Protein 9E60 (pdb70)

InterPro domains:
  IPR001403 Coat protein VP1/VP2, Parvovirus [PF00740] (197-720)
  IPR013607 Phospholipase A2-like domain [PF08398] (35-113)
  IPR016184 Capsid/spike protein, ssDNA virus [SSF88645] (204-751)
  IPR036952 Parvovirus coat protein VP1/VP2 [G3DSA:2.170.30.10] (204-751)

Secondary structure (DSSP, 8-state):
-TT---------EEEEE-GGGEEEEEEEEEEEEEEEPPS-SS-EEEEE--HHHHTSTT-GGG---EEEEEEEEEEE---SGGGT--HHHHHHHHHHEEEEEEEEEEEEEEEEEEEEEEE--SSS--EEEEE-TT--EEEEE-TT--SPP--SGGGT-S--S-TTS-B-PEEEEEE---EEEE----TT--S---EEEEE--GGG-----HHHHS-EEEE-TT--EE---EE-----EE-EEE---GGGSSPPPP-SB--SS-STT---B--S-TTS--S-BS-TT-----TTTB--SSEES----TT-EEEETTEEEEPP-SS--TTTTT-GGG--TTS-EEEE-GGGTS-TT--SSPPEEEE---S------GGG--EE-TT--SS--GGGEE-TTS-BTTBTT--GGGG-----TTEE--PPPP-BTTS--EEEPP-SSS--S--SS-SEEESS--PPPEEEEEPP-B-TT--TT-SSPPPB--EEEEEEEEEEEEEEEEE----SSS--------TTTGGGSS--TT-------B-S--EEE---/--EEEEE---EE-TT--EEEEEEEESS-GGGS-EEEEEE-TTS-EEEEEEEETTTTEEEE-TTTTTTEEEEEETTTTEEEEEE-S--GGG-EEEEEEE-S-SSS--SS--EE---EEEEE--/---EEE-SEEEE-TT-EEEEEEEESSS---GGG--EEEEE-TTS--EEEEBTTTBPPTT--TTEEEEEETTEEEEEEES--GGG-EEEEEEEE-STT-EEE---EEEEE-

Foldseek 3Di:
DQPDWDDDDDQDWDWDADPPFKTKTKGKFKAKAWWFFFPAQDKDWDWDFDVVQQQPAPRQVVGDTFIKTFHRWFFAAQQFQLRTDAPVRLQCPQFFFFWKFFWKKKKKWIQKWKWFKAWDPDPPTDIDIHTPQPFWKKKWWLQVQPDDDDHCLVVQQHFFNDRPDHGYTGRDMGGFAWFWDFDHGHVPDDDGTDTDTPGGDPVRGDDDDRVVRTDIDIAGSHDMGIQDMDTADWDMGGLAAAADFQLRADDDQDFPAAFPDDDPVTHTHSPAAQLRDDAAFPLPQGSGHDSVTGDHQFGQAKAAQAQDWDQDRHGTDGDAGFAWAACCVVPVVRTDGLFDKDWHAQRAFPFVPDDDPGTDMDTHDAPHRSHYHQQPDKAFASNPDPPGDDVGIFHQQDDDPPDRVHGVSNHDTGDDPRYDYHGAHRKPGSAGAEEEWDPDPDTDPYDSGHRTYGPPDDTGIMIMHTPFAADPPADVVDPDGGHGRGMMMIIMMMMMTIMMTGTDDDDDPDDWFGDDADPVCPCQNDADPVGTHGGDMDHRNGGHDHPD/DWAKAKDFADEDAAQAKTKIKIAIDDDQLLLWKKAKWWAAVVGDIGGAKIFDDNVRDIDGDPVQPPFWDWGADRVRSMIMIMGGRHDQVPFTWMKMFIFPDRPDTPPDGPDIHPTGTHGYHD/DWAKEKAAEDEDAAQAKDKIKIAIPPFFADLVFFKWKWWDAPPGDIHTQDTSQADGPPPRDPQWGWHGDDRIIMTMGGNDHQVRFTWMKMWTRPPDRDIDIHPTYGYGHD

Organism: Canine parvovirus type 2 (NCBI:txid10788)

Sequence (780 aa):
GVGISTGTFNNQTEFKFLENGWVYITANSSRLVHLNMPESENYRRVVVNNLDKTAVNGNMALDDTHAEIVTPWSLVDANAWGVWFNPGDWQLIVNTMSELHLVSFEQEIFNVVLKTVSESATQPPTKVYNNDLTASLMVALDSNNTMPFTPAAMRSETLGFYPWKPTIPTPWRYYFQWDRTLIPSHTGTSGTPTNIYHGTDPDDVQFYTIENSVPVHLLRTGDEFATGTFFFDCKPCRLTHTWQTNRALGLPPFLNSLPQSEGGTNFGYIGVQQDKRRGVTQMGNTNYITEATIMRPAEVGYSAPYYSFEASTQGPFKTPIAAGRGGAQTDENQAADGDPRYAFGRQHGQKTTTTGETPERFTYIAHQDTGRYPEGDWIQNINFNLPVTDDNVLLPTDPIGGKTGINYTNIFNTYGPLTALNNVPPVYPNGQIWDKEFDTDLKPRLHVNAPFVCQNNCPGQLFVKVAPNLTNQYDPDASANMSRIVTYSDFWWKGKLVFKAKLRASHTWNPIQQMSINVDNQFNYVPSNIGGMKIVYEKSQLAPRKLYEVQLVESGGDLVKPGGSLRLSCVASGFTFSSYNMGWVRQAPGKGLQWVAWIYGSRSSTNYADAVKGRFTISRDNAKNTLYLQMNSLRAEDTAVYYCARDGGSPAAYYGMDYWGPGTSLFVSSQTVVTQEPSLSVSPGGTVTLTCGLSSGSVSTSNYPGWYQQTLGRAPRTIIYRTSSRPSGVPNRFSGSISGNKAALTITGAQPEDEADYYCSLYMGSYTYVFGSGTQLTVL

Nearest PDB structures (foldseek):
  6u8d-assembly1_H  TM=9.611E-01  e=6.243E-18  Homo sapiens
  7dc7-assembly1_A  TM=9.596E-01  e=1.062E-17  Homo sapiens
  8d29-assembly4_H  TM=9.717E-01  e=8.000E-17  Homo sapiens
  6ute-assembly4_G  TM=9.693E-01  e=8.897E-17  Homo sapiens
  6db8-assembly1_H  TM=9.573E-01  e=7.586E-17  synthetic construct

Radius of gyration: 35.01 Å; Cα contacts (8 Å, |Δi|>4): 1854; chains: 3; bounding box: 93×81×96 Å

Structure (mmCIF, N/CA/C/O backbone):
data_9E60
#
_entry.id   9E60
#
_cell.length_a   1.00
_cell.length_b   1.00
_cell.length_c   1.00
_cell.angle_alpha   90.00
_cell.angle_beta   90.00
_cell.angle_gamma   90.00
#
_symmetry.space_group_name_H-M   'P 1'
#
loop_
_entity.id
_entity.type
_entity.pdbx_description
1 polymer 'Capsid protein 2'
2 polymer 'Heavy chain antibody fragment'
3 polymer 'Light chain antibody fragment'
#
loop_
_atom_site.group_PDB
_atom_site.id
_atom_site.type_symbol
_atom_site.label_atom_id
_atom_site.label_alt_id
_atom_site.label_comp_id
_atom_site.label_asym_id
_atom_site.label_entity_id
_atom_site.label_seq_id
_atom_site.pdbx_PDB_ins_code
_atom_site.Cartn_x
_atom_site.Cartn_y
_atom_site.Cartn_z
_atom_site.occupancy
_atom_site.B_iso_or_equiv
_atom_site.auth_seq_id
_atom_site.auth_comp_id
_atom_site.auth_asym_id
_atom_site.auth_atom_id
_atom_site.pdbx_PDB_model_num
ATOM 1 N N . GLY A 1 1 ? -5.531 43.661 78.785 1.00 15.84 37 GLY A N 1
ATOM 2 C CA . GLY A 1 1 ? -4.609 44.619 79.460 1.00 14.73 37 GLY A CA 1
ATOM 3 C C . GLY A 1 1 ? -5.258 45.341 80.624 1.00 13.96 37 GLY A C 1
ATOM 4 O O . GLY A 1 1 ? -6.293 44.914 81.134 1.00 15.95 37 GLY A O 1
ATOM 5 N N . VAL A 1 2 ? -4.641 46.445 81.047 1.00 14.56 38 VAL A N 1
ATOM 6 C CA . VAL A 1 2 ? -5.159 47.194 82.187 1.00 16.85 38 VAL A CA 1
ATOM 7 C C . VAL A 1 2 ? -6.466 47.891 81.826 1.00 16.76 38 VAL A C 1
ATOM 8 O O . VAL A 1 2 ? -7.432 47.864 82.597 1.00 15.51 38 VAL A O 1
ATOM 12 N N . GLY A 1 3 ? -6.520 48.521 80.654 1.00 12.12 39 GLY A N 1
ATOM 13 C CA . GLY A 1 3 ? -7.669 49.320 80.275 1.00 9.59 39 GLY A CA 1
ATOM 14 C C . GLY A 1 3 ? -8.565 48.674 79.238 1.00 10.47 39 GLY A C 1
ATOM 15 O O . GLY A 1 3 ? -9.259 49.375 78.496 1.00 11.19 39 GLY A O 1
ATOM 16 N N . ILE A 1 4 ? -8.564 47.345 79.174 1.00 12.91 40 ILE A N 1
ATOM 17 C CA . ILE A 1 4 ? -9.368 46.596 78.216 1.00 10.54 40 ILE A CA 1
ATOM 18 C C . ILE A 1 4 ? -10.292 45.664 78.986 1.00 10.20 40 ILE A C 1
ATOM 19 O O . ILE A 1 4 ? -9.838 44.912 79.856 1.00 12.56 40 ILE A O 1
ATOM 24 N N . SER A 1 5 ? -11.582 45.718 78.668 1.00 9.37 41 SER A N 1
ATOM 25 C CA . SER A 1 5 ? -12.545 44.813 79.277 1.00 6.86 41 SER A CA 1
ATOM 26 C C . SER A 1 5 ? -12.431 43.423 78.663 1.00 6.79 41 SER A C 1
ATOM 27 O O . SER A 1 5 ? -12.136 43.265 77.476 1.00 7.60 41 SER A O 1
ATOM 30 N N . THR A 1 6 ? -12.672 42.407 79.490 1.00 6.71 42 THR A N 1
ATOM 31 C CA . THR A 1 6 ? -12.532 41.016 79.081 1.00 5.95 42 THR A CA 1
ATOM 32 C C . THR A 1 6 ? -13.863 40.275 79.042 1.00 5.06 42 THR A C 1
ATOM 33 O O . THR A 1 6 ? -13.871 39.043 78.952 1.00 6.77 42 THR A O 1
ATOM 37 N N . GLY A 1 7 ? -14.984 40.985 79.104 1.00 4.99 43 GLY A N 1
ATOM 38 C CA . GLY A 1 7 ? -16.277 40.327 79.054 1.00 4.79 43 GLY A CA 1
ATOM 39 C C . GLY A 1 7 ? -17.394 41.342 78.974 1.00 4.99 43 GLY A C 1
ATOM 40 O O . GLY A 1 7 ? -17.176 42.553 79.071 1.00 4.67 43 GLY A O 1
ATOM 41 N N . THR A 1 8 ? -18.606 40.821 78.800 1.00 4.72 44 THR A N 1
ATOM 42 C CA . THR A 1 8 ? -19.807 41.629 78.656 1.00 3.94 44 THR A CA 1
ATOM 43 C C . THR A 1 8 ? -20.840 41.201 79.689 1.00 4.20 44 THR A C 1
ATOM 44 O O . THR A 1 8 ? -20.946 40.018 80.023 1.00 3.90 44 THR A O 1
ATOM 48 N N . PHE A 1 9 ? -21.597 42.173 80.193 1.00 4.19 45 PHE A N 1
ATOM 49 C CA . PHE A 1 9 ? -22.670 41.880 81.132 1.00 2.95 45 PHE A CA 1
ATOM 50 C C . PHE A 1 9 ? -23.897 41.385 80.376 1.00 3.39 45 PHE A C 1
ATOM 51 O O . PHE A 1 9 ? -24.391 42.057 79.466 1.00 4.31 45 PHE A O 1
ATOM 59 N N . ASN A 1 10 ? -24.389 40.207 80.752 1.00 3.36 46 ASN A N 1
ATOM 60 C CA . ASN A 1 10 ? -25.571 39.625 80.129 1.00 3.29 46 ASN A CA 1
ATOM 61 C C . ASN A 1 10 ? -26.413 38.968 81.209 1.00 2.74 46 ASN A C 1
ATOM 62 O O . ASN A 1 10 ? -25.935 38.069 81.907 1.00 3.78 46 ASN A O 1
ATOM 67 N N . ASN A 1 11 ? -27.659 39.414 81.345 1.00 2.84 47 ASN A N 1
ATOM 68 C CA . ASN A 1 11 ? -28.590 38.858 82.320 1.00 2.81 47 ASN A CA 1
ATOM 69 C C . ASN A 1 11 ? -29.956 38.652 81.682 1.00 2.84 47 ASN A C 1
ATOM 70 O O . ASN A 1 11 ? -30.996 38.847 82.319 1.00 1.87 47 ASN A O 1
ATOM 75 N N . GLN A 1 12 ? -29.970 38.246 80.416 1.00 3.91 48 GLN A N 1
ATOM 76 C CA . GLN A 1 12 ? -31.201 38.060 79.662 1.00 3.92 48 GLN A CA 1
ATOM 77 C C . GLN A 1 12 ? -31.558 36.583 79.588 1.00 5.00 48 GLN A C 1
ATOM 78 O O . GLN A 1 12 ? -30.680 35.725 79.458 1.00 6.28 48 GLN A O 1
ATOM 84 N N . THR A 1 13 ? -32.853 36.294 79.668 1.00 6.29 49 THR A N 1
ATOM 85 C CA . THR A 1 13 ? -33.372 34.949 79.467 1.00 7.13 49 THR A CA 1
ATOM 86 C C . THR A 1 13 ? -34.017 34.875 78.090 1.00 8.25 49 THR A C 1
ATOM 87 O O . THR A 1 13 ? -34.911 35.667 77.775 1.00 9.90 49 THR A O 1
ATOM 91 N N . GLU A 1 14 ? -33.561 33.930 77.275 1.00 9.73 50 GLU A N 1
ATOM 92 C CA . GLU A 1 14 ? -34.060 33.747 75.921 1.00 9.38 50 GLU A CA 1
ATOM 93 C C . GLU A 1 14 ? -34.873 32.463 75.844 1.00 8.65 50 GLU A C 1
ATOM 94 O O . GLU A 1 14 ? -34.453 31.417 76.352 1.00 8.92 50 GLU A O 1
ATOM 100 N N . PHE A 1 15 ? -36.038 32.554 75.207 1.00 10.95 51 PHE A N 1
ATOM 101 C CA . PHE A 1 15 ? -36.935 31.425 74.975 1.00 12.38 51 PHE A CA 1
ATOM 102 C C . PHE A 1 15 ? -36.975 31.191 73.468 1.00 11.36 51 PHE A C 1
ATOM 103 O O . PHE A 1 15 ? -37.730 31.851 72.751 1.00 14.67 51 PHE A O 1
ATOM 111 N N . LYS A 1 16 ? -36.161 30.255 72.987 1.00 13.30 52 LYS A N 1
ATOM 112 C CA . LYS A 1 16 ? -36.109 29.927 71.567 1.00 14.60 52 LYS A CA 1
ATOM 113 C C . LYS A 1 16 ? -37.016 28.726 71.326 1.00 15.82 52 LYS A C 1
ATOM 114 O O . LYS A 1 16 ? -36.712 27.613 71.765 1.00 17.38 52 LYS A O 1
ATOM 120 N N . PHE A 1 17 ? -38.130 28.950 70.636 1.00 17.27 53 PHE A N 1
ATOM 121 C CA . PHE A 1 17 ? -39.142 27.917 70.471 1.00 17.70 53 PHE A CA 1
ATOM 122 C C . PHE A 1 17 ? -38.771 26.983 69.326 1.00 18.79 53 PHE A C 1
ATOM 123 O O . PHE A 1 17 ? -38.435 27.434 68.227 1.00 20.35 53 PHE A O 1
ATOM 131 N N . LEU A 1 18 ? -38.837 25.681 69.590 1.00 21.71 54 LEU A N 1
ATOM 132 C CA . LEU A 1 18 ? -38.500 24.655 68.618 1.00 23.74 54 LEU A CA 1
ATOM 133 C C . LEU A 1 18 ? -39.776 24.065 68.024 1.00 29.32 54 LEU A C 1
ATOM 134 O O . LEU A 1 18 ? -40.896 24.419 68.400 1.00 25.02 54 LEU A O 1
ATOM 139 N N . GLU A 1 19 ? -39.598 23.147 67.079 1.00 33.69 55 GLU A N 1
ATOM 140 C CA . GLU A 1 19 ? -40.720 22.394 66.546 1.00 34.59 55 GLU A CA 1
ATOM 141 C C . GLU A 1 19 ? -41.176 21.342 67.553 1.00 27.98 55 GLU A C 1
ATOM 142 O O . GLU A 1 19 ? -40.424 20.913 68.433 1.00 22.65 55 GLU A O 1
ATOM 148 N N . ASN A 1 20 ? -42.437 20.930 67.415 1.00 25.47 56 ASN A N 1
ATOM 149 C CA . ASN A 1 20 ? -43.042 19.905 68.263 1.00 27.03 56 ASN A CA 1
ATOM 150 C C . ASN A 1 20 ? -43.191 20.367 69.710 1.00 23.00 56 ASN A C 1
ATOM 151 O O . ASN A 1 20 ? -43.142 19.555 70.635 1.00 22.11 56 ASN A O 1
ATOM 156 N N . GLY A 1 21 ? -43.373 21.669 69.919 1.00 20.76 57 GLY A N 1
ATOM 157 C CA . GLY A 1 21 ? -43.713 22.176 71.233 1.00 16.37 57 GLY A CA 1
ATOM 158 C C . GLY A 1 21 ? -42.584 22.217 72.235 1.00 16.30 57 GLY A C 1
ATOM 159 O O . GLY A 1 21 ? -42.848 22.248 73.440 1.00 15.95 57 GLY A O 1
ATOM 160 N N . TRP A 1 22 ? -41.334 22.222 71.783 1.00 17.38 58 TRP A N 1
ATOM 161 C CA . TRP A 1 22 ? -40.183 22.305 72.667 1.00 14.42 58 TRP A CA 1
ATOM 162 C C . TRP A 1 22 ? -39.558 23.691 72.581 1.00 14.94 58 TRP A C 1
ATOM 163 O O . TRP A 1 22 ? -39.616 24.355 71.543 1.00 18.48 58 TRP A O 1
ATOM 174 N N . VAL A 1 23 ? -38.975 24.129 73.693 1.00 14.92 59 VAL A N 1
ATOM 175 C CA . VAL A 1 23 ? -38.364 25.449 73.794 1.00 14.49 59 VAL A CA 1
ATOM 176 C C . VAL A 1 23 ? -37.045 25.325 74.544 1.00 12.99 59 VAL A C 1
ATOM 177 O O . VAL A 1 23 ? -36.976 24.671 75.590 1.00 11.79 59 VAL A O 1
ATOM 181 N N . TYR A 1 24 ? -36.000 25.947 74.005 1.00 15.25 60 TYR A N 1
ATOM 182 C CA . TYR A 1 24 ? -34.735 26.105 74.709 1.00 15.78 60 TYR A CA 1
ATOM 183 C C . TYR A 1 24 ? -34.799 27.385 75.531 1.00 10.69 60 TYR A C 1
ATOM 184 O O . TYR A 1 24 ? -35.021 28.471 74.983 1.00 9.30 60 TYR A O 1
ATOM 193 N N . ILE A 1 25 ? -34.612 27.256 76.839 1.00 9.36 61 ILE A N 1
ATOM 194 C CA . ILE A 1 25 ? -34.638 28.382 77.761 1.00 7.73 61 ILE A CA 1
ATOM 195 C C . ILE A 1 25 ? -33.209 28.606 78.229 1.00 5.86 61 ILE A C 1
ATOM 196 O O . ILE A 1 25 ? -32.699 27.857 79.069 1.00 5.73 61 ILE A O 1
ATOM 201 N N . THR A 1 26 ? -32.553 29.624 77.688 1.00 7.37 62 THR A N 1
ATOM 202 C CA . THR A 1 26 ? -31.185 29.953 78.075 1.00 6.80 62 THR A CA 1
ATOM 203 C C . THR A 1 26 ? -31.237 31.179 78.977 1.00 6.09 62 THR A C 1
ATOM 204 O O . THR A 1 26 ? -31.539 32.285 78.518 1.00 5.57 62 THR A O 1
ATOM 208 N N . ALA A 1 27 ? -30.962 30.974 80.260 1.00 5.63 63 ALA A N 1
ATOM 209 C CA . ALA A 1 27 ? -30.954 32.039 81.250 1.00 4.75 63 ALA A CA 1
ATOM 210 C C . ALA A 1 27 ? -29.523 32.521 81.436 1.00 3.27 63 ALA A C 1
ATOM 211 O O . ALA A 1 27 ? -28.635 31.732 81.780 1.00 2.98 63 ALA A O 1
ATOM 213 N N . ASN A 1 28 ? -29.302 33.808 81.196 1.00 4.30 64 ASN A N 1
ATOM 214 C CA . ASN A 1 28 ? -28.018 34.435 81.454 1.00 3.28 64 ASN A CA 1
ATOM 215 C C . ASN A 1 28 ? -28.092 35.196 82.768 1.00 2.94 64 ASN A C 1
ATOM 216 O O . ASN A 1 28 ? -29.099 35.841 83.069 1.00 4.10 64 ASN A O 1
ATOM 221 N N . SER A 1 29 ? -27.029 35.094 83.560 1.00 2.45 65 SER A N 1
ATOM 222 C CA . SER A 1 29 ? -26.984 35.726 84.871 1.00 2.17 65 SER A CA 1
ATOM 223 C C . SER A 1 29 ? -25.627 36.380 85.056 1.00 2.24 65 SER A C 1
ATOM 224 O O . SER A 1 29 ? -24.600 35.700 85.013 1.00 2.96 65 SER A O 1
ATOM 227 N N . SER A 1 30 ? -25.624 37.691 85.271 1.00 2.17 66 SER A N 1
ATOM 228 C CA . SER A 1 30 ? -24.395 38.439 85.480 1.00 1.71 66 SER A CA 1
ATOM 229 C C . SER A 1 30 ? -24.448 39.117 86.839 1.00 2.00 66 SER A C 1
ATOM 230 O O . SER A 1 30 ? -25.472 39.693 87.217 1.00 2.64 66 SER A O 1
ATOM 233 N N . ARG A 1 31 ? -23.340 39.038 87.569 1.00 1.84 67 ARG A N 1
ATOM 234 C CA . ARG A 1 31 ? -23.244 39.596 88.908 1.00 1.97 67 ARG A CA 1
ATOM 235 C C . ARG A 1 31 ? -21.899 40.284 89.074 1.00 1.82 67 ARG A C 1
ATOM 236 O O . ARG A 1 31 ? -20.913 39.899 88.441 1.00 2.07 67 ARG A O 1
ATOM 244 N N . LEU A 1 32 ? -21.871 41.306 89.922 1.00 2.20 68 LEU A N 1
ATOM 245 C CA . LEU A 1 32 ? -20.625 41.883 90.404 1.00 2.02 68 LEU A CA 1
ATOM 246 C C . LEU A 1 32 ? -20.313 41.256 91.756 1.00 2.22 68 LEU A C 1
ATOM 247 O O . LEU A 1 32 ? -21.090 41.401 92.705 1.00 2.22 68 LEU A O 1
ATOM 252 N N . VAL A 1 33 ? -19.186 40.556 91.842 1.00 3.08 69 VAL A N 1
ATOM 253 C CA . VAL A 1 33 ? -18.815 39.776 93.012 1.00 2.90 69 VAL A CA 1
ATOM 254 C C . VAL A 1 33 ? -17.680 40.495 93.722 1.00 3.42 69 VAL A C 1
ATOM 255 O O . VAL A 1 33 ? -16.637 40.782 93.115 1.00 3.47 69 VAL A O 1
ATOM 259 N N . HIS A 1 34 ? -17.893 40.786 95.002 1.00 4.09 70 HIS A N 1
ATOM 260 C CA . HIS A 1 34 ? -16.906 41.419 95.864 1.00 3.45 70 HIS A CA 1
ATOM 261 C C . HIS A 1 34 ? -16.302 40.363 96.780 1.00 3.68 70 HIS A C 1
ATOM 262 O O . HIS A 1 34 ? -17.032 39.589 97.407 1.00 4.97 70 HIS A O 1
ATOM 269 N N . LEU A 1 35 ? -14.974 40.331 96.850 1.00 3.54 71 LEU A N 1
ATOM 270 C CA . LEU A 1 35 ? -14.245 39.321 97.604 1.00 3.88 71 LEU A CA 1
ATOM 271 C C . LEU A 1 35 ? -13.196 40.014 98.457 1.00 4.05 71 LEU A C 1
ATOM 272 O O . LEU A 1 35 ? -12.458 40.869 97.962 1.00 4.83 71 LEU A O 1
ATOM 277 N N . ASN A 1 36 ? -13.139 39.658 99.733 1.00 4.80 72 ASN A N 1
ATOM 278 C CA . ASN A 1 36 ? -12.088 40.139 100.613 1.00 4.89 72 ASN A CA 1
ATOM 279 C C . ASN A 1 36 ? -11.016 39.069 100.771 1.00 5.58 72 ASN A C 1
ATOM 280 O O . ASN A 1 36 ? -11.279 37.870 100.654 1.00 7.26 72 ASN A O 1
ATOM 285 N N . MET A 1 37 ? -9.793 39.515 101.034 1.00 6.26 73 MET A N 1
ATOM 286 C CA . MET A 1 37 ? -8.723 38.569 101.284 1.00 7.07 73 MET A CA 1
ATOM 287 C C . MET A 1 37 ? -9.041 37.763 102.542 1.00 8.82 73 MET A C 1
ATOM 288 O O . MET A 1 37 ? -9.590 38.298 103.509 1.00 11.75 73 MET A O 1
ATOM 293 N N . PRO A 1 38 ? -8.713 36.472 102.554 1.00 7.95 74 PRO A N 1
ATOM 294 C CA . PRO A 1 38 ? -9.172 35.613 103.650 1.00 8.49 74 PRO A CA 1
ATOM 295 C C . PRO A 1 38 ? -8.662 36.089 105.001 1.00 10.81 74 PRO A C 1
ATOM 296 O O . PRO A 1 38 ? -7.571 36.652 105.119 1.00 14.04 74 PRO A O 1
ATOM 300 N N . GLU A 1 39 ? -9.481 35.861 106.030 1.00 13.29 75 GLU A N 1
ATOM 301 C CA . GLU A 1 39 ? -9.073 36.193 107.390 1.00 14.52 75 GLU A CA 1
ATOM 302 C C . GLU A 1 39 ? -7.773 35.490 107.750 1.00 14.93 75 GLU A C 1
ATOM 303 O O . GLU A 1 39 ? -6.883 36.086 108.368 1.00 15.89 75 GLU A O 1
ATOM 309 N N . SER A 1 40 ? -7.648 34.221 107.373 1.00 14.38 76 SER A N 1
ATOM 310 C CA . SER A 1 40 ? -6.429 33.455 107.563 1.00 11.32 76 SER A CA 1
ATOM 311 C C . SER A 1 40 ? -6.066 32.765 106.257 1.00 10.93 76 SER A C 1
ATOM 312 O O . SER A 1 40 ? -6.940 32.339 105.497 1.00 12.48 76 SER A O 1
ATOM 315 N N . GLU A 1 41 ? -4.766 32.661 106.004 1.00 12.30 77 GLU 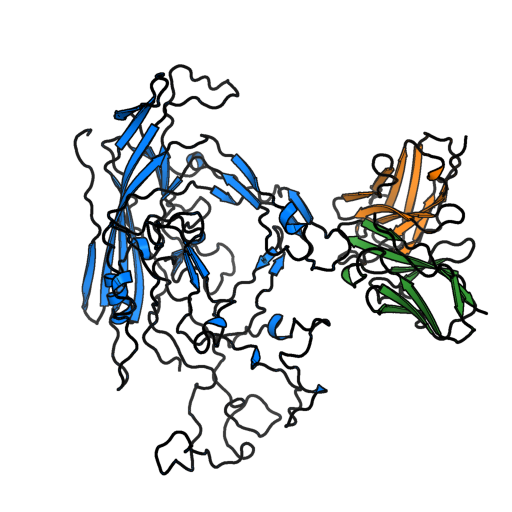A N 1
ATOM 316 C CA . GLU A 1 41 ? -4.255 32.004 104.810 1.00 11.98 77 GLU A CA 1
ATOM 317 C C . GLU A 1 41 ? -4.088 30.503 104.992 1.00 8.20 77 GLU A C 1
ATOM 318 O O . GLU A 1 41 ? -3.634 29.827 104.064 1.00 8.76 77 GLU A O 1
ATOM 324 N N . ASN A 1 42 ? -4.446 29.970 106.155 1.00 9.45 78 ASN A N 1
ATOM 325 C CA . ASN A 1 42 ? -4.235 28.572 106.494 1.00 7.90 78 ASN A CA 1
ATOM 326 C C . ASN A 1 42 ? -5.557 27.816 106.498 1.00 6.83 78 ASN A C 1
ATOM 327 O O . ASN A 1 42 ? -6.643 28.400 106.521 1.00 6.69 78 ASN A O 1
ATOM 332 N N . TYR A 1 43 ? -5.444 26.491 106.474 1.00 6.75 79 TYR A N 1
ATOM 333 C CA . TYR A 1 43 ? -6.576 25.605 106.703 1.00 4.67 79 TYR A CA 1
ATOM 334 C C . TYR A 1 43 ? -6.670 25.312 108.194 1.00 4.17 79 TYR A C 1
ATOM 335 O O . TYR A 1 43 ? -5.657 25.021 108.836 1.00 7.37 79 TYR A O 1
ATOM 344 N N . ARG A 1 44 ? -7.879 25.391 108.742 1.00 4.42 80 ARG A N 1
ATOM 345 C CA . ARG A 1 44 ? -8.105 25.168 110.165 1.00 4.61 80 ARG A CA 1
ATOM 346 C C . ARG A 1 44 ? -9.064 24.004 110.348 1.00 3.37 80 ARG A C 1
ATOM 347 O O . ARG A 1 44 ? -10.027 23.868 109.592 1.00 3.15 80 ARG A O 1
ATOM 355 N N . ARG A 1 45 ? -8.799 23.164 111.344 1.00 3.30 81 ARG A N 1
ATOM 356 C CA . ARG A 1 45 ? -9.693 22.067 111.708 1.00 3.90 81 ARG A CA 1
ATOM 357 C C . ARG A 1 45 ? -10.411 22.479 112.988 1.00 3.94 81 ARG A C 1
ATOM 358 O O . ARG A 1 45 ? -9.888 22.301 114.090 1.00 3.64 81 ARG A O 1
ATOM 366 N N . VAL A 1 46 ? -11.615 23.026 112.840 1.00 4.00 82 VAL A N 1
ATOM 367 C CA . VAL A 1 46 ? -12.342 23.657 113.934 1.00 3.51 82 VAL A CA 1
ATOM 368 C C . VAL A 1 46 ? -13.473 22.737 114.368 1.00 3.42 82 VAL A C 1
ATOM 369 O O . VAL A 1 46 ? -14.260 22.270 113.535 1.00 3.44 82 VAL A O 1
ATOM 373 N N . VAL A 1 47 ? -13.554 22.486 115.670 1.00 4.05 83 VAL A N 1
ATOM 374 C CA . VAL A 1 47 ? -14.621 21.689 116.260 1.00 3.91 83 VAL A CA 1
ATOM 375 C C . VAL A 1 47 ? -15.642 22.645 116.859 1.00 3.97 83 VAL A C 1
ATOM 376 O O . VAL A 1 47 ? -15.346 23.357 117.826 1.00 4.57 83 VAL A O 1
ATOM 380 N N . VAL A 1 48 ? -16.841 22.666 116.286 1.00 4.73 84 VAL A N 1
ATOM 381 C CA . VAL A 1 48 ? -17.961 23.426 116.824 1.00 5.90 84 VAL A CA 1
ATOM 382 C C . VAL A 1 48 ? -18.682 22.535 117.822 1.00 7.09 84 VAL A C 1
ATOM 383 O O . VAL A 1 48 ? -19.106 21.424 117.480 1.00 7.37 84 VAL A O 1
ATOM 387 N N . ASN A 1 49 ? -18.813 23.017 119.054 1.00 8.20 85 ASN A N 1
ATOM 388 C CA . ASN A 1 49 ? -19.373 22.232 120.144 1.00 10.25 85 ASN A CA 1
ATOM 389 C C . ASN A 1 49 ? -20.352 23.092 120.923 1.00 13.14 85 ASN A C 1
ATOM 390 O O . ASN A 1 49 ? -19.992 24.172 121.400 1.00 16.28 85 ASN A O 1
ATOM 395 N N . ASN A 1 50 ? -21.585 22.610 121.050 1.00 13.40 86 ASN A N 1
ATOM 396 C CA . ASN A 1 50 ? -22.646 23.297 121.776 1.00 14.15 86 ASN A CA 1
ATOM 397 C C . ASN A 1 50 ? -23.256 22.374 122.825 1.00 17.77 86 ASN A C 1
ATOM 398 O O . ASN A 1 50 ? -24.475 22.314 123.005 1.00 17.55 86 ASN A O 1
ATOM 403 N N . LEU A 1 51 ? -22.399 21.659 123.561 1.00 20.37 87 LEU A N 1
ATOM 404 C CA . LEU A 1 51 ? -22.888 20.738 124.581 1.00 18.27 87 LEU A CA 1
ATOM 405 C C . LEU A 1 51 ? -23.723 21.455 125.632 1.00 18.19 87 LEU A C 1
ATOM 406 O O . LEU A 1 51 ? -24.545 20.824 126.303 1.00 20.21 87 LEU A O 1
ATOM 411 N N . ASP A 1 52 ? -23.528 22.764 125.797 1.00 19.91 88 ASP A N 1
ATOM 412 C CA . ASP A 1 52 ? -24.345 23.512 126.747 1.00 19.85 88 ASP A CA 1
ATOM 413 C C . ASP A 1 52 ? -25.814 23.490 126.344 1.00 19.32 88 ASP A C 1
ATOM 414 O O . ASP A 1 52 ? -26.698 23.338 127.195 1.00 19.30 88 ASP A O 1
ATOM 419 N N . LYS A 1 53 ? -26.095 23.643 125.048 1.00 18.53 89 LYS A N 1
ATOM 420 C CA . LYS A 1 53 ? -27.479 23.674 124.586 1.00 17.39 89 LYS A CA 1
ATOM 421 C C . LYS A 1 53 ? -28.147 22.314 124.750 1.00 17.46 89 LYS A C 1
ATOM 422 O O . LYS A 1 53 ? -29.275 22.222 125.247 1.00 15.95 89 LYS A O 1
ATOM 428 N N . THR A 1 54 ? -27.466 21.245 124.336 1.00 17.64 90 THR A N 1
ATOM 429 C CA . THR A 1 54 ? -28.047 19.910 124.396 1.00 17.26 90 THR A CA 1
ATOM 430 C C . THR A 1 54 ? -27.970 19.288 125.783 1.00 17.28 90 THR A C 1
ATOM 431 O O . THR A 1 54 ? -28.587 18.241 126.007 1.00 18.21 90 THR A O 1
ATOM 435 N N . ALA A 1 55 ? -27.233 19.897 126.715 1.00 16.90 91 ALA A N 1
ATOM 436 C CA . ALA A 1 55 ? -27.237 19.420 128.091 1.00 15.36 91 ALA A CA 1
ATOM 437 C C . ALA A 1 55 ? -28.577 19.661 128.765 1.00 18.48 91 ALA A C 1
ATOM 438 O O . ALA A 1 55 ? -28.865 19.039 129.793 1.00 19.98 91 ALA A O 1
ATOM 440 N N . VAL A 1 56 ? -29.395 20.551 128.214 1.00 19.25 92 VAL A N 1
ATOM 441 C CA . VAL A 1 56 ? -30.762 20.735 128.687 1.00 16.31 92 VAL A CA 1
ATOM 442 C C . VAL A 1 56 ? -31.586 19.555 128.189 1.00 15.43 92 VAL A C 1
ATOM 443 O O . VAL A 1 56 ? -31.633 19.283 126.985 1.00 14.27 92 VAL A O 1
ATOM 447 N N . ASN A 1 57 ? -32.227 18.847 129.114 1.00 18.10 93 ASN A N 1
ATOM 448 C CA . ASN A 1 57 ? -32.979 17.657 128.743 1.00 15.17 93 ASN A CA 1
ATOM 449 C C . ASN A 1 57 ? -34.113 18.024 127.795 1.00 13.25 93 ASN A C 1
ATOM 450 O O . ASN A 1 57 ? -34.877 18.959 128.051 1.00 13.54 93 ASN A O 1
ATOM 455 N N . GLY A 1 58 ? -34.220 17.281 126.696 1.00 10.12 94 GLY A N 1
ATOM 456 C CA . GLY A 1 58 ? -35.212 17.542 125.676 1.00 8.83 94 GLY A CA 1
ATOM 457 C C . GLY A 1 58 ? -34.746 18.425 124.540 1.00 10.05 94 GLY A C 1
ATOM 458 O O . GLY A 1 58 ? -35.527 18.674 123.614 1.00 10.83 94 GLY A O 1
ATOM 459 N N . ASN A 1 59 ? -33.503 18.906 124.577 1.00 12.68 95 ASN A N 1
ATOM 460 C CA . ASN A 1 59 ? -32.960 19.784 123.550 1.00 11.35 95 ASN A CA 1
ATOM 461 C C . ASN A 1 59 ? -32.026 19.050 122.594 1.00 10.33 95 ASN A C 1
ATOM 462 O O . ASN A 1 59 ? -31.260 19.693 121.868 1.00 10.66 95 ASN A O 1
ATOM 467 N N . MET A 1 60 ? -32.078 17.716 122.574 1.00 10.84 96 MET A N 1
ATOM 468 C CA . MET A 1 60 ? -31.158 16.953 121.736 1.00 9.50 96 MET A CA 1
ATOM 469 C C . MET A 1 60 ? -31.348 17.262 120.256 1.00 8.31 96 MET A C 1
ATOM 470 O O . MET A 1 60 ? -30.427 17.056 119.459 1.00 8.67 96 MET A O 1
ATOM 475 N N . ALA A 1 61 ? -32.527 17.752 119.867 1.00 10.19 97 ALA A N 1
ATOM 476 C CA . ALA A 1 61 ? -32.755 18.108 118.471 1.00 8.27 97 ALA A CA 1
ATOM 477 C C . ALA A 1 61 ? -31.976 19.349 118.058 1.00 8.30 97 ALA A C 1
ATOM 478 O O . ALA A 1 61 ? -31.838 19.607 116.858 1.00 7.05 97 ALA A O 1
ATOM 480 N N . LEU A 1 62 ? -31.465 20.117 119.020 1.00 9.57 98 LEU A N 1
ATOM 481 C CA . LEU A 1 62 ? -30.689 21.318 118.746 1.00 8.76 98 LEU A CA 1
ATOM 482 C C . LEU A 1 62 ? -29.191 21.046 118.698 1.00 8.31 98 LEU A C 1
ATOM 483 O O . LEU A 1 62 ? -28.396 21.978 118.866 1.00 12.11 98 LEU A O 1
ATOM 488 N N . ASP A 1 63 ? -28.790 19.799 118.474 1.00 8.40 99 ASP A N 1
ATOM 489 C CA . ASP A 1 63 ? -27.375 19.461 118.450 1.00 8.54 99 ASP A CA 1
ATOM 490 C C . ASP A 1 63 ? -26.699 20.100 117.244 1.00 7.23 99 ASP A C 1
ATOM 491 O O . ASP A 1 63 ? -27.170 19.969 116.111 1.00 6.81 99 ASP A O 1
ATOM 496 N N . ASP A 1 64 ? -25.589 20.795 117.495 1.00 9.71 100 ASP A N 1
ATOM 497 C CA . ASP A 1 64 ? -24.789 21.411 116.445 1.00 7.87 100 ASP A CA 1
ATOM 498 C C . ASP A 1 64 ? -23.345 20.930 116.469 1.00 7.47 100 ASP A C 1
ATOM 499 O O . ASP A 1 64 ? -22.521 21.435 115.697 1.00 8.37 100 ASP A O 1
ATOM 504 N N . THR A 1 65 ? -23.015 19.972 117.332 1.00 6.88 101 THR A N 1
ATOM 505 C CA . THR A 1 65 ? -21.646 19.485 117.419 1.00 7.33 101 THR A CA 1
ATOM 506 C C . THR A 1 65 ? -21.200 18.925 116.075 1.00 6.39 101 THR A C 1
ATOM 507 O O . THR A 1 65 ? -21.892 18.102 115.470 1.00 7.42 101 THR A O 1
ATOM 511 N N . HIS A 1 66 ? -20.040 19.375 115.609 1.00 4.81 102 HIS A N 1
ATOM 512 C CA . HIS A 1 66 ? -19.468 18.872 114.366 1.00 3.45 102 HIS A CA 1
ATOM 513 C C . HIS A 1 66 ? -18.044 19.394 114.255 1.00 2.76 102 HIS A C 1
ATOM 514 O O . HIS A 1 66 ? -17.574 20.157 115.101 1.00 3.07 102 HIS A O 1
ATOM 521 N N . ALA A 1 67 ? -17.352 18.947 113.213 1.00 2.80 103 ALA A N 1
ATOM 522 C CA . ALA A 1 67 ? -15.990 19.376 112.921 1.00 3.13 103 ALA A CA 1
ATOM 523 C C . ALA A 1 67 ? -15.934 19.777 111.456 1.00 2.46 103 ALA A C 1
ATOM 524 O O . ALA A 1 67 ? -16.445 19.057 110.592 1.00 2.25 103 ALA A O 1
ATOM 526 N N . GLU A 1 68 ? -15.310 20.916 111.175 1.00 2.73 104 GLU A N 1
ATOM 527 C CA . GLU A 1 68 ? -15.181 21.384 109.805 1.00 2.39 104 GLU A CA 1
ATOM 528 C C . GLU A 1 68 ? -13.767 21.878 109.539 1.00 2.83 104 GLU A C 1
ATOM 529 O O . GLU A 1 68 ? -13.113 22.463 110.407 1.00 2.54 104 GLU A O 1
ATOM 535 N N . ILE A 1 69 ? -13.307 21.622 108.321 1.00 3.00 105 ILE A N 1
ATOM 536 C CA . ILE A 1 69 ? -12.126 22.264 107.768 1.00 3.06 105 ILE A CA 1
ATOM 537 C C . ILE A 1 69 ? -12.567 23.594 107.179 1.00 3.12 105 ILE A C 1
ATOM 538 O O . ILE A 1 69 ? -13.386 23.632 106.249 1.00 2.93 105 ILE A O 1
ATOM 543 N N . VAL A 1 70 ? -12.046 24.674 107.753 1.00 3.86 106 VAL A N 1
ATOM 544 C CA . VAL A 1 70 ? -12.239 26.029 107.254 1.00 3.80 106 VAL A CA 1
ATOM 545 C C . VAL A 1 70 ? -11.051 26.345 106.354 1.00 3.48 106 VAL A C 1
ATOM 546 O O . VAL A 1 70 ? -9.896 26.281 106.788 1.00 4.38 106 VAL A O 1
ATOM 550 N N . THR A 1 71 ? -11.335 26.681 105.107 1.00 3.87 107 THR A N 1
ATOM 551 C CA . THR A 1 71 ? -10.328 26.933 104.093 1.00 3.90 107 THR A CA 1
ATOM 552 C C . THR A 1 71 ? -10.215 28.422 103.805 1.00 4.17 107 THR A C 1
ATOM 553 O O . THR A 1 71 ? -11.150 29.189 104.050 1.00 3.63 107 THR A O 1
ATOM 557 N N . PRO A 1 72 ? -9.071 28.872 103.283 1.00 5.13 108 PRO A N 1
ATOM 558 C CA . PRO A 1 72 ? -8.936 30.279 102.889 1.00 4.94 108 PRO A CA 1
ATOM 559 C C . PRO A 1 72 ? -9.646 30.633 101.592 1.00 4.33 108 PRO A C 1
ATOM 560 O O . PRO A 1 72 ? -9.580 31.792 101.170 1.00 5.10 108 PRO A O 1
ATOM 564 N N . TRP A 1 73 ? -10.320 29.682 100.955 1.00 4.02 109 TRP A N 1
ATOM 565 C CA . TRP A 1 73 ? -10.988 29.917 99.686 1.00 3.33 109 TRP A CA 1
ATOM 566 C C . TRP A 1 73 ? -12.466 30.226 99.901 1.00 3.29 109 TRP A C 1
ATOM 567 O O . TRP A 1 73 ? -13.057 29.887 100.929 1.00 2.93 109 TRP A O 1
ATOM 578 N N . SER A 1 74 ? -13.058 30.883 98.908 1.00 3.23 110 SER A N 1
ATOM 579 C CA . SER A 1 74 ? -14.477 31.198 98.896 1.00 2.94 110 SER A CA 1
ATOM 580 C C . SER A 1 74 ? -15.132 30.501 97.713 1.00 3.22 110 SER A C 1
ATOM 581 O O . SER A 1 74 ? -14.504 30.292 96.674 1.00 3.55 110 SER A O 1
ATOM 584 N N . LEU A 1 75 ? -16.401 30.142 97.876 1.00 3.51 111 LEU A N 1
ATOM 585 C CA . LEU A 1 75 ? -17.128 29.365 96.881 1.00 3.82 111 LEU A CA 1
ATOM 586 C C . LEU A 1 75 ? -18.082 30.266 96.109 1.00 3.85 111 LEU A C 1
ATOM 587 O O . LEU A 1 75 ? -18.876 30.997 96.710 1.00 5.41 111 LEU A O 1
ATOM 592 N N . VAL A 1 76 ? -18.000 30.213 94.783 1.00 3.48 112 VAL A N 1
ATOM 593 C CA . VAL A 1 76 ? -18.934 30.904 93.903 1.00 4.19 112 VAL A CA 1
ATOM 594 C C . VAL A 1 76 ? -19.983 29.882 93.487 1.00 5.43 112 VAL A C 1
ATOM 595 O O . VAL A 1 76 ? -19.696 28.965 92.710 1.00 4.29 112 VAL A O 1
ATOM 599 N N . ASP A 1 77 ? -21.200 30.034 94.002 1.00 5.62 113 ASP A N 1
ATOM 600 C CA . ASP A 1 77 ? -22.275 29.076 93.782 1.00 3.72 113 ASP A CA 1
ATOM 601 C C . ASP A 1 77 ? -23.480 29.787 93.185 1.00 3.82 113 ASP A C 1
ATOM 602 O O . ASP A 1 77 ? -23.964 30.776 93.744 1.00 3.81 113 ASP A O 1
ATOM 607 N N . ALA A 1 78 ? -23.961 29.274 92.051 1.00 4.11 114 ALA A N 1
ATOM 608 C CA . ALA A 1 78 ? -25.147 29.797 91.383 1.00 3.33 114 ALA A CA 1
ATOM 609 C C . ALA A 1 78 ? -26.243 28.743 91.279 1.00 3.01 114 ALA A C 1
ATOM 610 O O . ALA A 1 78 ? -27.067 28.796 90.362 1.00 3.69 114 ALA A O 1
ATOM 612 N N . ASN A 1 79 ? -26.268 27.787 92.206 1.00 3.31 115 ASN A N 1
ATOM 613 C CA . ASN A 1 79 ? 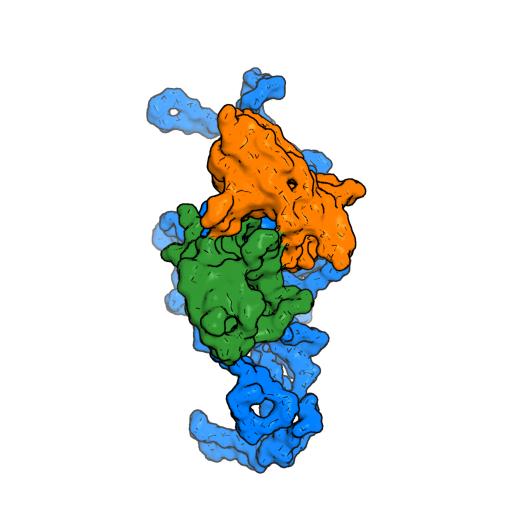-27.192 26.655 92.137 1.00 3.67 115 ASN A CA 1
ATOM 614 C C . ASN A 1 79 ? -28.470 26.987 92.911 1.00 3.43 115 ASN A C 1
ATOM 615 O O . ASN A 1 79 ? -28.832 26.351 93.902 1.00 3.99 115 ASN A O 1
ATOM 620 N N . ALA A 1 80 ? -29.159 28.017 92.426 1.00 3.22 116 ALA A N 1
ATOM 621 C CA . ALA A 1 80 ? -30.446 28.416 92.976 1.00 2.82 116 ALA A CA 1
ATOM 622 C C . ALA A 1 80 ? -31.288 29.009 91.858 1.00 2.90 116 ALA A C 1
ATOM 623 O O . ALA A 1 80 ? -30.763 29.616 90.922 1.00 2.62 116 ALA A O 1
ATOM 625 N N . TRP A 1 81 ? -32.606 28.829 91.968 1.00 2.86 117 TRP A N 1
ATOM 626 C CA . TRP A 1 81 ? -33.501 29.279 90.906 1.00 2.67 117 TRP A CA 1
ATOM 627 C C . TRP A 1 81 ? -33.493 30.797 90.776 1.00 2.38 117 TRP A C 1
ATOM 628 O O . TRP A 1 81 ? -33.598 31.329 89.664 1.00 2.25 117 TRP A O 1
ATOM 639 N N . GLY A 1 82 ? -33.374 31.513 91.896 1.00 2.02 118 GLY A N 1
ATOM 640 C CA . GLY A 1 82 ? -33.408 32.964 91.855 1.00 1.77 118 GLY A CA 1
ATOM 641 C C . GLY A 1 82 ? -32.211 33.589 91.174 1.00 2.27 118 GLY A C 1
ATOM 642 O O . GLY A 1 82 ? -32.296 34.738 90.727 1.00 2.53 118 GLY A O 1
ATOM 643 N N . VAL A 1 83 ? -31.094 32.865 91.093 1.00 2.81 119 VAL A N 1
ATOM 644 C CA . VAL A 1 83 ? -29.921 33.380 90.401 1.00 2.13 119 VAL A CA 1
ATOM 645 C C . VAL A 1 83 ? -30.158 33.489 88.902 1.00 2.01 119 VAL A C 1
ATOM 646 O O . VAL A 1 83 ? -29.430 34.213 88.214 1.00 2.34 119 VAL A O 1
ATOM 650 N N . TRP A 1 84 ? -31.166 32.797 88.376 1.00 2.43 120 TRP A N 1
ATOM 651 C CA . TRP A 1 84 ? -31.331 32.637 86.939 1.00 2.14 120 TRP A CA 1
ATOM 652 C C . TRP A 1 84 ? -32.623 33.212 86.387 1.00 1.77 120 TRP A C 1
ATOM 653 O O . TRP A 1 84 ? -32.642 33.629 85.227 1.00 2.10 120 TRP A O 1
ATOM 664 N N . PHE A 1 85 ? -33.697 33.250 87.171 1.00 2.13 121 PHE A N 1
ATOM 665 C CA . PHE A 1 85 ? -35.001 33.672 86.682 1.00 2.71 121 PHE A CA 1
ATOM 666 C C . PHE A 1 85 ? -35.583 34.741 87.591 1.00 2.24 121 PHE A C 1
ATOM 667 O O . PHE A 1 85 ? -35.444 34.673 88.816 1.00 1.97 121 PHE A O 1
ATOM 675 N N . ASN A 1 86 ? -36.227 35.726 86.983 1.00 2.72 122 ASN A N 1
ATOM 676 C CA . ASN A 1 86 ? -37.037 36.698 87.699 1.00 2.32 122 ASN A CA 1
ATOM 677 C C . ASN A 1 86 ? -38.487 36.240 87.712 1.00 2.48 122 ASN A C 1
ATOM 678 O O . ASN A 1 86 ? -38.858 35.282 87.031 1.00 2.37 122 ASN A O 1
ATOM 683 N N . PRO A 1 87 ? -39.344 36.894 88.499 1.00 3.02 123 PRO A N 1
ATOM 684 C CA . PRO A 1 87 ? -40.729 36.409 88.615 1.00 2.78 123 PRO A CA 1
ATOM 685 C C . PRO A 1 87 ? -41.459 36.288 87.287 1.00 2.95 123 PRO A C 1
ATOM 686 O O . PRO A 1 87 ? -42.279 35.377 87.134 1.00 4.13 123 PRO A O 1
ATOM 690 N N . GLY A 1 88 ? -41.200 37.172 86.322 1.00 2.29 124 GLY A N 1
ATOM 691 C CA . GLY A 1 88 ? -41.855 37.045 85.029 1.00 2.30 124 GLY A CA 1
ATOM 692 C C . GLY A 1 88 ? -41.422 35.803 84.270 1.00 3.67 124 GLY A C 1
ATOM 693 O O . GLY A 1 88 ? -42.254 35.091 83.695 1.00 4.57 124 GLY A O 1
ATOM 694 N N . ASP A 1 89 ? -40.116 35.529 84.251 1.00 3.20 125 ASP A N 1
ATOM 695 C CA . ASP A 1 89 ? -39.623 34.323 83.595 1.00 3.38 125 ASP A CA 1
ATOM 696 C C . ASP A 1 89 ? -40.185 33.075 84.259 1.00 3.36 125 ASP A C 1
ATOM 697 O O . ASP A 1 89 ? -40.598 32.127 83.578 1.00 4.69 125 ASP A O 1
ATOM 702 N N . TRP A 1 90 ? -40.203 33.053 85.593 1.00 3.28 126 TRP A N 1
ATOM 703 C CA . TRP A 1 90 ? -40.754 31.905 86.301 1.00 3.37 126 TRP A CA 1
ATOM 704 C C . TRP A 1 90 ? -42.239 31.743 86.016 1.00 3.28 126 TRP A C 1
ATOM 705 O O . TRP A 1 90 ? -42.729 30.619 85.878 1.00 3.92 126 TRP A O 1
ATOM 716 N N . GLN A 1 91 ? -42.978 32.852 85.952 1.00 3.34 127 GLN A N 1
ATOM 717 C CA . GLN A 1 91 ? -44.392 32.774 85.603 1.00 3.76 127 GLN A CA 1
ATOM 718 C C . GLN A 1 91 ? -44.573 32.152 84.227 1.00 4.14 127 GLN A C 1
ATOM 719 O O . GLN A 1 91 ? -45.386 31.238 84.047 1.00 4.69 127 GLN A O 1
ATOM 725 N N . LEU A 1 92 ? -43.812 32.632 83.241 1.00 4.87 128 LEU A N 1
ATOM 726 C CA . LEU A 1 92 ? -43.905 32.053 81.905 1.00 4.54 128 LEU A CA 1
ATOM 727 C C . LEU A 1 92 ? -43.617 30.558 81.940 1.00 5.32 128 LEU A C 1
ATOM 728 O O . LEU A 1 92 ? -44.363 29.757 81.362 1.00 6.52 128 LEU A O 1
ATOM 733 N N . ILE A 1 93 ? -42.552 30.162 82.640 1.00 4.93 129 ILE A N 1
ATOM 734 C CA . ILE A 1 93 ? -42.157 28.755 82.677 1.00 4.81 129 ILE A CA 1
ATOM 735 C C . ILE A 1 93 ? -43.254 27.908 83.313 1.00 4.63 129 ILE A C 1
ATOM 736 O O . ILE A 1 93 ? -43.670 26.883 82.762 1.00 4.32 129 ILE A O 1
ATOM 741 N N . VAL A 1 94 ? -43.745 28.325 84.481 1.00 5.89 130 VAL A N 1
ATOM 742 C CA . VAL A 1 94 ? -44.657 27.471 85.235 1.00 4.96 130 VAL A CA 1
ATOM 743 C C . VAL A 1 94 ? -46.053 27.487 84.629 1.00 5.19 130 VAL A C 1
ATOM 744 O O . VAL A 1 94 ? -46.847 26.569 84.871 1.00 7.49 130 VAL A O 1
ATOM 748 N N . ASN A 1 95 ? -46.384 28.506 83.835 1.00 4.80 131 ASN A N 1
ATOM 749 C CA . ASN A 1 95 ? -47.712 28.582 83.244 1.00 4.52 131 ASN A CA 1
ATOM 750 C C . ASN A 1 95 ? -47.792 27.940 81.867 1.00 5.21 131 ASN A C 1
ATOM 751 O O . ASN A 1 95 ? -48.806 27.308 81.550 1.00 7.25 131 ASN A O 1
ATOM 756 N N . THR A 1 96 ? -46.755 28.076 81.040 1.00 5.38 132 THR A N 1
ATOM 757 C CA . THR A 1 96 ? -46.813 27.619 79.659 1.00 6.45 132 THR A CA 1
ATOM 758 C C . THR A 1 96 ? -46.115 26.286 79.426 1.00 6.99 132 THR A C 1
ATOM 759 O O . THR A 1 96 ? -46.210 25.743 78.321 1.00 9.06 132 THR A O 1
ATOM 763 N N . MET A 1 97 ? -45.429 25.738 80.425 1.00 6.51 133 MET A N 1
ATOM 764 C CA . MET A 1 97 ? -44.623 24.540 80.251 1.00 7.37 133 MET A CA 1
ATOM 765 C C . MET A 1 97 ? -45.088 23.442 81.198 1.00 6.90 133 MET A C 1
ATOM 766 O O . MET A 1 97 ? -45.559 23.710 82.307 1.00 7.43 133 MET A O 1
ATOM 771 N N . SER A 1 98 ? -44.951 22.198 80.739 1.00 7.50 134 SER A N 1
ATOM 772 C CA . SER A 1 98 ? -45.363 21.019 81.491 1.00 8.19 134 SER A CA 1
ATOM 773 C C . SER A 1 98 ? -44.203 20.225 82.067 1.00 9.61 134 SER A C 1
ATOM 774 O O . SER A 1 98 ? -44.382 19.546 83.080 1.00 9.36 134 SER A O 1
ATOM 777 N N . GLU A 1 99 ? -43.025 20.288 81.450 1.00 9.75 135 GLU A N 1
ATOM 778 C CA . GLU A 1 99 ? -41.855 19.592 81.964 1.00 10.24 135 GLU A CA 1
ATOM 779 C C . GLU A 1 99 ? -40.618 20.414 81.640 1.00 10.71 135 GLU A C 1
ATOM 780 O O . GLU A 1 99 ? -40.608 21.217 80.703 1.00 9.72 135 GLU A O 1
ATOM 786 N N . LEU A 1 100 ? -39.569 20.202 82.431 1.00 9.68 136 LEU A N 1
ATOM 787 C CA . LEU A 1 100 ? -38.342 20.977 82.334 1.00 8.58 136 LEU A CA 1
ATOM 788 C C . LEU A 1 100 ? -37.142 20.043 82.333 1.00 8.77 136 LEU A C 1
ATOM 789 O O . LEU A 1 100 ? -37.079 19.095 83.121 1.00 10.86 136 LEU A O 1
ATOM 794 N N . HIS A 1 101 ? -36.193 20.316 81.441 1.00 9.28 137 HIS A N 1
ATOM 795 C CA . HIS A 1 101 ? -34.947 19.570 81.351 1.00 8.29 137 HIS A CA 1
ATOM 796 C C . HIS A 1 101 ? -33.783 20.506 81.636 1.00 7.68 137 HIS A C 1
ATOM 797 O O . HIS A 1 101 ? -33.810 21.679 81.255 1.00 9.46 137 HIS A O 1
ATOM 804 N N . LEU A 1 102 ? -32.764 19.981 82.306 1.00 7.91 138 LEU A N 1
ATOM 805 C CA . LEU A 1 102 ? -31.540 20.723 82.575 1.00 7.07 138 LEU A CA 1
ATOM 806 C C . LEU A 1 102 ? -30.511 20.350 81.514 1.00 6.84 138 LEU A C 1
ATOM 807 O O . LEU A 1 102 ? -30.041 19.208 81.477 1.00 8.55 138 LEU A O 1
ATOM 812 N N . VAL A 1 103 ? -30.167 21.304 80.648 1.00 6.27 139 VAL A N 1
ATOM 813 C CA . VAL A 1 103 ? -29.354 20.997 79.475 1.00 6.46 139 VAL A CA 1
ATOM 814 C C . VAL A 1 103 ? -27.878 21.239 79.765 1.00 7.15 139 VAL A C 1
ATOM 815 O O . VAL A 1 103 ? -27.070 20.307 79.690 1.00 7.92 139 VAL A O 1
ATOM 819 N N . SER A 1 104 ? -27.503 22.476 80.090 1.00 6.55 140 SER A N 1
ATOM 820 C CA . SER A 1 104 ? -26.079 22.772 80.216 1.00 5.05 140 SER A CA 1
ATOM 821 C C . SER A 1 104 ? -25.847 23.942 81.161 1.00 4.85 140 SER A C 1
ATOM 822 O O . SER A 1 104 ? -26.766 24.691 81.498 1.00 4.38 140 SER A O 1
ATOM 825 N N . PHE A 1 105 ? -24.590 24.086 81.582 1.00 5.24 141 PHE A N 1
ATOM 826 C CA . PHE A 1 105 ? -24.170 25.163 82.467 1.00 4.40 141 PHE A CA 1
ATOM 827 C C . PHE A 1 105 ? -22.799 25.677 82.053 1.00 4.59 141 PHE A C 1
ATOM 828 O O . PHE A 1 105 ? -21.900 24.893 81.736 1.00 5.30 141 PHE A O 1
ATOM 836 N N . GLU A 1 106 ? -22.653 27.000 82.057 1.00 6.11 142 GLU A N 1
ATOM 837 C CA . GLU A 1 106 ? -21.380 27.670 81.835 1.00 4.75 142 GLU A CA 1
ATOM 838 C C . GLU A 1 106 ? -21.225 28.782 82.860 1.00 4.04 142 GLU A C 1
ATOM 839 O O . GLU A 1 106 ? -22.208 29.379 83.300 1.00 4.12 142 GLU A O 1
ATOM 845 N N . GLN A 1 107 ? -19.978 29.075 83.218 1.00 4.47 143 GLN A N 1
ATOM 846 C CA . GLN A 1 107 ? -19.695 30.239 84.047 1.00 3.19 143 GLN A CA 1
ATOM 847 C C . GLN A 1 107 ? -18.310 30.763 83.702 1.00 3.38 143 GLN A C 1
ATOM 848 O O . GLN A 1 107 ? -17.455 30.031 83.198 1.00 4.64 143 GLN A O 1
ATOM 854 N N . GLU A 1 108 ? -18.106 32.050 83.975 1.00 4.63 144 GLU A N 1
ATOM 855 C CA . GLU A 1 108 ? -16.848 32.707 83.662 1.00 4.78 144 GLU A CA 1
ATOM 856 C C . GLU A 1 108 ? -16.675 33.928 84.554 1.00 4.22 144 GLU A C 1
ATOM 857 O O . GLU A 1 108 ? -17.648 34.528 85.022 1.00 3.82 144 GLU A O 1
ATOM 863 N N . ILE A 1 109 ? -15.412 34.294 84.769 1.00 4.45 145 ILE A N 1
ATOM 864 C CA . ILE A 1 109 ? -15.025 35.452 85.565 1.00 3.94 145 ILE A CA 1
ATOM 865 C C . ILE A 1 109 ? -14.255 36.403 84.662 1.00 4.37 145 ILE A C 1
ATOM 866 O O . ILE A 1 109 ? -13.338 35.980 83.949 1.00 5.23 145 ILE A O 1
ATOM 871 N N . PHE A 1 110 ? -14.625 37.681 84.689 1.00 4.32 146 PHE A N 1
ATOM 872 C CA . PHE A 1 110 ? -13.980 38.674 83.843 1.00 4.41 146 PHE A CA 1
ATOM 873 C C . PHE A 1 110 ? -13.927 40.008 84.576 1.00 3.92 146 PHE A C 1
ATOM 874 O O . PHE A 1 110 ? -14.412 40.146 85.703 1.00 3.47 146 PHE A O 1
ATOM 882 N N . ASN A 1 111 ? -13.308 40.988 83.918 1.00 4.98 147 ASN A N 1
ATOM 883 C CA . ASN A 1 111 ? -13.146 42.336 84.459 1.00 3.91 147 ASN A CA 1
ATOM 884 C C . ASN A 1 111 ? -12.689 42.290 85.915 1.00 4.11 147 ASN A C 1
ATOM 885 O O . ASN A 1 111 ? -13.286 42.897 86.807 1.00 4.55 147 ASN A O 1
ATOM 890 N N . VAL A 1 112 ? -11.605 41.553 86.149 1.00 5.03 148 VAL A N 1
ATOM 891 C CA . VAL A 1 112 ? -11.054 41.433 87.491 1.00 4.48 148 VAL A CA 1
ATOM 892 C C . VAL A 1 112 ? -10.420 42.756 87.892 1.00 5.20 148 VAL A C 1
ATOM 893 O O . VAL A 1 112 ? -9.645 43.350 87.132 1.00 6.74 148 VAL A O 1
ATOM 897 N N . VAL A 1 113 ? -10.758 43.232 89.086 1.00 5.00 149 VAL A N 1
ATOM 898 C CA . VAL A 1 113 ? -10.172 44.438 89.655 1.00 4.96 149 VAL A CA 1
ATOM 899 C C . VAL A 1 113 ? -9.678 44.096 91.050 1.00 4.92 149 VAL A C 1
ATOM 900 O O . VAL A 1 113 ? -10.408 43.482 91.833 1.00 5.24 149 VAL A O 1
ATOM 904 N N . LEU A 1 114 ? -8.441 44.472 91.356 1.00 5.96 150 LEU A N 1
ATOM 905 C CA . LEU A 1 114 ? -7.862 44.259 92.675 1.00 5.84 150 LEU A CA 1
ATOM 906 C C . LEU A 1 114 ? -7.416 45.597 93.243 1.00 7.37 150 LEU A C 1
ATOM 907 O O . LEU A 1 114 ? -6.675 46.338 92.589 1.00 11.01 150 LEU A O 1
ATOM 912 N N . LYS A 1 115 ? -7.873 45.902 94.455 1.00 8.98 151 LYS A N 1
ATOM 913 C CA . LYS A 1 115 ? -7.580 47.167 95.107 1.00 10.47 151 LYS A CA 1
ATOM 914 C C . LYS A 1 115 ? -7.003 46.922 96.493 1.00 8.70 151 LYS A C 1
ATOM 915 O O . LYS A 1 115 ? -7.468 46.055 97.239 1.00 7.51 151 LYS A O 1
ATOM 921 N N . THR A 1 116 ? -5.986 47.708 96.825 1.00 11.61 152 THR A N 1
ATOM 922 C CA . THR A 1 116 ? -5.397 47.740 98.152 1.00 12.54 152 THR A CA 1
ATOM 923 C C . THR A 1 116 ? -5.931 48.948 98.909 1.00 15.06 152 THR A C 1
ATOM 924 O O . THR A 1 116 ? -6.244 49.987 98.318 1.00 14.62 152 THR A O 1
ATOM 928 N N . VAL A 1 117 ? -6.036 48.799 100.226 1.00 16.19 153 VAL A N 1
ATOM 929 C CA . VAL A 1 117 ? -6.595 49.822 101.101 1.00 18.48 153 VAL A CA 1
ATOM 930 C C . VAL A 1 117 ? -5.466 50.380 101.954 1.00 20.21 153 VAL A C 1
ATOM 931 O O . VAL A 1 117 ? -4.779 49.628 102.656 1.00 16.30 153 VAL A O 1
ATOM 935 N N . SER A 1 118 ? -5.273 51.695 101.894 1.00 26.96 154 SER A N 1
ATOM 936 C CA . SER A 1 118 ? -4.303 52.390 102.730 1.00 28.36 154 SER A CA 1
ATOM 937 C C . SER A 1 118 ? -5.066 53.212 103.759 1.00 34.44 154 SER A C 1
ATOM 938 O O . SER A 1 118 ? -5.845 54.100 103.396 1.00 35.55 154 SER A O 1
ATOM 941 N N . GLU A 1 119 ? -4.840 52.914 105.035 1.00 43.76 155 GLU A N 1
ATOM 942 C CA . GLU A 1 119 ? -5.515 53.579 106.141 1.00 49.83 155 GLU A CA 1
ATOM 943 C C . GLU A 1 119 ? -4.538 54.528 106.820 1.00 53.47 155 GLU A C 1
ATOM 944 O O . GLU A 1 119 ? -3.440 54.120 107.213 1.00 53.05 155 GLU A O 1
ATOM 950 N N . SER A 1 120 ? -4.939 55.788 106.956 1.00 57.56 156 SER A N 1
ATOM 951 C CA . SER A 1 120 ? -4.067 56.802 107.525 1.00 64.00 156 SER A CA 1
ATOM 952 C C . SER A 1 120 ? -4.040 56.703 109.048 1.00 64.71 156 SER A C 1
ATOM 953 O O . SER A 1 120 ? -4.898 56.077 109.676 1.00 59.45 156 SER A O 1
ATOM 956 N N . ALA A 1 121 ? -3.030 57.340 109.639 1.00 65.10 157 ALA A N 1
ATOM 957 C CA . ALA A 1 121 ? -2.878 57.381 111.088 1.00 65.45 157 ALA A CA 1
ATOM 958 C C . ALA A 1 121 ? -3.678 58.504 111.735 1.00 68.51 157 ALA A C 1
ATOM 959 O O . ALA A 1 121 ? -3.646 58.635 112.963 1.00 67.43 157 ALA A O 1
ATOM 961 N N . THR A 1 122 ? -4.386 59.310 110.948 1.00 71.22 158 THR A N 1
ATOM 962 C CA . THR A 1 122 ? -5.188 60.389 111.507 1.00 72.13 158 THR A CA 1
ATOM 963 C C . THR A 1 122 ? -6.236 59.828 112.460 1.00 71.18 158 THR A C 1
ATOM 964 O O . THR A 1 122 ? -6.811 58.762 112.221 1.00 66.93 158 THR A O 1
ATOM 968 N N . GLN A 1 123 ? -6.481 60.552 113.554 1.00 72.12 159 GLN A N 1
ATOM 969 C CA . GLN A 1 123 ? -7.366 60.034 114.596 1.00 72.98 159 GLN A CA 1
ATOM 970 C C . GLN A 1 123 ? -8.760 59.723 114.071 1.00 74.56 159 GLN A C 1
ATOM 971 O O . GLN A 1 123 ? -9.242 58.599 114.295 1.00 68.40 159 GLN A O 1
ATOM 977 N N . PRO A 1 124 ? -9.455 60.628 113.389 1.00 78.66 160 PRO A N 1
ATOM 978 C CA . PRO A 1 124 ? -10.690 60.239 112.700 1.00 74.86 160 PRO A CA 1
ATOM 979 C C . PRO A 1 124 ? -10.378 59.322 111.531 1.00 72.94 160 PRO A C 1
ATOM 980 O O . PRO A 1 124 ? -9.482 59.621 110.727 1.00 68.39 160 PRO A O 1
ATOM 984 N N . PRO A 1 125 ? -11.080 58.195 111.400 1.00 73.96 161 PRO A N 1
ATOM 985 C CA . PRO A 1 125 ? -10.739 57.250 110.330 1.00 70.27 161 PRO A CA 1
ATOM 986 C C . PRO A 1 125 ? -10.815 57.896 108.955 1.00 68.12 161 PRO A C 1
ATOM 987 O O . PRO A 1 125 ? -11.711 58.692 108.666 1.00 66.24 161 PRO A O 1
ATOM 991 N N . THR A 1 126 ? -9.855 57.540 108.105 1.00 62.89 162 THR A N 1
ATOM 992 C CA . THR A 1 126 ? -9.820 57.993 106.723 1.00 58.99 162 THR A CA 1
ATOM 993 C C . THR A 1 126 ? -8.919 57.044 105.949 1.00 53.65 162 THR A C 1
ATOM 994 O O . THR A 1 126 ? -7.861 56.648 106.444 1.00 53.57 162 THR A O 1
ATOM 998 N N . LYS A 1 127 ? -9.340 56.684 104.739 1.00 47.06 163 LYS A N 1
ATOM 999 C CA . LYS A 1 127 ? -8.650 55.649 103.986 1.00 41.98 163 LYS A CA 1
ATOM 1000 C C . LYS A 1 127 ? -8.806 55.909 102.496 1.00 32.47 163 LYS A C 1
ATOM 1001 O O . LYS A 1 127 ? -9.738 56.586 102.054 1.00 32.30 163 LYS A O 1
ATOM 1007 N N . VAL A 1 128 ? -7.873 55.353 101.726 1.00 29.04 164 VAL A N 1
ATOM 1008 C CA . VAL A 1 128 ? -7.867 55.483 100.276 1.00 27.30 164 VAL A CA 1
ATOM 1009 C C . VAL A 1 128 ? -7.719 54.096 99.668 1.00 22.62 164 VAL A C 1
ATOM 1010 O O . VAL A 1 128 ? -7.217 53.164 100.306 1.00 19.48 164 VAL A O 1
ATOM 1014 N N . TYR A 1 129 ? -8.173 53.960 98.424 1.00 19.43 165 TYR A N 1
ATOM 1015 C CA . TYR A 1 129 ? -8.183 52.687 97.715 1.00 19.11 165 TYR A CA 1
ATOM 1016 C C . TYR A 1 129 ? -7.410 52.852 96.416 1.00 17.61 165 TYR A C 1
ATOM 1017 O O . TYR A 1 129 ? -7.757 53.702 95.589 1.00 20.99 165 TYR A O 1
ATOM 1026 N N . ASN A 1 130 ? -6.369 52.043 96.238 1.00 17.06 166 ASN A N 1
ATOM 1027 C CA . ASN A 1 130 ? -5.492 52.135 95.080 1.00 15.84 166 ASN A CA 1
ATOM 1028 C C . ASN A 1 130 ? -5.556 50.846 94.276 1.00 15.00 166 ASN A C 1
ATOM 1029 O O . ASN A 1 130 ? -5.623 49.753 94.842 1.00 16.45 166 ASN A O 1
ATOM 1034 N N . ASN A 1 131 ? -5.525 50.975 92.954 1.00 15.73 167 ASN A N 1
ATOM 1035 C CA . ASN A 1 131 ? -5.522 49.798 92.097 1.00 13.82 167 ASN A CA 1
ATOM 1036 C C . ASN A 1 131 ? -4.169 49.102 92.171 1.00 14.60 167 ASN A C 1
ATOM 1037 O O . ASN A 1 131 ? -3.125 49.726 91.963 1.00 15.20 167 ASN A O 1
ATOM 1042 N N . ASP A 1 132 ? -4.191 47.805 92.469 1.00 14.10 168 ASP A N 1
ATOM 1043 C CA . ASP A 1 132 ? -2.989 46.974 92.470 1.00 13.35 168 ASP A CA 1
ATOM 1044 C C . ASP A 1 132 ? -2.984 46.216 91.147 1.00 11.85 168 ASP A C 1
ATOM 1045 O O . ASP A 1 132 ? -3.541 45.124 91.030 1.00 10.43 168 ASP A O 1
ATOM 1050 N N . LEU A 1 133 ? -2.350 46.815 90.138 1.00 12.02 169 LEU A N 1
ATOM 1051 C CA . LEU A 1 133 ? -2.410 46.272 88.787 1.00 12.75 169 LEU A CA 1
ATOM 1052 C C . LEU A 1 133 ? -1.689 44.937 88.661 1.00 12.50 169 LEU A C 1
ATOM 1053 O O . LEU A 1 133 ? -2.015 44.157 87.760 1.00 13.45 169 LEU A O 1
ATOM 1058 N N . THR A 1 134 ? -0.724 44.657 89.534 1.00 10.27 170 THR A N 1
ATOM 1059 C CA . THR A 1 134 ? 0.023 43.408 89.495 1.00 8.27 170 THR A CA 1
ATOM 1060 C C . THR A 1 134 ? -0.508 42.368 90.473 1.00 8.86 170 THR A C 1
ATOM 1061 O O . THR A 1 134 ? 0.013 41.250 90.507 1.00 9.36 170 THR A O 1
ATOM 1065 N N . ALA A 1 135 ? -1.525 42.703 91.263 1.00 9.58 171 ALA A N 1
ATOM 1066 C CA . ALA A 1 135 ? -2.126 41.724 92.156 1.00 7.88 171 ALA A CA 1
ATOM 1067 C C . ALA A 1 135 ? -2.903 40.688 91.353 1.00 6.89 171 ALA A C 1
ATOM 1068 O O . ALA A 1 135 ? -3.327 40.936 90.221 1.00 7.66 171 ALA A O 1
ATOM 1070 N N . SER A 1 136 ? -3.090 39.515 91.952 1.00 6.46 172 SER A N 1
ATOM 1071 C CA . SER A 1 136 ? -3.703 38.383 91.276 1.00 6.24 172 SER A CA 1
ATOM 1072 C C . SER A 1 136 ? -4.866 37.832 92.089 1.00 6.61 172 SER A C 1
ATOM 1073 O O . SER A 1 136 ? -4.908 37.955 93.317 1.00 5.67 172 SER A O 1
ATOM 1076 N N . LEU A 1 137 ? -5.812 37.229 91.377 1.00 7.70 173 LEU A N 1
ATOM 1077 C CA . LEU A 1 137 ? -6.927 36.502 91.963 1.00 5.33 173 LEU A CA 1
ATOM 1078 C C . LEU A 1 137 ? -6.758 35.028 91.622 1.00 5.14 173 LEU A C 1
ATOM 1079 O O . LEU A 1 137 ? -6.602 34.675 90.450 1.00 5.89 173 LEU A O 1
ATOM 1084 N N . MET A 1 138 ? -6.760 34.176 92.642 1.00 5.02 174 MET A N 1
ATOM 1085 C CA . MET A 1 138 ? -6.593 32.742 92.457 1.00 4.95 174 MET A CA 1
ATOM 1086 C C . MET A 1 138 ? -7.961 32.119 92.207 1.00 4.39 174 MET A C 1
ATOM 1087 O O . MET A 1 138 ? -8.870 32.255 93.032 1.00 4.58 174 MET A O 1
ATOM 1092 N N . VAL A 1 139 ? -8.107 31.446 91.068 1.00 4.23 175 VAL A N 1
ATOM 1093 C CA . VAL A 1 139 ? -9.364 30.832 90.656 1.00 4.36 175 VAL A CA 1
ATOM 1094 C C . VAL A 1 139 ? -9.107 29.357 90.388 1.00 4.22 175 VAL A C 1
ATOM 1095 O O . VAL A 1 139 ? -8.228 29.010 89.592 1.00 5.34 175 VAL A O 1
ATOM 1099 N N . ALA A 1 140 ? -9.878 28.494 91.045 1.00 4.56 176 ALA A N 1
ATOM 1100 C CA . ALA A 1 140 ? -9.749 27.052 90.894 1.00 4.68 176 ALA A CA 1
ATOM 1101 C C . ALA A 1 140 ? -11.098 26.461 90.516 1.00 4.91 176 ALA A C 1
ATOM 1102 O O . ALA A 1 140 ? -12.088 26.654 91.229 1.00 4.89 176 ALA A O 1
ATOM 1104 N N . LEU A 1 141 ? -11.135 25.746 89.398 1.00 6.31 177 LEU A N 1
ATOM 1105 C CA . LEU A 1 141 ? -12.320 25.018 88.965 1.00 7.20 177 LEU A CA 1
ATOM 1106 C C . LEU A 1 141 ? -12.093 23.538 89.233 1.00 7.56 177 LEU A C 1
ATOM 1107 O O . LEU A 1 141 ? -11.208 22.924 88.627 1.00 8.34 177 LEU A O 1
ATOM 1112 N N . ASP A 1 142 ? -12.888 22.971 90.136 1.00 6.88 178 ASP A N 1
ATOM 1113 C CA . ASP A 1 142 ? -12.771 21.557 90.490 1.00 8.94 178 ASP A CA 1
ATOM 1114 C C . ASP A 1 142 ? -13.614 20.705 89.540 1.00 13.91 178 ASP A C 1
ATOM 1115 O O . ASP A 1 142 ? -14.545 20.003 89.932 1.00 17.78 178 ASP A O 1
ATOM 1120 N N . SER A 1 143 ? -13.252 20.775 88.256 1.00 14.01 179 SER A N 1
ATOM 1121 C CA . SER A 1 143 ? -14.007 20.071 87.227 1.00 15.47 179 SER A CA 1
ATOM 1122 C C . SER A 1 143 ? -14.029 18.566 87.452 1.00 18.24 179 SER A C 1
ATOM 1123 O O . SER A 1 143 ? -14.955 17.894 86.986 1.00 17.63 179 SER A O 1
ATOM 1126 N N . ASN A 1 144 ? -13.038 18.022 88.153 1.00 19.96 180 ASN A N 1
ATOM 1127 C CA . ASN A 1 144 ? -13.008 16.600 88.460 1.00 18.63 180 ASN A CA 1
ATOM 1128 C C . ASN A 1 144 ? -13.822 16.246 89.697 1.00 18.69 180 ASN A C 1
ATOM 1129 O O . ASN A 1 144 ? -13.919 15.061 90.033 1.00 19.20 180 ASN A O 1
ATOM 1134 N N . ASN A 1 145 ? -14.402 17.235 90.378 1.00 17.65 181 ASN A N 1
ATOM 1135 C CA . ASN A 1 145 ? -15.202 16.999 91.580 1.00 16.67 181 ASN A CA 1
ATOM 1136 C C . ASN A 1 145 ? -14.397 16.249 92.639 1.00 15.19 181 ASN A C 1
ATOM 1137 O O . ASN A 1 145 ? -14.899 15.338 93.299 1.00 14.84 181 ASN A O 1
ATOM 1142 N N . THR A 1 146 ? -13.130 16.636 92.799 1.00 14.92 182 THR A N 1
ATOM 1143 C CA . THR A 1 146 ? -12.292 16.022 93.823 1.00 12.51 182 THR A CA 1
ATOM 1144 C C . THR A 1 146 ? -12.673 16.513 95.213 1.00 11.53 182 THR A C 1
ATOM 1145 O O . THR A 1 146 ? -12.604 15.754 96.187 1.00 13.01 182 THR A O 1
ATOM 1149 N N . MET A 1 147 ? -13.073 17.773 95.325 1.00 9.80 183 MET A N 1
ATOM 1150 C CA . MET A 1 147 ? -13.386 18.363 96.612 1.00 7.16 183 MET A CA 1
ATOM 1151 C C . MET A 1 147 ? -14.789 17.962 97.058 1.00 7.92 183 MET A C 1
ATOM 1152 O O . MET A 1 147 ? -15.639 17.621 96.233 1.00 8.88 183 MET A O 1
ATOM 1157 N N . PRO A 1 148 ? -15.058 17.991 98.364 1.00 8.31 184 PRO A N 1
ATOM 1158 C CA . PRO A 1 148 ? -16.409 17.665 98.837 1.00 5.21 184 PRO A CA 1
ATOM 1159 C C . PRO A 1 148 ? -17.452 18.599 98.240 1.00 5.40 184 PRO A C 1
ATOM 1160 O O . PRO A 1 148 ? -17.209 19.791 98.044 1.00 7.82 184 PRO A O 1
ATOM 1164 N N . PHE A 1 149 ? -18.626 18.041 97.952 1.00 6.36 185 PHE A N 1
ATOM 1165 C CA . PHE A 1 149 ? -19.725 18.811 97.384 1.00 6.88 185 PHE A CA 1
ATOM 1166 C C . PHE A 1 149 ? -20.449 19.557 98.499 1.00 6.03 185 PHE A C 1
ATOM 1167 O O . PHE A 1 149 ? -21.019 18.936 99.402 1.00 5.71 185 PHE A O 1
ATOM 1175 N N . THR A 1 150 ? -20.426 20.888 98.436 1.00 5.97 186 THR A N 1
ATOM 1176 C CA . THR A 1 150 ? -20.990 21.749 99.475 1.00 5.57 186 THR A CA 1
ATOM 1177 C C . THR A 1 150 ? -21.882 22.796 98.822 1.00 5.92 186 THR A C 1
ATOM 1178 O O . THR A 1 150 ? -21.510 23.975 98.732 1.00 7.01 186 THR A O 1
ATOM 1182 N N . PRO A 1 151 ? -23.066 22.406 98.353 1.00 5.84 187 PRO A N 1
ATOM 1183 C CA . PRO A 1 151 ? -23.970 23.389 97.743 1.00 6.97 187 PRO A CA 1
ATOM 1184 C C . PRO A 1 151 ? -24.377 24.456 98.750 1.00 6.16 187 PRO A C 1
ATOM 1185 O O . PRO A 1 151 ? -24.679 24.161 99.908 1.00 6.86 187 PRO A O 1
ATOM 1189 N N . ALA A 1 152 ? -24.390 25.708 98.293 1.00 5.60 188 ALA A N 1
ATOM 1190 C CA . ALA A 1 152 ? -24.649 26.838 99.174 1.00 5.00 188 ALA A CA 1
ATOM 1191 C C . ALA A 1 152 ? -26.132 27.121 99.372 1.00 5.16 188 ALA A C 1
ATOM 1192 O O . ALA A 1 152 ? -26.489 27.796 100.344 1.00 5.12 188 ALA A O 1
ATOM 1194 N N . ALA A 1 153 ? -27.001 26.618 98.492 1.00 6.66 189 ALA A N 1
ATOM 1195 C CA . ALA A 1 153 ? -28.424 26.912 98.614 1.00 5.88 189 ALA A CA 1
ATOM 1196 C C . ALA A 1 153 ? -28.999 26.388 99.923 1.00 6.09 189 ALA A C 1
ATOM 1197 O O . ALA A 1 153 ? -29.930 26.987 100.472 1.00 6.86 189 ALA A O 1
ATOM 1199 N N . MET A 1 154 ? -28.464 25.279 100.438 1.00 7.54 190 MET A N 1
ATOM 1200 C CA . MET A 1 154 ? -28.943 24.747 101.708 1.00 7.74 190 MET A CA 1
ATOM 1201 C C . MET A 1 154 ? -28.634 25.676 102.873 1.00 6.23 190 MET A C 1
ATOM 1202 O O . MET A 1 154 ? -29.277 25.567 103.922 1.00 5.69 190 MET A O 1
ATOM 1207 N N . ARG A 1 155 ? -27.668 26.579 102.715 1.00 6.22 191 ARG A N 1
ATOM 1208 C CA . ARG A 1 155 ? -27.345 27.574 103.728 1.00 4.07 191 ARG A CA 1
ATOM 1209 C C . ARG A 1 155 ? -27.778 28.976 103.321 1.00 4.04 191 ARG A C 1
ATOM 1210 O O . ARG A 1 155 ? -27.486 29.936 104.040 1.00 4.39 191 ARG A O 1
ATOM 1218 N N . SER A 1 156 ? -28.473 29.114 102.190 1.00 4.54 192 SER A N 1
ATOM 1219 C CA . SER A 1 156 ? -28.868 30.420 101.667 1.00 4.28 192 SER A CA 1
ATOM 1220 C C . SER A 1 156 ? -27.640 31.299 101.436 1.00 4.09 192 SER A C 1
ATOM 1221 O O . SER A 1 156 ? -27.570 32.444 101.888 1.00 5.43 192 SER A O 1
ATOM 1224 N N . GLU A 1 157 ? -26.660 30.748 100.718 1.00 4.29 193 GLU A N 1
ATOM 1225 C CA . GLU A 1 157 ? -25.369 31.401 100.536 1.00 4.26 193 GLU A CA 1
ATOM 1226 C C . GLU A 1 157 ? -24.915 31.351 99.082 1.00 4.08 193 GLU A C 1
ATOM 1227 O O . GLU A 1 157 ? -23.715 31.383 98.800 1.00 5.26 193 GLU A O 1
ATOM 1233 N N . THR A 1 158 ? -25.858 31.275 98.148 1.00 4.28 194 THR A N 1
ATOM 1234 C CA . THR A 1 158 ? -25.534 31.351 96.730 1.00 4.04 194 THR A CA 1
ATOM 1235 C C . THR A 1 158 ? -25.366 32.819 96.342 1.00 3.67 194 THR A C 1
ATOM 1236 O O . THR A 1 158 ? -25.361 33.715 97.190 1.00 4.73 194 THR A O 1
ATOM 1240 N N . LEU A 1 159 ? -25.214 33.085 95.048 1.00 3.06 195 LEU A N 1
ATOM 1241 C CA . LEU A 1 159 ? -25.122 34.459 94.584 1.00 3.29 195 LEU A CA 1
ATOM 1242 C C . LEU A 1 159 ? -26.472 35.157 94.722 1.00 3.63 195 LEU A C 1
ATOM 1243 O O . LEU A 1 159 ? -27.529 34.523 94.780 1.00 4.31 195 LEU A O 1
ATOM 1248 N N . GLY A 1 160 ? -26.425 36.485 94.776 1.00 3.90 196 GLY A N 1
ATOM 1249 C CA . GLY A 1 160 ? -27.641 37.256 94.936 1.00 3.38 196 GLY A CA 1
ATOM 1250 C C . GLY A 1 160 ? -28.592 37.079 93.768 1.00 2.84 196 GLY A C 1
ATOM 1251 O O . GLY A 1 160 ? -28.212 36.689 92.663 1.00 2.63 196 GLY A O 1
ATOM 1252 N N . PHE A 1 161 ? -29.861 37.381 94.030 1.00 3.23 197 PHE A N 1
ATOM 1253 C CA . PHE A 1 161 ? -30.928 37.188 93.059 1.00 2.83 197 PHE A CA 1
ATOM 1254 C C . PHE A 1 161 ? -31.228 38.438 92.241 1.00 2.49 197 PHE A C 1
ATOM 1255 O O . PHE A 1 161 ? -32.121 38.400 91.390 1.00 3.01 197 PHE A O 1
ATOM 1263 N N . TYR A 1 162 ? -30.511 39.538 92.472 1.00 3.10 198 TYR A N 1
ATOM 1264 C CA . TYR A 1 162 ? -30.772 40.794 91.780 1.00 3.41 198 TYR A CA 1
ATOM 1265 C C . TYR A 1 162 ? -29.617 41.118 90.844 1.00 2.78 198 TYR A C 1
ATOM 1266 O O . TYR A 1 162 ? -28.478 41.262 91.312 1.00 2.99 198 TYR A O 1
ATOM 1275 N N . PRO A 1 163 ? -29.847 41.235 89.532 1.00 3.11 199 PRO A N 1
ATOM 1276 C CA . PRO A 1 163 ? -28.730 41.561 88.629 1.00 2.91 199 PRO A CA 1
ATOM 1277 C C . PRO A 1 163 ? -28.020 42.857 88.979 1.00 2.94 199 PRO A C 1
ATOM 1278 O O . PRO A 1 163 ? -26.797 42.951 88.814 1.00 4.01 199 PRO A O 1
ATOM 1282 N N . TRP A 1 164 ? -28.750 43.862 89.455 1.00 3.43 200 TRP A N 1
ATOM 1283 C CA . TRP A 1 164 ? -28.183 45.177 89.723 1.00 2.57 200 TRP A CA 1
ATOM 1284 C C . TRP A 1 164 ? -27.615 45.307 91.129 1.00 2.87 200 TRP A C 1
ATOM 1285 O O . TRP A 1 164 ? -27.108 46.378 91.478 1.00 3.74 200 TRP A O 1
ATOM 1296 N N . LYS A 1 165 ? -27.685 44.253 91.941 1.00 3.16 201 LYS A N 1
ATOM 1297 C CA . LYS A 1 165 ? -27.173 44.291 93.301 1.00 2.92 201 LYS A CA 1
ATOM 1298 C C . LYS A 1 165 ? -25.885 43.489 93.378 1.00 3.16 201 LYS A C 1
ATOM 1299 O O . LYS A 1 165 ? -25.915 42.275 93.122 1.00 4.71 201 LYS A O 1
ATOM 1305 N N . PRO A 1 166 ? -24.743 44.096 93.706 1.00 3.24 202 PRO A N 1
ATOM 1306 C CA . PRO A 1 166 ? -23.514 43.305 93.838 1.00 2.96 202 PRO A CA 1
ATOM 1307 C C . PRO A 1 166 ? -23.658 42.238 94.912 1.00 2.77 202 PRO A C 1
ATOM 1308 O O . PRO A 1 166 ? -24.309 42.439 95.939 1.00 3.44 202 PRO A O 1
ATOM 1312 N N . THR A 1 167 ? -23.039 41.092 94.661 1.00 2.92 203 THR A N 1
ATOM 1313 C CA . THR A 1 167 ? -23.119 39.932 95.538 1.00 3.33 203 THR A CA 1
ATOM 1314 C C . THR A 1 167 ? -21.721 39.563 96.026 1.00 3.02 203 THR A C 1
ATOM 1315 O O . THR A 1 167 ? -20.723 40.188 95.659 1.00 2.95 203 THR A O 1
ATOM 1319 N N . ILE A 1 168 ? -21.660 38.540 96.870 1.00 3.67 204 ILE A N 1
ATOM 1320 C CA . ILE A 1 168 ? -20.396 38.079 97.441 1.00 3.62 204 ILE A CA 1
ATOM 1321 C C . ILE A 1 168 ? -20.341 36.562 97.335 1.00 4.03 204 ILE A C 1
ATOM 1322 O O . ILE A 1 168 ? -21.381 35.892 97.231 1.00 4.16 204 ILE A O 1
ATOM 1327 N N . PRO A 1 169 ? -19.142 35.988 97.353 1.00 4.83 205 PRO A N 1
ATOM 1328 C CA . PRO A 1 169 ? -19.016 34.538 97.492 1.00 3.84 205 PRO A CA 1
ATOM 1329 C C . PRO A 1 169 ? -19.027 34.126 98.958 1.00 4.19 205 PRO A C 1
ATOM 1330 O O . PRO A 1 169 ? -18.804 34.932 99.864 1.00 5.96 205 PRO A O 1
ATOM 1334 N N . THR A 1 170 ? -19.296 32.849 99.177 1.00 4.24 206 THR A N 1
ATOM 1335 C CA . THR A 1 170 ? -19.356 32.350 100.545 1.00 4.45 206 THR A CA 1
ATOM 1336 C C . THR A 1 170 ? -18.027 31.719 100.924 1.00 3.70 206 THR A C 1
ATOM 1337 O O . THR A 1 170 ? -17.467 30.955 100.125 1.00 3.36 206 THR A O 1
ATOM 1341 N N . PRO A 1 171 ? -17.472 32.009 102.101 1.00 3.07 207 PRO A N 1
ATOM 1342 C CA . PRO A 1 171 ? -16.249 31.311 102.517 1.00 3.32 207 PRO A CA 1
ATOM 1343 C C . PRO A 1 171 ? -16.478 29.808 102.525 1.00 3.25 207 PRO A C 1
ATOM 1344 O O . PRO A 1 171 ? -17.500 29.322 103.015 1.00 4.19 207 PRO A O 1
ATOM 1348 N N . TRP A 1 172 ? -15.517 29.068 101.983 1.00 2.94 208 TRP A N 1
ATOM 1349 C CA . TRP A 1 172 ? -15.697 27.639 101.790 1.00 2.73 208 TRP A CA 1
ATOM 1350 C C . TRP A 1 172 ? -15.201 26.859 102.999 1.00 2.74 208 TRP A C 1
ATOM 1351 O O . TRP A 1 172 ? -14.177 27.193 103.601 1.00 2.85 208 TRP A O 1
ATOM 1362 N N . ARG A 1 173 ? -15.948 25.817 103.346 1.00 2.89 209 ARG A N 1
ATOM 1363 C CA . ARG A 1 173 ? -15.586 24.900 104.411 1.00 2.40 209 ARG A CA 1
ATOM 1364 C C . ARG A 1 173 ? -16.207 23.553 104.085 1.00 2.44 209 ARG A C 1
ATOM 1365 O O . ARG A 1 173 ? -17.157 23.464 103.303 1.00 2.73 209 ARG A O 1
ATOM 1373 N N . TYR A 1 174 ? -15.665 22.499 104.685 1.00 2.63 210 TYR A N 1
ATOM 1374 C CA . TYR A 1 174 ? -16.239 21.173 104.488 1.00 2.10 210 TYR A CA 1
ATOM 1375 C C . TYR A 1 174 ? -16.189 20.392 105.792 1.00 1.96 210 TYR A C 1
ATOM 1376 O O . TYR A 1 174 ? -15.517 20.779 106.746 1.00 2.23 210 TYR A O 1
ATOM 1385 N N . TYR A 1 175 ? -16.945 19.299 105.833 1.00 2.03 211 TYR A N 1
ATOM 1386 C CA . TYR A 1 175 ? -17.059 18.499 107.044 1.00 1.80 211 TYR A CA 1
ATOM 1387 C C . TYR A 1 175 ? -15.852 17.585 107.205 1.00 2.08 211 TYR A C 1
ATOM 1388 O O . TYR A 1 175 ? -15.434 16.915 106.256 1.00 3.87 211 TYR A O 1
ATOM 1397 N N . PHE A 1 176 ? -15.295 17.567 108.411 1.00 2.19 212 PHE A N 1
ATOM 1398 C CA . PHE A 1 176 ? -14.257 16.632 108.812 1.00 2.37 212 PHE A CA 1
ATOM 1399 C C . PHE A 1 176 ? -14.876 15.580 109.723 1.00 2.78 212 PHE A C 1
ATOM 1400 O O . PHE A 1 176 ? -15.774 15.877 110.513 1.00 3.89 212 PHE A O 1
ATOM 1408 N N . GLN A 1 177 ? -14.397 14.346 109.608 1.00 3.30 213 GLN A N 1
ATOM 1409 C CA . GLN A 1 177 ? -15.021 13.249 110.335 1.00 4.52 213 GLN A CA 1
ATOM 1410 C C . GLN A 1 177 ? -14.910 13.453 111.840 1.00 4.97 213 GLN A C 1
ATOM 1411 O O . GLN A 1 177 ? -13.910 13.969 112.345 1.00 5.84 213 GLN A O 1
ATOM 1417 N N . TRP A 1 178 ? -15.955 13.043 112.556 1.00 6.07 214 TRP A N 1
ATOM 1418 C CA . TRP A 1 178 ? -15.959 13.094 114.009 1.00 6.24 214 TRP A CA 1
ATOM 1419 C C . TRP A 1 178 ? -16.904 12.026 114.539 1.00 6.29 214 TRP A C 1
ATOM 1420 O O . TRP A 1 178 ? -17.785 11.536 113.827 1.00 6.21 214 TRP A O 1
ATOM 1431 N N . ASP A 1 179 ? -16.704 11.670 115.803 1.00 7.77 215 ASP A N 1
ATOM 1432 C CA . ASP A 1 179 ? -17.534 10.703 116.508 1.00 8.26 215 ASP A CA 1
ATOM 1433 C C . ASP A 1 179 ? -18.255 11.415 117.643 1.00 8.30 215 ASP A C 1
ATOM 1434 O O . ASP A 1 179 ? -17.637 12.184 118.388 1.00 9.41 215 ASP A O 1
ATOM 1439 N N . ARG A 1 180 ? -19.555 11.162 117.776 1.00 8.34 216 ARG A N 1
ATOM 1440 C CA . ARG A 1 180 ? -20.361 11.850 118.772 1.00 8.96 216 ARG A CA 1
ATOM 1441 C C . ARG A 1 180 ? -21.501 10.945 119.215 1.00 8.75 216 ARG A C 1
ATOM 1442 O O . ARG A 1 180 ? -22.126 10.275 118.390 1.00 11.47 216 ARG A O 1
ATOM 1450 N N . THR A 1 181 ? -21.761 10.931 120.522 1.00 9.80 217 THR A N 1
ATOM 1451 C CA . THR A 1 181 ? -22.860 10.175 121.104 1.00 10.06 217 THR A CA 1
ATOM 1452 C C . THR A 1 181 ? -23.723 11.109 121.939 1.00 8.93 217 THR A C 1
ATOM 1453 O O . THR A 1 181 ? -23.206 11.941 122.689 1.00 10.35 217 THR A O 1
ATOM 1457 N N . LEU A 1 182 ? -25.040 10.963 121.806 1.00 9.20 218 LEU A N 1
ATOM 1458 C CA . LEU A 1 182 ? -25.985 11.816 122.521 1.00 9.97 218 LEU A CA 1
ATOM 1459 C C . LEU A 1 182 ? -27.229 10.992 122.823 1.00 9.49 218 LEU A C 1
ATOM 1460 O O . LEU A 1 182 ? -28.013 10.700 121.916 1.00 9.29 218 LEU A O 1
ATOM 1465 N N . ILE A 1 183 ? -27.407 10.620 124.087 1.00 8.62 219 ILE A N 1
ATOM 1466 C CA . ILE A 1 183 ? -28.578 9.855 124.509 1.00 9.27 219 ILE A CA 1
ATOM 1467 C C . ILE A 1 183 ? -29.760 10.809 124.643 1.00 9.27 219 ILE A C 1
ATOM 1468 O O . ILE A 1 183 ? -29.674 11.791 125.395 1.00 10.85 219 ILE A O 1
ATOM 1473 N N . PRO A 1 184 ? -30.871 10.575 123.945 1.00 9.87 220 PRO A N 1
ATOM 1474 C CA . PRO A 1 184 ? -32.005 11.499 124.048 1.00 8.28 220 PRO A CA 1
ATOM 1475 C C . PRO A 1 184 ? -32.634 11.477 125.432 1.00 9.00 220 PRO A C 1
ATOM 1476 O O . PRO A 1 184 ? -32.583 10.478 126.152 1.00 10.99 220 PRO A O 1
ATOM 1480 N N . SER A 1 185 ? -33.233 12.607 125.797 1.00 11.31 221 SER A N 1
ATOM 1481 C CA . SER A 1 185 ? -33.903 12.759 127.081 1.00 11.01 221 SER A CA 1
ATOM 1482 C C . SER A 1 185 ? -35.138 13.628 126.868 1.00 9.50 221 SER A C 1
ATOM 1483 O O . SER A 1 185 ? -35.535 13.911 125.734 1.00 9.87 221 SER A O 1
ATOM 1486 N N . HIS A 1 186 ? -35.753 14.051 127.968 1.00 11.36 222 HIS A N 1
ATOM 1487 C CA . HIS A 1 186 ? -36.920 14.920 127.908 1.00 13.28 222 HIS A CA 1
ATOM 1488 C C . HIS A 1 186 ? -36.985 15.721 129.199 1.00 14.26 222 HIS A C 1
ATOM 1489 O O . HIS A 1 186 ? -36.316 15.405 130.185 1.00 13.20 222 HIS A O 1
ATOM 1496 N N . THR A 1 187 ? -37.797 16.776 129.176 1.00 15.51 223 THR A N 1
ATOM 1497 C CA . THR A 1 187 ? -38.061 17.539 130.388 1.00 17.93 223 THR A CA 1
ATOM 1498 C C . THR A 1 187 ? -38.665 16.614 131.436 1.00 21.50 223 THR A C 1
ATOM 1499 O O . THR A 1 187 ? -39.795 16.141 131.278 1.00 25.32 223 THR A O 1
ATOM 1503 N N . GLY A 1 188 ? -37.921 16.355 132.505 1.00 16.11 224 GLY A N 1
ATOM 1504 C CA . GLY A 1 188 ? -38.308 15.388 133.516 1.00 16.71 224 GLY A CA 1
ATOM 1505 C C . GLY A 1 188 ? -37.347 14.230 133.668 1.00 19.78 224 GLY A C 1
ATOM 1506 O O . GLY A 1 188 ? -37.454 13.482 134.651 1.00 26.12 224 GLY A O 1
ATOM 1507 N N . THR A 1 189 ? -36.417 14.039 132.736 1.00 19.05 225 THR A N 1
ATOM 1508 C CA . THR A 1 189 ? -35.401 13.009 132.890 1.00 17.50 225 THR A CA 1
ATOM 1509 C C . THR A 1 189 ? -34.471 13.361 134.044 1.00 19.30 225 THR A C 1
ATOM 1510 O O . THR A 1 189 ? -34.061 14.514 134.203 1.00 20.84 225 THR A O 1
ATOM 1514 N N . SER A 1 190 ? -34.140 12.358 134.851 1.00 20.21 226 SER A N 1
ATOM 1515 C CA . SER A 1 190 ? -33.272 12.535 136.006 1.00 20.86 226 SER A CA 1
ATOM 1516 C C . SER A 1 190 ? -31.873 12.028 135.684 1.00 24.46 226 SER A C 1
ATOM 1517 O O . SER A 1 190 ? -31.708 10.940 135.124 1.00 25.81 226 SER A O 1
ATOM 1520 N N . GLY A 1 191 ? -30.870 12.824 136.044 1.00 25.53 227 GLY A N 1
ATOM 1521 C CA . GLY A 1 191 ? -29.493 12.500 135.733 1.00 23.65 227 GLY A CA 1
ATOM 1522 C C . GLY A 1 191 ? -28.987 13.255 134.523 1.00 24.35 227 GLY A C 1
ATOM 1523 O O . GLY A 1 191 ? -29.680 14.070 133.908 1.00 27.23 227 GLY A O 1
ATOM 1524 N N . THR A 1 192 ? -27.736 12.968 134.175 1.00 23.36 228 THR A N 1
ATOM 1525 C CA . THR A 1 192 ? -27.082 13.606 133.039 1.00 22.98 228 THR A CA 1
ATOM 1526 C C . THR A 1 192 ? -27.007 12.619 131.882 1.00 20.19 228 THR A C 1
ATOM 1527 O O . THR A 1 192 ? -26.209 11.670 131.941 1.00 20.39 228 THR A O 1
ATOM 1531 N N . PRO A 1 193 ? -27.799 12.784 130.822 1.00 17.10 229 PRO A N 1
ATOM 1532 C CA . PRO A 1 193 ? -27.719 11.845 129.698 1.00 15.44 229 PRO A CA 1
ATOM 1533 C C . PRO A 1 193 ? -26.332 11.830 129.073 1.00 14.96 229 PRO A C 1
ATOM 1534 O O . PRO A 1 193 ? -25.625 12.839 129.045 1.00 17.36 229 PRO A O 1
ATOM 1538 N N . THR A 1 194 ? -25.948 10.659 128.574 1.00 13.75 230 THR A N 1
ATOM 1539 C CA . THR A 1 194 ? -24.641 10.481 127.950 1.00 15.00 230 THR A CA 1
ATOM 1540 C C . THR A 1 194 ? -24.496 11.440 126.773 1.00 14.36 230 THR A C 1
ATOM 1541 O O . THR A 1 194 ? -25.234 11.340 125.787 1.00 18.13 230 THR A O 1
ATOM 1545 N N . ASN A 1 195 ? -23.545 12.370 126.873 1.00 15.18 231 ASN A N 1
ATOM 1546 C CA . ASN A 1 195 ? -23.339 13.419 125.871 1.00 13.06 231 ASN A CA 1
ATOM 1547 C C . ASN A 1 195 ? -21.841 13.698 125.758 1.00 14.18 231 ASN A C 1
ATOM 1548 O O . ASN A 1 195 ? -21.302 14.523 126.500 1.00 18.03 231 ASN A O 1
ATOM 1553 N N . ILE A 1 196 ? -21.168 13.018 124.828 1.00 14.80 232 ILE A N 1
ATOM 1554 C CA . ILE A 1 196 ? -19.730 13.169 124.635 1.00 17.29 232 ILE A CA 1
ATOM 1555 C C . ILE A 1 196 ? -19.406 13.291 123.154 1.00 14.83 232 ILE A C 1
ATOM 1556 O O . ILE A 1 196 ? -20.140 12.807 122.288 1.00 11.94 232 ILE A O 1
ATOM 1561 N N . TYR A 1 197 ? -18.283 13.948 122.876 1.00 14.94 233 TYR A N 1
ATOM 1562 C CA . TYR A 1 197 ? -17.674 14.002 121.554 1.00 12.06 233 TYR A CA 1
ATOM 1563 C C . TYR A 1 197 ? -16.387 13.190 121.616 1.00 11.43 233 TYR A C 1
ATOM 1564 O O . TYR A 1 197 ? -15.461 13.548 122.350 1.00 13.95 233 TYR A O 1
ATOM 1573 N N . HIS A 1 198 ? -16.334 12.096 120.856 1.00 11.59 234 HIS A N 1
ATOM 1574 C CA . HIS A 1 198 ? -15.278 11.104 121.017 1.00 13.73 234 HIS A CA 1
ATOM 1575 C C . HIS A 1 198 ? -14.025 11.402 120.202 1.00 14.22 234 HIS A C 1
ATOM 1576 O O . HIS A 1 198 ? -13.021 10.703 120.373 1.00 21.61 234 HIS A O 1
ATOM 1583 N N . GLY A 1 199 ? -14.051 12.404 119.329 1.00 10.07 235 GLY A N 1
ATOM 1584 C CA . GLY A 1 199 ? -12.878 12.746 118.546 1.00 11.81 235 GLY A CA 1
ATOM 1585 C C . GLY A 1 199 ? -13.022 12.408 117.077 1.00 10.12 235 GLY A C 1
ATOM 1586 O O . GLY A 1 199 ? -14.077 12.642 116.486 1.00 11.92 235 GLY A O 1
ATOM 1587 N N . THR A 1 200 ? -11.964 11.871 116.474 1.00 9.22 236 THR A N 1
ATOM 1588 C CA . THR A 1 200 ? -11.941 11.546 115.055 1.00 7.71 236 THR A CA 1
ATOM 1589 C C . THR A 1 200 ? -11.428 10.128 114.851 1.00 8.77 236 THR A C 1
ATOM 1590 O O . THR A 1 200 ? -10.511 9.682 115.547 1.00 8.43 236 THR A O 1
ATOM 1594 N N . ASP A 1 201 ? -12.029 9.425 113.898 1.00 10.66 237 ASP A N 1
ATOM 1595 C CA . ASP A 1 201 ? -11.552 8.102 113.513 1.00 8.04 237 ASP A CA 1
ATOM 1596 C C . ASP A 1 201 ? -10.396 8.247 112.530 1.00 7.58 237 ASP A C 1
ATOM 1597 O O . ASP A 1 201 ? -10.575 8.859 111.471 1.00 7.04 237 ASP A O 1
ATOM 1602 N N . PRO A 1 202 ? -9.208 7.714 112.829 1.00 9.49 238 PRO A N 1
ATOM 1603 C CA . PRO A 1 202 ? -8.085 7.891 111.893 1.00 7.87 238 PRO A CA 1
ATOM 1604 C C . PRO A 1 202 ? -8.342 7.299 110.520 1.00 8.46 238 PRO A C 1
ATOM 1605 O O . PRO A 1 202 ? -7.770 7.775 109.533 1.00 9.73 238 PRO A O 1
ATOM 1609 N N . ASP A 1 203 ? -9.188 6.272 110.426 1.00 8.97 239 ASP A N 1
ATOM 1610 C CA . ASP A 1 203 ? -9.445 5.619 109.149 1.00 7.16 239 ASP A CA 1
ATOM 1611 C C . ASP A 1 203 ? -10.387 6.415 108.257 1.00 7.92 239 ASP A C 1
ATOM 1612 O O . ASP A 1 203 ? -10.564 6.044 107.092 1.00 8.72 239 ASP A O 1
ATOM 1617 N N . ASP A 1 204 ? -10.989 7.489 108.766 1.00 8.05 240 ASP A N 1
ATOM 1618 C CA . ASP A 1 204 ? -11.928 8.300 108.004 1.00 5.35 240 ASP A CA 1
ATOM 1619 C C . ASP A 1 204 ? -11.401 9.702 107.726 1.00 5.48 240 ASP A C 1
ATOM 1620 O O . ASP A 1 204 ? -12.129 10.526 107.162 1.00 5.90 240 ASP A O 1
ATOM 1625 N N . VAL A 1 205 ? -10.156 9.993 108.102 1.00 6.58 241 VAL A N 1
ATOM 1626 C CA . VAL A 1 205 ? -9.605 11.329 107.916 1.00 4.91 241 VAL A CA 1
ATOM 1627 C C . VAL A 1 205 ? -9.463 11.622 106.429 1.00 5.11 241 VAL A C 1
ATOM 1628 O O . VAL A 1 205 ? -8.983 10.784 105.655 1.00 6.25 241 VAL A O 1
ATOM 1632 N N . GLN A 1 206 ? -9.887 12.820 106.023 1.00 4.02 242 GLN A N 1
ATOM 1633 C CA . GLN A 1 206 ? -9.760 13.255 104.633 1.00 3.12 242 GLN A CA 1
ATOM 1634 C C . GLN A 1 206 ? -9.555 14.767 104.647 1.00 2.92 242 GLN A C 1
ATOM 1635 O O . GLN A 1 206 ? -10.526 15.526 104.700 1.00 4.16 242 GLN A O 1
ATOM 1641 N N . PHE A 1 207 ? -8.296 15.191 104.599 1.00 2.94 243 PHE A N 1
ATOM 1642 C CA . PHE A 1 207 ? -7.936 16.607 104.612 1.00 3.04 243 PHE A CA 1
ATOM 1643 C C . PHE A 1 207 ? -7.663 17.034 103.174 1.00 2.62 243 PHE A C 1
ATOM 1644 O O . PHE A 1 207 ? -6.645 16.661 102.585 1.00 2.71 243 PHE A O 1
ATOM 1652 N N . TYR A 1 208 ? -8.576 17.820 102.610 1.00 3.45 244 TYR A N 1
ATOM 1653 C CA . TYR A 1 208 ? -8.458 18.307 101.244 1.00 3.43 244 TYR A CA 1
ATOM 1654 C C . TYR A 1 208 ? -7.922 19.731 101.237 1.00 3.88 244 TYR A C 1
ATOM 1655 O O . TYR A 1 208 ? -8.227 20.528 102.129 1.00 4.99 244 TYR A O 1
ATOM 1664 N N . THR A 1 209 ? -7.122 20.044 100.222 1.00 5.31 245 THR A N 1
ATOM 1665 C CA . THR A 1 209 ? -6.671 21.402 99.962 1.00 4.78 245 THR A CA 1
ATOM 1666 C C . THR A 1 209 ? -6.844 21.698 98.480 1.00 4.52 245 THR A C 1
ATOM 1667 O O . THR A 1 209 ? -6.633 20.823 97.636 1.00 5.26 245 THR A O 1
ATOM 1671 N N . ILE A 1 210 ? -7.238 22.933 98.170 1.00 4.89 246 ILE A N 1
ATOM 1672 C CA . ILE A 1 210 ? -7.429 23.320 96.776 1.00 5.11 246 ILE A CA 1
ATOM 1673 C C . ILE A 1 210 ? -6.104 23.276 96.025 1.00 4.66 246 ILE A C 1
ATOM 1674 O O . ILE A 1 210 ? -6.052 22.891 94.851 1.00 4.86 246 ILE A O 1
ATOM 1679 N N . GLU A 1 211 ? -5.014 23.667 96.688 1.00 5.14 247 GLU A N 1
ATOM 1680 C CA . GLU A 1 211 ? -3.725 23.758 96.010 1.00 4.89 247 GLU A CA 1
ATOM 1681 C C . GLU A 1 211 ? -3.249 22.394 95.525 1.00 4.52 247 GLU A C 1
ATOM 1682 O O . GLU A 1 211 ? -2.740 22.268 94.405 1.00 5.39 247 GLU A O 1
ATOM 1688 N N . ASN A 1 212 ? -3.402 21.362 96.350 1.00 5.00 248 ASN A N 1
ATOM 1689 C CA . ASN A 1 212 ? -2.898 20.033 96.030 1.00 5.16 248 ASN A CA 1
ATOM 1690 C C . ASN A 1 212 ? -3.844 19.225 95.152 1.00 4.68 248 ASN A C 1
ATOM 1691 O O . ASN A 1 212 ? -3.455 18.154 94.677 1.00 5.99 248 ASN A O 1
ATOM 1696 N N . SER A 1 213 ? -5.064 19.704 94.921 1.00 5.81 249 SER A N 1
ATOM 1697 C CA . SER A 1 213 ? -6.078 18.932 94.216 1.00 5.36 249 SER A CA 1
ATOM 1698 C C . SER A 1 213 ? -6.538 19.550 92.905 1.00 5.57 249 SER A C 1
ATOM 1699 O O . SER A 1 213 ? -6.934 18.808 92.004 1.00 7.13 249 SER A O 1
ATOM 1702 N N . VAL A 1 214 ? -6.497 20.872 92.768 1.00 5.81 250 VAL A N 1
ATOM 1703 C CA . VAL A 1 214 ? -7.059 21.539 91.596 1.00 6.22 250 VAL A CA 1
ATOM 1704 C C . VAL A 1 214 ? -6.018 22.468 90.983 1.00 6.76 250 VAL A C 1
ATOM 1705 O O . VAL A 1 214 ? -5.239 23.090 91.720 1.00 6.56 250 VAL A O 1
ATOM 1709 N N . PRO A 1 215 ? -5.955 22.592 89.657 1.00 7.36 251 PRO A N 1
ATOM 1710 C CA . PRO A 1 215 ? -5.135 23.655 89.064 1.00 6.03 251 PRO A CA 1
ATOM 1711 C C . PRO A 1 215 ? -5.670 25.024 89.455 1.00 5.95 251 PRO A C 1
ATOM 1712 O O . PRO A 1 215 ? -6.881 25.231 89.559 1.00 6.75 251 PRO A O 1
ATOM 1716 N N . VAL A 1 216 ? -4.755 25.966 89.666 1.00 4.95 252 VAL A N 1
ATOM 1717 C CA . VAL A 1 216 ? -5.098 27.312 90.107 1.00 4.86 252 VAL A CA 1
ATOM 1718 C C . VAL A 1 216 ? -4.619 28.303 89.058 1.00 5.93 252 VAL A C 1
ATOM 1719 O O . VAL A 1 216 ? -3.454 28.266 88.645 1.00 7.07 252 VAL A O 1
ATOM 1723 N N . HIS A 1 217 ? -5.519 29.184 88.631 1.00 6.46 253 HIS A N 1
ATOM 1724 C CA . HIS A 1 217 ? -5.213 30.235 87.672 1.00 5.91 253 HIS A CA 1
ATOM 1725 C C . HIS A 1 217 ? -5.054 31.555 88.411 1.00 5.57 253 HIS A C 1
ATOM 1726 O O . HIS A 1 217 ? -5.874 31.893 89.271 1.00 6.34 253 HIS A O 1
ATOM 1733 N N . LEU A 1 218 ? -4.000 32.294 88.079 1.00 6.11 254 LEU A N 1
ATOM 1734 C CA . LEU A 1 218 ? -3.754 33.617 88.641 1.00 7.12 254 LEU A CA 1
ATOM 1735 C C . LEU A 1 218 ? -4.229 34.653 87.630 1.00 6.91 254 LEU A C 1
ATOM 1736 O O . LEU A 1 218 ? -3.610 34.831 86.576 1.00 8.95 254 LEU A O 1
ATOM 1741 N N . LEU A 1 219 ? -5.328 35.332 87.948 1.00 5.90 255 LEU A N 1
ATOM 1742 C CA . LEU A 1 219 ? -5.936 36.314 87.061 1.00 6.79 255 LEU A CA 1
ATOM 1743 C C . LEU A 1 219 ? -5.538 37.713 87.510 1.00 6.26 255 LEU A C 1
ATOM 1744 O O . LEU A 1 219 ? -5.849 38.120 88.634 1.00 5.64 255 LEU A O 1
ATOM 1749 N N . ARG A 1 220 ? -4.863 38.447 86.633 1.00 7.31 256 ARG A N 1
ATOM 1750 C CA . ARG A 1 220 ? -4.603 39.855 86.868 1.00 7.45 256 ARG A CA 1
ATOM 1751 C C . ARG A 1 220 ? -5.741 40.680 86.269 1.00 6.99 256 ARG A C 1
ATOM 1752 O O . ARG A 1 220 ? -6.712 40.145 85.729 1.00 7.24 256 ARG A O 1
ATOM 1760 N N . THR A 1 221 ? -5.626 42.005 86.368 1.00 8.24 257 THR A N 1
ATOM 1761 C CA . THR A 1 221 ? -6.727 42.870 85.956 1.00 8.56 257 THR A CA 1
ATOM 1762 C C . THR A 1 221 ? -7.120 42.640 84.502 1.00 8.22 257 THR A C 1
ATOM 1763 O O . THR A 1 221 ? -8.284 42.838 84.136 1.00 8.53 257 THR A O 1
ATOM 1767 N N . GLY A 1 222 ? -6.178 42.223 83.663 1.00 8.22 258 GLY A N 1
ATOM 1768 C CA . GLY A 1 222 ? -6.431 41.989 82.259 1.00 7.66 258 GLY A CA 1
ATOM 1769 C C . GLY A 1 222 ? -6.726 40.554 81.884 1.00 8.34 258 GLY A C 1
ATOM 1770 O O . GLY A 1 222 ? -6.704 40.225 80.694 1.00 11.07 258 GLY A O 1
ATOM 1771 N N . ASP A 1 223 ? -7.005 39.690 82.854 1.00 8.92 259 ASP A N 1
ATOM 1772 C CA . ASP A 1 223 ? -7.234 38.274 82.612 1.00 6.34 259 ASP A CA 1
ATOM 1773 C C . ASP A 1 223 ? -8.689 37.912 82.878 1.00 7.30 259 ASP A C 1
ATOM 1774 O O . ASP A 1 223 ? -9.396 38.583 83.635 1.00 10.15 259 ASP A O 1
ATOM 1779 N N . GLU A 1 224 ? -9.128 36.831 82.236 1.00 8.93 260 GLU A N 1
ATOM 1780 C CA . GLU A 1 224 ? -10.468 36.297 82.424 1.00 6.61 260 GLU A CA 1
ATOM 1781 C C . GLU A 1 224 ? -10.390 34.778 82.477 1.00 6.91 260 GLU A C 1
ATOM 1782 O O . GLU A 1 224 ? -9.445 34.166 81.975 1.00 8.41 260 GLU A O 1
ATOM 1788 N N . PHE A 1 225 ? -11.400 34.174 83.099 1.00 6.72 261 PHE A N 1
ATOM 1789 C CA . PHE A 1 225 ? -11.464 32.729 83.271 1.00 6.38 261 PHE A CA 1
ATOM 1790 C C . PHE A 1 225 ? -12.825 32.224 82.822 1.00 6.45 261 PHE A C 1
ATOM 1791 O O . PHE A 1 225 ? -13.856 32.784 83.206 1.00 7.59 261 PHE A O 1
ATOM 1799 N N . ALA A 1 226 ? -12.823 31.168 82.011 1.00 6.74 262 ALA A N 1
ATOM 1800 C CA . ALA A 1 226 ? -14.042 30.519 81.549 1.00 5.18 262 ALA A CA 1
ATOM 1801 C C . ALA A 1 226 ? -13.953 29.033 81.855 1.00 5.70 262 ALA A C 1
ATOM 1802 O O . ALA A 1 226 ? -12.938 28.395 81.558 1.00 6.92 262 ALA A O 1
ATOM 1804 N N . THR A 1 227 ? -15.014 28.485 82.450 1.00 5.90 263 THR A N 1
ATOM 1805 C CA . THR A 1 227 ? -15.021 27.071 82.805 1.00 6.90 263 THR A CA 1
ATOM 1806 C C . THR A 1 227 ? -15.249 26.172 81.597 1.00 6.56 263 THR A C 1
ATOM 1807 O O . THR A 1 227 ? -14.743 25.045 81.567 1.00 8.55 263 THR A O 1
ATOM 1811 N N . GLY A 1 228 ? -15.995 26.643 80.607 1.00 5.84 264 GLY A N 1
ATOM 1812 C CA . GLY A 1 228 ? -16.429 25.803 79.513 1.00 5.52 264 GLY A CA 1
ATOM 1813 C C . GLY A 1 228 ? -17.788 25.179 79.781 1.00 7.18 264 GLY A C 1
ATOM 1814 O O . GLY A 1 228 ? -18.229 25.034 80.920 1.00 9.64 264 GLY A O 1
ATOM 1815 N N . THR A 1 229 ? -18.457 24.797 78.699 1.00 7.80 265 THR A N 1
ATOM 1816 C CA . THR A 1 229 ? -19.814 24.280 78.811 1.00 7.48 265 THR A CA 1
ATOM 1817 C C . THR A 1 229 ? -19.807 22.881 79.410 1.00 6.32 265 THR A C 1
ATOM 1818 O O . THR A 1 229 ? -19.055 22.007 78.971 1.00 7.63 265 THR A O 1
ATOM 1822 N N . PHE A 1 230 ? -20.650 22.675 80.417 1.00 6.39 266 PHE A N 1
ATOM 1823 C CA . PHE A 1 230 ? -20.910 21.357 80.971 1.00 6.79 266 PHE A CA 1
ATOM 1824 C C . PHE A 1 230 ? -22.329 20.941 80.611 1.00 7.63 266 PHE A C 1
ATOM 1825 O O . PHE A 1 230 ? -23.248 21.765 80.627 1.00 7.44 266 PHE A O 1
ATOM 1833 N N . PHE A 1 231 ? -22.503 19.663 80.292 1.00 7.96 267 PHE A N 1
ATOM 1834 C CA . PHE A 1 231 ? -23.783 19.130 79.848 1.00 7.37 267 PHE A CA 1
ATOM 1835 C C . PHE A 1 231 ? -24.289 18.113 80.859 1.00 8.30 267 PHE A C 1
ATOM 1836 O O . PHE A 1 231 ? -23.554 17.202 81.252 1.00 10.38 267 PHE A O 1
ATOM 1844 N N . PHE A 1 232 ? -25.539 18.277 81.277 1.00 10.88 268 PHE A N 1
ATOM 1845 C CA . PHE A 1 232 ? -26.156 17.415 82.273 1.00 13.78 268 PHE A CA 1
ATOM 1846 C C . PHE A 1 232 ? -26.727 16.158 81.624 1.00 18.21 268 PHE A C 1
ATOM 1847 O O . PHE A 1 232 ? -26.907 16.080 80.406 1.00 17.68 268 PHE A O 1
ATOM 1855 N N . ASP A 1 233 ? -27.015 15.169 82.465 1.00 25.41 269 ASP A N 1
ATOM 1856 C CA . ASP A 1 233 ? -27.630 13.912 82.053 1.00 27.72 269 ASP A CA 1
ATOM 1857 C C . ASP A 1 233 ? -28.740 13.526 83.021 1.00 28.62 269 ASP A C 1
ATOM 1858 O O . ASP A 1 233 ? -28.981 12.344 83.283 1.00 36.70 269 ASP A O 1
ATOM 1863 N N . CYS A 1 234 ? -29.432 14.521 83.565 1.00 27.15 270 CYS A N 1
ATOM 1864 C CA . CYS A 1 234 ? -30.448 14.300 84.581 1.00 26.27 270 CYS A CA 1
ATOM 1865 C C . CYS A 1 234 ? -31.766 13.866 83.944 1.00 22.25 270 CYS A C 1
ATOM 1866 O O . CYS A 1 234 ? -31.907 13.794 82.721 1.00 21.83 270 CYS A O 1
ATOM 1869 N N . LYS A 1 235 ? -32.741 13.573 84.798 1.00 21.88 271 LYS A N 1
ATOM 1870 C CA . LYS A 1 235 ? -34.065 13.190 84.341 1.00 19.60 271 LYS A CA 1
ATOM 1871 C C . LYS A 1 235 ? -34.931 14.427 84.119 1.00 19.79 271 LYS A C 1
ATOM 1872 O O . LYS A 1 235 ? -34.639 15.505 84.642 1.00 20.17 271 LYS A O 1
ATOM 1878 N N . PRO A 1 236 ? -36.007 14.298 83.343 1.00 19.63 272 PRO A N 1
ATOM 1879 C CA . PRO A 1 236 ? -36.929 15.427 83.185 1.00 14.19 272 PRO A CA 1
ATOM 1880 C C . PRO A 1 236 ? -37.594 15.782 84.506 1.00 14.14 272 PRO A C 1
ATOM 1881 O O . PRO A 1 236 ? -37.803 14.930 85.372 1.00 15.61 272 PRO A O 1
ATOM 1885 N N . CYS A 1 237 ? -37.924 17.061 84.654 1.00 11.16 273 CYS A N 1
ATOM 1886 C CA . CYS A 1 237 ? -38.607 17.570 85.836 1.00 8.75 273 CYS A CA 1
ATOM 1887 C C . CYS A 1 237 ? -40.022 17.970 85.445 1.00 9.37 273 CYS A C 1
ATOM 1888 O O . CYS A 1 237 ? -40.211 18.798 84.548 1.00 10.74 273 CYS A O 1
ATOM 1891 N N . ARG A 1 238 ? -41.009 17.386 86.118 1.00 10.16 274 ARG A N 1
ATOM 1892 C CA . ARG A 1 238 ? -42.403 17.666 85.810 1.00 9.69 274 ARG A CA 1
ATOM 1893 C C . ARG A 1 238 ? -42.831 18.991 86.424 1.00 10.48 274 ARG A C 1
ATOM 1894 O O . ARG A 1 238 ? -42.568 19.263 87.599 1.00 11.86 274 ARG A O 1
ATOM 1902 N N . LEU A 1 239 ? -43.495 19.817 85.617 1.00 8.60 275 LEU A N 1
ATOM 1903 C CA . LEU A 1 239 ? -44.107 21.052 86.083 1.00 7.31 275 LEU A CA 1
ATOM 1904 C C . LEU A 1 239 ? -45.607 20.892 86.300 1.00 6.52 275 LEU A C 1
ATOM 1905 O O . LEU A 1 239 ? -46.335 21.888 86.343 1.00 7.82 275 LEU A O 1
ATOM 1910 N N . THR A 1 240 ? -46.076 19.654 86.426 1.00 6.95 276 THR A N 1
ATOM 1911 C CA . THR A 1 240 ? -47.463 19.342 86.723 1.00 6.50 276 THR A CA 1
ATOM 1912 C C . THR A 1 240 ? -47.517 18.484 87.978 1.00 5.83 276 THR A C 1
ATOM 1913 O O . THR A 1 240 ? -46.604 17.699 88.251 1.00 8.38 276 THR A O 1
ATOM 1917 N N . HIS A 1 241 ? -48.591 18.641 88.744 1.00 5.55 277 HIS A N 1
ATOM 1918 C CA . HIS A 1 241 ? -48.795 17.882 89.966 1.00 5.90 277 HIS A CA 1
ATOM 1919 C C . HIS A 1 241 ? -49.887 16.842 89.761 1.00 5.03 277 HIS A C 1
ATOM 1920 O O . HIS A 1 241 ? -50.770 16.990 88.913 1.00 5.22 277 HIS A O 1
ATOM 1927 N N . THR A 1 242 ? -49.807 15.774 90.547 1.00 6.28 278 THR A N 1
ATOM 1928 C CA . THR A 1 242 ? -50.823 14.733 90.559 1.00 6.20 278 THR A CA 1
ATOM 1929 C C . THR A 1 242 ? -51.747 14.945 91.749 1.00 6.37 278 THR A C 1
ATOM 1930 O O . THR A 1 242 ? -51.296 15.286 92.846 1.00 7.43 278 THR A O 1
ATOM 1934 N N . TRP A 1 243 ? -53.045 14.751 91.522 1.00 5.96 279 TRP A N 1
ATOM 1935 C CA . TRP A 1 243 ? -54.045 14.924 92.562 1.00 4.91 279 TRP A CA 1
ATOM 1936 C C . TRP A 1 243 ? -54.678 13.616 93.009 1.00 4.65 279 TRP A C 1
ATOM 1937 O O . TRP A 1 243 ? -55.366 13.601 94.035 1.00 5.16 279 TRP A O 1
ATOM 1948 N N . GLN A 1 244 ? -54.463 12.526 92.277 1.00 4.67 280 GLN A N 1
ATOM 1949 C CA . GLN A 1 244 ? -55.191 11.285 92.513 1.00 3.75 280 GLN A CA 1
ATOM 1950 C C . GLN A 1 244 ? -54.590 10.556 93.707 1.00 5.21 280 GLN A C 1
ATOM 1951 O O . GLN A 1 244 ? -53.406 10.203 93.702 1.00 6.36 280 GLN A O 1
ATOM 1957 N N . THR A 1 245 ? -55.410 10.337 94.729 1.00 6.26 281 THR A N 1
ATOM 1958 C CA . THR A 1 245 ? -55.076 9.455 95.833 1.00 4.14 281 THR A CA 1
ATOM 1959 C C . THR A 1 245 ? -55.546 8.041 95.480 1.00 4.68 281 THR A C 1
ATOM 1960 O O . THR A 1 245 ? -56.208 7.820 94.463 1.00 4.93 281 THR A O 1
ATOM 1964 N N . ASN A 1 246 ? -55.186 7.064 96.315 1.00 5.64 282 ASN A N 1
ATOM 1965 C CA . ASN A 1 246 ? -55.627 5.696 96.067 1.00 4.08 282 ASN A CA 1
ATOM 1966 C C . ASN A 1 246 ? -57.143 5.607 95.968 1.00 3.41 282 ASN A C 1
ATOM 1967 O O . ASN A 1 246 ? -57.673 4.679 95.348 1.00 4.27 282 ASN A O 1
ATOM 1972 N N . ARG A 1 247 ? -57.854 6.556 96.576 1.00 3.89 283 ARG A N 1
ATOM 1973 C CA . ARG A 1 247 ? -59.309 6.587 96.530 1.00 3.51 283 ARG A CA 1
ATOM 1974 C C . ARG A 1 247 ? -59.853 7.016 95.175 1.00 2.92 283 ARG A C 1
ATOM 1975 O O . ARG A 1 247 ? -61.063 6.902 94.953 1.00 3.68 283 ARG A O 1
ATOM 1983 N N . ALA A 1 248 ? -59.004 7.504 94.270 1.00 2.71 284 ALA A N 1
ATOM 1984 C CA . ALA A 1 248 ? -59.438 8.028 92.982 1.00 2.79 284 ALA A CA 1
ATOM 1985 C C . ALA A 1 248 ? -58.738 7.327 91.822 1.00 3.04 284 ALA A C 1
ATOM 1986 O O . ALA A 1 248 ? -58.503 7.933 90.775 1.00 3.32 284 ALA A O 1
ATOM 1988 N N . LEU A 1 249 ? -58.406 6.051 91.991 1.00 3.47 285 LEU A N 1
ATOM 1989 C CA . LEU A 1 249 ? -57.742 5.263 90.962 1.00 3.43 285 LEU A CA 1
ATOM 1990 C C . LEU A 1 249 ? -58.714 4.237 90.399 1.00 3.47 285 LEU A C 1
ATOM 1991 O O . LEU A 1 249 ? -59.347 3.494 91.157 1.00 4.61 285 LEU A O 1
ATOM 1996 N N . GLY A 1 250 ? -58.830 4.200 89.079 1.00 3.32 286 GLY A N 1
ATOM 1997 C CA . GLY A 1 250 ? -59.612 3.187 88.407 1.00 2.07 286 GLY A CA 1
ATOM 1998 C C . GLY A 1 250 ? -61.042 3.608 88.138 1.00 1.30 286 GLY A C 1
ATOM 1999 O O . GLY A 1 250 ? -61.401 4.787 88.149 1.00 1.51 286 GLY A O 1
ATOM 2000 N N . LEU A 1 251 ? -61.871 2.603 87.887 1.00 0.97 287 LEU A N 1
ATOM 2001 C CA . LEU A 1 251 ? -63.266 2.830 87.532 1.00 0.97 287 LEU A CA 1
ATOM 2002 C C . LEU A 1 251 ? -64.091 3.089 88.789 1.00 0.96 287 LEU A C 1
ATOM 2003 O O . LEU A 1 251 ? -64.080 2.257 89.702 1.00 1.06 287 LEU A O 1
ATOM 2008 N N . PRO A 1 252 ? -64.806 4.208 88.883 1.00 0.99 288 PRO A N 1
ATOM 2009 C CA . PRO A 1 252 ? -65.686 4.426 90.036 1.00 1.06 288 PRO A CA 1
ATOM 2010 C C . PRO A 1 252 ? -66.841 3.442 90.033 1.00 1.76 288 PRO A C 1
ATOM 2011 O O . PRO A 1 252 ? -67.152 2.838 88.995 1.00 2.66 288 PRO A O 1
ATOM 2015 N N . PRO A 1 253 ? -67.496 3.242 91.174 1.00 2.36 289 PRO A N 1
ATOM 2016 C CA . PRO A 1 253 ? -68.677 2.375 91.195 1.00 2.80 289 PRO A CA 1
ATOM 2017 C C . PRO A 1 253 ? -69.821 2.977 90.397 1.00 4.35 289 PRO A C 1
ATOM 2018 O O . PRO A 1 253 ? -69.975 4.198 90.306 1.00 6.59 289 PRO A O 1
ATOM 2022 N N . PHE A 1 254 ? -70.631 2.101 89.811 1.00 4.62 290 PHE A N 1
ATOM 2023 C CA . PHE A 1 254 ? -71.791 2.541 89.051 1.00 5.60 290 PHE A CA 1
ATOM 2024 C C . PHE A 1 254 ? -72.889 2.994 90.003 1.00 8.83 290 PHE A C 1
ATOM 2025 O O . PHE A 1 254 ? -73.232 2.285 90.954 1.00 8.99 290 PHE A O 1
ATOM 2033 N N . LEU A 1 255 ? -73.441 4.177 89.745 1.00 10.15 291 LEU A N 1
ATOM 2034 C CA . LEU A 1 255 ? -74.505 4.738 90.569 1.00 10.23 291 LEU A CA 1
ATOM 2035 C C . LEU A 1 255 ? -75.845 4.348 89.958 1.00 10.57 291 LEU A C 1
ATOM 2036 O O . LEU A 1 255 ? -76.219 4.847 88.892 1.00 12.46 291 LEU A O 1
ATOM 2041 N N . ASN A 1 256 ? -76.569 3.455 90.635 1.00 13.42 292 ASN A N 1
ATOM 2042 C CA . ASN A 1 256 ? -77.864 3.015 90.134 1.00 14.77 292 ASN A CA 1
ATOM 2043 C C . ASN A 1 256 ? -78.944 4.071 90.321 1.00 16.37 292 ASN A C 1
ATOM 2044 O O . ASN A 1 256 ? -79.972 4.015 89.639 1.00 16.96 292 ASN A O 1
ATOM 2049 N N . SER A 1 257 ? -78.737 5.024 91.225 1.00 17.03 293 SER A N 1
ATOM 2050 C CA . SER A 1 257 ? -79.656 6.136 91.423 1.00 18.02 293 SER A CA 1
ATOM 2051 C C . SER A 1 257 ? -78.865 7.434 91.394 1.00 17.41 293 SER A C 1
ATOM 2052 O O . SER A 1 257 ? -77.883 7.582 92.128 1.00 18.81 293 SER A O 1
ATOM 2055 N N . LEU A 1 258 ? -79.294 8.367 90.547 1.00 18.67 294 LEU A N 1
ATOM 2056 C CA . LEU A 1 258 ? -78.637 9.652 90.396 1.00 17.12 294 LEU A CA 1
ATOM 2057 C C . LEU A 1 258 ? -79.522 10.769 90.940 1.00 19.52 294 LEU A C 1
ATOM 2058 O O . LEU A 1 258 ? -80.750 10.643 90.953 1.00 21.07 294 LEU A O 1
ATOM 2063 N N . PRO A 1 259 ? -78.935 11.873 91.401 1.00 21.16 295 PRO A N 1
ATOM 2064 C CA . PRO A 1 259 ? -79.757 12.971 91.922 1.00 21.07 295 PRO A CA 1
ATOM 2065 C C . PRO A 1 259 ? -80.684 13.528 90.852 1.00 22.35 295 PRO A C 1
ATOM 2066 O O . PRO A 1 259 ? -80.317 13.639 89.680 1.00 20.96 295 PRO A O 1
ATOM 2070 N N . GLN A 1 260 ? -81.900 13.878 91.269 1.00 25.71 296 GLN A N 1
ATOM 2071 C CA . GLN A 1 260 ? -82.892 14.458 90.374 1.00 25.25 296 GLN A CA 1
ATOM 2072 C C . GLN A 1 260 ? -82.936 15.978 90.438 1.00 27.60 296 GLN A C 1
ATOM 2073 O O . GLN A 1 260 ? -83.662 16.594 89.651 1.00 26.94 296 GLN A O 1
ATOM 2079 N N . SER A 1 261 ? -82.182 16.595 91.346 1.00 31.73 297 SER A N 1
ATOM 2080 C CA . SER A 1 261 ? -82.148 18.045 91.466 1.00 30.98 297 SER A CA 1
ATOM 2081 C C . SER A 1 261 ? -80.759 18.459 91.924 1.00 30.39 297 SER A C 1
ATOM 2082 O O . SER A 1 261 ? -80.200 17.846 92.837 1.00 31.78 297 SER A O 1
ATOM 2085 N N . GLU A 1 262 ? -80.208 19.490 91.289 1.00 31.96 298 GLU A N 1
ATOM 2086 C CA . GLU A 1 262 ? -78.891 19.977 91.670 1.00 34.04 298 GLU A CA 1
ATOM 2087 C C . GLU A 1 262 ? -78.936 20.592 93.065 1.00 34.29 298 GLU A C 1
ATOM 2088 O O . GLU A 1 262 ? -79.958 21.126 93.502 1.00 32.81 298 GLU A O 1
ATOM 2094 N N . GLY A 1 263 ? -77.818 20.507 93.759 1.00 37.85 299 GLY A N 1
ATOM 2095 C CA . GLY A 1 263 ? -77.708 20.981 95.125 1.00 35.27 299 GLY A CA 1
ATOM 2096 C C . GLY A 1 263 ? -76.728 20.123 95.901 1.00 36.30 299 GLY A C 1
ATOM 2097 O O . GLY A 1 263 ? -76.499 18.953 95.609 1.00 32.85 299 GLY A O 1
ATOM 2098 N N . GLY A 1 264 ? -76.134 20.725 96.934 1.00 40.08 300 GLY A N 1
ATOM 2099 C CA . GLY A 1 264 ? -75.127 20.033 97.719 1.00 35.06 300 GLY A CA 1
ATOM 2100 C C . GLY A 1 264 ? -75.670 18.900 98.563 1.00 33.79 300 GLY A C 1
ATOM 2101 O O . GLY A 1 264 ? -74.904 18.010 98.949 1.00 34.67 300 GLY A O 1
ATOM 2102 N N . THR A 1 265 ? -76.967 18.912 98.864 1.00 33.67 301 THR A N 1
ATOM 2103 C CA . THR A 1 265 ? -77.579 17.871 99.679 1.00 33.11 301 THR A CA 1
ATOM 2104 C C . THR A 1 265 ? -78.050 16.673 98.866 1.00 30.86 301 THR A C 1
ATOM 2105 O O . THR A 1 265 ? -78.436 15.659 99.458 1.00 27.52 301 THR A O 1
ATOM 2109 N N . ASN A 1 266 ? -78.026 16.757 97.539 1.00 30.69 302 ASN A N 1
ATOM 2110 C CA . ASN A 1 266 ? -78.478 15.676 96.672 1.00 28.98 302 ASN A CA 1
ATOM 2111 C C . ASN A 1 266 ? -77.270 14.865 96.223 1.00 26.15 302 ASN A C 1
ATOM 2112 O O . ASN A 1 266 ? -76.367 15.398 95.570 1.00 24.93 302 ASN A O 1
ATOM 2117 N N . PHE A 1 267 ? -77.260 13.581 96.569 1.00 26.07 303 PHE A N 1
ATOM 2118 C CA . PHE A 1 267 ? -76.141 12.698 96.288 1.00 23.61 303 PHE A CA 1
ATOM 2119 C C . PHE A 1 267 ? -76.592 11.534 95.418 1.00 22.45 303 PHE A C 1
ATOM 2120 O O . PHE A 1 267 ? -77.729 11.065 95.518 1.00 22.86 303 PHE A O 1
ATOM 2128 N N . GLY A 1 268 ? -75.688 11.079 94.554 1.00 20.25 304 GLY A N 1
ATOM 2129 C CA . GLY A 1 268 ? -75.891 9.817 93.877 1.00 18.04 304 GLY A CA 1
ATOM 2130 C C . GLY A 1 268 ? -75.577 8.648 94.791 1.00 19.37 304 GLY A C 1
ATOM 2131 O O . GLY A 1 268 ? -74.715 8.723 95.666 1.00 20.26 304 GLY A O 1
ATOM 2132 N N . TYR A 1 269 ? -76.291 7.547 94.581 1.00 20.80 305 TYR A N 1
ATOM 2133 C CA . TYR A 1 269 ? -76.174 6.369 95.426 1.00 18.52 305 TYR A CA 1
ATOM 2134 C C . TYR A 1 269 ? -75.804 5.162 94.579 1.00 14.99 305 TYR A C 1
ATOM 2135 O O . TYR A 1 269 ? -76.341 4.970 93.484 1.00 14.50 305 TYR A O 1
ATOM 2144 N N . ILE A 1 270 ? -74.878 4.352 95.095 1.00 14.16 306 ILE A N 1
ATOM 2145 C CA . ILE A 1 270 ? -74.459 3.152 94.377 1.00 12.96 306 ILE A CA 1
ATOM 2146 C C . ILE A 1 270 ? -75.642 2.212 94.189 1.00 14.07 306 ILE A C 1
ATOM 2147 O O . ILE A 1 270 ? -75.790 1.579 93.136 1.00 15.80 306 ILE A O 1
ATOM 2152 N N . GLY A 1 271 ? -76.503 2.107 95.199 1.00 13.88 307 GLY A N 1
ATOM 2153 C CA . GLY A 1 271 ? -77.708 1.312 95.088 1.00 13.15 307 GLY A CA 1
ATOM 2154 C C . GLY A 1 271 ? -77.528 -0.168 95.328 1.00 16.23 307 GLY A C 1
ATOM 2155 O O . GLY A 1 271 ? -78.481 -0.929 95.126 1.00 19.50 307 GLY A O 1
ATOM 2156 N N . VAL A 1 272 ? -76.343 -0.602 95.748 1.00 17.30 308 VAL A N 1
ATOM 2157 C CA . VAL A 1 272 ? -76.061 -2.005 96.017 1.00 13.99 308 VAL A CA 1
ATOM 2158 C C . VAL A 1 272 ? -75.452 -2.114 97.406 1.00 15.78 308 VAL A C 1
ATOM 2159 O O . VAL A 1 272 ? -74.613 -1.292 97.792 1.00 17.29 308 VAL A O 1
ATOM 2163 N N . GLN A 1 273 ? -75.879 -3.124 98.158 1.00 17.30 309 GLN A N 1
ATOM 2164 C CA . GLN A 1 273 ? -75.322 -3.350 99.484 1.00 17.60 309 GLN A CA 1
ATOM 2165 C C . GLN A 1 273 ? -73.819 -3.576 99.387 1.00 15.64 309 GLN A C 1
ATOM 2166 O O . GLN A 1 273 ? -73.330 -4.232 98.464 1.00 17.09 309 GLN A O 1
ATOM 2172 N N . GLN A 1 274 ? -73.082 -3.025 100.354 1.00 13.80 310 GLN A N 1
ATOM 2173 C CA . GLN A 1 274 ? -71.626 -3.093 100.297 1.00 13.30 310 GLN A CA 1
ATOM 2174 C C . GLN A 1 274 ? -71.126 -4.532 100.311 1.00 15.21 310 GLN A C 1
ATOM 2175 O O . GLN A 1 274 ? -70.070 -4.825 99.740 1.00 14.34 310 GLN A O 1
ATOM 2181 N N . ASP A 1 275 ? -71.863 -5.440 100.947 1.00 17.65 311 ASP A N 1
ATOM 2182 C CA . ASP A 1 275 ? -71.494 -6.849 100.983 1.00 18.70 311 ASP A CA 1
ATOM 2183 C C . ASP A 1 275 ? -72.094 -7.647 99.832 1.00 18.83 311 ASP A C 1
ATOM 2184 O O . ASP A 1 275 ? -71.824 -8.848 99.724 1.00 20.01 311 ASP A O 1
ATOM 2189 N N . LYS A 1 276 ? -72.900 -7.016 98.978 1.00 17.00 312 LYS A N 1
ATOM 2190 C CA . LYS A 1 276 ? -73.474 -7.662 97.804 1.00 15.59 312 LYS A CA 1
ATOM 2191 C C . LYS A 1 276 ? -72.884 -7.130 96.505 1.00 16.56 312 LYS A C 1
ATOM 2192 O O . LYS A 1 276 ? -73.385 -7.462 95.426 1.00 17.43 312 LYS A O 1
ATOM 2198 N N . ARG A 1 277 ? -71.838 -6.313 96.581 1.00 16.09 313 ARG A N 1
ATOM 2199 C CA . ARG A 1 277 ? -71.267 -5.690 95.399 1.00 12.96 313 ARG A CA 1
ATOM 2200 C C . ARG A 1 277 ? -70.295 -6.638 94.702 1.00 10.14 313 ARG A C 1
ATOM 2201 O O . ARG A 1 277 ? -69.877 -7.663 95.246 1.00 11.31 313 ARG A O 1
ATOM 2209 N N . ARG A 1 278 ? -69.938 -6.279 93.473 1.00 9.44 314 ARG A N 1
ATOM 2210 C CA . ARG A 1 278 ? -68.994 -7.033 92.665 1.00 8.10 314 ARG A CA 1
ATOM 2211 C C . ARG A 1 278 ? -67.704 -6.240 92.515 1.00 7.65 314 ARG A C 1
ATOM 2212 O O . ARG A 1 278 ? -67.726 -5.006 92.458 1.00 9.07 314 ARG A O 1
ATOM 2220 N N . GLY A 1 279 ? -66.586 -6.950 92.454 1.00 7.70 315 GLY A N 1
ATOM 2221 C CA . GLY A 1 279 ? -65.295 -6.302 92.328 1.00 6.72 315 GLY A CA 1
ATOM 2222 C C . GLY A 1 279 ? -64.203 -7.187 92.903 1.00 6.63 315 GLY A C 1
ATOM 2223 O O . GLY A 1 279 ? -64.410 -8.373 93.146 1.00 9.57 315 GLY A O 1
ATOM 2224 N N . VAL A 1 280 ? -63.040 -6.574 93.108 1.00 7.53 316 VAL A N 1
ATOM 2225 C CA . VAL A 1 280 ? -61.858 -7.265 93.606 1.00 7.21 316 VAL A CA 1
ATOM 2226 C C . VAL A 1 280 ? -61.307 -6.494 94.795 1.00 7.48 316 VAL A C 1
ATOM 2227 O O . VAL A 1 280 ? -61.193 -5.265 94.753 1.00 8.71 316 VAL A O 1
ATOM 2231 N N . THR A 1 281 ? -60.971 -7.221 95.859 1.00 7.52 317 THR A N 1
ATOM 2232 C CA . THR A 1 281 ? -60.339 -6.643 97.034 1.00 8.24 317 THR A CA 1
ATOM 2233 C C . THR A 1 281 ? -59.216 -7.560 97.491 1.00 8.66 317 THR A C 1
ATOM 2234 O O . THR A 1 281 ? -59.235 -8.766 97.231 1.00 10.08 317 THR A O 1
ATOM 2238 N N . GLN A 1 282 ? -58.234 -6.977 98.175 1.00 10.62 318 GLN A N 1
ATOM 2239 C CA . GLN A 1 282 ? -57.143 -7.749 98.755 1.00 8.59 318 GLN A CA 1
ATOM 2240 C C . GLN A 1 282 ? -57.507 -8.351 100.105 1.00 9.25 318 GLN A C 1
ATOM 2241 O O . GLN A 1 282 ? -56.684 -9.063 100.689 1.00 12.27 318 GLN A O 1
ATOM 2247 N N . MET A 1 283 ? -58.708 -8.082 100.610 1.00 10.75 319 MET A N 1
ATOM 2248 C CA . MET A 1 283 ? -59.170 -8.629 101.884 1.00 10.77 319 MET A CA 1
ATOM 2249 C C . MET A 1 283 ? -59.973 -9.886 101.575 1.00 11.43 319 MET A C 1
ATOM 2250 O O . MET A 1 283 ? -61.149 -9.828 101.214 1.00 14.45 319 MET A O 1
ATOM 2255 N N . GLY A 1 284 ? -59.326 -11.039 101.723 1.00 10.10 320 GLY A N 1
ATOM 2256 C CA . GLY A 1 284 ? -59.913 -12.309 101.353 1.00 9.10 320 GLY A CA 1
ATOM 2257 C C . GLY A 1 284 ? -60.877 -12.903 102.350 1.00 10.87 320 GLY A C 1
ATOM 2258 O O . GLY A 1 284 ? -61.423 -13.979 102.093 1.00 13.43 320 GLY A O 1
ATOM 2259 N N . ASN A 1 285 ? -61.104 -12.244 103.485 1.00 13.37 321 ASN A N 1
ATOM 2260 C CA . ASN A 1 285 ? -62.016 -12.737 104.507 1.00 11.49 321 ASN A CA 1
ATOM 2261 C C . ASN A 1 285 ? -63.215 -11.821 104.715 1.00 14.27 321 ASN A C 1
ATOM 2262 O O . ASN A 1 285 ? -63.922 -11.962 105.719 1.00 17.97 321 ASN A O 1
ATOM 2267 N N . THR A 1 286 ? -63.465 -10.889 103.797 1.00 14.09 322 THR A N 1
ATOM 2268 C CA . THR A 1 286 ? -64.598 -9.983 103.902 1.00 16.78 322 THR A CA 1
ATOM 2269 C C . THR A 1 286 ? -65.312 -9.906 102.561 1.00 15.80 322 THR A C 1
ATOM 2270 O O . THR A 1 286 ? -64.684 -9.964 101.501 1.00 16.48 322 THR A O 1
ATOM 2274 N N . ASN A 1 287 ? -66.635 -9.782 102.621 1.00 15.65 323 ASN A N 1
ATOM 2275 C CA . ASN A 1 287 ? -67.459 -9.601 101.434 1.00 15.99 323 ASN A CA 1
ATOM 2276 C C . ASN A 1 287 ? -67.747 -8.136 101.134 1.00 15.11 323 ASN A C 1
ATOM 2277 O O . ASN A 1 287 ? -68.388 -7.842 100.121 1.00 17.05 323 ASN A O 1
ATOM 2282 N N . TYR A 1 288 ? -67.291 -7.218 101.982 1.00 15.02 324 TYR A N 1
ATOM 2283 C CA . TYR A 1 288 ? -67.544 -5.796 101.786 1.00 12.28 324 TYR A CA 1
ATOM 2284 C C . TYR A 1 288 ? -66.648 -5.261 100.677 1.00 12.09 324 TYR A C 1
ATOM 2285 O O . TYR A 1 288 ? -65.428 -5.455 100.707 1.00 16.11 324 TYR A O 1
ATOM 2294 N N . ILE A 1 289 ? -67.252 -4.588 99.702 1.00 11.60 325 ILE A N 1
ATOM 2295 C CA . ILE A 1 289 ? -66.526 -3.887 98.650 1.00 11.77 325 ILE A CA 1
ATOM 2296 C C . ILE A 1 289 ? -66.914 -2.420 98.752 1.00 10.15 325 ILE A C 1
ATOM 2297 O O . ILE A 1 289 ? -68.034 -2.040 98.390 1.00 10.22 325 ILE A O 1
ATOM 2302 N N . THR A 1 290 ? -65.995 -1.598 99.249 1.00 10.00 326 THR A N 1
ATOM 2303 C CA . THR A 1 290 ? -66.227 -0.176 99.442 1.00 7.94 326 THR A CA 1
ATOM 2304 C C . THR A 1 290 ? -65.076 0.603 98.822 1.00 7.39 326 THR A C 1
ATOM 2305 O O . THR A 1 290 ? -64.098 0.032 98.334 1.00 8.12 326 THR A O 1
ATOM 2309 N N . GLU A 1 291 ? -65.207 1.931 98.840 1.00 6.14 327 GLU A N 1
ATOM 2310 C CA . GLU A 1 291 ? -64.170 2.784 98.275 1.00 5.44 327 GLU A CA 1
ATOM 2311 C C . GLU A 1 291 ? -62.856 2.670 99.035 1.00 5.99 327 GLU A C 1
ATOM 2312 O O . GLU A 1 291 ? -61.798 2.963 98.468 1.00 6.18 327 GLU A O 1
ATOM 2318 N N . ALA A 1 292 ? -62.899 2.252 100.299 1.00 6.43 328 ALA A N 1
ATOM 2319 C CA . ALA A 1 292 ? -61.693 2.130 101.107 1.00 5.46 328 ALA A CA 1
ATOM 2320 C C . ALA A 1 292 ? -61.070 0.743 101.038 1.00 5.74 328 ALA A C 1
ATOM 2321 O O . ALA A 1 292 ? -59.871 0.600 101.301 1.00 8.00 328 ALA A O 1
ATOM 2323 N N . THR A 1 293 ? -61.851 -0.282 100.688 1.00 6.75 329 THR A N 1
ATOM 2324 C CA . THR A 1 293 ? -61.362 -1.654 100.680 1.00 7.28 329 THR A CA 1
ATOM 2325 C C . THR A 1 293 ? -61.156 -2.221 99.282 1.00 8.59 329 THR A C 1
ATOM 2326 O O . THR A 1 293 ? -60.469 -3.239 99.144 1.00 11.29 329 THR A O 1
ATOM 2330 N N . ILE A 1 294 ? -61.727 -1.599 98.249 1.00 7.52 330 ILE A N 1
ATOM 2331 C CA . ILE A 1 294 ? -61.587 -2.132 96.900 1.00 7.54 330 ILE A CA 1
ATOM 2332 C C . ILE A 1 294 ? -60.125 -2.080 96.472 1.00 7.25 330 ILE A C 1
ATOM 2333 O O . ILE A 1 294 ? -59.362 -1.190 96.872 1.00 7.86 330 ILE A O 1
ATOM 2338 N N . MET A 1 295 ? -59.731 -3.047 95.650 1.00 7.05 331 MET A N 1
ATOM 2339 C CA . MET A 1 295 ? -58.346 -3.149 95.214 1.00 6.79 331 MET A CA 1
ATOM 2340 C C . MET A 1 295 ? -57.981 -1.990 94.295 1.00 7.09 331 MET A C 1
ATOM 2341 O O . MET A 1 295 ? -58.783 -1.554 93.465 1.00 6.83 331 MET A O 1
ATOM 2346 N N . ARG A 1 296 ? -56.759 -1.496 94.447 1.00 6.24 332 ARG A N 1
ATOM 2347 C CA . ARG A 1 296 ? -56.185 -0.471 93.593 1.00 5.42 332 ARG A CA 1
ATOM 2348 C C . ARG A 1 296 ? -54.875 -0.981 93.005 1.00 5.87 332 ARG A C 1
ATOM 2349 O O . ARG A 1 296 ? -54.228 -1.861 93.584 1.00 7.49 332 ARG A O 1
ATOM 2357 N N . PRO A 1 297 ? -54.456 -0.456 91.849 1.00 5.13 333 PRO A N 1
ATOM 2358 C CA . PRO A 1 297 ? -53.244 -1.001 91.210 1.00 3.89 333 PRO A CA 1
ATOM 2359 C C . PRO A 1 297 ? -52.017 -0.963 92.102 1.00 4.76 333 PRO A C 1
ATOM 2360 O O . PRO A 1 297 ? -51.231 -1.918 92.110 1.00 4.80 333 PRO A O 1
ATOM 2364 N N . ALA A 1 298 ? -51.833 0.113 92.858 1.00 6.70 334 ALA A N 1
ATOM 2365 C CA . ALA A 1 298 ? -50.673 0.272 93.725 1.00 5.56 334 ALA A CA 1
ATOM 2366 C C . ALA A 1 298 ? -51.018 1.318 94.779 1.00 5.76 334 ALA A C 1
ATOM 2367 O O . ALA A 1 298 ? -52.184 1.686 94.951 1.00 6.17 334 ALA A O 1
ATOM 2369 N N . GLU A 1 299 ? -50.001 1.798 95.489 1.00 5.23 335 GLU A N 1
ATOM 2370 C CA . GLU A 1 299 ? -50.167 2.809 96.524 1.00 5.71 335 GLU A CA 1
ATOM 2371 C C . GLU A 1 299 ? -49.509 4.109 96.082 1.00 6.67 335 GLU A C 1
ATOM 2372 O O . GLU A 1 299 ? -48.354 4.108 95.645 1.00 7.12 335 GLU A O 1
ATOM 2378 N N . VAL A 1 300 ? -50.246 5.209 96.197 1.00 6.21 336 VAL A N 1
ATOM 2379 C CA . VAL A 1 300 ? -49.723 6.535 95.894 1.00 6.43 336 VAL A CA 1
ATOM 2380 C C . VAL A 1 300 ? -49.208 7.145 97.190 1.00 7.25 336 VAL A C 1
ATOM 2381 O O . VAL A 1 300 ? -49.977 7.363 98.132 1.00 8.06 336 VAL A O 1
ATOM 2385 N N . GLY A 1 301 ? -47.908 7.420 97.240 1.00 7.88 337 GLY A N 1
ATOM 2386 C CA . GLY A 1 301 ? -47.295 7.933 98.445 1.00 6.86 337 GLY A CA 1
ATOM 2387 C C . GLY A 1 301 ? -47.006 6.830 99.444 1.00 6.76 337 GLY A C 1
ATOM 2388 O O . GLY A 1 301 ? -47.195 5.640 99.190 1.00 7.85 337 GLY A O 1
ATOM 2389 N N . TYR A 1 302 ? -46.534 7.247 100.615 1.00 7.39 338 TYR A N 1
ATOM 2390 C CA . TYR A 1 302 ? -46.222 6.304 101.679 1.00 6.76 338 TYR A CA 1
ATOM 2391 C C . TYR A 1 302 ? -46.205 7.044 103.006 1.00 7.36 338 TYR A C 1
ATOM 2392 O O . TYR A 1 302 ? -46.137 8.275 103.053 1.00 8.06 338 TYR A O 1
ATOM 2401 N N . SER A 1 303 ? -46.274 6.271 104.083 1.00 7.66 339 SER A N 1
ATOM 2402 C CA . SER A 1 303 ? -46.163 6.787 105.439 1.00 7.65 339 SER A CA 1
ATOM 2403 C C . SER A 1 303 ? -44.813 6.391 106.017 1.00 7.66 339 SER A C 1
ATOM 2404 O O . SER A 1 303 ? -44.345 5.269 105.811 1.00 7.79 339 SER A O 1
ATOM 2407 N N . ALA A 1 304 ? -44.183 7.319 106.721 1.00 9.07 340 ALA A N 1
ATOM 2408 C CA . ALA A 1 304 ? -42.914 7.085 107.387 1.00 9.21 340 ALA A CA 1
ATOM 2409 C C . ALA A 1 304 ? -42.941 7.729 108.761 1.00 10.45 340 ALA A C 1
ATOM 2410 O O . ALA A 1 304 ? -43.727 8.650 109.008 1.00 12.66 340 ALA A O 1
ATOM 2412 N N . PRO A 1 305 ? -42.099 7.264 109.684 1.00 10.03 341 PRO A N 1
ATOM 2413 C CA . PRO A 1 305 ? -42.006 7.931 110.991 1.00 9.18 341 PRO A CA 1
ATOM 2414 C C . PRO A 1 305 ? -41.607 9.388 110.816 1.00 10.70 341 PRO A C 1
ATOM 2415 O O . PRO A 1 305 ? -40.545 9.697 110.270 1.00 13.20 341 PRO A O 1
ATOM 2419 N N . TYR A 1 306 ? -42.466 10.289 111.285 1.00 10.83 342 TYR A N 1
ATOM 2420 C CA . TYR A 1 306 ? -42.250 11.717 111.109 1.00 12.58 342 TYR A CA 1
ATOM 2421 C C . TYR A 1 306 ? -41.710 12.328 112.395 1.00 15.18 342 TYR A C 1
ATOM 2422 O O . TYR A 1 306 ? -42.130 11.965 113.498 1.00 9.82 342 TYR A O 1
ATOM 2431 N N . TYR A 1 307 ? -40.769 13.259 112.235 1.00 19.65 343 TYR A N 1
ATOM 2432 C CA . TYR A 1 307 ? -39.995 13.802 113.350 1.00 11.69 343 TYR A CA 1
ATOM 2433 C C . TYR A 1 307 ? -39.337 12.676 114.141 1.00 7.31 343 TYR A C 1
ATOM 2434 O O . TYR A 1 307 ? -39.299 12.683 115.373 1.00 6.41 343 TYR A O 1
ATOM 2443 N N . SER A 1 308 ? -38.817 11.694 113.411 1.00 7.20 344 SER A N 1
ATOM 2444 C CA . SER A 1 308 ? -37.972 10.655 113.977 1.00 6.16 344 SER A CA 1
ATOM 2445 C C . SER A 1 308 ? -36.516 11.035 113.747 1.00 5.75 344 SER A C 1
ATOM 2446 O O . SER A 1 308 ? -36.142 11.438 112.641 1.00 5.24 344 SER A O 1
ATOM 2449 N N . PHE A 1 309 ? -35.703 10.919 114.791 1.00 6.46 345 PHE A N 1
ATOM 2450 C CA . PHE A 1 309 ? -34.290 11.266 114.728 1.00 4.44 345 PHE A CA 1
ATOM 2451 C C . PHE A 1 309 ? -33.467 9.998 114.898 1.00 4.86 345 PHE A C 1
ATOM 2452 O O . PHE A 1 309 ? -33.564 9.323 115.929 1.00 5.28 345 PHE A O 1
ATOM 2460 N N . GLU A 1 310 ? -32.662 9.681 113.890 1.00 5.55 346 GLU A N 1
ATOM 2461 C CA . GLU A 1 310 ? -31.796 8.513 113.914 1.00 4.69 346 GLU A CA 1
ATOM 2462 C C . GLU A 1 310 ? -30.381 8.933 114.280 1.00 4.77 346 GLU A C 1
ATOM 2463 O O . GLU A 1 310 ? -29.864 9.926 113.761 1.00 5.59 346 GLU A O 1
ATOM 2469 N N . ALA A 1 311 ? -29.765 8.180 115.183 1.00 7.69 347 ALA A N 1
ATOM 2470 C CA . ALA A 1 311 ? -28.404 8.444 115.620 1.00 6.31 347 ALA A CA 1
ATOM 2471 C C . ALA A 1 311 ? -27.438 7.551 114.857 1.00 5.62 347 ALA A C 1
ATOM 2472 O O . ALA A 1 311 ? -27.717 6.373 114.619 1.00 5.31 347 ALA A O 1
ATOM 2474 N N . SER A 1 312 ? -26.306 8.124 114.468 1.00 8.05 348 SER A N 1
ATOM 2475 C CA . SER A 1 312 ? -25.263 7.382 113.774 1.00 7.78 348 SER A CA 1
ATOM 2476 C C . SER A 1 312 ? -23.921 7.840 114.335 1.00 8.61 348 SER A C 1
ATOM 2477 O O . SER A 1 312 ? -23.854 8.549 115.346 1.00 9.69 348 SER A O 1
ATOM 2480 N N . THR A 1 313 ? -22.841 7.455 113.654 1.00 8.67 349 THR A N 1
ATOM 2481 C CA . THR A 1 313 ? -21.497 7.691 114.171 1.00 8.38 349 THR A CA 1
ATOM 2482 C C . THR A 1 313 ? -21.293 9.141 114.592 1.00 7.66 349 THR A C 1
ATOM 2483 O O . THR A 1 313 ? -20.558 9.409 115.548 1.00 7.74 349 THR A O 1
ATOM 2487 N N . GLN A 1 314 ? -21.934 10.083 113.903 1.00 7.94 350 GLN A N 1
ATOM 2488 C CA . GLN A 1 314 ? -21.683 11.503 114.102 1.00 6.04 350 GLN A CA 1
ATOM 2489 C C . GLN A 1 314 ? -22.805 12.215 114.850 1.00 6.48 350 GLN A C 1
ATOM 2490 O O . GLN A 1 314 ? -22.779 13.446 114.950 1.00 6.66 350 GLN A O 1
ATOM 2496 N N . GLY A 1 315 ? -23.786 11.483 115.374 1.00 8.08 351 GLY A N 1
ATOM 2497 C CA . GLY A 1 315 ? -24.840 12.090 116.154 1.00 5.42 351 GLY A CA 1
ATOM 2498 C C . GLY A 1 315 ? -26.218 11.864 115.567 1.00 5.13 351 GLY A C 1
ATOM 2499 O O . GLY A 1 315 ? -26.415 11.011 114.698 1.00 5.77 351 GLY A O 1
ATOM 2500 N N . PRO A 1 316 ? -27.206 12.605 116.062 1.00 5.73 352 PRO A N 1
ATOM 2501 C CA . PRO A 1 316 ? -28.578 12.436 115.575 1.00 5.37 352 PRO A CA 1
ATOM 2502 C C . PRO A 1 316 ? -28.898 13.337 114.392 1.00 4.16 352 PRO A C 1
ATOM 2503 O O . PRO A 1 316 ? -28.425 14.471 114.288 1.00 4.47 352 PRO A O 1
ATOM 2507 N N . PHE A 1 317 ? -29.722 12.805 113.492 1.00 4.33 353 PHE A N 1
ATOM 2508 C CA . PHE A 1 317 ? -30.198 13.549 112.335 1.00 4.50 353 PHE A CA 1
ATOM 2509 C C . PHE A 1 317 ? -31.652 13.182 112.084 1.00 4.08 353 PHE A C 1
ATOM 2510 O O . PHE A 1 317 ? -32.058 12.040 112.315 1.00 5.10 353 PHE A O 1
ATOM 2518 N N . LYS A 1 318 ? -32.429 14.151 111.606 1.00 4.51 354 LYS A N 1
ATOM 2519 C CA . LYS A 1 318 ? -33.834 13.904 111.316 1.00 5.22 354 LYS A CA 1
ATOM 2520 C C . LYS A 1 318 ? -33.978 12.981 110.113 1.00 6.73 354 LYS A C 1
ATOM 2521 O O . LYS A 1 318 ? -33.225 13.077 109.140 1.00 9.07 354 LYS A O 1
ATOM 2527 N N . THR A 1 319 ? -34.951 12.084 110.184 1.00 6.51 355 THR A N 1
ATOM 2528 C CA . THR A 1 319 ? -35.226 11.181 109.073 1.00 6.55 355 THR A CA 1
ATOM 2529 C C . THR A 1 319 ? -35.973 11.934 107.978 1.00 8.50 355 THR A C 1
ATOM 2530 O O . THR A 1 319 ? -37.075 12.437 108.232 1.00 10.44 355 THR A O 1
ATOM 2534 N N . PRO A 1 320 ? -35.433 12.039 106.765 1.00 9.79 356 PRO A N 1
ATOM 2535 C CA . PRO A 1 320 ? -36.137 12.778 105.712 1.00 8.52 356 PRO A CA 1
ATOM 2536 C C . PRO A 1 320 ? -37.327 12.003 105.165 1.00 9.49 356 PRO A C 1
ATOM 2537 O O . PRO A 1 320 ? -37.421 10.779 105.279 1.00 9.12 356 PRO A O 1
ATOM 2541 N N . ILE A 1 321 ? -38.249 12.749 104.562 1.00 11.17 357 ILE A N 1
ATOM 2542 C CA . ILE A 1 321 ? -39.432 12.193 103.918 1.00 11.69 357 ILE A CA 1
ATOM 2543 C C . ILE A 1 321 ? -39.554 12.800 102.528 1.00 11.81 357 ILE A C 1
ATOM 2544 O O . ILE A 1 321 ? -39.238 13.977 102.324 1.00 12.33 357 ILE A O 1
ATOM 2549 N N . ALA A 1 322 ? -40.013 11.992 101.570 1.00 10.21 358 ALA A N 1
ATOM 2550 C CA . ALA A 1 322 ? -40.107 12.461 100.191 1.00 11.45 358 ALA A CA 1
ATOM 2551 C C . ALA A 1 322 ? -41.273 13.425 100.004 1.00 13.60 358 ALA A C 1
ATOM 2552 O O . ALA A 1 322 ? -41.131 14.454 99.333 1.00 17.53 358 ALA A O 1
ATOM 2554 N N . ALA A 1 323 ? -42.426 13.118 100.590 1.00 13.58 359 ALA A N 1
ATOM 2555 C CA . ALA A 1 323 ? -43.646 13.881 100.373 1.00 17.63 359 ALA A CA 1
ATOM 2556 C C . ALA A 1 323 ? -44.000 14.701 101.607 1.00 16.39 359 ALA A C 1
ATOM 2557 O O . ALA A 1 323 ? -43.638 14.351 102.734 1.00 13.74 359 ALA A O 1
ATOM 2559 N N . GLY A 1 324 ? -44.714 15.802 101.377 1.00 15.46 360 GLY A N 1
ATOM 2560 C CA . GLY A 1 324 ? -45.192 16.643 102.452 1.00 14.40 360 GLY A CA 1
ATOM 2561 C C . GLY A 1 324 ? -46.455 16.097 103.086 1.00 16.22 360 GLY A C 1
ATOM 2562 O O . GLY A 1 324 ? -47.032 15.099 102.655 1.00 19.91 360 GLY A O 1
ATOM 2563 N N . ARG A 1 325 ? -46.893 16.778 104.141 1.00 18.34 361 ARG A N 1
ATOM 2564 C CA . ARG A 1 325 ? -48.066 16.335 104.880 1.00 20.21 361 ARG A CA 1
ATOM 2565 C C . ARG A 1 325 ? -49.335 16.530 104.062 1.00 17.98 361 ARG A C 1
ATOM 2566 O O . ARG A 1 325 ? -49.496 17.532 103.360 1.00 20.22 361 ARG A O 1
ATOM 2574 N N . GLY A 1 326 ? -50.240 15.559 104.158 1.00 18.19 362 GLY A N 1
ATOM 2575 C CA . GLY A 1 326 ? -51.568 15.733 103.612 1.00 16.41 362 GLY A CA 1
ATOM 2576 C C . GLY A 1 326 ? -52.439 16.567 104.534 1.00 23.43 362 GLY A C 1
ATOM 2577 O O . GLY A 1 326 ? -52.351 16.487 105.759 1.00 24.46 362 GLY A O 1
ATOM 2578 N N . GLY A 1 327 ? -53.298 17.379 103.926 1.00 24.33 363 GLY A N 1
ATOM 2579 C CA . GLY A 1 327 ? -54.109 18.320 104.662 1.00 23.28 363 GLY A CA 1
ATOM 2580 C C . GLY A 1 327 ? -53.484 19.685 104.839 1.00 24.76 363 GLY A C 1
ATOM 2581 O O . GLY A 1 327 ? -54.151 20.593 105.351 1.00 27.73 363 GLY A O 1
ATOM 2582 N N . ALA A 1 328 ? -52.221 19.861 104.439 1.00 23.94 364 ALA A N 1
ATOM 2583 C CA . ALA A 1 328 ? -51.605 21.180 104.473 1.00 19.80 364 ALA A CA 1
ATOM 2584 C C . ALA A 1 328 ? -52.229 22.126 103.458 1.00 22.72 364 ALA A C 1
ATOM 2585 O O . ALA A 1 328 ? -52.009 23.338 103.541 1.00 25.92 364 ALA A O 1
ATOM 2587 N N . GLN A 1 329 ? -52.997 21.600 102.505 1.00 22.82 365 GLN A N 1
ATOM 2588 C CA . GLN A 1 329 ? -53.710 22.427 101.540 1.00 24.42 365 GLN A CA 1
ATOM 2589 C C . GLN A 1 329 ? -55.096 22.811 102.040 1.00 29.58 365 GLN A C 1
ATOM 2590 O O . GLN A 1 329 ? -55.558 23.929 101.786 1.00 31.85 365 GLN A O 1
ATOM 2596 N N . THR A 1 330 ? -55.773 21.901 102.745 1.00 25.88 366 THR A N 1
ATOM 2597 C CA . THR A 1 330 ? -57.036 22.253 103.384 1.00 28.33 366 THR A CA 1
ATOM 2598 C C . THR A 1 330 ? -56.807 23.114 104.619 1.00 30.88 366 THR A C 1
ATOM 2599 O O . THR A 1 330 ? -57.662 23.936 104.968 1.00 29.72 366 THR A O 1
ATOM 2603 N N . ASP A 1 331 ? -55.664 22.949 105.282 1.00 29.03 367 ASP A N 1
ATOM 2604 C CA . ASP A 1 331 ? -55.317 23.742 106.459 1.00 27.78 367 ASP A CA 1
ATOM 2605 C C . ASP A 1 331 ? -53.823 24.024 106.403 1.00 25.68 367 ASP A C 1
ATOM 2606 O O . ASP A 1 331 ? -53.011 23.121 106.626 1.00 25.09 367 ASP A O 1
ATOM 2611 N N . GLU A 1 332 ? -53.461 25.274 106.108 1.00 26.17 368 GLU A N 1
ATOM 2612 C CA . GLU A 1 332 ? -52.053 25.629 105.974 1.00 26.51 368 GLU A CA 1
ATOM 2613 C C . GLU A 1 332 ? -51.272 25.395 107.260 1.00 26.42 368 GLU A C 1
ATOM 2614 O O . GLU A 1 332 ? -50.047 25.242 107.208 1.00 23.96 368 GLU A O 1
ATOM 2620 N N . ASN A 1 333 ? -51.947 25.364 108.410 1.00 26.61 369 ASN A N 1
ATOM 2621 C CA . ASN A 1 333 ? -51.266 25.131 109.676 1.00 25.04 369 ASN A CA 1
ATOM 2622 C C . ASN A 1 333 ? -50.796 23.692 109.838 1.00 24.34 369 ASN A C 1
ATOM 2623 O O . ASN A 1 333 ? -50.035 23.411 110.770 1.00 25.16 369 ASN A O 1
ATOM 2628 N N . GLN A 1 334 ? -51.224 22.781 108.965 1.00 21.36 370 GLN A N 1
ATOM 2629 C CA . GLN A 1 334 ? -50.805 21.389 109.048 1.00 21.28 370 GLN A CA 1
ATOM 2630 C C . GLN A 1 334 ? -49.457 21.134 108.388 1.00 18.15 370 GLN A C 1
ATOM 2631 O O . GLN A 1 334 ? -48.966 20.002 108.442 1.00 19.44 370 GLN A O 1
ATOM 2637 N N . ALA A 1 335 ? -48.852 22.145 107.770 1.00 18.09 371 ALA A N 1
ATOM 2638 C CA . ALA A 1 335 ? -47.554 21.968 107.134 1.00 16.78 371 ALA A CA 1
ATOM 2639 C C . ALA A 1 335 ? -46.487 21.699 108.186 1.00 15.70 371 ALA A C 1
ATOM 2640 O O . ALA A 1 335 ? -46.280 22.509 109.095 1.00 17.17 371 ALA A O 1
ATOM 2642 N N . ALA A 1 336 ? -45.810 20.559 108.062 1.00 14.95 372 ALA A N 1
ATOM 2643 C CA . ALA A 1 336 ? -44.773 20.185 109.015 1.00 14.64 372 ALA A CA 1
ATOM 2644 C C . ALA A 1 336 ? -43.720 19.305 108.351 1.00 14.44 372 ALA A C 1
ATOM 2645 O O . ALA A 1 336 ? -42.879 19.804 107.596 1.00 16.51 372 ALA A O 1
ATOM 2647 N N . ASP A 1 337 ? -43.755 18.001 108.617 1.00 16.90 373 ASP A N 1
ATOM 2648 C CA . ASP A 1 337 ? -42.747 17.100 108.075 1.00 14.59 373 ASP A CA 1
ATOM 2649 C C . ASP A 1 337 ? -42.920 16.954 106.569 1.00 15.14 373 ASP A C 1
ATOM 2650 O O . ASP A 1 337 ? -44.028 16.718 106.079 1.00 15.54 373 ASP A O 1
ATOM 2655 N N . GLY A 1 338 ? -41.820 17.090 105.833 1.00 13.50 374 GLY A N 1
ATOM 2656 C CA . GLY A 1 338 ? -41.841 16.965 104.395 1.00 13.16 374 GLY A CA 1
ATOM 2657 C C . GLY A 1 338 ? -42.194 18.233 103.654 1.00 12.07 374 GLY A C 1
ATOM 2658 O O . GLY A 1 338 ? -42.028 18.282 102.428 1.00 13.70 374 GLY A O 1
ATOM 2659 N N . ASP A 1 339 ? -42.682 19.258 104.353 1.00 11.31 375 ASP A N 1
ATOM 2660 C CA . ASP A 1 339 ? -42.937 20.559 103.755 1.00 11.11 375 ASP A CA 1
ATOM 2661 C C . ASP A 1 339 ? -41.712 21.428 103.996 1.00 10.30 375 ASP A C 1
ATOM 2662 O O . ASP A 1 339 ? -41.551 21.968 105.100 1.00 9.03 375 ASP A O 1
ATOM 2667 N N . PRO A 1 340 ? -40.819 21.592 103.020 1.00 9.53 376 PRO A N 1
ATOM 2668 C CA . PRO A 1 340 ? -39.561 22.293 103.297 1.00 7.87 376 PRO A CA 1
ATOM 2669 C C . PRO A 1 340 ? -39.803 23.728 103.739 1.00 7.04 376 PRO A C 1
ATOM 2670 O O . PRO A 1 340 ? -40.682 24.420 103.223 1.00 7.31 376 PRO A O 1
ATOM 2674 N N . ARG A 1 341 ? -39.004 24.168 104.705 1.00 6.67 377 ARG A N 1
ATOM 2675 C CA . ARG A 1 341 ? -39.041 25.534 105.205 1.00 6.08 377 ARG A CA 1
ATOM 2676 C C . ARG A 1 341 ? -37.746 26.232 104.817 1.00 5.94 377 ARG A C 1
ATOM 2677 O O . ARG A 1 341 ? -36.655 25.750 105.139 1.00 6.08 377 ARG A O 1
ATOM 2685 N N . TYR A 1 342 ? -37.871 27.359 104.126 1.00 5.78 378 TYR A N 1
ATOM 2686 C CA . TYR A 1 342 ? -36.734 28.121 103.634 1.00 3.85 378 TYR A CA 1
ATOM 2687 C C . TYR A 1 342 ? -36.593 29.397 104.448 1.00 4.21 378 TYR A C 1
ATOM 2688 O O . TYR A 1 342 ? -37.568 30.137 104.621 1.00 4.78 378 TYR A O 1
ATOM 2697 N N . ALA A 1 343 ? -35.383 29.635 104.952 1.00 3.58 379 ALA A N 1
ATOM 2698 C CA . ALA A 1 343 ? -35.021 30.856 105.657 1.00 3.58 379 ALA A CA 1
ATOM 2699 C C . ALA A 1 343 ? -33.877 31.519 104.904 1.00 3.98 379 ALA A C 1
ATOM 2700 O O . ALA A 1 343 ? -32.879 30.865 104.588 1.00 5.30 379 ALA A O 1
ATOM 2702 N N . PHE A 1 344 ? -34.020 32.811 104.620 1.00 3.52 380 PHE A N 1
ATOM 2703 C CA . PHE A 1 344 ? -33.073 33.497 103.754 1.00 3.73 380 PHE A CA 1
ATOM 2704 C C . PHE A 1 344 ? -32.932 34.946 104.191 1.00 4.94 380 PHE A C 1
ATOM 2705 O O . PHE A 1 344 ? -33.764 35.480 104.927 1.00 4.82 380 PHE A O 1
ATOM 2713 N N . GLY A 1 345 ? -31.859 35.576 103.722 1.00 6.16 381 GLY A N 1
ATOM 2714 C CA . GLY A 1 345 ? -31.558 36.953 104.029 1.00 5.62 381 GLY A CA 1
ATOM 2715 C C . GLY A 1 345 ? -31.951 37.898 102.913 1.00 6.29 381 GLY A C 1
ATOM 2716 O O . GLY A 1 345 ? -32.719 37.557 102.007 1.00 5.75 381 GLY A O 1
ATOM 2717 N N . ARG A 1 346 ? -31.404 39.113 102.980 1.00 8.20 382 ARG A N 1
ATOM 2718 C CA . ARG A 1 346 ? -31.793 40.166 102.049 1.00 8.21 382 ARG A CA 1
ATOM 2719 C C . ARG A 1 346 ? -31.247 39.941 100.646 1.00 7.52 382 ARG A C 1
ATOM 2720 O O . ARG A 1 346 ? -31.765 40.533 99.693 1.00 9.09 382 ARG A O 1
ATOM 2728 N N . GLN A 1 347 ? -30.221 39.103 100.494 1.00 6.41 383 GLN A N 1
ATOM 2729 C CA . GLN A 1 347 ? -29.695 38.803 99.168 1.00 4.82 383 GLN A CA 1
ATOM 2730 C C . GLN A 1 347 ? -30.610 37.886 98.370 1.00 5.09 383 GLN A C 1
ATOM 2731 O O . GLN A 1 347 ? -30.525 37.870 97.138 1.00 3.32 383 GLN A O 1
ATOM 2737 N N . HIS A 1 348 ? -31.482 37.128 99.037 1.00 5.12 384 HIS A N 1
ATOM 2738 C CA . HIS A 1 348 ? -32.166 36.000 98.420 1.00 3.24 384 HIS A CA 1
ATOM 2739 C C . HIS A 1 348 ? -33.679 36.059 98.606 1.00 4.85 384 HIS A C 1
ATOM 2740 O O . HIS A 1 348 ? -34.326 35.025 98.782 1.00 6.68 384 HIS A O 1
ATOM 2747 N N . GLY A 1 349 ? -34.260 37.255 98.568 1.00 5.43 385 GLY A N 1
ATOM 2748 C CA . GLY A 1 349 ? -35.701 37.429 98.541 1.00 4.80 385 GLY A CA 1
ATOM 2749 C C . GLY A 1 349 ? -36.267 38.258 99.674 1.00 6.03 385 GLY A C 1
ATOM 2750 O O . GLY A 1 349 ? -37.372 38.798 99.533 1.00 7.16 385 GLY A O 1
ATOM 2751 N N . GLN A 1 350 ? -35.565 38.373 100.797 1.00 7.73 386 GLN A N 1
ATOM 2752 C CA . GLN A 1 350 ? -36.068 39.185 101.894 1.00 6.74 386 GLN A CA 1
ATOM 2753 C C . GLN A 1 350 ? -36.018 40.663 101.526 1.00 8.39 386 GLN A C 1
ATOM 2754 O O . GLN A 1 350 ? -35.138 41.114 100.788 1.00 9.80 386 GLN A O 1
ATOM 2760 N N . LYS A 1 351 ? -36.987 41.416 102.041 1.00 10.70 387 LYS A N 1
ATOM 2761 C CA . LYS A 1 351 ? -37.039 42.853 101.807 1.00 11.87 387 LYS A CA 1
ATOM 2762 C C . LYS A 1 351 ? -35.687 43.481 102.115 1.00 13.55 387 LYS A C 1
ATOM 2763 O O . LYS A 1 351 ? -35.220 43.449 103.256 1.00 14.16 387 LYS A O 1
ATOM 2769 N N . THR A 1 352 ? -35.064 44.061 101.087 1.00 12.41 388 THR A N 1
ATOM 2770 C CA . THR A 1 352 ? -33.671 44.483 101.191 1.00 12.19 388 THR A CA 1
ATOM 2771 C C . THR A 1 352 ? -33.462 45.590 102.217 1.00 13.36 388 THR A C 1
ATOM 2772 O O . THR A 1 352 ? -32.330 45.787 102.669 1.00 14.13 388 THR A O 1
ATOM 2776 N N . THR A 1 353 ? -34.513 46.315 102.592 1.00 15.25 389 THR A N 1
ATOM 2777 C CA . THR A 1 353 ? -34.395 47.430 103.521 1.00 15.57 389 THR A CA 1
ATOM 2778 C C . THR A 1 353 ? -34.672 47.029 104.965 1.00 18.00 389 THR A C 1
ATOM 2779 O O . THR A 1 353 ? -34.622 47.885 105.854 1.00 22.48 389 THR A O 1
ATOM 2783 N N . THR A 1 354 ? -34.960 45.757 105.222 1.00 18.41 390 THR A N 1
ATOM 2784 C CA . THR A 1 354 ? -35.196 45.311 106.586 1.00 22.15 390 THR A CA 1
ATOM 2785 C C . THR A 1 354 ? -33.905 45.354 107.398 1.00 25.83 390 THR A C 1
ATOM 2786 O O . THR A 1 354 ? -32.796 45.247 106.867 1.00 25.59 390 THR A O 1
ATOM 2790 N N . THR A 1 355 ? -34.066 45.518 108.708 1.00 27.55 391 THR A N 1
ATOM 2791 C CA . THR A 1 355 ? -32.953 45.582 109.641 1.00 30.87 391 THR A CA 1
ATOM 2792 C C . THR A 1 355 ? -33.083 44.470 110.672 1.00 31.92 391 THR A C 1
ATOM 2793 O O . THR A 1 355 ? -34.186 44.137 111.116 1.00 32.60 391 THR A O 1
ATOM 2797 N N . GLY A 1 356 ? -31.948 43.900 111.045 1.00 30.30 392 GLY A N 1
ATOM 2798 C CA . GLY A 1 356 ? -31.899 42.826 112.012 1.00 33.05 392 GLY A CA 1
ATOM 2799 C C . GLY A 1 356 ? -31.407 41.526 111.393 1.00 36.53 392 GLY A C 1
ATOM 2800 O O . GLY A 1 356 ? -31.293 41.381 110.172 1.00 40.78 392 GLY A O 1
ATOM 2801 N N . GLU A 1 357 ? -31.115 40.566 112.265 1.00 36.41 393 GLU A N 1
ATOM 2802 C CA . GLU A 1 357 ? -30.622 39.259 111.854 1.00 34.84 393 GLU A CA 1
ATOM 2803 C C . GLU A 1 357 ? -31.738 38.249 111.622 1.00 28.21 393 GLU A C 1
ATOM 2804 O O . GLU A 1 357 ? -31.451 37.112 111.237 1.00 27.14 393 GLU A O 1
ATOM 2810 N N . THR A 1 358 ? -32.989 38.627 111.845 1.00 22.94 394 THR A N 1
ATOM 2811 C CA . THR A 1 358 ? -34.099 37.704 111.639 1.00 18.19 394 THR A CA 1
ATOM 2812 C C . THR A 1 358 ? -34.294 37.462 110.147 1.00 16.56 394 THR A C 1
ATOM 2813 O O . THR A 1 358 ? -34.506 38.426 109.399 1.00 15.93 394 THR A O 1
ATOM 2817 N N . PRO A 1 359 ? -34.232 36.223 109.668 1.00 13.73 395 PRO A N 1
ATOM 2818 C CA . PRO A 1 359 ? -34.403 35.974 108.235 1.00 9.19 395 PRO A CA 1
ATOM 2819 C C . PRO A 1 359 ? -35.874 35.920 107.841 1.00 8.45 395 PRO A C 1
ATOM 2820 O O . PRO A 1 359 ? -36.772 35.771 108.670 1.00 7.42 395 PRO A O 1
ATOM 2824 N N . GLU A 1 360 ? -36.103 36.054 106.538 1.00 7.48 396 GLU A N 1
ATOM 2825 C CA . GLU A 1 360 ? -37.423 35.828 105.973 1.00 7.05 396 GLU A CA 1
ATOM 2826 C C . GLU A 1 360 ? -37.623 34.334 105.755 1.00 6.27 396 GLU A C 1
ATOM 2827 O O . GLU A 1 360 ? -36.742 33.647 105.230 1.00 5.59 396 GLU A O 1
ATOM 2833 N N . ARG A 1 361 ? -38.787 33.833 106.161 1.00 7.14 397 ARG A N 1
ATOM 2834 C CA . ARG A 1 361 ? -39.051 32.403 106.179 1.00 6.32 397 ARG A CA 1
ATOM 2835 C C . ARG A 1 361 ? -40.364 32.094 105.478 1.00 6.51 397 ARG A C 1
ATOM 2836 O O . ARG A 1 361 ? -41.313 32.881 105.522 1.00 8.22 397 ARG A O 1
ATOM 2844 N N . PHE A 1 362 ? -40.405 30.933 104.825 1.00 6.59 398 PHE A N 1
ATOM 2845 C CA . PHE A 1 362 ? -41.655 30.434 104.266 1.00 5.94 398 PHE A CA 1
ATOM 2846 C C . PHE A 1 362 ? -41.610 28.915 104.191 1.00 5.41 398 PHE A C 1
ATOM 2847 O O . PHE A 1 362 ? -40.572 28.323 103.888 1.00 6.30 398 PHE A O 1
ATOM 2855 N N . THR A 1 363 ? -42.755 28.294 104.457 1.00 7.45 399 THR A N 1
ATOM 2856 C CA . THR A 1 363 ? -42.927 26.857 104.293 1.00 6.99 399 THR A CA 1
ATOM 2857 C C . THR A 1 363 ? -43.599 26.591 102.952 1.00 7.16 399 THR A C 1
ATOM 2858 O O . THR A 1 363 ? -44.617 27.211 102.629 1.00 9.01 399 THR A O 1
ATOM 2862 N N . TYR A 1 364 ? -43.027 25.674 102.179 1.00 7.94 400 TYR A N 1
ATOM 2863 C CA . TYR A 1 364 ? -43.505 25.379 100.834 1.00 7.48 400 TYR A CA 1
ATOM 2864 C C . TYR A 1 364 ? -44.527 24.250 100.889 1.00 9.06 400 TYR A C 1
ATOM 2865 O O . TYR A 1 364 ? -44.231 23.162 101.395 1.00 10.01 400 TYR A O 1
ATOM 2874 N N . ILE A 1 365 ? -45.722 24.509 100.370 1.00 11.05 401 ILE A N 1
ATOM 2875 C CA . ILE A 1 365 ? -46.777 23.508 100.268 1.00 10.76 401 ILE A CA 1
ATOM 2876 C C . ILE A 1 365 ? -46.882 23.106 98.803 1.00 10.33 401 ILE A C 1
ATOM 2877 O O . ILE A 1 365 ? -47.279 23.912 97.955 1.00 11.03 401 ILE A O 1
ATOM 2882 N N . ALA A 1 366 ? -46.525 21.863 98.502 1.00 9.95 402 ALA A N 1
ATOM 2883 C CA . ALA A 1 366 ? -46.603 21.364 97.139 1.00 10.39 402 ALA A CA 1
ATOM 2884 C C . ALA A 1 366 ? -48.047 21.058 96.762 1.00 10.92 402 ALA A C 1
ATOM 2885 O O . ALA A 1 366 ? -48.856 20.644 97.596 1.00 12.12 402 ALA A O 1
ATOM 2887 N N . HIS A 1 367 ? -48.366 21.269 95.484 1.00 10.56 403 HIS A N 1
ATOM 2888 C CA . HIS A 1 367 ? -49.710 20.989 94.996 1.00 9.19 403 HIS A CA 1
ATOM 2889 C C . HIS A 1 367 ? -49.973 19.496 94.852 1.00 10.23 403 HIS A C 1
ATOM 2890 O O . HIS A 1 367 ? -51.138 19.085 94.838 1.00 11.95 403 HIS A O 1
ATOM 2897 N N . GLN A 1 368 ? -48.927 18.682 94.743 1.00 10.43 404 GLN A N 1
ATOM 2898 C CA . GLN A 1 368 ? -49.113 17.242 94.621 1.00 10.71 404 GLN A CA 1
ATOM 2899 C C . GLN A 1 368 ? -49.707 16.674 95.905 1.00 11.63 404 GLN A C 1
ATOM 2900 O O . GLN A 1 368 ? -49.340 17.079 97.012 1.00 12.10 404 GLN A O 1
ATOM 2906 N N . ASP A 1 369 ? -50.630 15.727 95.748 1.00 11.70 405 ASP A N 1
ATOM 2907 C CA . ASP A 1 369 ? -51.393 15.159 96.859 1.00 11.57 405 ASP A CA 1
ATOM 2908 C C . ASP A 1 369 ? -50.858 13.798 97.285 1.00 13.80 405 ASP A C 1
ATOM 2909 O O . ASP A 1 369 ? -51.631 12.909 97.650 1.00 18.78 405 ASP A O 1
ATOM 2914 N N . THR A 1 370 ? -49.541 13.602 97.250 1.00 15.00 406 THR A N 1
ATOM 2915 C CA . THR A 1 370 ? -48.950 12.328 97.640 1.00 13.85 406 THR A CA 1
ATOM 2916 C C . THR A 1 370 ? -48.727 12.211 99.142 1.00 14.69 406 THR A C 1
ATOM 2917 O O . THR A 1 370 ? -48.213 11.183 99.596 1.00 13.32 406 THR A O 1
ATOM 2921 N N . GLY A 1 371 ? -49.096 13.226 99.920 1.00 16.29 407 GLY A N 1
ATOM 2922 C CA . GLY A 1 371 ? -48.892 13.202 101.350 1.00 13.89 407 GLY A CA 1
ATOM 2923 C C . GLY A 1 371 ? -49.899 12.326 102.068 1.00 10.59 407 GLY A C 1
ATOM 2924 O O . GLY A 1 371 ? -50.783 11.710 101.474 1.00 14.31 407 GLY A O 1
ATOM 2925 N N . ARG A 1 372 ? -49.755 12.282 103.389 1.00 10.37 408 ARG A N 1
ATOM 2926 C CA . ARG A 1 372 ? -50.592 11.461 104.249 1.00 10.69 408 ARG A CA 1
ATOM 2927 C C . ARG A 1 372 ? -51.237 12.317 105.328 1.00 12.24 408 ARG A C 1
ATOM 2928 O O . ARG A 1 372 ? -50.670 13.316 105.779 1.00 16.37 408 ARG A O 1
ATOM 2936 N N . TYR A 1 373 ? -52.434 11.910 105.736 1.00 11.80 409 TYR A N 1
ATOM 2937 C CA . TYR A 1 373 ? -53.150 12.546 106.832 1.00 13.06 409 TYR A CA 1
ATOM 2938 C C . TYR A 1 373 ? -53.186 11.568 108.000 1.00 13.62 409 TYR A C 1
ATOM 2939 O O . TYR A 1 373 ? -54.166 10.830 108.161 1.00 14.06 409 TYR A O 1
ATOM 2948 N N . PRO A 1 374 ? -52.141 11.526 108.831 1.00 15.53 410 PRO A N 1
ATOM 2949 C CA . PRO A 1 374 ? -52.046 10.451 109.833 1.00 12.85 410 PRO A CA 1
ATOM 2950 C C . PRO A 1 374 ? -53.191 10.432 110.826 1.00 12.20 410 PRO A C 1
ATOM 2951 O O . PRO A 1 374 ? -53.474 9.372 111.397 1.00 11.53 410 PRO A O 1
ATOM 2955 N N . GLU A 1 375 ? -53.860 11.562 111.056 1.00 15.82 411 GLU A N 1
ATOM 2956 C CA . GLU A 1 375 ? -54.992 11.577 111.972 1.00 14.38 411 GLU A CA 1
ATOM 2957 C C . GLU A 1 375 ? -56.156 10.737 111.464 1.00 13.41 411 GLU A C 1
ATOM 2958 O O . GLU A 1 375 ? -57.037 10.381 112.254 1.00 12.46 411 GLU A O 1
ATOM 2964 N N . GLY A 1 376 ? -56.181 10.414 110.172 1.00 12.24 412 GLY A N 1
ATOM 2965 C CA . GLY A 1 376 ? -57.242 9.604 109.608 1.00 9.96 412 GLY A CA 1
ATOM 2966 C C . GLY A 1 376 ? -56.837 8.165 109.366 1.00 9.10 412 GLY A C 1
ATOM 2967 O O . GLY A 1 376 ? -57.601 7.391 108.781 1.00 13.51 412 GLY A O 1
ATOM 2968 N N . ASP A 1 377 ? -55.638 7.793 109.805 1.00 9.20 413 ASP A N 1
ATOM 2969 C CA . ASP A 1 377 ? -55.167 6.425 109.672 1.00 7.53 413 ASP A CA 1
ATOM 2970 C C . ASP A 1 377 ? -55.642 5.581 110.851 1.00 7.66 413 ASP A C 1
ATOM 2971 O O . ASP A 1 377 ? -56.011 6.097 111.908 1.00 8.76 413 ASP A O 1
ATOM 2976 N N . TRP A 1 378 ? -55.641 4.265 110.654 1.00 6.48 414 TRP A N 1
ATOM 2977 C CA . TRP A 1 378 ? -55.916 3.341 111.745 1.00 6.21 414 TRP A CA 1
ATOM 2978 C C . TRP A 1 378 ? -55.505 1.940 111.318 1.00 5.25 414 TRP A C 1
ATOM 2979 O O . TRP A 1 378 ? -55.374 1.648 110.127 1.00 4.50 414 TRP A O 1
ATOM 2990 N N . ILE A 1 379 ? -55.294 1.081 112.312 1.00 5.78 415 ILE A N 1
ATOM 2991 C CA . ILE A 1 379 ? -55.040 -0.340 112.102 1.00 5.39 415 ILE A CA 1
ATOM 2992 C C . ILE A 1 379 ? -56.170 -1.101 112.776 1.00 5.34 415 ILE A C 1
ATOM 2993 O O . ILE A 1 379 ? -56.744 -0.614 113.754 1.00 6.84 415 ILE A O 1
ATOM 2998 N N . GLN A 1 380 ? -56.500 -2.282 112.261 1.00 5.86 416 GLN A N 1
ATOM 2999 C CA . GLN A 1 380 ? -57.511 -3.109 112.901 1.00 6.24 416 GLN A CA 1
ATOM 3000 C C . GLN A 1 380 ? -57.224 -4.580 112.636 1.00 6.23 416 GLN A C 1
ATOM 3001 O O . GLN A 1 380 ? -56.380 -4.939 111.810 1.00 6.33 416 GLN A O 1
ATOM 3007 N N . ASN A 1 381 ? -57.944 -5.430 113.362 1.00 7.59 417 ASN A N 1
ATOM 3008 C CA . ASN A 1 381 ? -57.664 -6.858 113.381 1.00 6.82 417 ASN A CA 1
ATOM 3009 C C . ASN A 1 381 ? -57.900 -7.489 112.013 1.00 7.83 417 ASN A C 1
ATOM 3010 O O . ASN A 1 381 ? -58.700 -7.008 111.207 1.00 9.01 417 ASN A O 1
ATOM 3015 N N . ILE A 1 382 ? -57.183 -8.587 111.762 1.00 7.72 418 ILE A N 1
ATOM 3016 C CA . ILE A 1 382 ? -57.338 -9.320 110.509 1.00 8.11 418 ILE A CA 1
ATOM 3017 C C . ILE A 1 382 ? -58.756 -9.856 110.369 1.00 8.24 418 ILE A C 1
ATOM 3018 O O . ILE A 1 382 ? -59.238 -10.073 109.250 1.00 8.66 418 ILE A O 1
ATOM 3023 N N . ASN A 1 383 ? -59.447 -10.080 111.490 1.00 7.43 419 ASN A N 1
ATOM 3024 C CA . ASN A 1 383 ? -60.802 -10.617 111.426 1.00 7.71 419 ASN A CA 1
ATOM 3025 C C . ASN A 1 383 ? -61.749 -9.660 110.715 1.00 8.49 419 ASN A C 1
ATOM 3026 O O . ASN A 1 383 ? -62.617 -10.099 109.951 1.00 12.75 419 ASN A O 1
ATOM 3031 N N . PHE A 1 384 ? -61.603 -8.358 110.953 1.00 9.93 420 PHE A N 1
ATOM 3032 C CA . PHE A 1 384 ? -62.368 -7.337 110.239 1.00 9.83 420 PHE A CA 1
ATOM 3033 C C . PHE A 1 384 ? -63.866 -7.475 110.502 1.00 9.35 420 PHE A C 1
ATOM 3034 O O . PHE A 1 384 ? -64.685 -7.493 109.581 1.00 12.44 420 PHE A O 1
ATOM 3042 N N . ASN A 1 385 ? -64.225 -7.568 111.780 1.00 8.61 421 ASN A N 1
ATOM 3043 C CA . ASN A 1 385 ? -65.626 -7.579 112.174 1.00 9.03 421 ASN A CA 1
ATOM 3044 C C . ASN A 1 385 ? -66.096 -6.150 112.413 1.00 9.06 421 ASN A C 1
ATOM 3045 O O . ASN A 1 385 ? -65.577 -5.456 113.293 1.00 9.95 421 ASN A O 1
ATOM 3050 N N . LEU A 1 386 ? -67.086 -5.712 111.627 1.00 9.79 422 LEU A N 1
ATOM 3051 C CA . LEU A 1 386 ? -67.535 -4.331 111.672 1.00 9.49 422 LEU A CA 1
ATOM 3052 C C . LEU A 1 386 ? -68.898 -4.223 112.348 1.00 9.80 422 LEU A C 1
ATOM 3053 O O . LEU A 1 386 ? -69.747 -5.103 112.166 1.00 9.03 422 LEU A O 1
ATOM 3058 N N . PRO A 1 387 ? -69.143 -3.162 113.133 1.00 10.61 423 PRO A N 1
ATOM 3059 C CA . PRO A 1 387 ? -68.222 -2.067 113.479 1.00 9.70 423 PRO A CA 1
ATOM 3060 C C . PRO A 1 387 ? -67.117 -2.543 114.415 1.00 9.11 423 PRO A C 1
ATOM 3061 O O . PRO A 1 387 ? -67.349 -3.368 115.294 1.00 9.92 423 PRO A O 1
ATOM 3065 N N . VAL A 1 388 ? -65.898 -2.033 114.245 1.00 9.26 424 VAL A N 1
ATOM 3066 C CA . VAL A 1 388 ? -64.761 -2.543 114.999 1.00 9.75 424 VAL A CA 1
ATOM 3067 C C . VAL A 1 388 ? -64.854 -2.082 116.447 1.00 9.70 424 VAL A C 1
ATOM 3068 O O . VAL A 1 388 ? -65.285 -0.958 116.738 1.00 9.09 424 VAL A O 1
ATOM 3072 N N . THR A 1 389 ? -64.446 -2.956 117.365 1.00 12.00 425 THR A N 1
ATOM 3073 C CA . THR A 1 389 ? -64.506 -2.672 118.788 1.00 10.21 425 THR A CA 1
ATOM 3074 C C . THR A 1 389 ? -63.173 -2.102 119.273 1.00 11.07 425 THR A C 1
ATOM 3075 O O . THR A 1 389 ? -62.208 -1.967 118.517 1.00 10.63 425 THR A O 1
ATOM 3079 N N . ASP A 1 390 ? -63.121 -1.767 120.564 1.00 12.06 426 ASP A N 1
ATOM 3080 C CA . ASP A 1 390 ? -61.976 -1.043 121.107 1.00 11.30 426 ASP A CA 1
ATOM 3081 C C . ASP A 1 390 ? -60.682 -1.832 120.943 1.00 11.92 426 ASP A C 1
ATOM 3082 O O . ASP A 1 390 ? -59.686 -1.314 120.425 1.00 10.56 426 ASP A O 1
ATOM 3087 N N . ASP A 1 391 ? -60.676 -3.092 121.379 1.00 14.36 427 ASP A N 1
ATOM 3088 C CA . ASP A 1 391 ? -59.449 -3.876 121.414 1.00 11.19 427 ASP A CA 1
ATOM 3089 C C . ASP A 1 391 ? -58.995 -4.345 120.039 1.00 10.05 427 ASP A C 1
ATOM 3090 O O . ASP A 1 391 ? -57.851 -4.790 119.905 1.00 10.71 427 ASP A O 1
ATOM 3095 N N . ASN A 1 392 ? -59.850 -4.259 119.024 1.00 11.68 428 ASN A N 1
ATOM 3096 C CA . ASN A 1 392 ? -59.522 -4.726 117.686 1.00 9.18 428 ASN A CA 1
ATOM 3097 C C . ASN A 1 392 ? -59.068 -3.603 116.763 1.00 8.15 428 ASN A C 1
ATOM 3098 O O . ASN A 1 392 ? -58.845 -3.850 115.574 1.00 8.09 428 ASN A O 1
ATOM 3103 N N . VAL A 1 3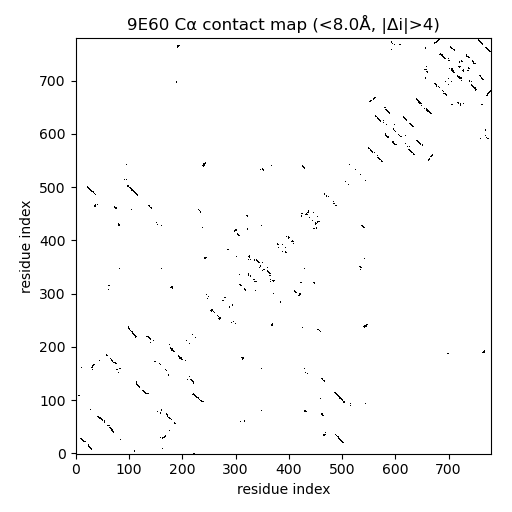93 ? -58.931 -2.381 117.272 1.00 8.34 429 VAL A N 1
ATOM 3104 C CA . VAL A 1 393 ? -58.525 -1.238 116.465 1.00 8.14 429 VAL A CA 1
ATOM 3105 C C . VAL A 1 393 ? -57.476 -0.436 117.223 1.00 6.88 429 VAL A C 1
ATOM 3106 O O . VAL A 1 393 ? -57.635 -0.148 118.414 1.00 7.85 429 VAL A O 1
ATOM 3110 N N . LEU A 1 394 ? -56.399 -0.088 116.525 1.00 5.53 430 LEU A N 1
ATOM 3111 C CA . LEU A 1 394 ? -55.386 0.845 117.004 1.00 6.20 430 LEU A CA 1
ATOM 3112 C C . LEU A 1 394 ? -55.593 2.157 116.256 1.00 6.73 430 LEU A C 1
ATOM 3113 O O . LEU A 1 394 ? -55.434 2.213 115.030 1.00 7.09 430 LEU A O 1
ATOM 3118 N N . LEU A 1 395 ? -55.955 3.199 116.993 1.00 7.13 431 LEU A N 1
ATOM 3119 C CA . LEU A 1 395 ? -56.261 4.509 116.448 1.00 7.53 431 LEU A CA 1
ATOM 3120 C C . LEU A 1 395 ? -55.089 5.460 116.638 1.00 8.24 431 LEU A C 1
ATOM 3121 O O . LEU A 1 395 ? -54.196 5.211 117.453 1.00 8.17 431 LEU A O 1
ATOM 3126 N N . PRO A 1 396 ? -55.057 6.568 115.892 1.00 10.16 432 PRO A N 1
ATOM 3127 C CA . PRO A 1 396 ? -53.975 7.548 116.079 1.00 10.11 432 PRO A CA 1
ATOM 3128 C C . PRO A 1 396 ? -53.959 8.180 117.460 1.00 10.03 432 PRO A C 1
ATOM 3129 O O . PRO A 1 396 ? -52.963 8.821 117.813 1.00 11.72 432 PRO A O 1
ATOM 3133 N N . THR A 1 397 ? -55.029 8.042 118.238 1.00 10.12 433 THR A N 1
ATOM 3134 C CA . THR A 1 397 ? -55.085 8.581 119.589 1.00 10.53 433 THR A CA 1
ATOM 3135 C C . THR A 1 397 ? -54.639 7.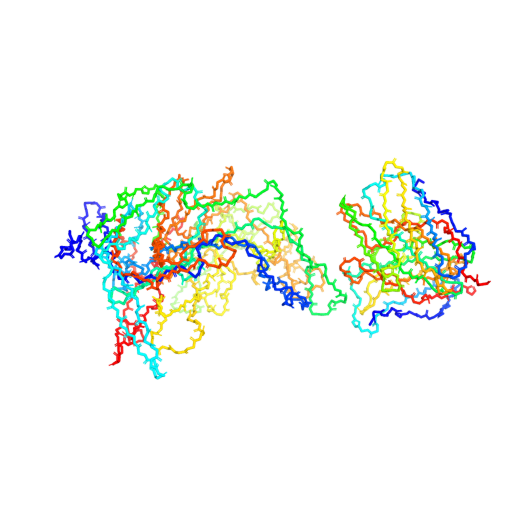579 120.647 1.00 11.22 433 THR A C 1
ATOM 3136 O O . THR A 1 397 ? -54.589 7.933 121.830 1.00 13.03 433 THR A O 1
ATOM 3140 N N . ASP A 1 398 ? -54.315 6.351 120.258 1.00 11.91 434 ASP A N 1
ATOM 3141 C CA . ASP A 1 398 ? -53.901 5.338 121.221 1.00 12.25 434 ASP A CA 1
ATOM 3142 C C . ASP A 1 398 ? -52.436 5.543 121.592 1.00 13.31 434 ASP A C 1
ATOM 3143 O O . ASP A 1 398 ? -51.583 5.574 120.699 1.00 12.95 434 ASP A O 1
ATOM 3148 N N . PRO A 1 399 ? -52.100 5.690 122.875 1.00 16.27 435 PRO A N 1
ATOM 3149 C CA . PRO A 1 399 ? -50.694 5.902 123.243 1.00 13.62 435 PRO A CA 1
ATOM 3150 C C . PRO A 1 399 ? -49.815 4.732 122.826 1.00 12.52 435 PRO A C 1
ATOM 3151 O O . PRO A 1 399 ? -50.225 3.570 122.879 1.00 13.84 435 PRO A O 1
ATOM 3155 N N . ILE A 1 400 ? -48.591 5.053 122.415 1.00 12.33 436 ILE A N 1
ATOM 3156 C CA . ILE A 1 400 ? -47.574 4.064 122.082 1.00 12.13 436 ILE A CA 1
ATOM 3157 C C . ILE A 1 400 ? -46.416 4.241 123.052 1.00 11.09 436 ILE A C 1
ATOM 3158 O O . ILE A 1 400 ? -45.878 5.345 123.187 1.00 12.39 436 ILE A O 1
ATOM 3163 N N . GLY A 1 401 ? -46.040 3.158 123.726 1.00 11.36 437 GLY A N 1
ATOM 3164 C CA . GLY A 1 401 ? -44.982 3.237 124.711 1.00 10.03 437 GLY A CA 1
ATOM 3165 C C . GLY A 1 401 ? -45.392 3.892 126.008 1.00 12.18 437 GLY A C 1
ATOM 3166 O O . GLY A 1 401 ? -44.529 4.206 126.831 1.00 12.94 437 GLY A O 1
ATOM 3167 N N . GLY A 1 402 ? -46.689 4.107 126.216 1.00 11.66 438 GLY A N 1
ATOM 3168 C CA . GLY A 1 402 ? -47.175 4.797 127.390 1.00 10.09 438 GLY A CA 1
ATOM 3169 C C . GLY A 1 402 ? -47.198 6.305 127.280 1.00 11.88 438 GLY A C 1
ATOM 3170 O O . GLY A 1 402 ? -47.465 6.976 128.285 1.00 13.21 438 GLY A O 1
ATOM 3171 N N . LYS A 1 403 ? -46.929 6.860 126.101 1.00 13.91 439 LYS A N 1
ATOM 3172 C CA . LYS A 1 403 ? -46.877 8.302 125.897 1.00 11.77 439 LYS A CA 1
ATOM 3173 C C . LYS A 1 403 ? -48.139 8.745 125.168 1.00 10.31 439 LYS A C 1
ATOM 3174 O O . LYS A 1 403 ? -48.454 8.224 124.093 1.00 11.20 439 LYS A O 1
ATOM 3180 N N . THR A 1 404 ? -48.855 9.711 125.748 1.00 10.58 440 THR A N 1
ATOM 3181 C CA . THR A 1 404 ? -50.089 10.193 125.141 1.00 11.68 440 THR A CA 1
ATOM 3182 C C . THR A 1 404 ? -49.841 11.137 123.972 1.00 10.35 440 THR A C 1
ATOM 3183 O O . THR A 1 404 ? -50.783 11.433 123.231 1.00 12.87 440 THR A O 1
ATOM 3187 N N . GLY A 1 405 ? -48.613 11.612 123.791 1.00 8.62 441 GLY A N 1
ATOM 3188 C CA . GLY A 1 405 ? -48.255 12.439 122.661 1.00 7.01 441 GLY A CA 1
ATOM 3189 C C . GLY A 1 405 ? -47.620 11.693 121.513 1.00 7.69 441 GLY A C 1
ATOM 3190 O O . GLY A 1 405 ? -47.266 12.315 120.508 1.00 8.31 441 GLY A O 1
ATOM 3191 N N . ILE A 1 406 ? -47.458 10.377 121.632 1.00 8.75 442 ILE A N 1
ATOM 3192 C CA . ILE A 1 406 ? -46.878 9.540 120.590 1.00 8.16 442 ILE A CA 1
ATOM 3193 C C . ILE A 1 406 ? -47.875 8.440 120.263 1.00 8.67 442 ILE A C 1
ATOM 3194 O O . ILE A 1 406 ? -48.400 7.783 121.170 1.00 12.14 442 ILE A O 1
ATOM 3199 N N . ASN A 1 407 ? -48.139 8.246 118.975 1.00 8.94 443 ASN A N 1
ATOM 3200 C CA . ASN A 1 407 ? -49.032 7.200 118.502 1.00 8.93 443 ASN A CA 1
ATOM 3201 C C . ASN A 1 407 ? -48.312 6.372 117.447 1.00 8.68 443 ASN A C 1
ATOM 3202 O O . ASN A 1 407 ? -47.180 6.668 117.057 1.00 10.28 443 ASN A O 1
ATOM 3207 N N . TYR A 1 408 ? -48.984 5.316 116.983 1.00 10.49 444 TYR A N 1
ATOM 3208 C CA . TYR A 1 408 ? -48.337 4.386 116.065 1.00 8.89 444 TYR A CA 1
ATOM 3209 C C . TYR A 1 408 ? -47.918 5.075 114.774 1.00 9.21 444 TYR A C 1
ATOM 3210 O O . TYR A 1 408 ? -46.882 4.727 114.196 1.00 10.34 444 TYR A O 1
ATOM 3219 N N . THR A 1 409 ? -48.691 6.064 114.316 1.00 8.78 445 THR A N 1
ATOM 3220 C CA . THR A 1 409 ? -48.338 6.761 113.083 1.00 8.69 445 THR A CA 1
ATOM 3221 C C . THR A 1 409 ? -46.968 7.417 113.185 1.00 8.86 445 THR A C 1
ATOM 3222 O O . THR A 1 409 ? -46.290 7.599 112.168 1.00 11.97 445 THR A O 1
ATOM 3226 N N . ASN A 1 410 ? -46.544 7.780 114.397 1.00 8.73 446 ASN A N 1
ATOM 3227 C CA . ASN A 1 410 ? -45.231 8.393 114.565 1.00 8.82 446 ASN A CA 1
ATOM 3228 C C . ASN A 1 410 ? -44.107 7.414 114.254 1.00 9.33 446 ASN A C 1
ATOM 3229 O O . ASN A 1 410 ? -43.021 7.836 113.843 1.00 11.09 446 ASN A O 1
ATOM 3234 N N . ILE A 1 411 ? -44.339 6.117 114.450 1.00 9.96 447 ILE A N 1
ATOM 3235 C CA . ILE A 1 411 ? -43.355 5.081 114.160 1.00 8.73 447 ILE A CA 1
ATOM 3236 C C . ILE A 1 411 ? -43.793 4.201 112.998 1.00 8.82 447 ILE A C 1
ATOM 3237 O O . ILE A 1 411 ? -43.271 3.094 112.831 1.00 9.07 447 ILE A O 1
ATOM 3242 N N . PHE A 1 412 ? -44.732 4.670 112.183 1.00 10.88 448 PHE A N 1
ATOM 3243 C CA . PHE A 1 412 ? -45.360 3.846 111.161 1.00 9.41 448 PHE A CA 1
ATOM 3244 C C . PHE A 1 412 ? -44.673 4.042 109.816 1.00 8.78 448 PHE A C 1
ATOM 3245 O O . PHE A 1 412 ? -44.463 5.172 109.370 1.00 10.22 448 PHE A O 1
ATOM 3253 N N . ASN A 1 413 ? -44.321 2.928 109.178 1.00 8.17 449 ASN A N 1
ATOM 3254 C CA . ASN A 1 413 ? -43.689 2.929 107.866 1.00 7.08 449 ASN A CA 1
ATOM 3255 C C . ASN A 1 413 ? -44.497 2.041 106.933 1.00 7.22 449 ASN A C 1
ATOM 3256 O O . ASN A 1 413 ? -44.748 0.874 107.249 1.00 8.15 449 ASN A O 1
ATOM 3261 N N . THR A 1 414 ? -44.909 2.594 105.791 1.00 6.74 450 THR A N 1
ATOM 3262 C CA . THR A 1 414 ? -45.658 1.843 104.790 1.00 6.71 450 THR A CA 1
ATOM 3263 C C . THR A 1 414 ? -44.953 1.802 103.442 1.00 6.74 450 THR A C 1
ATOM 3264 O O . THR A 1 414 ? -45.568 1.402 102.447 1.00 8.84 450 THR A O 1
ATOM 3268 N N . TYR A 1 415 ? -43.688 2.207 103.376 1.00 6.27 451 TYR A N 1
ATOM 3269 C CA . TYR A 1 415 ? -42.941 2.086 102.134 1.00 4.53 451 TYR A CA 1
ATOM 3270 C C . TYR A 1 415 ? -42.816 0.619 101.748 1.00 4.04 451 TYR A C 1
ATOM 3271 O O . TYR A 1 415 ? -42.518 -0.234 102.589 1.00 5.69 451 TYR A O 1
ATOM 3280 N N . GLY A 1 416 ? -43.050 0.326 100.474 1.00 3.11 452 GLY A N 1
ATOM 3281 C CA . GLY A 1 416 ? -43.012 -1.032 99.994 1.00 2.84 452 GLY A CA 1
ATOM 3282 C C . GLY A 1 416 ? -42.845 -1.105 98.492 1.00 3.10 452 GLY A C 1
ATOM 3283 O O . GLY A 1 416 ? -42.653 -0.091 97.813 1.00 3.48 452 GLY A O 1
ATOM 3284 N N . PRO A 1 417 ? -42.907 -2.320 97.942 1.00 2.26 453 PRO A N 1
ATOM 3285 C CA . PRO A 1 417 ? -42.755 -2.474 96.487 1.00 2.34 453 PRO A CA 1
ATOM 3286 C C . PRO A 1 417 ? -43.863 -1.816 95.684 1.00 2.36 453 PRO A C 1
ATOM 3287 O O . PRO A 1 417 ? -43.672 -1.571 94.487 1.00 2.73 453 PRO A O 1
ATOM 3291 N N . LEU A 1 418 ? -45.011 -1.530 96.294 1.00 3.11 454 LEU A N 1
ATOM 3292 C CA . LEU A 1 418 ? -46.137 -0.924 95.598 1.00 3.27 454 LEU A CA 1
ATOM 3293 C C . LEU A 1 418 ? -46.162 0.594 95.712 1.00 3.51 454 LEU A C 1
ATOM 3294 O O . LEU A 1 418 ? -47.066 1.226 95.157 1.00 4.84 454 LEU A O 1
ATOM 3299 N N . THR A 1 419 ? -45.203 1.194 96.411 1.00 4.04 455 THR A N 1
ATOM 3300 C CA . THR A 1 419 ? -45.221 2.635 96.618 1.00 4.73 455 THR A CA 1
ATOM 3301 C C . THR A 1 419 ? -44.854 3.366 95.332 1.00 5.40 455 THR A C 1
ATOM 3302 O O . THR A 1 419 ? -43.862 3.036 94.676 1.00 4.95 455 THR A O 1
ATOM 3306 N N . ALA A 1 420 ? -45.660 4.363 94.978 1.00 5.72 456 ALA A N 1
ATOM 3307 C CA . ALA A 1 420 ? -45.393 5.247 93.853 1.00 4.49 456 ALA A CA 1
ATOM 3308 C C . ALA A 1 420 ? -45.420 6.684 94.350 1.00 5.84 456 ALA A C 1
ATOM 3309 O O . ALA A 1 420 ? -46.356 7.083 95.051 1.00 7.38 456 ALA A O 1
ATOM 3311 N N . LEU A 1 421 ? -44.397 7.456 93.993 1.00 5.96 457 LEU A N 1
ATOM 3312 C CA . LEU A 1 421 ? -44.291 8.832 94.451 1.00 5.90 457 LEU A CA 1
ATOM 3313 C C . LEU A 1 421 ? -43.641 9.674 93.364 1.00 5.01 457 LEU A C 1
ATOM 3314 O O . LEU A 1 421 ? -43.132 9.156 92.368 1.00 5.38 457 LEU A O 1
ATOM 3319 N N . ASN A 1 422 ? -43.670 10.987 93.571 1.00 6.55 458 ASN A N 1
ATOM 3320 C CA . ASN A 1 422 ? -43.140 11.953 92.624 1.00 6.79 458 ASN A CA 1
ATOM 3321 C C . ASN A 1 422 ? -41.854 12.570 93.157 1.00 6.53 458 ASN A C 1
ATOM 3322 O O . ASN A 1 422 ? -41.552 12.506 94.351 1.00 8.94 458 ASN A O 1
ATOM 3327 N N . ASN A 1 423 ? -41.093 13.168 92.245 1.00 5.87 459 ASN A N 1
ATOM 3328 C CA . ASN A 1 423 ? -39.921 13.935 92.631 1.00 5.47 459 ASN A CA 1
ATOM 3329 C C . ASN A 1 423 ? -40.345 15.264 93.251 1.00 6.03 459 ASN A C 1
ATOM 3330 O O . ASN A 1 423 ? -41.458 15.752 93.041 1.00 7.90 459 ASN A O 1
ATOM 3335 N N . VAL A 1 424 ? -39.442 15.848 94.027 1.00 6.96 460 VAL A N 1
ATOM 3336 C CA . VAL A 1 424 ? -39.761 17.109 94.708 1.00 6.34 460 VAL A CA 1
ATOM 3337 C C . VAL A 1 424 ? -39.925 18.214 93.671 1.00 6.39 460 VAL A C 1
ATOM 3338 O O . VAL A 1 424 ? -39.179 18.237 92.675 1.00 6.72 460 VAL A O 1
ATOM 3342 N N . PRO A 1 425 ? -40.872 19.133 93.841 1.00 6.52 461 PRO A N 1
ATOM 3343 C CA . PRO A 1 425 ? -41.029 20.224 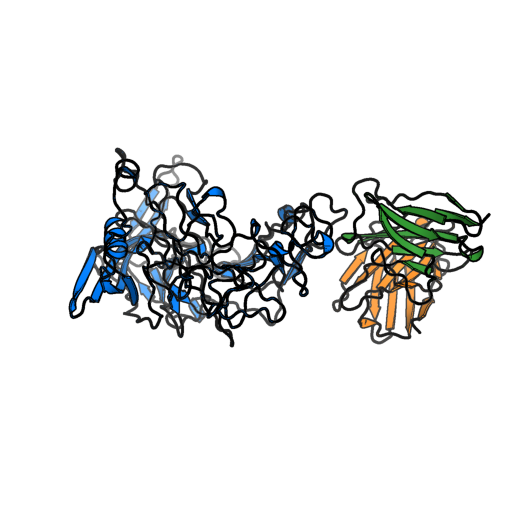92.876 1.00 7.49 461 PRO A CA 1
ATOM 3344 C C . PRO A 1 425 ? -39.928 21.257 93.030 1.00 6.01 461 PRO A C 1
ATOM 3345 O O . PRO A 1 425 ? -39.354 21.406 94.120 1.00 5.65 461 PRO A O 1
ATOM 3349 N N . PRO A 1 426 ? -39.597 21.989 91.967 1.00 5.39 462 PRO A N 1
ATOM 3350 C CA . PRO A 1 426 ? -38.701 23.139 92.128 1.00 4.41 462 PRO A CA 1
ATOM 3351 C C . PRO A 1 426 ? -39.299 24.168 93.074 1.00 4.53 462 PRO A C 1
ATOM 3352 O O . PRO A 1 426 ? -40.506 24.417 93.069 1.00 6.79 462 PRO A O 1
ATOM 3356 N N . VAL A 1 427 ? -38.440 24.770 93.888 1.00 3.92 463 VAL A N 1
ATOM 3357 C CA . VAL A 1 427 ? -38.835 25.828 94.809 1.00 3.94 463 VAL A CA 1
ATOM 3358 C C . VAL A 1 427 ? -38.168 27.110 94.337 1.00 3.33 463 VAL A C 1
ATOM 3359 O O . VAL A 1 427 ? -36.936 27.224 94.350 1.00 3.33 463 VAL A O 1
ATOM 3363 N N . TYR A 1 428 ? -38.978 28.074 93.919 1.00 3.25 464 TYR A N 1
ATOM 3364 C CA . TYR A 1 428 ? -38.468 29.359 93.477 1.00 2.56 464 TYR A CA 1
ATOM 3365 C C . TYR A 1 428 ? -38.641 30.401 94.575 1.00 2.78 464 TYR A C 1
ATOM 3366 O O . TYR A 1 428 ? -39.642 30.376 95.296 1.00 3.39 464 TYR A O 1
ATOM 3375 N N . PRO A 1 429 ? -37.692 31.330 94.757 1.00 2.59 465 PRO A N 1
ATOM 3376 C CA . PRO A 1 429 ? -36.381 31.444 94.104 1.00 2.26 465 PRO A CA 1
ATOM 3377 C C . PRO A 1 429 ? -35.275 30.741 94.883 1.00 2.35 465 PRO A C 1
ATOM 3378 O O . PRO A 1 429 ? -34.145 30.635 94.419 1.00 3.22 465 PRO A O 1
ATOM 3382 N N . ASN A 1 430 ? -35.589 30.238 96.075 1.00 3.38 466 ASN A N 1
ATOM 3383 C CA . ASN A 1 430 ? -34.576 29.792 97.020 1.00 2.92 466 ASN A CA 1
ATOM 3384 C C . ASN A 1 430 ? -34.213 28.321 96.877 1.00 3.81 466 ASN A C 1
ATOM 3385 O O . ASN A 1 430 ? -33.307 27.856 97.576 1.00 4.45 466 ASN A O 1
ATOM 3390 N N . GLY A 1 431 ? -34.885 27.581 95.999 1.00 4.07 467 GLY A N 1
ATOM 3391 C CA . GLY A 1 431 ? -34.616 26.165 95.874 1.00 2.94 467 GLY A CA 1
ATOM 3392 C C . GLY A 1 431 ? -33.369 25.877 95.059 1.00 2.95 467 GLY A C 1
ATOM 3393 O O . GLY A 1 431 ? -32.968 26.645 94.186 1.00 3.41 467 GLY A O 1
ATOM 3394 N N . GLN A 1 432 ? -32.753 24.739 95.359 1.00 4.07 468 GLN A N 1
ATOM 3395 C CA . GLN A 1 432 ? -31.608 24.260 94.601 1.00 3.47 468 GLN A CA 1
ATOM 3396 C C . GLN A 1 432 ? -32.068 23.657 93.279 1.00 3.76 468 GLN A C 1
ATOM 3397 O O . GLN A 1 432 ? -33.180 23.134 93.164 1.00 6.06 468 GLN A O 1
ATOM 3403 N N . ILE A 1 433 ? -31.196 23.731 92.274 1.00 3.69 469 ILE A N 1
ATOM 3404 C CA . ILE A 1 433 ? -31.536 23.262 90.935 1.00 3.66 469 ILE A CA 1
ATOM 3405 C C . ILE A 1 433 ? -31.048 21.830 90.751 1.00 4.33 469 ILE A C 1
ATOM 3406 O O . ILE A 1 433 ? -31.841 20.930 90.456 1.00 6.03 469 ILE A O 1
ATOM 3411 N N . TRP A 1 434 ? -29.747 21.608 90.922 1.00 3.66 470 TRP A N 1
ATOM 3412 C CA . TRP A 1 434 ? -29.150 20.293 90.739 1.00 4.49 470 TRP A CA 1
ATOM 3413 C C . TRP A 1 434 ? -28.336 19.919 91.969 1.00 5.89 470 TRP A C 1
ATOM 3414 O O . TRP A 1 434 ? -27.830 20.786 92.686 1.00 7.08 470 TRP A O 1
ATOM 3425 N N . ASP A 1 435 ? -28.221 18.614 92.211 1.00 8.29 471 ASP A N 1
ATOM 3426 C CA . ASP A 1 435 ? -27.474 18.097 93.347 1.00 9.66 471 ASP A CA 1
ATOM 3427 C C . ASP A 1 435 ? -26.703 16.855 92.930 1.00 11.56 471 ASP A C 1
ATOM 3428 O O . ASP A 1 435 ? -27.184 16.044 92.135 1.00 12.14 471 ASP A O 1
ATOM 3433 N N . LYS A 1 436 ? -25.503 16.710 93.485 1.00 13.01 472 LYS A N 1
ATOM 3434 C CA . LYS A 1 436 ? -24.665 15.561 93.175 1.00 12.28 472 LYS A CA 1
ATOM 3435 C C . LYS A 1 436 ? -25.248 14.291 93.780 1.00 14.09 472 LYS A C 1
ATOM 3436 O O . LYS A 1 436 ? -25.760 14.293 94.903 1.00 15.49 472 LYS A O 1
ATOM 3442 N N . GLU A 1 437 ? -25.170 13.201 93.023 1.00 12.99 473 GLU A N 1
ATOM 3443 C CA . GLU A 1 437 ? -25.640 11.914 93.509 1.00 12.36 473 GLU A CA 1
ATOM 3444 C C . GLU A 1 437 ? -24.642 11.318 94.495 1.00 11.21 473 GLU A C 1
ATOM 3445 O O . GLU A 1 437 ? -23.429 11.524 94.391 1.00 11.72 473 GLU A O 1
ATOM 3451 N N . PHE A 1 438 ? -25.168 10.577 95.465 1.00 12.16 474 PHE A N 1
ATOM 3452 C CA . PHE A 1 438 ? -24.320 9.908 96.439 1.00 11.23 474 PHE A CA 1
ATOM 3453 C C . PHE A 1 438 ? -23.444 8.866 95.753 1.00 12.09 474 PHE A C 1
ATOM 3454 O O . PHE A 1 438 ? -23.844 8.229 94.775 1.00 11.04 474 PHE A O 1
ATOM 3462 N N . ASP A 1 439 ? -22.229 8.697 96.279 1.00 13.70 475 ASP A N 1
ATOM 3463 C CA . ASP A 1 439 ? -21.277 7.729 95.748 1.00 13.99 475 ASP A CA 1
ATOM 3464 C C . ASP A 1 439 ? -21.428 6.354 96.389 1.00 16.06 475 ASP A C 1
ATOM 3465 O O . ASP A 1 439 ? -20.473 5.567 96.398 1.00 18.80 475 ASP A O 1
ATOM 3470 N N . THR A 1 440 ? -22.603 6.048 96.929 1.00 17.94 476 THR A N 1
ATOM 3471 C CA . THR A 1 440 ? -22.861 4.741 97.507 1.00 14.50 476 THR A CA 1
ATOM 3472 C C . THR A 1 440 ? -23.150 3.720 96.410 1.00 13.62 476 THR A C 1
ATOM 3473 O O . THR A 1 440 ? -23.433 4.066 95.260 1.00 13.71 476 THR A O 1
ATOM 3477 N N . ASP A 1 441 ? -23.070 2.442 96.782 1.00 15.06 477 ASP A N 1
ATOM 3478 C CA . ASP A 1 441 ? -23.378 1.378 95.833 1.00 13.88 477 ASP A CA 1
ATOM 3479 C C . ASP A 1 441 ? -24.859 1.383 95.475 1.00 14.14 477 ASP A C 1
ATOM 3480 O O . ASP A 1 441 ? -25.227 1.331 94.296 1.00 15.20 477 ASP A O 1
ATOM 3485 N N . LEU A 1 442 ? -25.723 1.450 96.483 1.00 14.71 478 LEU A N 1
ATOM 3486 C CA . LEU A 1 442 ? -27.159 1.587 96.285 1.00 11.95 478 LEU A CA 1
ATOM 3487 C C . LEU A 1 442 ? -27.543 3.041 96.516 1.00 10.36 478 LEU A C 1
ATOM 3488 O O . LEU A 1 442 ? -27.250 3.605 97.575 1.00 13.97 478 LEU A O 1
ATOM 3493 N N . LYS A 1 443 ? -28.195 3.642 95.529 1.00 11.53 479 LYS A N 1
ATOM 3494 C CA . LYS A 1 443 ? -28.440 5.072 95.541 1.00 11.09 479 LYS A CA 1
ATOM 3495 C C . LYS A 1 443 ? -29.908 5.375 95.825 1.00 8.90 479 LYS A C 1
ATOM 3496 O O . LYS A 1 443 ? -30.789 4.578 95.491 1.00 9.57 479 LYS A O 1
ATOM 3502 N N . PRO A 1 444 ? -30.203 6.516 96.445 1.00 9.22 480 PRO A N 1
ATOM 3503 C CA . PRO A 1 444 ? -31.603 6.872 96.697 1.00 6.97 480 PRO A CA 1
ATOM 3504 C C . PRO A 1 444 ? -32.363 7.105 95.402 1.00 7.20 480 PRO A C 1
ATOM 3505 O O . PRO A 1 444 ? -31.797 7.500 94.380 1.00 9.47 480 PRO A O 1
ATOM 3509 N N . ARG A 1 445 ? -33.671 6.848 95.457 1.00 5.54 481 ARG A N 1
ATOM 3510 C CA . ARG A 1 445 ? -34.511 7.037 94.282 1.00 4.53 481 ARG A CA 1
ATOM 3511 C C . ARG A 1 445 ? -34.725 8.509 93.955 1.00 5.33 481 ARG A C 1
ATOM 3512 O O . ARG A 1 445 ? -35.107 8.829 92.825 1.00 5.61 481 ARG A O 1
ATOM 3520 N N . LEU A 1 446 ? -34.491 9.406 94.909 1.00 6.53 482 LEU A N 1
ATOM 3521 C CA . LEU A 1 446 ? -34.618 10.835 94.661 1.00 5.88 482 LEU A CA 1
ATOM 3522 C C . LEU A 1 446 ? -33.902 11.592 95.769 1.00 5.78 482 LEU A C 1
ATOM 3523 O O . LEU A 1 446 ? -33.518 11.024 96.794 1.00 5.48 482 LEU A O 1
ATOM 3528 N N . HIS A 1 447 ? -33.726 12.891 95.543 1.00 6.71 483 HIS A N 1
ATOM 3529 C CA . HIS A 1 447 ? -33.220 13.817 96.544 1.00 6.57 483 HIS A CA 1
ATOM 3530 C C . HIS A 1 447 ? -34.326 14.794 96.917 1.00 6.71 483 HIS A C 1
ATOM 3531 O O . HIS A 1 447 ? -35.130 15.187 96.066 1.00 9.34 483 HIS A O 1
ATOM 3538 N N . VAL A 1 448 ? -34.370 15.181 98.196 1.00 6.90 484 VAL A N 1
ATOM 3539 C CA . VAL A 1 448 ? -35.427 16.061 98.683 1.00 7.64 484 VAL A CA 1
ATOM 3540 C C . VAL A 1 448 ? -35.055 17.534 98.598 1.00 6.17 484 VAL A C 1
ATOM 3541 O O . VAL A 1 448 ? -35.861 18.388 98.992 1.00 7.75 484 VAL A O 1
ATOM 3545 N N . ASN A 1 449 ? -33.865 17.865 98.089 1.00 5.82 485 ASN A N 1
ATOM 3546 C CA . ASN A 1 449 ? -33.393 19.241 98.074 1.00 6.73 485 ASN A CA 1
ATOM 3547 C C . ASN A 1 449 ? -33.258 19.838 96.681 1.00 5.29 485 ASN A C 1
ATOM 3548 O O . ASN A 1 449 ? -33.134 21.061 96.568 1.00 4.66 485 ASN A O 1
ATOM 3553 N N . ALA A 1 450 ? -33.280 19.022 95.626 1.00 6.36 486 ALA A N 1
ATOM 3554 C CA . ALA A 1 450 ? -33.140 19.530 94.272 1.00 5.03 486 ALA A CA 1
ATOM 3555 C C . ALA A 1 450 ? -33.902 18.629 93.312 1.00 6.21 486 ALA A C 1
ATOM 3556 O O . ALA A 1 450 ? -33.870 17.400 93.476 1.00 6.87 486 ALA A O 1
ATOM 3558 N N . PRO A 1 451 ? -34.591 19.193 92.314 1.00 6.89 487 PRO A N 1
ATOM 3559 C CA . PRO A 1 451 ? -35.331 18.343 91.368 1.00 5.55 487 PRO A CA 1
ATOM 3560 C C . PRO A 1 451 ? -34.442 17.581 90.401 1.00 4.97 487 PRO A C 1
ATOM 3561 O O . PRO A 1 451 ? -34.901 16.590 89.821 1.00 5.53 487 PRO A O 1
ATOM 3565 N N . PHE A 1 452 ? -33.198 18.006 90.204 1.00 5.81 488 PHE A N 1
ATOM 3566 C CA . PHE A 1 452 ? -32.266 17.343 89.303 1.00 7.06 488 PHE A CA 1
ATOM 3567 C C . PHE A 1 452 ? -31.108 16.764 90.105 1.00 7.31 488 PHE A C 1
ATOM 3568 O O . PHE A 1 452 ? -30.576 17.418 91.006 1.00 8.14 488 PHE A O 1
ATOM 3576 N N . VAL A 1 453 ? -30.726 15.531 89.779 1.00 9.92 489 VAL A N 1
ATOM 3577 C CA . VAL A 1 453 ? -29.661 14.824 90.479 1.00 13.45 489 VAL A CA 1
ATOM 3578 C C . VAL A 1 453 ? -28.599 14.417 89.469 1.00 15.98 489 VAL A C 1
ATOM 3579 O O . VAL A 1 453 ? -28.917 13.996 88.352 1.00 19.04 489 VAL A O 1
ATOM 3583 N N . CYS A 1 454 ? -27.336 14.542 89.869 1.00 22.68 490 CYS A N 1
ATOM 3584 C CA . CYS A 1 454 ? -26.205 14.290 88.981 1.00 25.80 490 CYS A CA 1
ATOM 3585 C C . CYS A 1 454 ? -25.880 12.801 88.999 1.00 29.90 490 CYS A C 1
ATOM 3586 O O . CYS A 1 454 ? -25.245 12.313 89.938 1.00 32.15 490 CYS A O 1
ATOM 3589 N N . GLN A 1 455 ? -26.298 12.075 87.961 1.00 36.82 491 GLN A N 1
ATOM 3590 C CA . GLN A 1 455 ? -26.010 10.645 87.903 1.00 42.47 491 GLN A CA 1
ATOM 3591 C C . GLN A 1 455 ? -24.508 10.391 87.896 1.00 41.38 491 GLN A C 1
ATOM 3592 O O . GLN A 1 455 ? -23.970 9.731 88.792 1.00 40.61 491 GLN A O 1
ATOM 3598 N N . ASN A 1 456 ? -23.810 10.913 86.887 1.00 41.16 492 ASN A N 1
ATOM 3599 C CA . ASN A 1 456 ? -22.365 10.731 86.806 1.00 45.12 492 ASN A CA 1
ATOM 3600 C C . ASN A 1 456 ? -21.631 11.871 87.502 1.00 40.61 492 ASN A C 1
ATOM 3601 O O . ASN A 1 456 ? -20.866 11.648 88.447 1.00 40.62 492 ASN A O 1
ATOM 3606 N N . ASN A 1 457 ? -21.853 13.101 87.047 1.00 39.55 493 ASN A N 1
ATOM 3607 C CA . ASN A 1 457 ? -21.232 14.265 87.663 1.00 36.98 493 ASN A CA 1
ATOM 3608 C C . ASN A 1 457 ? -21.946 15.513 87.170 1.00 30.62 493 ASN A C 1
ATOM 3609 O O . ASN A 1 457 ? -22.692 15.477 86.188 1.00 30.23 493 ASN A O 1
ATOM 3614 N N . CYS A 1 458 ? -21.711 16.610 87.871 1.00 25.38 494 CYS A N 1
ATOM 3615 C CA . CYS A 1 458 ? -22.216 17.931 87.528 1.00 22.88 494 CYS A CA 1
ATOM 3616 C C . CYS A 1 458 ? -21.145 18.963 87.835 1.00 17.21 494 CYS A C 1
ATOM 3617 O O . CYS A 1 458 ? -20.194 18.683 88.571 1.00 22.37 494 CYS A O 1
ATOM 3620 N N . PRO A 1 459 ? -21.258 20.171 87.275 1.00 14.60 495 PRO A N 1
ATOM 3621 C CA . PRO A 1 459 ? -20.053 20.980 87.045 1.00 12.58 495 PRO A CA 1
ATOM 3622 C C . PRO A 1 459 ? -19.264 21.234 88.319 1.00 14.77 495 PRO A C 1
ATOM 3623 O O . PRO A 1 459 ? -19.819 21.381 89.410 1.00 15.18 495 PRO A O 1
ATOM 3627 N N . GLY A 1 460 ? -17.944 21.274 88.159 1.00 16.92 496 GLY A N 1
ATOM 3628 C CA . GLY A 1 460 ? -17.073 21.434 89.305 1.00 13.14 496 GLY A CA 1
ATOM 3629 C C . GLY A 1 460 ? -17.324 22.740 90.033 1.00 11.36 496 GLY A C 1
ATOM 3630 O O . GLY A 1 460 ? -17.701 23.752 89.441 1.00 13.53 496 GLY A O 1
ATOM 3631 N N . GLN A 1 461 ? -17.106 22.705 91.343 1.00 8.15 497 GLN A N 1
ATOM 3632 C CA . GLN A 1 461 ? -17.269 23.896 92.161 1.00 7.38 497 GLN A CA 1
ATOM 3633 C C . GLN A 1 461 ? -16.199 24.924 91.817 1.00 6.36 497 GLN A C 1
ATOM 3634 O O . GLN A 1 461 ? -15.046 24.579 91.543 1.00 7.00 497 GLN A O 1
ATOM 3640 N N . LEU A 1 462 ? -16.590 26.194 91.826 1.00 5.74 498 LEU A N 1
ATOM 3641 C CA . LEU A 1 462 ? -15.696 27.298 91.505 1.00 4.85 498 LEU A CA 1
ATOM 3642 C C . LEU A 1 462 ? -15.239 27.951 92.803 1.00 4.04 498 LEU A C 1
ATOM 3643 O O . LEU A 1 462 ? -16.068 28.365 93.621 1.00 4.07 498 LEU A O 1
ATOM 3648 N N . PHE A 1 463 ? -13.924 28.035 92.992 1.00 3.68 499 PHE A N 1
ATOM 3649 C CA . PHE A 1 463 ? -13.333 28.605 94.191 1.00 3.93 499 PHE A CA 1
ATOM 3650 C C . PHE A 1 463 ? -12.491 29.812 93.809 1.00 3.68 499 PHE A C 1
ATOM 3651 O O . PHE A 1 463 ? -11.742 29.773 92.829 1.00 3.29 499 PHE A O 1
ATOM 3659 N N . VAL A 1 464 ? -12.623 30.884 94.586 1.00 3.33 500 VAL A N 1
ATOM 3660 C CA . VAL A 1 464 ? -11.888 32.117 94.354 1.00 3.98 500 VAL A CA 1
ATOM 3661 C C . VAL A 1 464 ? -11.196 32.522 95.646 1.00 3.67 500 VAL A C 1
ATOM 3662 O O . VAL A 1 464 ? -11.643 32.206 96.750 1.00 4.33 500 VAL A O 1
ATOM 3666 N N . LYS A 1 465 ? -10.082 33.227 95.487 1.00 3.80 501 LYS A N 1
ATOM 3667 C CA . LYS A 1 465 ? -9.277 33.660 96.618 1.00 3.90 501 LYS A CA 1
ATOM 3668 C C . LYS A 1 465 ? -8.449 34.854 96.178 1.00 4.40 501 LYS A C 1
ATOM 3669 O O . LYS A 1 465 ? -8.167 35.007 94.990 1.00 5.83 501 LYS A O 1
ATOM 3675 N N . VAL A 1 466 ? -8.077 35.701 97.130 1.00 4.97 502 VAL A N 1
ATOM 3676 C CA . VAL A 1 466 ? -7.171 36.806 96.840 1.00 5.19 502 VAL A CA 1
ATOM 3677 C C . VAL A 1 466 ? -5.751 36.326 97.106 1.00 6.00 502 VAL A C 1
ATOM 3678 O O . VAL A 1 466 ? -5.424 35.910 98.222 1.00 7.82 502 VAL A O 1
ATOM 3682 N N . ALA A 1 467 ? -4.909 36.373 96.079 1.00 5.81 503 ALA A N 1
ATOM 3683 C CA . ALA A 1 467 ? -3.547 35.891 96.228 1.00 6.48 503 ALA A CA 1
ATOM 3684 C C . ALA A 1 467 ? -2.832 36.703 97.305 1.00 9.15 503 ALA A C 1
ATOM 3685 O O . ALA A 1 467 ? -3.059 37.913 97.419 1.00 9.97 503 ALA A O 1
ATOM 3687 N N . PRO A 1 468 ? -1.978 36.080 98.117 1.00 12.07 504 PRO A N 1
ATOM 3688 C CA . PRO A 1 468 ? -1.330 36.828 99.202 1.00 11.33 504 PRO A CA 1
ATOM 3689 C C . PRO A 1 468 ? -0.571 38.033 98.668 1.00 11.48 504 PRO A C 1
ATOM 3690 O O . PRO A 1 468 ? 0.193 37.935 97.705 1.00 11.75 504 PRO A O 1
ATOM 3694 N N . ASN A 1 469 ? -0.787 39.177 99.309 1.00 13.53 505 ASN A N 1
ATOM 3695 C CA . ASN A 1 469 ? -0.115 40.428 98.973 1.00 11.04 505 ASN A CA 1
ATOM 3696 C C . ASN A 1 469 ? 0.782 40.767 100.161 1.00 12.40 505 ASN A C 1
ATOM 3697 O O . ASN A 1 469 ? 0.379 41.472 101.086 1.00 12.70 505 ASN A O 1
ATOM 3702 N N . LEU A 1 470 ? 2.005 40.248 100.128 1.00 14.20 506 LEU A N 1
ATOM 3703 C CA . LEU A 1 470 ? 2.909 40.358 101.261 1.00 12.89 506 LEU A CA 1
ATOM 3704 C C . LEU A 1 470 ? 3.497 41.759 101.361 1.00 11.29 506 LEU A C 1
ATOM 3705 O O . LEU A 1 470 ? 3.632 42.476 100.366 1.00 15.11 506 LEU A O 1
ATOM 3710 N N . THR A 1 471 ? 3.849 42.142 102.585 1.00 12.94 507 THR A N 1
ATOM 3711 C CA . THR A 1 471 ? 4.614 43.353 102.824 1.00 13.22 507 THR A CA 1
ATOM 3712 C C . THR A 1 471 ? 6.104 43.034 102.714 1.00 14.57 507 THR A C 1
ATOM 3713 O O . THR A 1 471 ? 6.505 41.919 102.371 1.00 15.53 507 THR A O 1
ATOM 3717 N N . ASN A 1 472 ? 6.941 44.026 103.009 1.00 14.34 508 ASN A N 1
ATOM 3718 C CA . ASN A 1 472 ? 8.383 43.843 102.930 1.00 14.67 508 ASN A CA 1
ATOM 3719 C C . ASN A 1 472 ? 8.959 43.114 104.136 1.00 15.74 508 ASN A C 1
ATOM 3720 O O . ASN A 1 472 ? 10.151 42.788 104.128 1.00 16.22 508 ASN A O 1
ATOM 3725 N N . GLN A 1 473 ? 8.151 42.845 105.162 1.00 19.31 509 GLN A N 1
ATOM 3726 C CA . GLN A 1 473 ? 8.628 42.260 106.408 1.00 18.86 509 GLN A CA 1
ATOM 3727 C C . GLN A 1 473 ? 8.195 40.807 106.582 1.00 19.48 509 GLN A C 1
ATOM 3728 O O . GLN A 1 473 ? 8.108 40.329 107.718 1.00 22.21 509 GLN A O 1
ATOM 3734 N N . TYR A 1 474 ? 7.923 40.097 105.491 1.00 20.59 510 TYR A N 1
ATOM 3735 C CA . TYR A 1 474 ? 7.496 38.709 105.601 1.00 20.51 510 TYR A CA 1
ATOM 3736 C C . TYR A 1 474 ? 8.645 37.824 106.068 1.00 20.60 510 TYR A C 1
ATOM 3737 O O . TYR A 1 474 ? 9.774 37.933 105.583 1.00 22.30 510 TYR A O 1
ATOM 3746 N N . ASP A 1 475 ? 8.344 36.936 107.014 1.00 24.02 511 ASP A N 1
ATOM 3747 C CA . ASP A 1 475 ? 9.319 35.982 107.540 1.00 26.50 511 ASP A CA 1
ATOM 3748 C C . ASP A 1 475 ? 8.616 34.641 107.722 1.00 29.43 511 ASP A C 1
ATOM 3749 O O . ASP A 1 475 ? 7.882 34.449 108.705 1.00 30.24 511 ASP A O 1
ATOM 3754 N N . PRO A 1 476 ? 8.807 33.691 106.801 1.00 29.46 512 PRO A N 1
ATOM 3755 C CA . PRO A 1 476 ? 8.087 32.412 106.921 1.00 27.77 512 PRO A CA 1
ATOM 3756 C C . PRO A 1 476 ? 8.446 31.627 108.169 1.00 32.22 512 PRO A C 1
ATOM 3757 O O . PRO A 1 476 ? 7.658 30.770 108.588 1.00 27.97 512 PRO A O 1
ATOM 3761 N N . ASP A 1 477 ? 9.607 31.883 108.774 1.00 37.59 513 ASP A N 1
ATOM 3762 C CA . ASP A 1 477 ? 9.993 31.180 109.990 1.00 36.54 513 ASP A CA 1
ATOM 3763 C C . ASP A 1 477 ? 9.218 31.654 111.211 1.00 40.26 513 ASP A C 1
ATOM 3764 O O . ASP A 1 477 ? 9.137 30.918 112.200 1.00 44.77 513 ASP A O 1
ATOM 3769 N N . ALA A 1 478 ? 8.655 32.858 111.168 1.00 41.07 514 ALA A N 1
ATOM 3770 C CA . ALA A 1 478 ? 7.925 33.397 112.305 1.00 41.40 514 ALA A CA 1
ATOM 3771 C C . ALA A 1 478 ? 6.640 32.615 112.538 1.00 45.26 514 ALA A C 1
ATOM 3772 O O . ALA A 1 478 ? 5.927 32.265 111.593 1.00 43.35 514 ALA A O 1
ATOM 3774 N N . SER A 1 479 ? 6.349 32.340 113.809 1.00 51.35 515 SER A N 1
ATOM 3775 C CA . SER A 1 479 ? 5.115 31.659 114.176 1.00 50.25 515 SER A CA 1
ATOM 3776 C C . SER A 1 479 ? 3.903 32.579 114.139 1.00 50.68 515 SER A C 1
ATOM 3777 O O . SER A 1 479 ? 2.771 32.087 114.188 1.00 47.55 515 SER A O 1
ATOM 3780 N N . ALA A 1 480 ? 4.110 33.891 114.055 1.00 55.09 516 ALA A N 1
ATOM 3781 C CA . ALA A 1 480 ? 3.002 34.828 113.992 1.00 52.46 516 ALA A CA 1
ATOM 3782 C C . ALA A 1 480 ? 2.324 34.756 112.625 1.00 48.02 516 ALA A C 1
ATOM 3783 O O . ALA A 1 480 ? 2.856 34.200 111.659 1.00 45.95 516 ALA A O 1
ATOM 3785 N N . ASN A 1 481 ? 1.128 35.330 112.553 1.00 46.69 517 ASN A N 1
ATOM 3786 C CA . ASN A 1 481 ? 0.349 35.284 111.325 1.00 44.59 517 ASN A CA 1
ATOM 3787 C C . ASN A 1 481 ? 1.031 36.079 110.217 1.00 41.41 517 ASN A C 1
ATOM 3788 O O . ASN A 1 481 ? 1.725 37.069 110.463 1.00 40.59 517 ASN A O 1
ATOM 3793 N N . MET A 1 482 ? 0.827 35.624 108.984 1.00 36.60 518 MET A N 1
ATOM 3794 C CA . MET A 1 482 ? 1.379 36.307 107.824 1.00 30.83 518 MET A CA 1
ATOM 3795 C C . MET A 1 482 ? 0.871 37.742 107.759 1.00 29.83 518 MET A C 1
ATOM 3796 O O . MET A 1 482 ? -0.321 38.002 107.946 1.00 30.28 518 MET A O 1
ATOM 3801 N N . SER A 1 483 ? 1.782 38.675 107.491 1.00 23.97 519 SER A N 1
ATOM 3802 C CA . SER A 1 483 ? 1.436 40.083 107.351 1.00 21.90 519 SER A CA 1
ATOM 3803 C C . SER A 1 483 ? 1.224 40.395 105.875 1.00 20.91 519 SER A C 1
ATOM 3804 O O . SER A 1 483 ? 2.151 40.267 105.068 1.00 18.17 519 SER A O 1
ATOM 3807 N N . ARG A 1 484 ? 0.009 40.806 105.527 1.00 17.63 520 ARG A N 1
ATOM 3808 C CA . ARG A 1 484 ? -0.375 41.054 104.147 1.00 14.10 520 ARG A CA 1
ATOM 3809 C C . ARG A 1 484 ? -0.849 42.490 103.984 1.00 13.17 520 ARG A C 1
ATOM 3810 O O . ARG A 1 484 ? -1.344 43.110 104.930 1.00 13.03 520 ARG A O 1
ATOM 3818 N N . ILE A 1 485 ? -0.688 43.015 102.771 1.00 11.25 521 ILE A N 1
ATOM 3819 C CA . ILE A 1 485 ? -1.313 44.282 102.418 1.00 10.94 521 ILE A CA 1
ATOM 3820 C C . ILE A 1 485 ? -2.807 44.055 102.251 1.00 9.96 521 ILE A C 1
ATOM 3821 O O . ILE A 1 485 ? -3.235 43.135 101.541 1.00 10.54 521 ILE A O 1
ATOM 3826 N N . VAL A 1 486 ? -3.613 44.889 102.906 1.00 10.08 522 VAL A N 1
ATOM 3827 C CA . VAL A 1 486 ? -5.060 44.717 102.870 1.00 9.87 522 VAL A CA 1
ATOM 3828 C C . VAL A 1 486 ? -5.520 44.860 101.427 1.00 9.67 522 VAL A C 1
ATOM 3829 O O . VAL A 1 486 ? -5.460 45.949 100.846 1.00 9.06 522 VAL A O 1
ATOM 3833 N N . THR A 1 487 ? -5.984 43.758 100.844 1.00 8.22 523 THR A N 1
ATOM 3834 C CA . THR A 1 487 ? -6.352 43.701 99.439 1.00 6.38 523 THR A CA 1
ATOM 3835 C C . THR A 1 487 ? -7.733 43.081 99.301 1.00 7.05 523 THR A C 1
ATOM 3836 O O . THR A 1 487 ? -8.140 42.243 100.110 1.00 8.19 523 THR A O 1
ATOM 3840 N N . TYR A 1 488 ? -8.453 43.509 98.269 1.00 7.47 524 TYR A N 1
ATOM 3841 C CA . TYR A 1 488 ? -9.748 42.930 97.952 1.00 5.26 524 TYR A CA 1
ATOM 3842 C C . TYR A 1 488 ? -9.942 42.994 96.447 1.00 4.72 524 TYR A C 1
ATOM 3843 O O . TYR A 1 488 ? -9.201 43.675 95.735 1.00 4.52 524 TYR A O 1
ATOM 3852 N N . SER A 1 489 ? -10.931 42.251 95.964 1.00 5.99 525 SER A N 1
ATOM 3853 C CA . SER A 1 489 ? -11.183 42.115 94.539 1.00 4.58 525 SER A CA 1
ATOM 3854 C C . SER A 1 489 ? -12.657 42.338 94.236 1.00 4.35 525 SER A C 1
ATOM 3855 O O . SER A 1 489 ? -13.526 42.066 95.068 1.00 3.75 525 SER A O 1
ATOM 3858 N N . ASP A 1 490 ? -12.918 42.859 93.043 1.00 5.75 526 ASP A N 1
ATOM 3859 C CA . ASP A 1 490 ? -14.256 42.943 92.476 1.00 4.35 526 ASP A CA 1
ATOM 3860 C C . ASP A 1 490 ? -14.173 42.423 91.051 1.00 4.40 526 ASP A C 1
ATOM 3861 O O . ASP A 1 490 ? -13.425 42.970 90.234 1.00 5.60 526 ASP A O 1
ATOM 3866 N N . PHE A 1 491 ? -14.920 41.363 90.758 1.00 4.07 527 PHE A N 1
ATOM 3867 C CA . PHE A 1 491 ? -14.901 40.758 89.433 1.00 3.13 527 PHE A CA 1
ATOM 3868 C C . PHE A 1 491 ? -16.324 40.458 88.990 1.00 2.64 527 PHE A C 1
ATOM 3869 O O . PHE A 1 491 ? -17.222 40.275 89.809 1.00 2.62 527 PHE A O 1
ATOM 3877 N N . TRP A 1 492 ? -16.532 40.408 87.680 1.00 3.42 528 TRP A N 1
ATOM 3878 C CA . TRP A 1 492 ? -17.849 40.142 87.126 1.00 2.25 528 TRP A CA 1
ATOM 3879 C C . TRP A 1 492 ? -17.969 38.663 86.793 1.00 2.21 528 TRP A C 1
ATOM 3880 O O . TRP A 1 492 ? -17.143 38.115 86.056 1.00 2.67 528 TRP A O 1
ATOM 3891 N N . TRP A 1 493 ? -18.992 38.023 87.346 1.00 2.20 529 TRP A N 1
ATOM 3892 C CA . TRP A 1 493 ? -19.284 36.622 87.088 1.00 1.98 529 TRP A CA 1
ATOM 3893 C C . TRP A 1 493 ? -20.463 36.537 86.132 1.00 1.65 529 TRP A C 1
ATOM 3894 O O . TRP A 1 493 ? -21.505 37.154 86.373 1.00 1.90 529 TRP A O 1
ATOM 3905 N N . LYS A 1 494 ? -20.300 35.783 85.049 1.00 2.03 530 LYS A N 1
ATOM 3906 C CA . LYS A 1 494 ? -21.383 35.566 84.103 1.00 2.31 530 LYS A CA 1
ATOM 3907 C C . LYS A 1 494 ? -21.603 34.075 83.915 1.00 2.29 530 LYS A C 1
ATOM 3908 O O . LYS A 1 494 ? -20.657 33.326 83.664 1.00 2.98 530 LYS A O 1
ATOM 3914 N N . GLY A 1 495 ? -22.854 33.658 84.030 1.00 2.31 531 GLY A N 1
ATOM 3915 C CA . GLY A 1 495 ? -23.208 32.262 83.868 1.00 2.64 531 GLY A CA 1
ATOM 3916 C C . GLY A 1 495 ? -24.352 32.110 82.891 1.00 2.12 531 GLY A C 1
ATOM 3917 O O . GLY A 1 495 ? -25.190 33.001 82.734 1.00 2.18 531 GLY A O 1
ATOM 3918 N N . LYS A 1 496 ? -24.375 30.956 82.231 1.00 2.85 532 LYS A N 1
ATOM 3919 C CA . LYS A 1 496 ? -25.420 30.605 81.277 1.00 3.27 532 LYS A CA 1
ATOM 3920 C C . LYS A 1 496 ? -25.964 29.234 81.642 1.00 3.22 532 LYS A C 1
ATOM 3921 O O . LYS A 1 496 ? -25.222 28.247 81.621 1.00 3.38 532 LYS A O 1
ATOM 3927 N N . LEU A 1 497 ? -27.249 29.173 81.974 1.00 2.77 533 LEU A N 1
ATOM 3928 C CA . LEU A 1 497 ? -27.921 27.924 82.311 1.00 3.03 533 LEU A CA 1
ATOM 3929 C C . LEU A 1 497 ? -28.949 27.630 81.228 1.00 3.51 533 LEU A C 1
ATOM 3930 O O . LEU A 1 497 ? -29.857 28.433 80.997 1.00 4.36 533 LEU A O 1
ATOM 3935 N N . VAL A 1 498 ? -28.812 26.483 80.571 1.00 4.05 534 VAL A N 1
ATOM 3936 C CA . VAL A 1 498 ? -29.652 26.114 79.439 1.00 5.63 534 VAL A CA 1
ATOM 3937 C C . VAL A 1 498 ? -30.564 24.973 79.865 1.00 5.00 534 VAL A C 1
ATOM 3938 O O . VAL A 1 498 ? -30.091 23.936 80.351 1.00 5.25 534 VAL A O 1
ATOM 3942 N N . PHE A 1 499 ? -31.869 25.178 79.682 1.00 6.16 535 PHE A N 1
ATOM 3943 C CA . PHE A 1 499 ? -32.902 24.186 79.929 1.00 5.89 535 PHE A CA 1
ATOM 3944 C C . PHE A 1 499 ? -33.603 23.866 78.618 1.00 7.86 535 PHE A C 1
ATOM 3945 O O . PHE A 1 499 ? -33.618 24.672 77.685 1.00 9.55 535 PHE A O 1
ATOM 3953 N N . LYS A 1 500 ? -34.210 22.685 78.567 1.00 11.33 536 LYS A N 1
ATOM 3954 C CA . LYS A 1 500 ? -35.121 22.307 77.494 1.00 11.60 536 LYS A CA 1
ATOM 3955 C C . LYS A 1 500 ? -36.472 22.006 78.124 1.00 10.05 536 LYS A C 1
ATOM 3956 O O . LYS A 1 500 ? -36.554 21.212 79.067 1.00 11.85 536 LYS A O 1
ATOM 3962 N N . ALA A 1 501 ? -37.526 22.639 77.615 1.00 12.26 537 ALA A N 1
ATOM 3963 C CA . ALA A 1 501 ? -38.849 22.525 78.207 1.00 10.96 537 ALA A CA 1
ATOM 3964 C C . ALA A 1 501 ? -39.885 22.207 77.138 1.00 11.10 537 ALA A C 1
ATOM 3965 O O . ALA A 1 501 ? -39.686 22.486 75.953 1.00 12.09 537 ALA A O 1
ATOM 3967 N N . LYS A 1 502 ? -40.990 21.610 77.572 1.00 10.79 538 LYS A N 1
ATOM 3968 C CA . LYS A 1 502 ? -42.092 21.235 76.697 1.00 10.79 538 LYS A CA 1
ATOM 3969 C C . LYS A 1 502 ? -43.298 22.109 77.005 1.00 10.33 538 LYS A C 1
ATOM 3970 O O . LYS A 1 502 ? -43.648 22.296 78.173 1.00 9.74 538 LYS A O 1
ATOM 3976 N N . LEU A 1 503 ? -43.920 22.651 75.961 1.00 11.03 539 LEU A N 1
ATOM 3977 C CA . LEU A 1 503 ? -45.116 23.461 76.143 1.00 8.15 539 LEU A CA 1
ATOM 3978 C C . LEU A 1 503 ? -46.292 22.587 76.560 1.00 8.66 539 LEU A C 1
ATOM 3979 O O . LEU A 1 503 ? -46.496 21.494 76.026 1.00 10.00 539 LEU A O 1
ATOM 3984 N N . ARG A 1 504 ? -47.069 23.078 77.521 1.00 8.12 540 ARG A N 1
ATOM 3985 C CA . ARG A 1 504 ? -48.202 22.319 78.026 1.00 7.70 540 ARG A CA 1
ATOM 3986 C C . ARG A 1 504 ? -49.351 22.331 77.024 1.00 8.73 540 ARG A C 1
ATOM 3987 O O . ARG A 1 504 ? -49.438 23.197 76.149 1.00 8.50 540 ARG A O 1
ATOM 3995 N N . ALA A 1 505 ? -50.241 21.352 77.162 1.00 12.63 541 ALA A N 1
ATOM 3996 C CA . ALA A 1 505 ? -51.420 21.228 76.322 1.00 11.00 541 ALA A CA 1
ATOM 3997 C C . ALA A 1 505 ? -52.670 21.206 77.190 1.00 13.40 541 ALA A C 1
ATOM 3998 O O . ALA A 1 505 ? -52.642 20.746 78.335 1.00 13.60 541 ALA A O 1
ATOM 4000 N N . SER A 1 506 ? -53.768 21.712 76.635 1.00 14.98 542 SER A N 1
ATOM 4001 C CA . SER A 1 506 ? -55.055 21.721 77.321 1.00 11.46 542 SER A CA 1
ATOM 4002 C C . SER A 1 506 ? -55.731 20.374 77.091 1.00 10.85 542 SER A C 1
ATOM 4003 O O . SER A 1 506 ? -56.077 20.030 75.956 1.00 13.01 542 SER A O 1
ATOM 4006 N N . HIS A 1 507 ? -55.914 19.611 78.167 1.00 9.59 543 HIS A N 1
ATOM 4007 C CA . HIS A 1 507 ? -56.490 18.277 78.079 1.00 11.11 543 HIS A CA 1
ATOM 4008 C C . HIS A 1 507 ? -57.943 18.214 78.523 1.00 8.70 543 HIS A C 1
ATOM 4009 O O . HIS A 1 507 ? -58.622 17.228 78.218 1.00 10.53 543 HIS A O 1
ATOM 4016 N N . THR A 1 508 ? -58.432 19.229 79.230 1.00 6.34 544 THR A N 1
ATOM 4017 C CA . THR A 1 508 ? -59.747 19.186 79.848 1.00 3.78 544 THR A CA 1
ATOM 4018 C C . THR A 1 508 ? -60.579 20.377 79.394 1.00 2.51 544 THR A C 1
ATOM 4019 O O . THR A 1 508 ? -60.060 21.370 78.879 1.00 3.38 544 THR A O 1
ATOM 4023 N N . TRP A 1 509 ? -61.893 20.251 79.586 1.00 1.79 545 TRP A N 1
ATOM 4024 C CA . TRP A 1 509 ? -62.805 21.340 79.256 1.00 1.43 545 TRP A CA 1
ATOM 4025 C C . TRP A 1 509 ? -62.522 22.572 80.105 1.00 1.41 545 TRP A C 1
ATOM 4026 O O . TRP A 1 509 ? -62.521 23.700 79.599 1.00 1.86 545 TRP A O 1
ATOM 4037 N N . ASN A 1 510 ? -62.280 22.376 81.395 1.00 1.70 546 ASN A N 1
ATOM 4038 C CA . ASN A 1 510 ? -62.094 23.477 82.322 1.00 1.55 546 ASN A CA 1
ATOM 4039 C C . ASN A 1 510 ? -60.695 24.071 82.201 1.00 2.18 546 ASN A C 1
ATOM 4040 O O . ASN A 1 510 ? -59.762 23.407 81.742 1.00 2.30 546 ASN A O 1
ATOM 4045 N N . PRO A 1 511 ? -60.522 25.327 82.602 1.00 2.23 547 PRO A N 1
ATOM 4046 C CA . PRO A 1 511 ? -59.177 25.895 82.712 1.00 1.97 547 PRO A CA 1
ATOM 4047 C C . PRO A 1 511 ? -58.457 25.366 83.946 1.00 2.61 547 PRO A C 1
ATOM 4048 O O . PRO A 1 511 ? -59.049 24.762 84.841 1.00 2.96 547 PRO A O 1
ATOM 4052 N N . ILE A 1 512 ? -57.149 25.610 83.979 1.00 3.34 548 ILE A N 1
ATOM 4053 C CA . ILE A 1 512 ? -56.296 25.097 85.045 1.00 3.37 548 ILE A CA 1
ATOM 4054 C C . ILE A 1 512 ? -55.759 26.250 85.881 1.00 4.31 548 ILE A C 1
ATOM 4055 O O . ILE A 1 512 ? -56.010 27.423 85.582 1.00 3.54 548 ILE A O 1
ATOM 4060 N N . GLN A 1 513 ? -55.018 25.920 86.936 1.00 6.53 549 GLN A N 1
ATOM 4061 C CA . GLN A 1 513 ? -54.450 26.927 87.819 1.00 6.30 549 GLN A CA 1
ATOM 4062 C C . GLN A 1 513 ? -53.232 27.570 87.169 1.00 6.31 549 GLN A C 1
ATOM 4063 O O . GLN A 1 513 ? -52.359 26.876 86.638 1.00 6.75 549 GLN A O 1
ATOM 4069 N N . GLN A 1 514 ? -53.176 28.899 87.216 1.00 5.89 550 GLN A N 1
ATOM 4070 C CA . GLN A 1 514 ? -52.078 29.664 86.648 1.00 4.44 550 GLN A CA 1
ATOM 4071 C C . GLN A 1 514 ? -51.618 30.701 87.661 1.00 5.48 550 GLN A C 1
ATOM 4072 O O . GLN A 1 514 ? -52.402 31.171 88.489 1.00 7.02 550 GLN A O 1
ATOM 4078 N N . MET A 1 515 ? -50.336 31.052 87.595 1.00 6.41 551 MET A N 1
ATOM 4079 C CA . MET A 1 515 ? -49.796 32.095 88.456 1.00 5.75 551 MET A CA 1
ATOM 4080 C C . MET A 1 515 ? -50.087 33.453 87.830 1.00 5.60 551 MET A C 1
ATOM 4081 O O . MET A 1 515 ? -49.785 33.682 86.654 1.00 6.75 551 MET A O 1
ATOM 4086 N N . SER A 1 516 ? -50.674 34.353 88.614 1.00 6.25 552 SER A N 1
ATOM 4087 C CA . SER A 1 516 ? -51.098 35.651 88.113 1.00 5.44 552 SER A CA 1
ATOM 4088 C C . SER A 1 516 ? -50.802 36.729 89.142 1.00 6.23 552 SER A C 1
ATOM 4089 O O . SER A 1 516 ? -50.799 36.478 90.349 1.00 8.87 5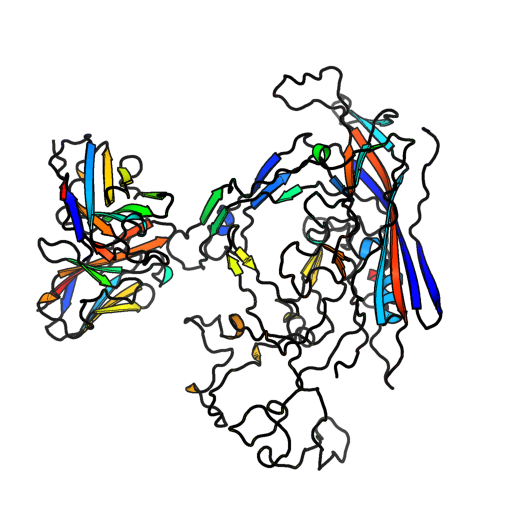52 SER A O 1
ATOM 4092 N N . ILE A 1 517 ? -50.550 37.935 88.645 1.00 6.43 553 ILE A N 1
ATOM 4093 C CA . ILE A 1 517 ? -50.415 39.107 89.499 1.00 7.09 553 ILE A CA 1
ATOM 4094 C C . ILE A 1 517 ? -51.803 39.630 89.839 1.00 7.78 553 ILE A C 1
ATOM 4095 O O . ILE A 1 517 ? -52.702 39.649 88.990 1.00 9.99 553 ILE A O 1
ATOM 4100 N N . ASN A 1 518 ? -51.985 40.052 91.086 1.00 9.58 554 ASN A N 1
ATOM 4101 C CA . ASN A 1 518 ? -53.264 40.578 91.538 1.00 9.91 554 ASN A CA 1
ATOM 4102 C C . ASN A 1 518 ? -53.002 41.680 92.556 1.00 10.84 554 ASN A C 1
ATOM 4103 O O . ASN A 1 518 ? -51.853 42.005 92.869 1.00 10.03 554 ASN A O 1
ATOM 4108 N N . VAL A 1 519 ? -54.087 42.257 93.075 1.00 12.60 555 VAL A N 1
ATOM 4109 C CA . VAL A 1 519 ? -53.963 43.385 93.994 1.00 13.75 555 VAL A CA 1
ATOM 4110 C C . VAL A 1 519 ? -53.191 42.977 95.242 1.00 14.97 555 VAL A C 1
ATOM 4111 O O . VAL A 1 519 ? -52.406 43.762 95.788 1.00 14.44 555 VAL A O 1
ATOM 4115 N N . ASP A 1 520 ? -53.402 41.748 95.717 1.00 14.58 556 ASP A N 1
ATOM 4116 C CA . ASP A 1 520 ? -52.763 41.318 96.957 1.00 13.35 556 ASP A CA 1
ATOM 4117 C C . ASP A 1 520 ? -51.251 41.205 96.800 1.00 13.32 556 ASP A C 1
ATOM 4118 O O . ASP A 1 520 ? -50.498 41.664 97.667 1.00 18.95 556 ASP A O 1
ATOM 4123 N N . ASN A 1 521 ? -50.787 40.601 95.708 1.00 11.79 557 ASN A N 1
ATOM 4124 C CA . ASN A 1 521 ? -49.365 40.381 95.476 1.00 10.17 557 ASN A CA 1
ATOM 4125 C C . ASN A 1 521 ? -48.767 41.373 94.486 1.00 9.79 557 ASN A C 1
ATOM 4126 O O . ASN A 1 521 ? -47.648 41.160 94.011 1.00 9.93 557 ASN A O 1
ATOM 4131 N N . GLN A 1 522 ? -49.483 42.454 94.173 1.00 10.20 558 GLN A N 1
ATOM 4132 C CA . GLN A 1 522 ? -49.048 43.355 93.110 1.00 9.87 558 GLN A CA 1
ATOM 4133 C C . GLN A 1 522 ? -47.695 43.982 93.432 1.00 10.14 558 GLN A C 1
ATOM 4134 O O . GLN A 1 522 ? -46.829 44.099 92.557 1.00 8.60 558 GLN A O 1
ATOM 4140 N N . PHE A 1 523 ? -47.493 44.390 94.682 1.00 10.65 559 PHE A N 1
ATOM 4141 C CA . PHE A 1 523 ? -46.292 45.112 95.078 1.00 8.64 559 PHE A CA 1
ATOM 4142 C C . PHE A 1 523 ? -45.172 44.196 95.553 1.00 8.46 559 PHE A C 1
ATOM 4143 O O . PHE A 1 523 ? -44.134 44.690 96.004 1.00 9.82 559 PHE A O 1
ATOM 4151 N N . ASN A 1 524 ? -45.354 42.879 95.465 1.00 8.66 560 ASN A N 1
ATOM 4152 C CA . ASN A 1 524 ? -44.270 41.947 95.742 1.00 7.08 560 ASN A CA 1
ATOM 4153 C C . ASN A 1 524 ? -43.276 41.847 94.594 1.00 7.22 560 ASN A C 1
ATOM 4154 O O . ASN A 1 524 ? -42.239 41.194 94.752 1.00 7.36 560 ASN A O 1
ATOM 4159 N N . TYR A 1 525 ? -43.563 42.475 93.453 1.00 6.11 561 TYR A N 1
ATOM 4160 C CA . TYR A 1 525 ? -42.754 42.328 92.250 1.00 5.71 561 TYR A CA 1
ATOM 4161 C C . TYR A 1 525 ? -42.183 43.649 91.751 1.00 6.21 561 TYR A C 1
ATOM 4162 O O . TYR A 1 525 ? -41.538 43.671 90.697 1.00 6.26 561 TYR A O 1
ATOM 4171 N N . VAL A 1 526 ? -42.400 44.746 92.469 1.00 6.54 562 VAL A N 1
ATOM 4172 C CA . VAL A 1 526 ? -41.893 46.052 92.053 1.00 7.06 562 VAL A CA 1
ATOM 4173 C C . VAL A 1 526 ? -41.147 46.690 93.219 1.00 6.81 562 VAL A C 1
ATOM 4174 O O . VAL A 1 526 ? -41.448 46.391 94.384 1.00 7.28 562 VAL A O 1
ATOM 4178 N N . PRO A 1 527 ? -40.173 47.559 92.963 1.00 6.78 563 PRO A N 1
ATOM 4179 C CA . PRO A 1 527 ? -39.455 48.207 94.063 1.00 6.42 563 PRO A CA 1
ATOM 4180 C C . PRO A 1 527 ? -40.322 49.233 94.776 1.00 6.12 563 PRO A C 1
ATOM 4181 O O . PRO A 1 527 ? -41.298 49.755 94.234 1.00 7.43 563 PRO A O 1
ATOM 4185 N N . SER A 1 528 ? -39.949 49.513 96.021 1.00 6.51 564 SER A N 1
ATOM 4186 C CA . SER A 1 528 ? -40.613 50.546 96.798 1.00 5.76 564 SER A CA 1
ATOM 4187 C C . SER A 1 528 ? -40.066 51.918 96.406 1.00 6.70 564 SER A C 1
ATOM 4188 O O . SER A 1 528 ? -39.254 52.056 95.487 1.00 6.74 564 SER A O 1
ATOM 4191 N N . ASN A 1 529 ? -40.517 52.955 97.114 1.00 7.36 565 ASN A N 1
ATOM 4192 C CA . ASN A 1 529 ? -40.110 54.314 96.778 1.00 6.28 565 ASN A CA 1
ATOM 4193 C C . ASN A 1 529 ? -38.649 54.587 97.113 1.00 6.90 565 ASN A C 1
ATOM 4194 O O . ASN A 1 529 ? -38.096 55.582 96.633 1.00 7.81 565 ASN A O 1
ATOM 4199 N N . ILE A 1 530 ? -38.014 53.737 97.918 1.00 7.41 566 ILE A N 1
ATOM 4200 C CA . ILE A 1 530 ? -36.610 53.893 98.277 1.00 7.24 566 ILE A CA 1
ATOM 4201 C C . ILE A 1 530 ? -35.743 52.805 97.655 1.00 7.09 566 ILE A C 1
ATOM 4202 O O . ILE A 1 530 ? -34.543 52.736 97.940 1.00 7.48 566 ILE A O 1
ATOM 4207 N N . GLY A 1 531 ? -36.318 51.953 96.811 1.00 6.73 567 GLY A N 1
ATOM 4208 C CA . GLY A 1 531 ? -35.565 50.914 96.143 1.00 5.92 567 GLY A CA 1
ATOM 4209 C C . GLY A 1 531 ? -35.617 49.554 96.799 1.00 7.85 567 GLY A C 1
ATOM 4210 O O . GLY A 1 531 ? -34.896 48.649 96.363 1.00 8.47 567 GLY A O 1
ATOM 4211 N N . GLY A 1 532 ? -36.439 49.377 97.830 1.00 8.83 568 GLY A N 1
ATOM 4212 C CA . GLY A 1 532 ? -36.541 48.097 98.501 1.00 7.84 568 GLY A CA 1
ATOM 4213 C C . GLY A 1 532 ? -37.175 47.031 97.633 1.00 8.32 568 GLY A C 1
ATOM 4214 O O . GLY A 1 532 ? -38.335 47.155 97.230 1.00 7.62 568 GLY A O 1
ATOM 4215 N N . MET A 1 533 ? -36.420 45.981 97.334 1.00 9.80 569 MET A N 1
ATOM 4216 C CA . MET A 1 533 ? -36.897 44.869 96.528 1.00 7.80 569 MET A CA 1
ATOM 4217 C C . MET A 1 533 ? -37.062 43.617 97.380 1.00 7.26 569 MET A C 1
ATOM 4218 O O . MET A 1 533 ? -36.496 43.490 98.468 1.00 10.10 569 MET A O 1
ATOM 4223 N N . LYS A 1 534 ? -37.864 42.689 96.865 1.00 7.71 570 LYS A N 1
ATOM 4224 C CA . LYS A 1 534 ? -38.029 41.378 97.471 1.00 6.43 570 LYS A CA 1
ATOM 4225 C C . LYS A 1 534 ? -38.405 40.393 96.377 1.00 5.49 570 LYS A C 1
ATOM 4226 O O . LYS A 1 534 ? -38.857 40.781 95.296 1.00 9.31 570 LYS A O 1
ATOM 4232 N N . ILE A 1 535 ? -38.205 39.112 96.663 1.00 5.02 571 ILE A N 1
ATOM 4233 C CA . ILE A 1 535 ? -38.585 38.031 95.761 1.00 5.09 571 ILE A CA 1
ATOM 4234 C C . ILE A 1 535 ? -39.335 37.009 96.603 1.00 4.21 571 ILE A C 1
ATOM 4235 O O . ILE A 1 535 ? -38.721 36.235 97.346 1.00 5.36 571 ILE A O 1
ATOM 4240 N N . VAL A 1 536 ? -40.656 37.005 96.497 1.00 5.39 572 VAL A N 1
ATOM 4241 C CA . VAL A 1 536 ? -41.473 36.031 97.209 1.00 5.26 572 VAL A CA 1
ATOM 4242 C C . VAL A 1 536 ? -41.448 34.712 96.451 1.00 4.25 572 VAL A C 1
ATOM 4243 O O . VAL A 1 536 ? -41.220 34.669 95.237 1.00 4.58 572 VAL A O 1
ATOM 4247 N N . TYR A 1 537 ? -41.677 33.621 97.174 1.00 5.17 573 TYR A N 1
ATOM 4248 C CA . TYR A 1 537 ? -41.631 32.306 96.558 1.00 4.53 573 TYR A CA 1
ATOM 4249 C C . TYR A 1 537 ? -42.831 32.097 95.641 1.00 4.60 573 TYR A C 1
ATOM 4250 O O . TYR A 1 537 ? -43.901 32.682 95.832 1.00 4.14 573 TYR A O 1
ATOM 4259 N N . GLU A 1 538 ? -42.638 31.252 94.633 1.00 4.09 574 GLU A N 1
ATOM 4260 C CA . GLU A 1 538 ? -43.683 30.899 93.685 1.00 4.24 574 GLU A CA 1
ATOM 4261 C C . GLU A 1 538 ? -43.769 29.386 93.578 1.00 6.17 574 GLU A C 1
ATOM 4262 O O . GLU A 1 538 ? -42.751 28.691 93.650 1.00 7.05 574 GLU A O 1
ATOM 4268 N N . LYS A 1 539 ? -44.986 28.880 93.410 1.00 7.32 575 LYS A N 1
ATOM 4269 C CA . LYS A 1 539 ? -45.188 27.455 93.202 1.00 6.50 575 LYS A CA 1
ATOM 4270 C C . LYS A 1 539 ? -44.973 27.103 91.735 1.00 5.82 575 LYS A C 1
ATOM 4271 O O . LYS A 1 539 ? -45.257 27.899 90.835 1.00 6.44 575 LYS A O 1
ATOM 4277 N N . SER A 1 540 ? -44.466 25.895 91.500 1.00 5.88 576 SER A N 1
ATOM 4278 C CA . SER A 1 540 ? -44.050 25.460 90.173 1.00 5.82 576 SER A CA 1
ATOM 4279 C C . SER A 1 540 ? -45.040 24.511 89.516 1.00 6.34 576 SER A C 1
ATOM 4280 O O . SER A 1 540 ? -45.421 24.720 88.360 1.00 7.07 576 SER A O 1
ATOM 4283 N N . GLN A 1 541 ? -45.467 23.468 90.222 1.00 6.96 577 GLN A N 1
ATOM 4284 C CA . GLN A 1 541 ? -46.357 22.457 89.651 1.00 5.67 577 GLN A CA 1
ATOM 4285 C C . GLN A 1 541 ? -47.817 22.884 89.807 1.00 6.57 577 GLN A C 1
ATOM 4286 O O . GLN A 1 541 ? -48.564 22.394 90.652 1.00 7.74 577 GLN A O 1
ATOM 4292 N N . LEU A 1 542 ? -48.214 23.823 88.946 1.00 9.30 578 LEU A N 1
ATOM 4293 C CA . LEU A 1 542 ? -49.537 24.429 89.058 1.00 8.40 578 LEU A CA 1
ATOM 4294 C C . LEU A 1 542 ? -50.592 23.591 88.346 1.00 8.70 578 LEU A C 1
ATOM 4295 O O . LEU A 1 542 ? -51.659 23.312 88.904 1.00 9.94 578 LEU A O 1
ATOM 4300 N N . ALA A 1 543 ? -50.315 23.187 87.109 1.00 8.56 579 ALA A N 1
ATOM 4301 C CA . ALA A 1 543 ? -51.288 22.437 86.335 1.00 6.04 579 ALA A CA 1
ATOM 4302 C C . ALA A 1 543 ? -51.366 20.990 86.822 1.00 6.05 579 ALA A C 1
ATOM 4303 O O . ALA A 1 543 ? -50.360 20.417 87.249 1.00 5.24 579 ALA A O 1
ATOM 4305 N N . PRO A 1 544 ? -52.547 20.376 86.772 1.00 7.49 580 PRO A N 1
ATOM 4306 C CA . PRO A 1 544 ? -52.674 18.975 87.174 1.00 5.54 580 PRO A CA 1
ATOM 4307 C C . PRO A 1 544 ? -52.484 18.013 86.009 1.00 5.45 580 PRO A C 1
ATOM 4308 O O . PRO A 1 544 ? -52.696 18.346 84.842 1.00 6.82 580 PRO A O 1
ATOM 4312 N N . ARG A 1 545 ? -52.072 16.796 86.357 1.00 5.58 581 ARG A N 1
ATOM 4313 C CA . ARG A 1 545 ? -51.975 15.706 85.399 1.00 4.97 581 ARG A CA 1
ATOM 4314 C C . ARG A 1 545 ? -52.582 14.458 86.020 1.00 4.72 581 ARG A C 1
ATOM 4315 O O . ARG A 1 545 ? -52.577 14.290 87.242 1.00 5.18 581 ARG A O 1
ATOM 4323 N N . LYS A 1 546 ? -53.113 13.585 85.168 1.00 4.61 582 LYS A N 1
ATOM 4324 C CA . LYS A 1 546 ? -53.756 12.369 85.644 1.00 5.19 582 LYS A CA 1
ATOM 4325 C C . LYS A 1 546 ? -52.702 11.316 85.962 1.00 6.19 582 LYS A C 1
ATOM 4326 O O . LYS A 1 546 ? -51.821 11.034 85.144 1.00 7.07 582 LYS A O 1
ATOM 4332 N N . LEU A 1 547 ? -52.786 10.749 87.166 1.00 6.34 583 LEU A N 1
ATOM 4333 C CA . LEU A 1 547 ? -51.849 9.711 87.575 1.00 5.09 583 LEU A CA 1
ATOM 4334 C C . LEU A 1 547 ? -52.186 8.372 86.930 1.00 5.54 583 LEU A C 1
ATOM 4335 O O . LEU A 1 547 ? -51.284 7.600 86.587 1.00 7.05 583 LEU A O 1
ATOM 4340 N N . TYR A 1 548 ? -53.472 8.089 86.753 1.00 5.70 584 TYR A N 1
ATOM 4341 C CA . TYR A 1 548 ? -53.919 6.794 86.262 1.00 5.28 584 TYR A CA 1
ATOM 4342 C C . TYR A 1 548 ? -55.073 6.965 85.280 1.00 7.38 584 TYR A C 1
ATOM 4343 O O . TYR A 1 548 ? -55.156 6.270 84.268 1.00 8.34 584 TYR A O 1
ATOM 4353 N N . GLU B 2 1 ? -22.053 -20.577 137.198 1.00 41.95 1 GLU H N 1
ATOM 4354 C CA . GLU B 2 1 ? -21.391 -20.243 135.943 1.00 51.91 1 GLU H CA 1
ATOM 4355 C C . GLU B 2 1 ? -20.554 -18.977 136.088 1.00 55.60 1 GLU H C 1
ATOM 4356 O O . GLU B 2 1 ? -19.329 -19.041 136.191 1.00 53.80 1 GLU H O 1
ATOM 4362 N N . VAL B 2 2 ? -21.222 -17.828 136.097 1.00 58.12 2 VAL H N 1
ATOM 4363 C CA . VAL B 2 2 ? -20.540 -16.546 136.242 1.00 49.56 2 VAL H CA 1
ATOM 4364 C C . VAL B 2 2 ? -20.122 -16.382 137.697 1.00 44.44 2 VAL H C 1
ATOM 4365 O O . VAL B 2 2 ? -20.969 -16.332 138.595 1.00 42.25 2 VAL H O 1
ATOM 4369 N N . GLN B 2 3 ? -18.815 -16.299 137.932 1.00 46.07 3 GLN H N 1
ATOM 4370 C CA . GLN B 2 3 ? -18.269 -16.178 139.275 1.00 47.48 3 GLN H CA 1
ATOM 4371 C C . GLN B 2 3 ? -17.267 -15.035 139.323 1.00 46.51 3 GLN H C 1
ATOM 4372 O O . GLN B 2 3 ? -16.450 -14.874 138.411 1.00 46.21 3 GLN H O 1
ATOM 4378 N N . LEU B 2 4 ? -17.340 -14.243 140.390 1.00 44.57 4 LEU H N 1
ATOM 4379 C CA . LEU B 2 4 ? -16.412 -13.147 140.631 1.00 46.22 4 LEU H CA 1
ATOM 4380 C C . LEU B 2 4 ? -15.834 -13.301 142.029 1.00 48.92 4 LEU H C 1
ATOM 4381 O O . LEU B 2 4 ? -16.583 -13.482 142.994 1.00 55.67 4 LEU H O 1
ATOM 4386 N N . VAL B 2 5 ? -14.510 -13.234 142.138 1.00 47.20 5 VAL H N 1
ATOM 4387 C CA . VAL B 2 5 ? -13.819 -13.397 143.412 1.00 49.03 5 VAL H CA 1
ATOM 4388 C C . VAL B 2 5 ? -12.902 -12.201 143.616 1.00 49.29 5 VAL H C 1
ATOM 4389 O O . VAL B 2 5 ? -12.018 -11.947 142.790 1.00 48.20 5 VAL H O 1
ATOM 4393 N N . GLU B 2 6 ? -13.101 -11.479 144.713 1.00 51.61 6 GLU H N 1
ATOM 4394 C CA . GLU B 2 6 ? -12.291 -10.316 145.039 1.00 49.95 6 GLU H CA 1
ATOM 4395 C C . GLU B 2 6 ? -11.219 -10.684 146.058 1.00 49.48 6 GLU H C 1
ATOM 4396 O O . GLU B 2 6 ? -11.411 -11.564 146.901 1.00 48.11 6 GLU H O 1
ATOM 4402 N N . SER B 2 7 ? -10.083 -9.996 145.969 1.00 48.68 7 SER H N 1
ATOM 4403 C CA . SER B 2 7 ? -8.970 -10.235 146.873 1.00 51.67 7 SER H CA 1
ATOM 4404 C C . SER B 2 7 ? -8.133 -8.969 146.968 1.00 53.05 7 SER H C 1
ATOM 4405 O O . SER B 2 7 ? -8.251 -8.058 146.145 1.00 50.71 7 SER H O 1
ATOM 4408 N N . GLY B 2 8 ? -7.275 -8.929 147.985 1.00 54.50 8 GLY H N 1
ATOM 4409 C CA . GLY B 2 8 ? -6.427 -7.787 148.244 1.00 47.18 8 GLY H CA 1
ATOM 4410 C C . GLY B 2 8 ? -6.878 -6.906 149.388 1.00 53.27 8 GLY H C 1
ATOM 4411 O O . GLY B 2 8 ? -6.131 -6.000 149.779 1.00 57.91 8 GLY H O 1
ATOM 4412 N N . GLY B 2 9 ? -8.069 -7.137 149.933 1.00 54.18 9 GLY H N 1
ATOM 4413 C CA . GLY B 2 9 ? -8.523 -6.354 151.070 1.00 54.13 9 GLY H CA 1
ATOM 4414 C C . GLY B 2 9 ? -7.671 -6.632 152.295 1.00 59.89 9 GLY H C 1
ATOM 4415 O O . GLY B 2 9 ? -7.472 -7.790 152.682 1.00 54.98 9 GLY H O 1
ATOM 4416 N N . ASP B 2 10 ? -7.162 -5.570 152.913 1.00 64.36 10 ASP H N 1
ATOM 4417 C CA . ASP B 2 10 ? -6.307 -5.711 154.082 1.00 63.44 10 ASP H CA 1
ATOM 4418 C C . ASP B 2 10 ? -6.329 -4.411 154.870 1.00 61.39 10 ASP H C 1
ATOM 4419 O O . ASP B 2 10 ? -6.725 -3.360 154.360 1.00 60.14 10 ASP H O 1
ATOM 4424 N N . LEU B 2 11 ? -5.898 -4.500 156.126 1.00 62.04 11 LEU H N 1
ATOM 4425 C CA . LEU B 2 11 ? -5.786 -3.314 156.963 1.00 63.42 11 LEU H CA 1
ATOM 4426 C C . LEU B 2 11 ? -4.658 -2.425 156.454 1.00 62.53 11 LEU H C 1
ATOM 4427 O O . LEU B 2 11 ? -3.549 -2.900 156.190 1.00 56.93 11 LEU H O 1
ATOM 4432 N N . VAL B 2 12 ? -4.942 -1.134 156.313 1.00 62.78 12 VAL H N 1
ATOM 4433 C CA . VAL B 2 12 ? -3.981 -0.174 155.784 1.00 58.56 12 VAL H CA 1
ATOM 4434 C C . VAL B 2 12 ? -4.129 1.136 156.545 1.00 62.20 12 VAL H C 1
ATOM 4435 O O . VAL B 2 12 ? -5.242 1.543 156.893 1.00 63.41 12 VAL H O 1
ATOM 4439 N N . LYS B 2 13 ? -3.002 1.792 156.806 1.00 66.61 13 LYS H N 1
ATOM 4440 C CA . LYS B 2 13 ? -3.016 3.066 157.502 1.00 66.53 13 LYS H CA 1
ATOM 4441 C C . LYS B 2 13 ? -3.528 4.172 156.581 1.00 64.67 13 LYS H C 1
ATOM 4442 O O . LYS B 2 13 ? -3.437 4.063 155.355 1.00 62.38 13 LYS H O 1
ATOM 4448 N N . PRO B 2 14 ? -4.074 5.247 157.149 1.00 66.91 14 PRO H N 1
ATOM 4449 C CA . PRO B 2 14 ? -4.568 6.345 156.312 1.00 65.22 14 PRO H CA 1
ATOM 4450 C C . PRO B 2 14 ? -3.458 6.922 155.447 1.00 64.67 14 PRO H C 1
ATOM 4451 O O . PRO B 2 14 ? -2.299 7.002 155.859 1.00 62.54 14 PRO H O 1
ATOM 4455 N N . GLY B 2 15 ? -3.827 7.326 154.233 1.00 63.17 15 GLY H N 1
ATOM 4456 C CA . GLY B 2 15 ? -2.881 7.869 153.284 1.00 54.29 15 GLY H CA 1
ATOM 4457 C C . GLY B 2 15 ? -2.147 6.844 152.450 1.00 58.80 15 GLY H C 1
ATOM 4458 O O . GLY B 2 15 ? -1.352 7.230 151.583 1.00 59.96 15 GLY H O 1
ATOM 4459 N N . GLY B 2 16 ? -2.383 5.556 152.679 1.00 59.89 16 GLY H N 1
ATOM 4460 C CA . GLY B 2 16 ? -1.726 4.510 151.928 1.00 56.19 16 GLY H CA 1
ATOM 4461 C C . GLY B 2 16 ? -2.441 4.199 150.627 1.00 61.83 16 GLY H C 1
ATOM 4462 O O . GLY B 2 16 ? -3.361 4.896 150.195 1.00 60.27 16 GLY H O 1
ATOM 4463 N N . SER B 2 17 ? -1.996 3.118 149.993 1.00 62.63 17 SER H N 1
ATOM 4464 C CA . SER B 2 17 ? -2.564 2.670 148.731 1.00 63.08 17 SER H CA 1
ATOM 4465 C C . SER B 2 17 ? -2.794 1.168 148.791 1.00 57.66 17 SER H C 1
ATOM 4466 O O . SER B 2 17 ? -2.125 0.453 149.541 1.00 54.89 17 SER H O 1
ATOM 4469 N N . LEU B 2 18 ? -3.751 0.697 147.995 1.00 55.95 18 LEU H N 1
ATOM 4470 C CA . LEU B 2 18 ? -4.073 -0.722 147.965 1.00 56.74 18 LEU H CA 1
ATOM 4471 C C . LEU B 2 18 ? -4.735 -1.051 146.636 1.00 56.29 18 LEU H C 1
ATOM 4472 O O . LEU B 2 18 ? -5.526 -0.259 146.121 1.00 56.58 18 LEU H O 1
ATOM 4477 N N . ARG B 2 19 ? -4.415 -2.221 146.091 1.00 52.42 19 ARG H N 1
ATOM 4478 C CA . ARG B 2 19 ? -4.969 -2.671 144.819 1.00 48.93 19 ARG H CA 1
ATOM 4479 C C . ARG B 2 19 ? -5.823 -3.909 145.060 1.00 52.92 19 ARG H C 1
ATOM 4480 O O . ARG B 2 19 ? -5.303 -4.968 145.428 1.00 48.93 19 ARG H O 1
ATOM 4488 N N . LEU B 2 20 ? -7.129 -3.773 144.851 1.00 52.82 20 LEU H N 1
ATOM 4489 C CA . LEU B 2 20 ? -8.040 -4.906 144.887 1.00 48.21 20 LEU H CA 1
ATOM 4490 C C . LEU B 2 20 ? -8.085 -5.561 143.514 1.00 45.48 20 LEU H C 1
ATOM 4491 O O . LEU B 2 20 ? -8.190 -4.873 142.493 1.00 47.30 20 LEU H O 1
ATOM 4496 N N . SER B 2 21 ? -8.010 -6.888 143.498 1.00 46.71 21 SER H N 1
ATOM 4497 C CA . SER B 2 21 ? -8.026 -7.668 142.270 1.00 48.37 21 SER H CA 1
ATOM 4498 C C . SER B 2 21 ? -9.263 -8.553 142.252 1.00 46.80 21 SER H C 1
ATOM 4499 O O . SER B 2 21 ? -9.549 -9.252 143.229 1.00 52.59 21 SER H O 1
ATOM 4502 N N . CYS B 2 22 ? -9.986 -8.524 141.137 1.00 46.20 22 CYS H N 1
ATOM 4503 C CA . CYS B 2 22 ? -11.218 -9.279 140.957 1.00 46.62 22 CYS H CA 1
ATOM 4504 C C . CYS B 2 22 ? -11.027 -10.245 139.800 1.00 45.17 22 CYS H C 1
ATOM 4505 O O . CYS B 2 22 ? -10.808 -9.816 138.663 1.00 45.82 22 CYS H O 1
ATOM 4508 N N . VAL B 2 23 ? -11.106 -11.540 140.088 1.00 48.09 23 VAL H N 1
ATOM 4509 C CA . VAL B 2 23 ? -10.976 -12.585 139.080 1.00 49.04 23 VAL H CA 1
ATOM 4510 C C . VAL B 2 23 ? -12.370 -13.043 138.680 1.00 47.99 23 VAL H C 1
ATOM 4511 O O . VAL B 2 23 ? -13.198 -13.369 139.541 1.00 46.83 23 VAL H O 1
ATOM 4515 N N . ALA B 2 24 ? -12.631 -13.066 137.377 1.00 47.43 24 ALA H N 1
ATOM 4516 C CA . ALA B 2 24 ? -13.925 -13.444 136.834 1.00 43.68 24 ALA H CA 1
ATOM 4517 C C . ALA B 2 24 ? -13.804 -14.733 136.032 1.00 45.52 24 ALA H C 1
ATOM 4518 O O . ALA B 2 24 ? -12.780 -14.996 135.396 1.00 50.72 24 ALA H O 1
ATOM 4520 N N . SER B 2 25 ? -14.863 -15.537 136.075 1.00 44.04 25 SER H N 1
ATOM 4521 C CA . SER B 2 25 ? -14.886 -16.807 135.365 1.00 42.79 25 SER H CA 1
ATOM 4522 C C . SER B 2 25 ? -16.311 -17.116 134.932 1.00 45.07 25 SER H C 1
ATOM 4523 O O . SER B 2 25 ? -17.279 -16.586 135.483 1.00 45.87 25 SER H O 1
ATOM 4526 N N . GLY B 2 26 ? -16.426 -17.990 133.934 1.00 44.29 26 GLY H N 1
ATOM 4527 C CA . GLY B 2 26 ? -17.712 -18.408 133.419 1.00 45.12 26 GLY H CA 1
ATOM 4528 C C . GLY B 2 26 ? -18.301 -17.523 132.344 1.00 47.22 26 GLY H C 1
ATOM 4529 O O . GLY B 2 26 ? -19.427 -17.783 131.902 1.00 48.40 26 GLY H O 1
ATOM 4530 N N . PHE B 2 27 ? -17.585 -16.490 131.907 1.00 43.31 27 PHE H N 1
ATOM 4531 C CA . PHE B 2 27 ? -18.097 -15.590 130.884 1.00 38.43 27 PHE H CA 1
ATOM 4532 C C . PHE B 2 27 ? -16.929 -14.873 130.225 1.00 34.59 27 PHE H C 1
ATOM 4533 O O . PHE B 2 27 ? -15.819 -14.832 130.762 1.00 32.12 27 PHE H O 1
ATOM 4541 N N . THR B 2 28 ? -17.196 -14.311 129.049 1.00 31.05 28 THR H N 1
ATOM 4542 C CA . THR B 2 28 ? -16.198 -13.516 128.340 1.00 29.74 28 THR H CA 1
ATOM 4543 C C . THR B 2 28 ? -15.997 -12.199 129.080 1.00 32.92 28 THR H C 1
ATOM 4544 O O . THR B 2 28 ? -16.870 -11.326 129.062 1.00 36.73 28 THR H O 1
ATOM 4548 N N . PHE B 2 29 ? -14.841 -12.055 129.731 1.00 30.55 29 PHE H N 1
ATOM 4549 C CA . PHE B 2 29 ? -14.619 -10.912 130.611 1.00 31.38 29 PHE H CA 1
ATOM 4550 C C . PHE B 2 29 ? -14.645 -9.595 129.843 1.00 31.79 29 PHE H C 1
ATOM 4551 O O . PHE B 2 29 ? -15.225 -8.608 130.311 1.00 32.99 29 PHE H O 1
ATOM 4559 N N . SER B 2 30 ? -14.025 -9.559 128.662 1.00 30.34 30 SER H N 1
ATOM 4560 C CA . SER B 2 30 ? -13.875 -8.303 127.935 1.00 31.02 30 SER H CA 1
ATOM 4561 C C . SER B 2 30 ? -15.192 -7.773 127.382 1.00 31.36 30 SER H C 1
ATOM 4562 O O . SER B 2 30 ? -15.267 -6.592 127.029 1.00 28.23 30 SER H O 1
ATOM 4565 N N . SER B 2 31 ? -16.226 -8.606 127.299 1.00 32.38 31 SER H N 1
ATOM 4566 C CA . SER B 2 31 ? -17.478 -8.225 126.658 1.00 26.11 31 SER H CA 1
ATOM 4567 C C . SER B 2 31 ? -18.462 -7.542 127.600 1.00 24.97 31 SER H C 1
ATOM 4568 O O . SER B 2 31 ? -19.538 -7.134 127.150 1.00 26.42 31 SER H O 1
ATOM 4571 N N . TYR B 2 32 ? -18.132 -7.402 128.881 1.00 23.63 32 TYR H N 1
ATOM 4572 C CA . TYR B 2 32 ? -19.065 -6.876 129.866 1.00 21.69 32 TYR H CA 1
ATOM 4573 C C . TYR B 2 32 ? -18.451 -5.701 130.611 1.00 23.33 32 TYR H C 1
ATOM 4574 O O . TYR B 2 32 ? -17.257 -5.704 130.923 1.00 29.01 32 TYR H O 1
ATOM 4583 N N . ASN B 2 33 ? -19.278 -4.695 130.888 1.00 24.47 33 ASN H N 1
ATOM 4584 C CA . ASN B 2 33 ? -18.849 -3.570 131.707 1.00 19.24 33 ASN H CA 1
ATOM 4585 C C . ASN B 2 33 ? -18.778 -3.993 133.167 1.00 19.99 33 ASN H C 1
ATOM 4586 O O . ASN B 2 33 ? -19.717 -4.597 133.696 1.00 26.82 33 ASN H O 1
ATOM 4591 N N . MET B 2 34 ? -17.666 -3.676 133.820 1.00 22.87 34 MET H N 1
ATOM 4592 C CA . MET B 2 34 ? -17.432 -4.076 135.199 1.00 22.99 34 MET H CA 1
ATOM 4593 C C . MET B 2 34 ? -17.429 -2.847 136.096 1.00 22.94 34 MET H C 1
ATOM 4594 O O . MET B 2 34 ? -17.442 -1.707 135.631 1.00 20.99 34 MET H O 1
ATOM 4599 N N . GLY B 2 35 ? -17.422 -3.086 137.401 1.00 26.23 35 GLY H N 1
ATOM 4600 C CA . GLY B 2 35 ? -17.404 -1.968 138.325 1.00 21.00 35 GLY H CA 1
ATOM 4601 C C . GLY B 2 35 ? -17.108 -2.418 139.736 1.00 24.60 35 GLY H C 1
ATOM 4602 O O . GLY B 2 35 ? -17.124 -3.609 140.057 1.00 29.99 35 GLY H O 1
ATOM 4603 N N . TRP B 2 36 ? -16.839 -1.428 140.578 1.00 26.82 36 TRP H N 1
ATOM 4604 C CA . TRP B 2 36 ? -16.589 -1.625 141.997 1.00 27.41 36 TRP H CA 1
ATOM 4605 C C . TRP B 2 36 ? -17.615 -0.834 142.790 1.00 24.70 36 TRP H C 1
ATOM 4606 O O . TRP B 2 36 ? -17.764 0.376 142.579 1.00 23.72 36 TRP H O 1
ATOM 4617 N N . VAL B 2 37 ? -18.319 -1.519 143.690 1.00 26.36 37 VAL H N 1
ATOM 4618 C CA . VAL B 2 37 ? -19.215 -0.885 144.646 1.00 26.88 37 VAL H CA 1
ATOM 4619 C C . VAL B 2 37 ? -18.613 -1.095 146.028 1.00 29.35 37 VAL H C 1
ATOM 4620 O O . VAL B 2 37 ? -17.751 -1.951 146.224 1.00 35.20 37 VAL H O 1
ATOM 4624 N N . ARG B 2 38 ? -19.056 -0.295 146.994 1.00 28.80 38 ARG H N 1
ATOM 4625 C CA . ARG B 2 38 ? -18.562 -0.452 148.353 1.00 30.94 38 ARG H CA 1
ATOM 4626 C C . ARG B 2 38 ? -19.680 -0.200 149.352 1.00 32.97 38 ARG H C 1
ATOM 4627 O O . ARG B 2 38 ? -20.561 0.636 149.132 1.00 36.26 38 ARG H O 1
ATOM 4635 N N . GLN B 2 39 ? -19.629 -0.940 150.457 1.00 35.54 39 GLN H N 1
ATOM 4636 C CA . GLN B 2 39 ? -20.577 -0.800 151.555 1.00 39.53 39 GLN H CA 1
ATOM 4637 C C . GLN B 2 39 ? -19.792 -0.585 152.838 1.00 44.53 39 GLN H C 1
ATOM 4638 O O . GLN B 2 39 ? -19.001 -1.448 153.233 1.00 46.66 39 GLN H O 1
ATOM 4644 N N . ALA B 2 40 ? -19.995 0.565 153.473 1.00 46.46 40 ALA H N 1
ATOM 4645 C CA . ALA B 2 40 ? -19.326 0.842 154.731 1.00 45.65 40 ALA H CA 1
ATOM 4646 C C . ALA B 2 40 ? -19.917 -0.024 155.842 1.00 52.24 40 ALA H C 1
ATOM 4647 O O . ALA B 2 40 ? -21.069 -0.456 155.758 1.00 52.72 40 ALA H O 1
ATOM 4649 N N . PRO B 2 41 ? -19.142 -0.301 156.892 1.00 56.77 41 PRO H N 1
ATOM 4650 C CA . PRO B 2 41 ? -19.668 -1.108 158.001 1.00 54.65 41 PRO H CA 1
ATOM 4651 C C . PRO B 2 41 ? -20.963 -0.542 158.560 1.00 54.41 41 PRO H C 1
ATOM 4652 O O . PRO B 2 41 ? -20.978 0.559 159.121 1.00 44.70 41 PRO H O 1
ATOM 4656 N N . GLY B 2 42 ? -22.056 -1.286 158.409 1.00 55.04 42 GLY H N 1
ATOM 4657 C CA . GLY B 2 42 ? -23.348 -0.836 158.880 1.00 56.01 42 GLY H CA 1
ATOM 4658 C C . GLY B 2 42 ? -24.046 0.167 157.991 1.00 60.31 42 GLY H C 1
ATOM 4659 O O . GLY B 2 42 ? -25.095 0.691 158.382 1.00 57.98 42 GLY H O 1
ATOM 4660 N N . LYS B 2 43 ? -23.504 0.451 156.811 1.00 57.23 43 LYS H N 1
ATOM 4661 C CA . LYS B 2 43 ? -24.078 1.418 155.888 1.00 52.77 43 LYS H CA 1
ATOM 4662 C C . LYS B 2 43 ? -24.583 0.716 154.634 1.00 49.14 43 LYS H C 1
ATOM 4663 O O . LYS B 2 43 ? -24.422 -0.494 154.457 1.00 46.80 43 LYS H O 1
ATOM 4669 N N . GLY B 2 44 ? -25.207 1.502 153.757 1.00 48.10 44 GLY H N 1
ATOM 4670 C CA . GLY B 2 44 ? -25.735 0.971 152.520 1.00 45.47 44 GLY H CA 1
ATOM 4671 C C . GLY B 2 44 ? -24.701 0.912 151.411 1.00 42.13 44 GLY H C 1
ATOM 4672 O O . GLY B 2 44 ? -23.564 1.363 151.547 1.00 37.00 44 GLY H O 1
ATOM 4673 N N . LEU B 2 45 ? -25.120 0.338 150.287 1.00 39.22 45 LEU H N 1
ATOM 4674 C CA . LEU B 2 45 ? -24.241 0.213 149.133 1.00 32.40 45 LEU H CA 1
ATOM 4675 C C . LEU B 2 45 ? -23.955 1.579 148.522 1.00 31.39 45 LEU H C 1
ATOM 4676 O O . LEU B 2 45 ? -24.827 2.452 148.472 1.00 34.13 45 LEU H O 1
ATOM 4681 N N . GLN B 2 46 ? -22.723 1.761 148.055 1.00 29.84 46 GLN H N 1
ATOM 4682 C CA . GLN B 2 46 ? -22.313 2.993 147.395 1.00 25.82 46 GLN H CA 1
ATOM 4683 C C . GLN B 2 46 ? -21.486 2.648 146.167 1.00 25.97 46 GLN H C 1
ATOM 4684 O O . GLN B 2 46 ? -20.508 1.902 146.266 1.00 27.25 46 GLN H O 1
ATOM 4690 N N . TRP B 2 47 ? -21.878 3.190 145.017 1.00 25.47 47 TRP H N 1
ATOM 4691 C CA . TRP B 2 47 ? -21.134 2.951 143.789 1.00 23.34 47 TRP H CA 1
ATOM 4692 C C . TRP B 2 47 ? -19.794 3.673 143.845 1.00 21.56 47 TRP H C 1
ATOM 4693 O O . TRP B 2 47 ? -19.725 4.849 144.214 1.00 23.81 47 TRP H O 1
ATOM 4704 N N . VAL B 2 48 ? -18.729 2.968 143.476 1.00 21.80 48 VAL H N 1
ATOM 4705 C CA . VAL B 2 48 ? -17.368 3.493 143.543 1.00 23.01 48 VAL H CA 1
ATOM 4706 C C . VAL B 2 48 ? -16.831 3.819 142.153 1.00 23.28 48 VAL H C 1
ATOM 4707 O O . VAL B 2 48 ? -16.509 4.970 141.856 1.00 24.53 48 VAL H O 1
ATOM 4711 N N . ALA B 2 49 ? -16.732 2.816 141.284 1.00 23.36 49 ALA H N 1
ATOM 4712 C CA . ALA B 2 49 ? -16.127 3.026 139.976 1.00 19.82 49 ALA H CA 1
ATOM 4713 C C . ALA B 2 49 ? -16.784 2.118 138.949 1.00 21.29 49 ALA H C 1
ATOM 4714 O O . ALA B 2 49 ? -17.366 1.086 139.288 1.00 24.84 49 ALA H O 1
ATOM 4716 N N . TRP B 2 50 ? -16.668 2.511 137.682 1.00 20.21 50 TRP H N 1
ATOM 4717 C CA . TRP B 2 50 ? -17.209 1.745 136.569 1.00 16.08 50 TRP H CA 1
ATOM 4718 C C . TRP B 2 50 ? -16.241 1.793 135.396 1.00 17.37 50 TRP H C 1
ATOM 4719 O O . TRP B 2 50 ? -15.672 2.845 135.095 1.00 20.32 50 TRP H O 1
ATOM 4730 N N . ILE B 2 51 ? -16.055 0.648 134.743 1.00 17.01 51 ILE H N 1
ATOM 4731 C CA . ILE B 2 51 ? -15.259 0.535 133.527 1.00 18.37 51 ILE H CA 1
ATOM 4732 C C . ILE B 2 51 ? -16.139 -0.089 132.454 1.00 19.17 51 ILE H C 1
ATOM 4733 O O . ILE B 2 51 ? -16.775 -1.125 132.688 1.00 20.20 51 ILE H O 1
ATOM 4738 N N . TYR B 2 52 ? -16.179 0.545 131.284 1.00 18.94 52 TYR H N 1
ATOM 4739 C CA . TYR B 2 52 ? -17.128 0.188 130.240 1.00 19.20 52 TYR H CA 1
ATOM 4740 C C . TYR B 2 52 ? -16.483 0.350 128.872 1.00 21.03 52 TYR H C 1
ATOM 4741 O O . TYR B 2 52 ? -15.520 1.101 128.697 1.00 19.94 52 TYR H O 1
ATOM 4750 N N . GLY B 2 53 ? -17.032 -0.368 127.901 1.00 21.67 53 GLY H N 1
ATOM 4751 C CA . GLY B 2 53 ? -16.623 -0.241 126.520 1.00 19.41 53 GLY H CA 1
ATOM 4752 C C . GLY B 2 53 ? -15.376 -1.043 126.194 1.00 24.64 53 GLY H C 1
ATOM 4753 O O . GLY B 2 53 ? -14.612 -1.457 127.065 1.00 27.48 53 GLY H O 1
ATOM 4754 N N . SER B 2 54 ? -15.175 -1.264 124.893 1.00 26.34 54 SER H N 1
ATOM 4755 C CA . SER B 2 54 ? -13.959 -1.918 124.429 1.00 28.05 54 SER H CA 1
ATOM 4756 C C . SER B 2 54 ? -12.733 -1.033 124.605 1.00 33.94 54 SER H C 1
ATOM 4757 O O . SER B 2 54 ? -11.609 -1.546 124.627 1.00 30.15 54 SER H O 1
ATOM 4760 N N . ARG B 2 55 ? -12.926 0.279 124.730 1.00 28.48 55 ARG H N 1
ATOM 4761 C CA . ARG B 2 55 ? -11.831 1.212 124.957 1.00 28.99 55 ARG H CA 1
ATOM 4762 C C . ARG B 2 55 ? -11.504 1.384 126.433 1.00 30.82 55 ARG H C 1
ATOM 4763 O O . ARG B 2 55 ? -10.612 2.172 126.766 1.00 31.01 55 ARG H O 1
ATOM 4771 N N . SER B 2 56 ? -12.200 0.671 127.318 1.00 28.79 56 SER H N 1
ATOM 4772 C CA . SER B 2 56 ? -11.923 0.709 128.752 1.00 24.09 56 SER H CA 1
ATOM 4773 C C . SER B 2 56 ? -12.088 2.117 129.318 1.00 25.26 56 SER H C 1
ATOM 4774 O O . SER B 2 56 ? -11.259 2.595 130.095 1.00 25.42 56 SER H O 1
ATOM 4777 N N . SER B 2 57 ? -13.167 2.788 128.925 1.00 25.96 57 SER H N 1
ATOM 4778 C CA . SER B 2 57 ? -13.494 4.077 129.517 1.00 20.35 57 SER H CA 1
ATOM 4779 C C . SER B 2 57 ? -13.868 3.890 130.982 1.00 21.57 57 SER H C 1
ATOM 4780 O O . SER B 2 57 ? -14.479 2.888 131.360 1.00 23.05 57 SER H O 1
ATOM 4783 N N . THR B 2 58 ? -13.495 4.860 131.811 1.00 22.60 58 THR H N 1
ATOM 4784 C CA . THR B 2 58 ? -13.661 4.744 133.252 1.00 23.36 58 THR H CA 1
ATOM 4785 C C . THR B 2 58 ? -14.400 5.953 133.803 1.00 21.98 58 THR H C 1
ATOM 4786 O O . THR B 2 58 ? -14.173 7.086 133.369 1.00 25.53 58 THR H O 1
ATOM 4790 N N . ASN B 2 59 ? -15.288 5.698 134.760 1.00 19.40 59 ASN H N 1
ATOM 4791 C CA . ASN B 2 59 ? -15.987 6.738 135.496 1.00 17.55 59 ASN H CA 1
ATOM 4792 C C . ASN B 2 59 ? -15.881 6.442 136.984 1.00 18.98 59 ASN H C 1
ATOM 4793 O O . ASN B 2 59 ? -15.850 5.281 137.401 1.00 17.39 59 ASN H O 1
ATOM 4798 N N . TYR B 2 60 ? -15.815 7.503 137.783 1.00 22.30 60 TYR H N 1
ATOM 4799 C CA . TYR B 2 60 ? -15.627 7.379 139.220 1.00 21.37 60 TYR H CA 1
ATOM 4800 C C . TYR B 2 60 ? -16.636 8.246 139.955 1.00 25.56 60 TYR H C 1
ATOM 4801 O O . TYR B 2 60 ? -17.084 9.277 139.447 1.00 29.67 60 TYR H O 1
ATOM 4810 N N . ALA B 2 61 ? -16.994 7.811 141.159 1.00 29.57 61 ALA H N 1
ATOM 4811 C CA . ALA B 2 61 ? -17.826 8.623 142.028 1.00 31.17 61 ALA H CA 1
ATOM 4812 C C . ALA B 2 61 ? -17.031 9.814 142.554 1.00 40.14 61 ALA H C 1
ATOM 4813 O O . ALA B 2 61 ? -15.798 9.801 142.603 1.00 43.80 61 ALA H O 1
ATOM 4815 N N . ASP B 2 62 ? -17.758 10.860 142.950 1.00 41.12 62 ASP H N 1
ATOM 4816 C CA . ASP B 2 62 ? -17.098 12.066 143.438 1.00 42.49 62 ASP H CA 1
ATOM 4817 C C . ASP B 2 62 ? -16.254 11.785 144.675 1.00 46.43 62 ASP H C 1
ATOM 4818 O O . ASP B 2 62 ? -15.233 12.446 144.893 1.00 46.90 62 ASP H O 1
ATOM 4823 N N . ALA B 2 63 ? -16.660 10.810 145.491 1.00 47.01 63 ALA H N 1
ATOM 4824 C CA . ALA B 2 63 ? -15.939 10.519 146.724 1.00 48.33 63 ALA H CA 1
ATOM 4825 C C . ALA B 2 63 ? -14.573 9.891 146.477 1.00 49.03 63 ALA H C 1
ATOM 4826 O O . ALA B 2 63 ? -13.737 9.887 147.386 1.00 55.42 63 ALA H O 1
ATOM 4828 N N . VAL B 2 64 ? -14.325 9.362 145.277 1.00 43.98 64 VAL H N 1
ATOM 4829 C CA . VAL B 2 64 ? -13.071 8.685 144.973 1.00 46.66 64 VAL H CA 1
ATOM 4830 C C . VAL B 2 64 ? -12.384 9.234 143.733 1.00 45.02 64 VAL H C 1
ATOM 4831 O O . VAL B 2 64 ? -11.386 8.663 143.291 1.00 42.12 64 VAL H O 1
ATOM 4835 N N . LYS B 2 65 ? -12.882 10.323 143.153 1.00 43.58 65 LYS H N 1
ATOM 4836 C CA . LYS B 2 65 ? -12.250 10.886 141.967 1.00 43.73 65 LYS H CA 1
ATOM 4837 C C . LYS B 2 65 ? -10.858 11.406 142.300 1.00 46.45 65 LYS H C 1
ATOM 4838 O O . LYS B 2 65 ? -10.656 12.073 143.319 1.00 44.46 65 LYS H O 1
ATOM 4844 N N . GLY B 2 66 ? -9.896 11.097 141.434 1.00 43.88 66 GLY H N 1
ATOM 4845 C CA . GLY B 2 66 ? -8.528 11.528 141.635 1.00 40.47 66 GLY H CA 1
ATOM 4846 C C . GLY B 2 66 ? -7.730 10.592 142.518 1.00 44.53 66 GLY H C 1
ATOM 4847 O O . GLY B 2 66 ? -6.499 10.542 142.430 1.00 42.89 66 GLY H O 1
ATOM 4848 N N . ARG B 2 67 ? -8.420 9.843 143.375 1.00 43.43 67 ARG H N 1
ATOM 4849 C CA . ARG B 2 67 ? -7.771 8.914 144.291 1.00 44.04 67 ARG H CA 1
ATOM 4850 C C . ARG B 2 67 ? -7.849 7.465 143.839 1.00 46.70 67 ARG H C 1
ATOM 4851 O O . ARG B 2 67 ? -6.924 6.693 144.113 1.00 46.68 67 ARG H O 1
ATOM 4859 N N . PHE B 2 68 ? -8.922 7.075 143.159 1.00 47.37 68 PHE H N 1
ATOM 4860 C CA . PHE B 2 68 ? -9.124 5.700 142.731 1.00 40.49 68 PHE H CA 1
ATOM 4861 C C . PHE B 2 68 ? -8.934 5.580 141.226 1.00 38.13 68 PHE H C 1
ATOM 4862 O O . PHE B 2 68 ? -9.248 6.499 140.464 1.00 38.72 68 PHE H O 1
ATOM 4870 N N . THR B 2 69 ? -8.407 4.432 140.807 1.00 37.61 69 THR H N 1
ATOM 4871 C CA . THR B 2 69 ? -8.223 4.110 139.398 1.00 34.51 69 THR H CA 1
ATOM 4872 C C . THR B 2 69 ? -8.761 2.711 139.148 1.00 33.61 69 THR H C 1
ATOM 4873 O O . THR B 2 69 ? -8.331 1.753 139.799 1.00 32.94 69 THR H O 1
ATOM 4877 N N . ILE B 2 70 ? -9.699 2.596 138.213 1.00 31.89 70 ILE H N 1
ATOM 4878 C CA . ILE B 2 70 ? -10.290 1.320 137.828 1.00 26.45 70 ILE H CA 1
ATOM 4879 C C . ILE B 2 70 ? -9.715 0.920 136.478 1.00 26.75 70 ILE H C 1
ATOM 4880 O O . ILE B 2 70 ? -9.712 1.720 135.534 1.00 29.29 70 ILE H O 1
ATOM 4885 N N . SER B 2 71 ? -9.218 -0.312 136.389 1.00 29.89 71 SER H N 1
ATOM 4886 C CA . SER B 2 71 ? -8.641 -0.826 135.157 1.00 32.40 71 SER H CA 1
ATOM 4887 C C . SER B 2 71 ? -9.029 -2.289 135.005 1.00 32.70 71 SER H C 1
ATOM 4888 O O . SER B 2 71 ? -9.574 -2.908 135.921 1.00 31.79 71 SER H O 1
ATOM 4891 N N . ARG B 2 72 ? -8.740 -2.847 133.833 1.00 33.14 72 ARG H N 1
ATOM 4892 C CA . ARG B 2 72 ? -9.052 -4.244 133.578 1.00 35.28 72 ARG H CA 1
ATOM 4893 C C . ARG B 2 72 ? -7.996 -4.843 132.664 1.00 37.64 72 ARG H C 1
ATOM 4894 O O . ARG B 2 72 ? -7.440 -4.161 131.798 1.00 37.91 72 ARG H O 1
ATOM 4902 N N . ASP B 2 73 ? -7.722 -6.127 132.874 1.00 40.98 73 ASP H N 1
ATOM 4903 C CA . ASP B 2 73 ? -6.862 -6.920 132.003 1.00 41.00 73 ASP H CA 1
ATOM 4904 C C . ASP B 2 73 ? -7.683 -8.106 131.516 1.00 41.06 73 ASP H C 1
ATOM 4905 O O . ASP B 2 73 ? -7.964 -9.032 132.286 1.00 39.03 73 ASP H O 1
ATOM 4910 N N . ASN B 2 74 ? -8.082 -8.066 130.243 1.00 42.58 74 ASN H N 1
ATOM 4911 C CA . ASN B 2 74 ? -8.919 -9.121 129.688 1.00 46.84 74 ASN H CA 1
ATOM 4912 C C . ASN B 2 74 ? -8.148 -10.414 129.462 1.00 49.38 74 ASN H C 1
ATOM 4913 O O . ASN B 2 74 ? -8.758 -11.489 129.442 1.00 47.15 74 ASN H O 1
ATOM 4918 N N . ALA B 2 75 ? -6.827 -10.337 129.287 1.00 46.11 75 ALA H N 1
ATOM 4919 C CA . ALA B 2 75 ? -6.031 -11.552 129.150 1.00 44.59 75 ALA H CA 1
ATOM 4920 C C . ALA B 2 75 ? -6.072 -12.382 130.426 1.00 46.85 75 ALA H C 1
ATOM 4921 O O . ALA B 2 75 ? -6.158 -13.614 130.371 1.00 44.33 75 ALA H O 1
ATOM 4923 N N . LYS B 2 76 ? -6.006 -11.726 131.583 1.00 45.11 76 LYS H N 1
ATOM 4924 C CA . LYS B 2 76 ? -6.110 -12.392 132.873 1.00 43.72 76 LYS H CA 1
ATOM 4925 C C . LYS B 2 76 ? -7.536 -12.426 133.406 1.00 45.69 76 LYS H C 1
ATOM 4926 O O . LYS B 2 76 ? -7.770 -13.004 134.472 1.00 46.31 76 LYS H O 1
ATOM 4932 N N . ASN B 2 77 ? -8.490 -11.829 132.693 1.00 42.98 77 ASN H N 1
ATOM 4933 C CA . ASN B 2 77 ? -9.876 -11.762 133.152 1.00 39.33 77 ASN H CA 1
ATOM 4934 C C . ASN B 2 77 ? -9.957 -11.124 134.535 1.00 38.29 77 ASN H C 1
ATOM 4935 O O . ASN B 2 77 ? -10.707 -11.569 135.406 1.00 39.08 77 ASN H O 1
ATOM 4940 N N . THR B 2 78 ? -9.177 -10.067 134.740 1.00 39.17 78 THR H N 1
ATOM 4941 C CA . THR B 2 78 ? -9.051 -9.448 136.050 1.00 40.02 78 THR H CA 1
ATOM 4942 C C . THR B 2 78 ? -9.465 -7.984 135.998 1.00 38.88 78 THR H C 1
ATOM 4943 O O . THR B 2 78 ? -9.292 -7.303 134.984 1.00 39.43 78 THR H O 1
ATOM 4947 N N . LEU B 2 79 ? -10.030 -7.516 137.106 1.00 40.25 79 LEU H N 1
ATOM 4948 C CA . LEU B 2 79 ? -10.408 -6.122 137.295 1.00 39.59 79 LEU H CA 1
ATOM 4949 C C . LEU B 2 79 ? -9.629 -5.565 138.477 1.00 37.69 79 LEU H C 1
ATOM 4950 O O . LEU B 2 79 ? -9.645 -6.149 139.564 1.00 38.97 79 LEU H O 1
ATOM 4955 N N . TYR B 2 80 ? -8.950 -4.442 138.268 1.00 37.77 80 TYR H N 1
ATOM 4956 C CA . TYR B 2 80 ? -8.076 -3.851 139.271 1.00 38.86 80 TYR H CA 1
ATOM 4957 C C . TYR B 2 80 ? -8.662 -2.535 139.758 1.00 36.76 80 TYR H C 1
ATOM 4958 O O . TYR B 2 80 ? -9.084 -1.699 138.951 1.00 35.04 80 TYR H O 1
ATOM 4967 N N . LEU B 2 81 ? -8.685 -2.357 141.077 1.00 38.67 81 LEU H N 1
ATOM 4968 C CA . LEU B 2 81 ? -9.073 -1.096 141.702 1.00 37.36 81 LEU H CA 1
ATOM 4969 C C . LEU B 2 81 ? -7.913 -0.629 142.569 1.00 39.63 81 LEU H C 1
ATOM 4970 O O . LEU B 2 81 ? -7.648 -1.215 143.623 1.00 41.84 81 LEU H O 1
ATOM 4975 N N . GLN B 2 82 ? -7.216 0.411 142.121 1.00 38.59 82 GLN H N 1
ATOM 4976 C CA . GLN B 2 82 ? -6.074 0.963 142.837 1.00 43.57 82 GLN H CA 1
ATOM 4977 C C . GLN B 2 82 ? -6.514 2.220 143.574 1.00 47.87 82 GLN H C 1
ATOM 4978 O O . GLN B 2 82 ? -6.908 3.206 142.943 1.00 47.99 82 GLN H O 1
ATOM 4984 N N . MET B 2 83 ? -6.449 2.188 144.902 1.00 49.35 83 MET H N 1
ATOM 4985 C CA . MET B 2 83 ? -6.810 3.326 145.735 1.00 50.39 83 MET H CA 1
ATOM 4986 C C . MET B 2 83 ? -5.549 3.939 146.325 1.00 50.47 83 MET H C 1
ATOM 4987 O O . MET B 2 83 ? -4.731 3.234 146.927 1.00 51.16 83 MET H O 1
ATOM 4992 N N . ASN B 2 84 ? -5.400 5.249 146.149 1.00 52.63 84 ASN H N 1
ATOM 4993 C CA . ASN B 2 84 ? -4.297 6.008 146.714 1.00 55.61 84 ASN H CA 1
ATOM 4994 C C . ASN B 2 84 ? -4.844 7.058 147.670 1.00 55.77 84 ASN H C 1
ATOM 4995 O O . ASN B 2 84 ? -5.986 7.509 147.535 1.00 58.21 84 ASN H O 1
ATOM 5000 N N . SER B 2 85 ? -4.018 7.446 148.641 1.00 54.11 85 SER H N 1
ATOM 5001 C CA . SER B 2 85 ? -4.420 8.411 149.662 1.00 56.88 85 SER H CA 1
ATOM 5002 C C . SER B 2 85 ? -5.668 7.927 150.399 1.00 58.55 85 SER H C 1
ATOM 5003 O O . SER B 2 85 ? -6.635 8.667 150.591 1.00 57.05 85 SER H O 1
ATOM 5006 N N . LEU B 2 86 ? -5.638 6.662 150.810 1.00 56.83 86 LEU H N 1
ATOM 5007 C CA . LEU B 2 86 ? -6.787 6.063 151.475 1.00 57.11 86 LEU H CA 1
ATOM 5008 C C . LEU B 2 86 ? -7.124 6.819 152.754 1.00 59.25 86 LEU H C 1
ATOM 5009 O O . LEU B 2 86 ? -6.237 7.242 153.500 1.00 64.45 86 LEU H O 1
ATOM 5014 N N . ARG B 2 87 ? -8.419 6.986 153.003 1.00 62.72 87 ARG H N 1
ATOM 5015 C CA . ARG B 2 87 ? -8.918 7.673 154.182 1.00 60.04 87 ARG H CA 1
ATOM 5016 C C . ARG B 2 87 ? -9.682 6.697 155.065 1.00 63.97 87 ARG H C 1
ATOM 5017 O O . ARG B 2 87 ? -10.003 5.577 154.659 1.00 66.04 87 ARG H O 1
ATOM 5025 N N . ALA B 2 88 ? -9.971 7.137 156.292 1.00 67.48 88 ALA H N 1
ATOM 5026 C CA . ALA B 2 88 ? -10.782 6.322 157.189 1.00 68.54 88 ALA H CA 1
ATOM 5027 C C . ALA B 2 88 ? -12.182 6.108 156.631 1.00 65.23 88 ALA H C 1
ATOM 5028 O O . ALA B 2 88 ? -12.815 5.085 156.917 1.00 62.61 88 ALA H O 1
ATOM 5030 N N . GLU B 2 89 ? -12.681 7.056 155.835 1.00 63.01 89 GLU H N 1
ATOM 5031 C CA . GLU B 2 89 ? -13.993 6.920 155.217 1.00 60.87 89 GLU H CA 1
ATOM 5032 C C . GLU B 2 89 ? -14.021 5.865 154.120 1.00 60.82 89 GLU H C 1
ATOM 5033 O O . GLU B 2 89 ? -15.110 5.503 153.663 1.00 59.20 89 GLU H O 1
ATOM 5039 N N . ASP B 2 90 ? -12.862 5.371 153.686 1.00 61.33 90 ASP H N 1
ATOM 5040 C CA . ASP B 2 90 ? -12.810 4.326 152.672 1.00 56.95 90 ASP H CA 1
ATOM 5041 C C . ASP B 2 90 ? -12.897 2.924 153.259 1.00 54.60 90 ASP H C 1
ATOM 5042 O O . ASP B 2 90 ? -12.930 1.954 152.495 1.00 52.66 90 ASP H O 1
ATOM 5047 N N . THR B 2 91 ? -12.935 2.793 154.582 1.00 56.24 91 THR H N 1
ATOM 5048 C CA . THR B 2 91 ? -13.042 1.482 155.210 1.00 57.27 91 THR H CA 1
ATOM 5049 C C . THR B 2 91 ? -14.408 0.878 154.911 1.00 55.28 91 THR H C 1
ATOM 5050 O O . THR B 2 91 ? -15.439 1.438 155.298 1.00 57.78 91 THR H O 1
ATOM 5054 N N . ALA B 2 92 ? -14.419 -0.264 154.224 1.00 48.50 92 ALA H N 1
ATOM 5055 C CA . ALA B 2 92 ? -15.678 -0.895 153.851 1.00 44.35 92 ALA H CA 1
ATOM 5056 C C . ALA B 2 92 ? -15.451 -2.212 153.121 1.00 44.64 92 ALA H C 1
ATOM 5057 O O . ALA B 2 92 ? -14.309 -2.589 152.840 1.00 46.01 92 ALA H O 1
ATOM 5059 N N . VAL B 2 93 ? -16.530 -2.924 152.821 1.00 44.38 93 VAL H N 1
ATOM 5060 C CA . VAL B 2 93 ? -16.462 -4.121 151.993 1.00 43.17 93 VAL H CA 1
ATOM 5061 C C . VAL B 2 93 ? -16.685 -3.713 150.544 1.00 38.08 93 VAL H C 1
ATOM 5062 O O . VAL B 2 93 ? -17.708 -3.104 150.210 1.00 38.31 93 VAL H O 1
ATOM 5066 N N . TYR B 2 94 ? -15.726 -4.039 149.685 1.00 35.98 94 TYR H N 1
ATOM 5067 C CA . TYR B 2 94 ? -15.780 -3.691 148.273 1.00 34.16 94 TYR H CA 1
ATOM 5068 C C . TYR B 2 94 ? -16.235 -4.902 147.471 1.00 36.34 94 TYR H C 1
ATOM 5069 O O . TYR B 2 94 ? -15.643 -5.982 147.572 1.00 41.88 94 TYR H O 1
ATOM 5078 N N . TYR B 2 95 ? -17.288 -4.714 146.684 1.00 31.84 95 TYR H N 1
ATOM 5079 C CA . TYR B 2 95 ? -17.892 -5.767 145.884 1.00 35.13 95 TYR H CA 1
ATOM 5080 C C . TYR B 2 95 ? -17.600 -5.534 144.410 1.00 33.93 95 TYR H C 1
ATOM 5081 O O . TYR B 2 95 ? -17.784 -4.421 143.897 1.00 34.41 95 TYR H O 1
ATOM 5090 N N . CYS B 2 96 ? -17.127 -6.583 143.745 1.00 39.04 96 CYS H N 1
ATOM 5091 C CA . CYS B 2 96 ? -17.080 -6.611 142.293 1.00 37.59 96 CYS H CA 1
ATOM 5092 C C . CYS B 2 96 ? -18.496 -6.679 141.736 1.00 37.27 96 CYS H C 1
ATOM 5093 O O . CYS B 2 96 ? -19.344 -7.416 142.247 1.00 38.19 96 CYS H O 1
ATOM 5096 N N . ALA B 2 97 ? -18.754 -5.914 140.680 1.00 33.59 97 ALA H N 1
ATOM 5097 C CA . ALA B 2 97 ? -20.059 -5.893 140.042 1.00 35.29 97 ALA H CA 1
ATOM 5098 C C . ALA B 2 97 ? -19.884 -6.071 138.544 1.00 31.78 97 ALA H C 1
ATOM 5099 O O . ALA B 2 97 ? -19.016 -5.444 137.932 1.00 28.08 97 ALA H O 1
ATOM 5101 N N . ARG B 2 98 ? -20.708 -6.935 137.963 1.00 29.98 98 ARG H N 1
ATOM 5102 C CA . ARG B 2 98 ? -20.691 -7.196 136.534 1.00 30.40 98 ARG H CA 1
ATOM 5103 C C . ARG B 2 98 ? -22.072 -6.931 135.958 1.00 33.66 98 ARG H C 1
ATOM 5104 O O . ARG B 2 98 ? -23.077 -7.415 136.489 1.00 32.15 98 ARG H O 1
ATOM 5112 N N . ASP B 2 99 ? -22.108 -6.163 134.872 1.00 30.75 99 ASP H N 1
ATOM 5113 C CA . ASP B 2 99 ? -23.333 -5.865 134.142 1.00 28.98 99 ASP H CA 1
ATOM 5114 C C . ASP B 2 99 ? -23.565 -6.968 133.116 1.00 32.46 99 ASP H C 1
ATOM 5115 O O . ASP B 2 99 ? -22.657 -7.305 132.348 1.00 33.46 99 ASP H O 1
ATOM 5120 N N . GLY B 2 100 ? -24.776 -7.524 133.103 1.00 29.47 100 GLY H N 1
ATOM 5121 C CA . GLY B 2 100 ? -25.078 -8.658 132.248 1.00 28.66 100 GLY H CA 1
ATOM 5122 C C . GLY B 2 100 ? -25.366 -8.334 130.798 1.00 30.02 100 GLY H C 1
ATOM 5123 O O . GLY B 2 100 ? -25.442 -9.256 129.981 1.00 31.29 100 GLY H O 1
ATOM 5124 N N . GLY B 2 101 ? -25.527 -7.059 130.455 1.00 22.77 101 GLY H N 1
ATOM 5125 C CA . GLY B 2 101 ? -25.826 -6.686 129.087 1.00 22.05 101 GLY H CA 1
ATOM 5126 C C . GLY B 2 101 ? -24.605 -6.266 128.295 1.00 24.23 101 GLY H C 1
ATOM 5127 O O . GLY B 2 101 ? -24.117 -5.143 128.450 1.00 29.74 101 GLY H O 1
ATOM 5128 N N . SER B 2 102 ? -24.097 -7.163 127.437 1.00 23.69 102 SER H N 1
ATOM 5129 C CA . SER B 2 102 ? -22.902 -6.829 126.661 1.00 31.44 102 SER H CA 1
ATOM 5130 C C . SER B 2 102 ? -23.216 -5.838 125.550 1.00 37.04 102 SER H C 1
ATOM 5131 O O . SER B 2 102 ? -22.667 -4.721 125.563 1.00 36.85 102 SER H O 1
ATOM 5134 N N . PRO B 2 103 ? -24.068 -6.158 124.569 1.00 32.98 103 PRO H N 1
ATOM 5135 C CA . PRO B 2 103 ? -24.397 -5.165 123.537 1.00 26.03 103 PRO H CA 1
ATOM 5136 C C . PRO B 2 103 ? -25.465 -4.178 123.965 1.00 30.42 103 PRO H C 1
ATOM 5137 O O . PRO B 2 103 ? -25.536 -3.082 123.393 1.00 39.54 103 PRO H O 1
ATOM 5141 N N . ALA B 2 104 A -26.294 -4.529 124.948 1.00 26.95 104 ALA H N 1
ATOM 5142 C CA . ALA B 2 104 A -27.316 -3.634 125.496 1.00 20.07 104 ALA H CA 1
ATOM 5143 C C . ALA B 2 104 A -27.209 -3.740 127.015 1.00 21.63 104 ALA H C 1
ATOM 5144 O O . ALA B 2 104 A -27.809 -4.624 127.632 1.00 25.23 104 ALA H O 1
ATOM 5146 N N . ALA B 2 105 A -26.438 -2.833 127.609 1.00 21.81 105 ALA H N 1
ATOM 5147 C CA . ALA B 2 105 A -26.158 -2.910 129.035 1.00 22.05 105 ALA H CA 1
ATOM 5148 C C . ALA B 2 105 A -27.437 -2.771 129.850 1.00 22.07 105 ALA H C 1
ATOM 5149 O O . ALA B 2 105 A -28.315 -1.965 129.530 1.00 24.06 105 ALA H O 1
ATOM 5151 N N . TYR B 2 106 ? -27.539 -3.573 130.911 1.00 21.94 106 TYR H N 1
ATOM 5152 C CA . TYR B 2 106 ? -28.642 -3.424 131.851 1.00 22.37 106 TYR H CA 1
ATOM 5153 C C . TYR B 2 106 ? -28.519 -2.149 132.670 1.00 21.22 106 TYR H C 1
ATOM 5154 O O . TYR B 2 106 ? -29.509 -1.707 133.261 1.00 23.27 106 TYR H O 1
ATOM 5163 N N . TYR B 2 107 ? -27.328 -1.553 132.715 1.00 20.20 107 TYR H N 1
ATOM 5164 C CA . TYR B 2 107 ? -27.061 -0.401 133.573 1.00 18.30 107 TYR H CA 1
ATOM 5165 C C . TYR B 2 107 ? -27.405 -0.727 135.023 1.00 22.27 107 TYR H C 1
ATOM 5166 O O . TYR B 2 107 ? -27.962 0.090 135.759 1.00 27.42 107 TYR H O 1
ATOM 5175 N N . GLY B 2 108 ? -27.063 -1.944 135.426 1.00 21.63 108 GLY H N 1
ATOM 5176 C CA . GLY B 2 108 ? -27.259 -2.389 136.789 1.00 18.42 108 GLY H CA 1
ATOM 5177 C C . GLY B 2 108 ? -26.401 -3.602 137.054 1.00 26.77 108 GLY H C 1
ATOM 5178 O O . GLY B 2 108 ? -26.009 -4.324 136.131 1.00 32.80 108 GLY H O 1
ATOM 5179 N N . MET B 2 109 ? -26.113 -3.820 138.334 1.00 33.82 109 MET H N 1
ATOM 5180 C CA . MET B 2 109 ? -25.204 -4.889 138.725 1.00 31.79 109 MET H CA 1
ATOM 5181 C C . MET B 2 109 ? -25.892 -6.241 138.585 1.00 31.45 109 MET H C 1
ATOM 5182 O O . MET B 2 109 ? -26.706 -6.624 139.431 1.00 32.70 109 MET H O 1
ATOM 5187 N N . ASP B 2 110 ? -25.563 -6.963 137.514 1.00 35.51 110 ASP H N 1
ATOM 5188 C CA . ASP B 2 110 ? -26.119 -8.288 137.272 1.00 30.92 110 ASP H C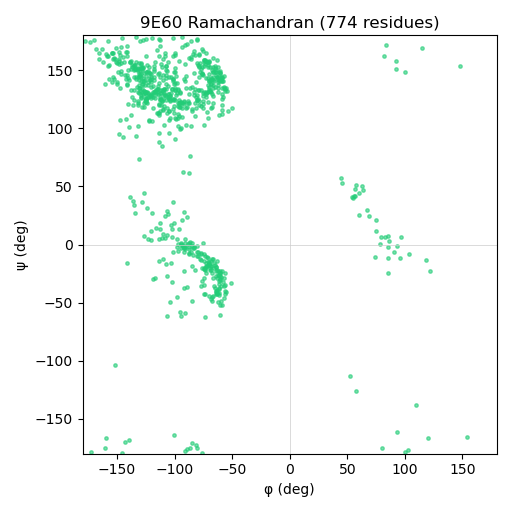A 1
ATOM 5189 C C . ASP B 2 110 ? -25.528 -9.342 138.198 1.00 32.66 110 ASP H C 1
ATOM 5190 O O . ASP B 2 110 ? -26.261 -10.190 138.720 1.00 35.05 110 ASP H O 1
ATOM 5195 N N . TYR B 2 111 ? -24.216 -9.306 138.412 1.00 36.35 111 TYR H N 1
ATOM 5196 C CA . TYR B 2 111 ? -23.539 -10.277 139.258 1.00 32.46 111 TYR H CA 1
ATOM 5197 C C . TYR B 2 111 ? -22.649 -9.562 140.263 1.00 33.91 111 TYR H C 1
ATOM 5198 O O . TYR B 2 111 ? -22.070 -8.514 139.969 1.00 36.07 111 TYR H O 1
ATOM 5207 N N . TRP B 2 112 ? -22.542 -10.150 141.452 1.00 33.67 112 TRP H N 1
ATOM 5208 C CA . TRP B 2 112 ? -21.746 -9.607 142.542 1.00 34.29 112 TRP H CA 1
ATOM 5209 C C . TRP B 2 112 ? -20.768 -10.659 143.041 1.00 36.05 112 TRP H C 1
ATOM 5210 O O . TRP B 2 112 ? -21.062 -11.858 143.012 1.00 37.80 112 TRP H O 1
ATOM 5221 N N . GLY B 2 113 ? -19.606 -10.206 143.493 1.00 38.28 113 GLY H N 1
ATOM 5222 C CA . GLY B 2 113 ? -18.654 -11.077 144.139 1.00 38.31 113 GLY H CA 1
ATOM 5223 C C . GLY B 2 113 ? -18.863 -11.122 145.635 1.00 44.31 113 GLY H C 1
ATOM 5224 O O . GLY B 2 113 ? -19.656 -10.367 146.218 1.00 44.14 113 GLY H O 1
ATOM 5225 N N . PRO B 2 114 ? -18.140 -12.031 146.294 1.00 45.78 114 PRO H N 1
ATOM 5226 C CA . PRO B 2 114 ? -18.235 -12.114 147.760 1.00 41.39 114 PRO H CA 1
ATOM 5227 C C . PRO B 2 114 ? -17.789 -10.847 148.466 1.00 44.87 114 PRO H C 1
ATOM 5228 O O . PRO B 2 114 ? -18.252 -10.582 149.582 1.00 40.05 114 PRO H O 1
ATOM 5232 N N . GLY B 2 115 ? -16.911 -10.064 147.859 1.00 47.41 115 GLY H N 1
ATOM 5233 C CA . GLY B 2 115 ? -16.454 -8.822 148.462 1.00 42.47 115 GLY H CA 1
ATOM 5234 C C . GLY B 2 115 ? -15.190 -9.005 149.278 1.00 48.96 115 GLY H C 1
ATOM 5235 O O . GLY B 2 115 ? -14.914 -10.069 149.832 1.00 51.40 115 GLY H O 1
ATOM 5236 N N . THR B 2 116 ? -14.403 -7.934 149.350 1.00 48.40 116 THR H N 1
ATOM 5237 C CA . THR B 2 116 ? -13.171 -7.913 150.127 1.00 45.76 116 THR H CA 1
ATOM 5238 C C . THR B 2 116 ? -13.214 -6.731 151.084 1.00 46.75 116 THR H C 1
ATOM 5239 O O . THR B 2 116 ? -13.547 -5.615 150.679 1.00 42.33 116 THR H O 1
ATOM 5243 N N . SER B 2 117 ? -12.899 -6.980 152.350 1.00 50.22 117 SER H N 1
ATOM 5244 C CA . SER B 2 117 ? -12.956 -5.945 153.373 1.00 51.46 117 SER H CA 1
ATOM 5245 C C . SER B 2 117 ? -11.655 -5.155 153.389 1.00 54.37 117 SER H C 1
ATOM 5246 O O . SER B 2 117 ? -10.567 -5.736 153.326 1.00 53.85 117 SER H O 1
ATOM 5249 N N . LEU B 2 118 ? -11.769 -3.831 153.473 1.00 54.68 118 LEU H N 1
ATOM 5250 C CA . LEU B 2 118 ? -10.622 -2.941 153.583 1.00 54.68 118 LEU H CA 1
ATOM 5251 C C . LEU B 2 118 ? -10.807 -2.073 154.818 1.00 54.14 118 LEU H C 1
ATOM 5252 O O . LEU B 2 118 ? -11.817 -1.370 154.940 1.00 52.82 118 LEU H O 1
ATOM 5257 N N . PHE B 2 119 ? -9.837 -2.124 155.726 1.00 59.61 119 PHE H N 1
ATOM 5258 C CA . PHE B 2 119 ? -9.864 -1.351 156.960 1.00 59.49 119 PHE H CA 1
ATOM 5259 C C . PHE B 2 119 ? -8.771 -0.293 156.897 1.00 59.34 119 PHE H C 1
ATOM 5260 O O . PHE B 2 119 ? -7.600 -0.619 156.677 1.00 62.15 119 PHE H O 1
ATOM 5268 N N . VAL B 2 120 ? -9.155 0.965 157.086 1.00 59.71 120 VAL H N 1
ATOM 5269 C CA . VAL B 2 120 ? -8.219 2.081 157.123 1.00 69.16 120 VAL H CA 1
ATOM 5270 C C . VAL B 2 120 ? -8.242 2.643 158.537 1.00 70.90 120 VAL H C 1
ATOM 5271 O O . VAL B 2 120 ? -9.241 3.233 158.965 1.00 70.42 120 VAL H O 1
ATOM 5275 N N . SER B 2 121 ? -7.142 2.461 159.264 1.00 71.36 121 SER H N 1
ATOM 5276 C CA . SER B 2 121 ? -7.056 2.924 160.640 1.00 73.63 121 SER H CA 1
ATOM 5277 C C . SER B 2 121 ? -5.597 3.188 160.980 1.00 74.12 121 SER H C 1
ATOM 5278 O O . SER B 2 121 ? -4.708 2.468 160.520 1.00 71.22 121 SER H O 1
ATOM 5281 N N . SER B 2 122 ? -5.364 4.219 161.784 1.00 77.32 122 SER H N 1
ATOM 5282 C CA . SER B 2 122 ? -4.015 4.570 162.207 1.00 77.22 122 SER H CA 1
ATOM 5283 C C . SER B 2 122 ? -3.576 3.712 163.390 1.00 71.56 122 SER H C 1
ATOM 5284 O O . SER B 2 122 ? -2.383 3.517 163.624 1.00 71.23 122 SER H O 1
ATOM 5288 N N . GLN C 3 1 ? -26.281 17.123 144.534 1.00 58.19 1 GLN L N 1
ATOM 5289 C CA . GLN C 3 1 ? -25.924 15.710 144.496 1.00 65.45 1 GLN L CA 1
ATOM 5290 C C . GLN C 3 1 ? -27.172 14.833 144.479 1.00 72.61 1 GLN L C 1
ATOM 5291 O O . GLN C 3 1 ? -28.146 15.109 145.178 1.00 68.80 1 GLN L O 1
ATOM 5297 N N . THR C 3 2 ? -27.134 13.774 143.674 1.00 73.76 2 THR L N 1
ATOM 5298 C CA . THR C 3 2 ? -28.270 12.868 143.576 1.00 70.12 2 THR L CA 1
ATOM 5299 C C . THR C 3 2 ? -28.414 12.061 144.861 1.00 64.16 2 THR L C 1
ATOM 5300 O O . THR C 3 2 ? -27.437 11.508 145.374 1.00 57.42 2 THR L O 1
ATOM 5304 N N . VAL C 3 3 ? -29.638 11.997 145.380 1.00 62.97 3 VAL L N 1
ATOM 5305 C CA . VAL C 3 3 ? -29.949 11.240 146.586 1.00 61.72 3 VAL L CA 1
ATOM 5306 C C . VAL C 3 3 ? -31.147 10.347 146.298 1.00 55.55 3 VAL L C 1
ATOM 5307 O O . VAL C 3 3 ? -32.193 10.830 145.849 1.00 50.95 3 VAL L O 1
ATOM 5311 N N . VAL C 3 4 ? -30.994 9.051 146.555 1.00 51.66 4 VAL L N 1
ATOM 5312 C CA . VAL C 3 4 ? -32.062 8.075 146.374 1.00 48.30 4 VAL L CA 1
ATOM 5313 C C . VAL C 3 4 ? -32.686 7.782 147.729 1.00 49.82 4 VAL L C 1
ATOM 5314 O O . VAL C 3 4 ? -31.987 7.394 148.674 1.00 50.28 4 VAL L O 1
ATOM 5318 N N . THR C 3 5 ? -33.999 7.962 147.823 1.00 47.11 5 THR L N 1
ATOM 5319 C CA . THR C 3 5 ? -34.735 7.786 149.066 1.00 49.63 5 THR L CA 1
ATOM 5320 C C . THR C 3 5 ? -35.644 6.569 148.963 1.00 49.71 5 THR L C 1
ATOM 5321 O O . THR C 3 5 ? -36.393 6.424 147.990 1.00 49.91 5 THR L O 1
ATOM 5325 N N . GLN C 3 6 ? -35.569 5.699 149.966 1.00 50.60 6 GLN L N 1
ATOM 5326 C CA . GLN C 3 6 ? -36.465 4.559 150.074 1.00 53.61 6 GLN L CA 1
ATOM 5327 C C . GLN C 3 6 ? -36.755 4.316 151.547 1.00 55.87 6 GLN L C 1
ATOM 5328 O O . GLN C 3 6 ? -36.031 4.788 152.426 1.00 60.23 6 GLN L O 1
ATOM 5334 N N . GLU C 3 7 ? -37.829 3.580 151.807 1.00 53.61 7 GLU L N 1
ATOM 5335 C CA . GLU C 3 7 ? -38.281 3.391 153.178 1.00 57.15 7 GLU L CA 1
ATOM 5336 C C . GLU C 3 7 ? -37.173 2.751 154.010 1.00 58.91 7 GLU L C 1
ATOM 5337 O O . GLU C 3 7 ? -36.664 1.684 153.640 1.00 55.57 7 GLU L O 1
ATOM 5343 N N . PRO C 3 8 ? -36.773 3.361 155.128 1.00 60.09 8 PRO L N 1
ATOM 5344 C CA . PRO C 3 8 ? -35.697 2.761 155.936 1.00 57.64 8 PRO L CA 1
ATOM 5345 C C . PRO C 3 8 ? -36.027 1.366 156.432 1.00 57.22 8 PRO L C 1
ATOM 5346 O O . PRO C 3 8 ? -35.135 0.512 156.512 1.00 55.57 8 PRO L O 1
ATOM 5350 N N . SER C 3 9 ? -37.288 1.108 156.769 1.00 55.63 9 SER L N 1
ATOM 5351 C CA . SER C 3 9 ? -37.695 -0.197 157.265 1.00 55.33 9 SER L CA 1
ATOM 5352 C C . SER C 3 9 ? -39.111 -0.489 156.794 1.00 56.35 9 SER L C 1
ATOM 5353 O O . SER C 3 9 ? -39.926 0.422 156.625 1.00 57.03 9 SER L O 1
ATOM 5356 N N . LEU C 3 10 ? -39.394 -1.773 156.586 1.00 57.87 10 LEU L N 1
ATOM 5357 C CA . LEU C 3 10 ? -40.712 -2.210 156.154 1.00 56.47 10 LEU L CA 1
ATOM 5358 C C . LEU C 3 10 ? -40.981 -3.592 156.728 1.00 58.87 10 LEU L C 1
ATOM 5359 O O . LEU C 3 10 ? -40.056 -4.346 157.042 1.00 57.73 10 LEU L O 1
ATOM 5364 N N . SER C 3 11 ? -42.264 -3.917 156.864 1.00 60.82 11 SER L N 1
ATOM 5365 C CA . SER C 3 11 ? -42.689 -5.182 157.442 1.00 61.91 11 SER L CA 1
ATOM 5366 C C . SER C 3 11 ? -43.786 -5.800 156.588 1.00 59.72 11 SER L C 1
ATOM 5367 O O . SER C 3 11 ? -44.550 -5.095 155.922 1.00 56.89 11 SER L O 1
ATOM 5370 N N . VAL C 3 12 ? -43.855 -7.128 156.614 1.00 62.45 12 VAL L N 1
ATOM 5371 C CA . VAL C 3 12 ? -44.874 -7.869 155.879 1.00 62.61 12 VAL L CA 1
ATOM 5372 C C . VAL C 3 12 ? -45.087 -9.208 156.570 1.00 63.97 12 VAL L C 1
ATOM 5373 O O . VAL C 3 12 ? -44.133 -9.845 157.026 1.00 60.54 12 VAL L O 1
ATOM 5377 N N . SER C 3 13 ? -46.346 -9.628 156.650 1.00 65.48 13 SER L N 1
ATOM 5378 C CA . SER C 3 13 ? -46.667 -10.926 157.219 1.00 67.90 13 SER L CA 1
ATOM 5379 C C . SER C 3 13 ? -46.406 -12.033 156.198 1.00 66.08 13 SER L C 1
ATOM 5380 O O . SER C 3 13 ? -46.444 -11.793 154.989 1.00 64.35 13 SER L O 1
ATOM 5383 N N . PRO C 3 14 ? -46.131 -13.251 156.661 1.00 67.13 14 PRO L N 1
ATOM 5384 C CA . PRO C 3 14 ? -45.892 -14.354 155.722 1.00 65.13 14 PRO L CA 1
ATOM 5385 C C . PRO C 3 14 ? -47.077 -14.540 154.787 1.00 60.60 14 PRO L C 1
ATOM 5386 O O . PRO C 3 14 ? -48.235 -14.535 155.212 1.00 63.20 14 PRO L O 1
ATOM 5390 N N . GLY C 3 15 ? -46.778 -14.707 153.501 1.00 53.90 15 GLY L N 1
ATOM 5391 C CA . GLY C 3 15 ? -47.806 -14.855 152.495 1.00 50.48 15 GLY L CA 1
ATOM 5392 C C . GLY C 3 15 ? -48.470 -13.567 152.064 1.00 55.58 15 GLY L C 1
ATOM 5393 O O . GLY C 3 15 ? -49.369 -13.609 151.214 1.00 53.04 15 GLY L O 1
ATOM 5394 N N . GLY C 3 16 ? -48.062 -12.426 152.617 1.00 60.30 16 GLY L N 1
ATOM 5395 C CA . GLY C 3 16 ? -48.645 -11.148 152.274 1.00 53.02 16 GLY L CA 1
ATOM 5396 C C . GLY C 3 16 ? -47.940 -10.484 151.107 1.00 54.50 16 GLY L C 1
ATOM 5397 O O . GLY C 3 16 ? -47.023 -11.033 150.494 1.00 54.42 16 GLY L O 1
ATOM 5398 N N . THR C 3 17 ? -48.387 -9.268 150.802 1.00 57.22 17 THR L N 1
ATOM 5399 C CA . THR C 3 17 ? -47.830 -8.470 149.719 1.00 51.62 17 THR L CA 1
ATOM 5400 C C . THR C 3 17 ? -47.243 -7.188 150.289 1.00 47.32 17 THR L C 1
ATOM 5401 O O . THR C 3 17 ? -47.898 -6.493 151.072 1.00 44.38 17 THR L O 1
ATOM 5405 N N . VAL C 3 18 ? -46.010 -6.881 149.894 1.00 52.29 18 VAL L N 1
ATOM 5406 C CA . VAL C 3 18 ? -45.308 -5.684 150.340 1.00 47.41 18 VAL L CA 1
ATOM 5407 C C . VAL C 3 18 ? -44.718 -4.989 149.122 1.00 44.13 18 VAL L C 1
ATOM 5408 O O . VAL C 3 18 ? -44.419 -5.635 148.112 1.00 44.38 18 VAL L O 1
ATOM 5412 N N . THR C 3 19 ? -44.565 -3.670 149.209 1.00 42.75 19 THR L N 1
ATOM 5413 C CA . THR C 3 19 ? -44.008 -2.872 148.124 1.00 42.69 19 THR L CA 1
ATOM 5414 C C . THR C 3 19 ? -42.938 -1.945 148.681 1.00 42.27 19 THR L C 1
ATOM 5415 O O . THR C 3 19 ? -43.218 -1.128 149.566 1.00 43.40 19 THR L O 1
ATOM 5419 N N . LEU C 3 20 ? -41.720 -2.070 148.162 1.00 39.93 20 LEU L N 1
ATOM 5420 C CA . LEU C 3 20 ? -40.621 -1.176 148.498 1.00 40.30 20 LEU L CA 1
ATOM 5421 C C . LEU C 3 20 ? -40.469 -0.144 147.389 1.00 38.81 20 LEU L C 1
ATOM 5422 O O . LEU C 3 20 ? -40.454 -0.497 146.204 1.00 38.83 20 LEU L O 1
ATOM 5427 N N . THR C 3 21 ? -40.354 1.122 147.773 1.00 41.85 21 THR L N 1
ATOM 5428 C CA . THR C 3 21 ? -40.342 2.230 146.832 1.00 39.22 21 THR L CA 1
ATOM 5429 C C . THR C 3 21 ? -38.982 2.918 146.834 1.00 40.24 21 THR L C 1
ATOM 5430 O O . THR C 3 21 ? -38.299 2.983 147.859 1.00 43.65 21 THR L O 1
ATOM 5434 N N . CYS C 3 22 ? -38.599 3.430 145.666 1.00 39.38 22 CYS L N 1
ATOM 5435 C CA . CYS C 3 22 ? -37.300 4.063 145.459 1.00 39.13 22 CYS L CA 1
ATOM 5436 C C . CYS C 3 22 ? -37.512 5.318 144.625 1.00 39.81 22 CYS L C 1
ATOM 5437 O O . CYS C 3 22 ? -37.854 5.222 143.444 1.00 41.37 22 CYS L O 1
ATOM 5440 N N . GLY C 3 23 ? -37.310 6.489 145.229 1.00 42.85 23 GLY L N 1
ATOM 5441 C CA . GLY C 3 23 ? -37.496 7.750 144.550 1.00 44.21 23 GLY L CA 1
ATOM 5442 C C . GLY C 3 23 ? -36.254 8.623 144.617 1.00 44.18 23 GLY L C 1
ATOM 5443 O O . GLY C 3 23 ? -35.251 8.281 145.247 1.00 43.57 23 GLY L O 1
ATOM 5444 N N . LEU C 3 24 ? -36.349 9.768 143.950 1.00 46.19 24 LEU L N 1
ATOM 5445 C CA . LEU C 3 24 ? -35.284 10.759 143.926 1.00 46.15 24 LEU L CA 1
ATOM 5446 C C . LEU C 3 24 ? -35.754 12.030 144.620 1.00 49.37 24 LEU L C 1
ATOM 5447 O O . LEU C 3 24 ? -36.868 12.505 144.376 1.00 50.97 24 LEU L O 1
ATOM 5452 N N . SER C 3 25 ? -34.901 12.574 145.491 1.00 52.60 25 SER L N 1
ATOM 5453 C CA . SER C 3 25 ? -35.253 13.805 146.191 1.00 56.26 25 SER L CA 1
ATOM 5454 C C . SER C 3 25 ? -35.618 14.908 145.205 1.00 58.36 25 SER L C 1
ATOM 5455 O O . SER C 3 25 ? -36.572 15.661 145.429 1.00 53.56 25 SER L O 1
ATOM 5458 N N . SER C 3 26 ? -34.869 15.016 144.110 1.00 58.65 26 SER L N 1
ATOM 5459 C CA . SER C 3 26 ? -35.178 15.944 143.030 1.00 56.43 26 SER L CA 1
ATOM 5460 C C . SER C 3 26 ? -35.269 15.151 141.737 1.00 54.91 26 SER L C 1
ATOM 5461 O O . SER C 3 26 ? -34.313 14.465 141.360 1.00 50.46 26 SER L O 1
ATOM 5464 N N . GLY C 3 27 ? -36.408 15.245 141.064 1.00 47.94 27 GLY L N 1
ATOM 5465 C CA . GLY C 3 27 ? -36.636 14.502 139.841 1.00 45.83 27 GLY L CA 1
ATOM 5466 C C . GLY C 3 27 ? -37.518 13.289 140.060 1.00 40.94 27 GLY L C 1
ATOM 5467 O O . GLY C 3 27 ? -38.021 13.022 141.155 1.00 39.53 27 GLY L O 1
ATOM 5468 N N . SER C 3 28 ? -37.702 12.540 138.975 1.00 39.11 28 SER L N 1
ATOM 5469 C CA . SER C 3 28 ? -38.540 11.352 138.977 1.00 36.10 28 SER L CA 1
ATOM 5470 C C . SER C 3 28 ? -37.770 10.179 138.389 1.00 31.53 28 SER L C 1
ATOM 5471 O O . SER C 3 28 ? -36.838 10.359 137.600 1.00 28.84 28 SER L O 1
ATOM 5474 N N . VAL C 3 29 ? -38.170 8.973 138.782 1.00 32.72 29 VAL L N 1
ATOM 5475 C CA . VAL C 3 29 ? -37.548 7.740 138.315 1.00 27.21 29 VAL L CA 1
ATOM 5476 C C . VAL C 3 29 ? -38.353 7.205 137.140 1.00 26.01 29 VAL L C 1
ATOM 5477 O O . VAL C 3 29 ? -39.585 7.113 137.210 1.00 28.90 29 VAL L O 1
ATOM 5481 N N . SER C 3 30 ? -37.659 6.858 136.060 1.00 25.97 30 SER L N 1
ATOM 5482 C CA . SER C 3 30 ? -38.273 6.336 134.849 1.00 23.35 30 SER L CA 1
ATOM 5483 C C . SER C 3 30 ? -37.492 5.113 134.383 1.00 23.08 30 SER L C 1
ATOM 5484 O O . SER C 3 30 ? -36.490 4.720 134.988 1.00 23.43 30 SER L O 1
ATOM 5487 N N . THR C 3 31 ? -37.961 4.502 133.293 1.00 27.95 31 THR L N 1
ATOM 5488 C CA . THR C 3 31 ? -37.251 3.360 132.728 1.00 26.89 31 THR L CA 1
ATOM 5489 C C . THR C 3 31 ? -35.886 3.752 132.182 1.00 23.56 31 THR L C 1
ATOM 5490 O O . THR C 3 31 ? -35.049 2.873 131.947 1.00 21.31 31 THR L O 1
ATOM 5494 N N . SER C 3 32 ? -35.643 5.048 131.971 1.00 22.43 32 SER L N 1
ATOM 5495 C CA . SER C 3 32 ? -34.323 5.503 131.555 1.00 18.88 32 SER L CA 1
ATOM 5496 C C . SER C 3 32 ? -33.310 5.433 132.688 1.00 20.55 32 SER L C 1
ATOM 5497 O O . SER C 3 32 ? -32.104 5.509 132.431 1.00 23.88 32 SER L O 1
ATOM 5500 N N . ASN C 3 33 ? -33.771 5.295 133.931 1.00 19.97 33 ASN L N 1
ATOM 5501 C CA . ASN C 3 33 ? -32.877 5.136 135.069 1.00 18.45 33 ASN L CA 1
ATOM 5502 C C . ASN C 3 33 ? -32.473 3.688 135.301 1.00 19.48 33 ASN L C 1
ATOM 5503 O O . ASN C 3 33 ? -31.618 3.431 136.157 1.00 22.23 33 ASN L O 1
ATOM 5508 N N . TYR C 3 34 ? -33.057 2.748 134.564 1.00 22.26 34 TYR L N 1
ATOM 5509 C CA . TYR C 3 34 ? -32.777 1.326 134.716 1.00 18.31 34 TYR L CA 1
ATOM 5510 C C . TYR C 3 34 ? -32.744 0.918 136.192 1.00 22.10 34 TYR L C 1
ATOM 5511 O O . TYR C 3 34 ? -31.734 0.397 136.675 1.00 23.49 34 TYR L O 1
ATOM 5520 N N . PRO C 3 35 ? -33.826 1.150 136.932 1.00 21.20 35 PRO L N 1
ATOM 5521 C CA . PRO C 3 35 ? -33.839 0.776 138.349 1.00 21.36 35 PRO L CA 1
ATOM 5522 C C . PRO C 3 35 ? -33.486 -0.690 138.546 1.00 22.71 35 PRO L C 1
ATOM 5523 O O . PRO C 3 35 ? -34.015 -1.576 137.870 1.00 21.42 35 PRO L O 1
ATOM 5527 N N . GLY C 3 36 ? -32.581 -0.940 139.479 1.00 25.09 36 GLY L N 1
ATOM 5528 C CA . GLY C 3 36 ? -32.191 -2.294 139.842 1.00 18.05 36 GLY L CA 1
ATOM 5529 C C . GLY C 3 36 ? -32.435 -2.525 141.320 1.00 19.67 36 GLY L C 1
ATOM 5530 O O . GLY C 3 36 ? -32.246 -1.623 142.133 1.00 24.97 36 GLY L O 1
ATOM 5531 N N . TRP C 3 37 ? -32.858 -3.736 141.657 1.00 21.06 37 TRP L N 1
ATOM 5532 C CA . TRP C 3 37 ? -33.152 -4.114 143.031 1.00 24.11 37 TRP L CA 1
ATOM 5533 C C . TRP C 3 37 ? -32.280 -5.297 143.413 1.00 23.79 37 TRP L C 1
ATOM 5534 O O . TRP C 3 37 ? -32.258 -6.307 142.701 1.00 24.92 37 TRP L O 1
ATOM 5545 N N . TYR C 3 38 ? -31.574 -5.169 144.537 1.00 25.01 38 TYR L N 1
ATOM 5546 C CA . TYR C 3 38 ? -30.647 -6.185 145.014 1.00 29.73 38 TYR L CA 1
ATOM 5547 C C . TYR C 3 38 ? -30.992 -6.555 146.448 1.00 31.99 38 TYR L C 1
ATOM 5548 O O . TYR C 3 38 ? -31.340 -5.689 147.255 1.00 30.11 38 TYR L O 1
ATOM 5557 N N . GLN C 3 39 ? -30.892 -7.842 146.761 1.00 32.92 39 GLN L N 1
ATOM 5558 C CA . GLN C 3 39 ? -31.205 -8.361 148.084 1.00 37.25 39 GLN L CA 1
ATOM 5559 C C . GLN C 3 39 ? -29.925 -8.783 148.792 1.00 39.68 39 GLN L C 1
ATOM 5560 O O . GLN C 3 39 ? -29.072 -9.455 148.203 1.00 42.53 39 GLN L O 1
ATOM 5566 N N . GLN C 3 40 ? -29.792 -8.384 150.056 1.00 46.28 40 GLN L N 1
ATOM 5567 C CA . GLN C 3 40 ? -28.626 -8.714 150.862 1.00 49.59 40 GLN L CA 1
ATOM 5568 C C . GLN C 3 40 ? -29.075 -9.308 152.187 1.00 52.34 40 GLN L C 1
ATOM 5569 O O . GLN C 3 40 ? -29.920 -8.731 152.879 1.00 48.74 40 GLN L O 1
ATOM 5575 N N . THR C 3 41 ? -28.512 -10.460 152.532 1.00 60.55 41 THR L N 1
ATOM 5576 C CA . THR C 3 41 ? -28.727 -11.069 153.834 1.00 65.22 41 THR L CA 1
ATOM 5577 C C . THR C 3 41 ? -27.545 -10.770 154.749 1.00 62.12 41 THR L C 1
ATOM 5578 O O . THR C 3 41 ? -26.467 -10.370 154.303 1.00 60.99 41 THR L O 1
ATOM 5582 N N . LEU C 3 42 ? -27.762 -10.964 156.048 1.00 64.43 42 LEU L N 1
ATOM 5583 C CA . LEU C 3 42 ? -26.719 -10.680 157.023 1.00 67.58 42 LEU L CA 1
ATOM 5584 C C . LEU C 3 42 ? -25.466 -11.489 156.714 1.00 68.22 42 LEU L C 1
ATOM 5585 O O . LEU C 3 42 ? -25.520 -12.714 156.570 1.00 62.34 42 LEU L O 1
ATOM 5590 N N . GLY C 3 43 ? -24.333 -10.798 156.613 1.00 65.62 43 GLY L N 1
ATOM 5591 C CA . GLY C 3 43 ? -23.072 -11.465 156.359 1.00 67.48 43 GLY L CA 1
ATOM 5592 C C . GLY C 3 43 ? -22.931 -12.078 154.985 1.00 67.26 43 GLY L C 1
ATOM 5593 O O . GLY C 3 43 ? -22.154 -13.021 154.817 1.00 63.33 43 GLY L O 1
ATOM 5594 N N . ARG C 3 44 ? -23.659 -11.572 153.991 1.00 63.29 44 ARG L N 1
ATOM 5595 C CA . ARG C 3 44 ? -23.591 -12.107 152.640 1.00 56.65 44 ARG L CA 1
ATOM 5596 C C . ARG C 3 44 ? -23.597 -10.962 151.637 1.00 50.89 44 ARG L C 1
ATOM 5597 O O . ARG C 3 44 ? -24.063 -9.857 151.925 1.00 48.16 44 ARG L O 1
ATOM 5605 N N . ALA C 3 45 ? -23.066 -11.244 150.449 1.00 49.88 45 ALA L N 1
ATOM 5606 C CA . ALA C 3 45 ? -22.996 -10.246 149.398 1.00 46.71 45 ALA L CA 1
ATOM 5607 C C . ALA C 3 45 ? -24.380 -9.988 148.807 1.00 47.60 45 ALA L C 1
ATOM 5608 O O . ALA C 3 45 ? -25.279 -10.826 148.911 1.00 45.82 45 ALA L O 1
ATOM 5610 N N . PRO C 3 46 ? -24.573 -8.829 148.180 1.00 44.75 46 PRO L N 1
ATOM 5611 C CA . PRO C 3 46 ? -25.884 -8.518 147.602 1.00 40.02 46 PRO L CA 1
ATOM 5612 C C . PRO C 3 46 ? -26.245 -9.483 146.483 1.00 39.55 46 PRO L C 1
ATOM 5613 O O . PRO C 3 46 ? -25.382 -9.992 145.765 1.00 38.52 46 PRO L O 1
ATOM 5617 N N . ARG C 3 47 ? -27.544 -9.734 146.346 1.00 36.76 47 ARG L N 1
ATOM 5618 C CA . ARG C 3 47 ? -28.082 -10.572 145.284 1.00 32.28 47 ARG L CA 1
ATOM 5619 C C . ARG C 3 47 ? -28.993 -9.730 144.405 1.00 34.21 47 ARG L C 1
ATOM 5620 O O . ARG C 3 47 ? -29.849 -8.998 144.914 1.00 34.01 47 ARG L O 1
ATOM 5628 N N . THR C 3 48 ? -28.811 -9.833 143.092 1.00 31.61 48 THR L N 1
ATOM 5629 C CA . THR C 3 48 ? -29.613 -9.065 142.150 1.00 30.39 48 THR L CA 1
ATOM 5630 C C . THR C 3 48 ? -31.005 -9.677 142.049 1.00 29.66 48 THR L C 1
ATOM 5631 O O . THR C 3 48 ? -31.150 -10.853 141.697 1.00 32.20 48 THR L O 1
ATOM 5635 N N . ILE C 3 49 ? -32.023 -8.883 142.359 1.00 29.67 49 ILE L N 1
ATOM 5636 C CA . ILE C 3 49 ? -33.413 -9.316 142.273 1.00 29.24 49 ILE L CA 1
ATOM 5637 C C . ILE C 3 49 ? -34.058 -8.857 140.973 1.00 25.82 49 ILE L C 1
ATOM 5638 O O . ILE C 3 49 ? -34.741 -9.631 140.303 1.00 27.26 49 ILE L O 1
ATOM 5643 N N . ILE C 3 50 ? -33.849 -7.597 140.602 1.00 26.56 50 ILE L N 1
ATOM 5644 C CA . ILE C 3 50 ? -34.479 -7.013 139.423 1.00 25.91 50 ILE L CA 1
ATOM 5645 C C . ILE C 3 50 ? -33.468 -6.133 138.703 1.00 24.94 50 ILE L C 1
ATOM 5646 O O . ILE C 3 50 ? -32.676 -5.435 139.343 1.00 29.82 50 ILE L O 1
ATOM 5651 N N . TYR C 3 51 ? -33.503 -6.158 137.371 1.00 23.35 51 TYR L N 1
ATOM 5652 C CA . TYR C 3 51 ? -32.721 -5.241 136.556 1.00 19.81 51 TYR L CA 1
ATOM 5653 C C . TYR C 3 51 ? -33.587 -4.730 135.413 1.00 24.08 51 TYR L C 1
ATOM 5654 O O . TYR C 3 51 ? -34.521 -5.404 134.972 1.00 26.16 51 TYR L O 1
ATOM 5663 N N . ARG C 3 52 ? -33.266 -3.525 134.939 1.00 24.01 52 ARG L N 1
ATOM 5664 C CA . ARG C 3 52 ? -34.039 -2.853 133.893 1.00 22.62 52 ARG L CA 1
ATOM 5665 C C . ARG C 3 52 ? -35.488 -2.625 134.318 1.00 24.50 52 ARG L C 1
ATOM 5666 O O . ARG C 3 52 ? -36.388 -2.530 133.480 1.00 32.92 52 ARG L O 1
ATOM 5674 N N . THR C 3 53 ? -35.715 -2.551 135.627 1.00 22.46 53 THR L N 1
ATOM 5675 C CA . THR C 3 53 ? -36.998 -2.175 136.209 1.00 25.32 53 THR L CA 1
ATOM 5676 C C . THR C 3 53 ? -38.046 -3.276 136.112 1.00 29.80 53 THR L C 1
ATOM 5677 O O . THR C 3 53 ? -39.106 -3.175 136.737 1.00 39.55 53 THR L O 1
ATOM 5681 N N . SER C 3 54 ? -37.777 -4.326 135.340 1.00 26.52 54 SER L N 1
ATOM 5682 C CA . SER C 3 54 ? -38.729 -5.430 135.240 1.00 24.89 54 SER L CA 1
ATOM 5683 C C . SER C 3 54 ? -38.100 -6.811 135.189 1.00 29.69 54 SER L C 1
ATOM 5684 O O . SER C 3 54 ? -38.818 -7.793 135.406 1.00 31.10 54 SER L O 1
ATOM 5687 N N . SER C 3 55 ? -36.805 -6.939 134.925 1.00 28.67 55 SER L N 1
ATOM 5688 C CA . SER C 3 55 ? -36.203 -8.232 134.627 1.00 23.56 55 SER L CA 1
ATOM 5689 C C . SER C 3 55 ? -35.563 -8.807 135.883 1.00 28.38 55 SER L C 1
ATOM 5690 O O . SER C 3 55 ? -34.683 -8.181 136.483 1.00 30.00 55 SER L O 1
ATOM 5693 N N . ARG C 3 56 ? -36.005 -9.995 136.274 1.00 33.82 56 ARG L N 1
ATOM 5694 C CA . ARG C 3 56 ? -35.405 -10.706 137.392 1.00 36.95 56 ARG L CA 1
ATOM 5695 C C . ARG C 3 56 ? -34.445 -11.762 136.873 1.00 36.95 56 ARG L C 1
ATOM 5696 O O . ARG C 3 56 ? -34.796 -12.509 135.948 1.00 33.61 56 ARG L O 1
ATOM 5704 N N . PRO C 3 57 ? -33.236 -11.852 137.423 1.00 37.78 57 PRO L N 1
ATOM 5705 C CA . PRO C 3 57 ? -32.280 -12.852 136.936 1.00 37.96 57 PRO L CA 1
ATOM 5706 C C . PRO C 3 57 ? -32.801 -14.264 137.150 1.00 39.84 57 PRO L C 1
ATOM 5707 O O . PRO C 3 57 ? -33.604 -14.525 138.049 1.00 39.73 57 PRO L O 1
ATOM 5711 N N . SER C 3 58 ? -32.339 -15.178 136.300 1.00 42.16 58 SER L N 1
ATOM 5712 C CA . SER C 3 58 ? -32.765 -16.567 136.396 1.00 44.22 58 SER L CA 1
ATOM 5713 C C . SER C 3 58 ? -32.497 -17.108 137.794 1.00 48.50 58 SER L C 1
ATOM 5714 O O . SER C 3 58 ? -31.425 -16.898 138.367 1.00 41.88 58 SER L O 1
ATOM 5717 N N . GLY C 3 59 ? -33.486 -17.811 138.344 1.00 42.89 59 GLY L N 1
ATOM 5718 C CA . GLY C 3 59 ? -33.429 -18.284 139.707 1.00 37.54 59 GLY L CA 1
ATOM 5719 C C . GLY C 3 59 ? -34.107 -17.388 140.720 1.00 45.87 59 GLY L C 1
ATOM 5720 O O . GLY C 3 59 ? -34.287 -17.807 141.871 1.00 49.61 59 GLY L O 1
ATOM 5721 N N . VAL C 3 60 ? -34.482 -16.176 140.337 1.00 48.28 60 VAL L N 1
ATOM 5722 C CA . VAL C 3 60 ? -35.204 -15.278 141.241 1.00 42.74 60 VAL L CA 1
ATOM 5723 C C . VAL C 3 60 ? -36.683 -15.653 141.226 1.00 41.54 60 VAL L C 1
ATOM 5724 O O . VAL C 3 60 ? -37.281 -15.737 140.142 1.00 40.79 60 VAL L O 1
ATOM 5728 N N . PRO C 3 61 ? -37.300 -15.885 142.384 1.00 43.06 61 PRO L N 1
ATOM 5729 C CA . PRO C 3 61 ? -38.707 -16.297 142.398 1.00 40.91 61 PRO L CA 1
ATOM 5730 C C . PRO C 3 61 ? -39.604 -15.247 141.761 1.00 41.88 61 PRO L C 1
ATOM 5731 O O . PRO C 3 61 ? -39.327 -14.046 141.806 1.00 43.46 61 PRO L O 1
ATOM 5735 N N . ASN C 3 62 ? -40.697 -15.720 141.158 1.00 45.88 62 ASN L N 1
ATOM 5736 C CA . ASN C 3 62 ? -41.639 -14.834 140.486 1.00 47.57 62 ASN L CA 1
ATOM 5737 C C . ASN C 3 62 ? -42.376 -13.912 141.447 1.00 46.84 62 ASN L C 1
ATOM 5738 O O . ASN C 3 62 ? -43.026 -12.966 140.990 1.00 44.31 62 ASN L O 1
ATOM 5743 N N . ARG C 3 63 ? -42.297 -14.161 142.757 1.00 44.98 63 ARG L N 1
ATOM 5744 C CA . ARG C 3 63 ? -42.965 -13.289 143.716 1.00 45.33 63 ARG L CA 1
ATOM 5745 C C . ARG C 3 63 ? -42.336 -11.904 143.770 1.00 46.43 63 ARG L C 1
ATOM 5746 O O . ARG C 3 63 ? -42.927 -10.989 144.355 1.00 47.94 63 ARG L O 1
ATOM 5754 N N . PHE C 3 64 ? -41.157 -11.729 143.180 1.00 43.95 64 PHE L N 1
ATOM 5755 C CA . PHE C 3 64 ? -40.519 -10.422 143.084 1.00 39.46 64 PHE L CA 1
ATOM 5756 C C . PHE C 3 64 ? -40.859 -9.808 141.731 1.00 38.11 64 PHE L C 1
ATOM 5757 O O . PHE C 3 64 ? -40.578 -10.405 140.686 1.00 41.21 64 PHE L O 1
ATOM 5765 N N . SER C 3 65 ? -41.462 -8.622 141.749 1.00 38.08 65 SER L N 1
ATOM 5766 C CA . SER C 3 65 ? -41.848 -7.931 140.526 1.00 36.37 65 SER L CA 1
ATOM 5767 C C . SER C 3 65 ? -41.356 -6.494 140.581 1.00 38.46 65 SER L C 1
ATOM 5768 O O . SER C 3 65 ? -41.576 -5.796 141.575 1.00 41.81 65 SER L O 1
ATOM 5771 N N . GLY C 3 66 ? -40.695 -6.052 139.517 1.00 36.87 66 GLY L N 1
ATOM 5772 C CA . GLY C 3 66 ? -40.234 -4.679 139.406 1.00 30.91 66 GLY L CA 1
ATOM 5773 C C . GLY C 3 66 ? -41.139 -3.885 138.481 1.00 31.92 66 GLY L C 1
ATOM 5774 O O . GLY C 3 66 ? -41.635 -4.408 137.483 1.00 35.40 66 GLY L O 1
ATOM 5775 N N . SER C 3 67 ? -41.347 -2.617 138.821 1.00 34.22 67 SER L N 1
ATOM 5776 C CA . SER C 3 67 ? -42.186 -1.751 138.004 1.00 33.11 67 SER L CA 1
ATOM 5777 C C . SER C 3 67 ? -41.821 -0.300 138.290 1.00 33.94 67 SER L C 1
ATOM 5778 O O . SER C 3 67 ? -41.003 -0.004 139.163 1.00 33.28 67 SER L O 1
ATOM 5781 N N . ILE C 3 68 ? -42.436 0.606 137.536 1.00 33.74 68 ILE L N 1
ATOM 5782 C CA . ILE C 3 68 ? -42.326 2.040 137.769 1.00 31.83 68 ILE L CA 1
ATOM 5783 C C . ILE C 3 68 ? -43.697 2.539 138.200 1.00 34.37 68 ILE L C 1
ATOM 5784 O O . ILE C 3 68 ? -44.646 2.522 137.407 1.00 36.55 68 ILE L O 1
ATOM 5789 N N . SER C 3 69 ? -43.801 2.978 139.451 1.00 35.53 69 SER L N 1
ATOM 5790 C CA . SER C 3 69 ? -45.043 3.496 140.005 1.00 37.55 69 SER L CA 1
ATOM 5791 C C . SER C 3 69 ? -44.876 4.983 140.273 1.00 38.43 69 SER L C 1
ATOM 5792 O O . SER C 3 69 ? -43.924 5.394 140.945 1.00 41.17 69 SER L O 1
ATOM 5795 N N . GLY C 3 70 ? -45.798 5.784 139.747 1.00 34.41 70 GLY L N 1
ATOM 5796 C CA . GLY C 3 70 ? -45.672 7.222 139.900 1.00 37.36 70 GLY L CA 1
ATOM 5797 C C . GLY C 3 70 ? -44.351 7.696 139.331 1.00 41.78 70 GLY L C 1
ATOM 5798 O O . GLY C 3 70 ? -44.010 7.424 138.174 1.00 44.47 70 GLY L O 1
ATOM 5799 N N . ASN C 3 71 ? -43.589 8.418 140.153 1.00 38.18 71 ASN L N 1
ATOM 5800 C CA . ASN C 3 71 ? -42.264 8.896 139.782 1.00 36.00 71 ASN L CA 1
ATOM 5801 C C . ASN C 3 71 ? -41.158 8.121 140.488 1.00 36.67 71 ASN L C 1
ATOM 5802 O O . ASN C 3 71 ? -40.080 8.671 140.734 1.00 38.52 71 ASN L O 1
ATOM 5807 N N . LYS C 3 72 ? -41.404 6.855 140.823 1.00 37.70 72 LYS L N 1
ATOM 5808 C CA . LYS C 3 72 ? -40.448 6.057 141.575 1.00 32.44 72 LYS L CA 1
ATOM 5809 C C . LYS C 3 72 ? -40.452 4.628 141.050 1.00 31.56 72 LYS L C 1
ATOM 5810 O O . LYS C 3 72 ? -41.340 4.221 140.300 1.00 32.37 72 LYS L O 1
ATOM 5816 N N . ALA C 3 73 ? -39.426 3.878 141.437 1.00 34.45 73 ALA L N 1
ATOM 5817 C CA . ALA C 3 73 ? -39.354 2.455 141.147 1.00 32.40 73 ALA L CA 1
ATOM 5818 C C . ALA C 3 73 ? -39.960 1.662 142.298 1.00 34.20 73 ALA L C 1
ATOM 5819 O O . ALA C 3 73 ? -39.807 2.017 143.468 1.00 34.83 73 ALA L O 1
ATOM 5821 N N . ALA C 3 74 ? -40.659 0.585 141.956 1.00 35.07 74 ALA L N 1
ATOM 5822 C CA . ALA C 3 74 ? -41.364 -0.223 142.939 1.00 31.65 74 ALA L CA 1
ATOM 5823 C C . ALA C 3 74 ? -40.946 -1.677 142.802 1.00 32.22 74 ALA L C 1
ATOM 5824 O O . ALA C 3 74 ? -40.918 -2.221 141.692 1.00 34.44 74 ALA L O 1
ATOM 5826 N N . LEU C 3 75 ? -40.617 -2.297 143.933 1.00 34.47 75 LEU L N 1
ATOM 5827 C CA . LEU C 3 75 ? -40.357 -3.727 144.016 1.00 32.72 75 LEU L CA 1
ATOM 5828 C C . LEU C 3 75 ? -41.436 -4.348 144.889 1.00 34.53 75 LEU L C 1
ATOM 5829 O O . LEU C 3 75 ? -41.498 -4.074 146.092 1.00 38.80 75 LEU L O 1
ATOM 5834 N N . THR C 3 76 ? -42.287 -5.170 144.285 1.00 33.20 76 THR L N 1
ATOM 5835 C CA . THR C 3 76 ? -43.402 -5.800 144.974 1.00 40.98 76 THR L CA 1
ATOM 5836 C C . THR C 3 76 ? -43.084 -7.266 145.224 1.00 42.62 76 THR L C 1
ATOM 5837 O O . THR C 3 76 ? -42.730 -7.999 144.294 1.00 43.55 76 THR L O 1
ATOM 5841 N N . ILE C 3 77 ? -43.207 -7.683 146.480 1.00 42.46 77 ILE L N 1
ATOM 5842 C CA . ILE C 3 77 ? -43.073 -9.079 146.874 1.00 46.28 77 ILE L CA 1
ATOM 5843 C C . ILE C 3 77 ? -44.456 -9.574 147.272 1.00 46.83 77 ILE L C 1
ATOM 5844 O O . ILE C 3 77 ? -45.047 -9.077 148.238 1.00 47.16 77 ILE L O 1
ATOM 5849 N N . THR C 3 78 ? -44.971 -10.545 146.523 1.00 46.80 78 THR L N 1
ATOM 5850 C CA . THR C 3 78 ? -46.281 -11.132 146.770 1.00 52.67 78 THR L CA 1
ATOM 5851 C C . THR C 3 78 ? -46.098 -12.531 147.339 1.00 54.45 78 THR L C 1
ATOM 5852 O O . THR C 3 78 ? -45.291 -13.313 146.825 1.00 55.63 78 THR L O 1
ATOM 5856 N N . GLY C 3 79 ? -46.845 -12.843 148.394 1.00 55.71 79 GLY L N 1
ATOM 5857 C CA . GLY C 3 79 ? -46.660 -14.106 149.077 1.00 56.23 79 GLY L CA 1
ATOM 5858 C C . GLY C 3 79 ? -45.283 -14.194 149.699 1.00 58.01 79 GLY L C 1
ATOM 5859 O O . GLY C 3 79 ? -44.587 -15.204 149.553 1.00 58.57 79 GLY L O 1
ATOM 5860 N N . ALA C 3 80 ? -44.879 -13.130 150.390 1.00 54.45 80 ALA L N 1
ATOM 5861 C CA . ALA C 3 80 ? -43.532 -13.054 150.938 1.00 56.82 80 ALA L CA 1
ATOM 5862 C C . ALA C 3 80 ? -43.241 -14.249 151.837 1.00 61.02 80 ALA L C 1
ATOM 5863 O O . ALA C 3 80 ? -44.055 -14.626 152.684 1.00 65.48 80 ALA L O 1
ATOM 5865 N N . GLN C 3 81 ? -42.071 -14.841 151.645 1.00 59.12 81 GLN L N 1
ATOM 5866 C CA . GLN C 3 81 ? -41.617 -15.988 152.411 1.00 61.73 81 GLN L CA 1
ATOM 5867 C C . GLN C 3 81 ? -40.653 -15.554 153.503 1.00 65.21 81 GLN L C 1
ATOM 5868 O O . GLN C 3 81 ? -40.138 -14.432 153.487 1.00 62.87 81 GLN L O 1
ATOM 5874 N N . PRO C 3 82 ? -40.387 -16.425 154.479 1.00 71.32 82 PRO L N 1
ATOM 5875 C CA . PRO C 3 82 ? -39.448 -16.053 155.549 1.00 67.42 82 PRO L CA 1
ATOM 5876 C C . PRO C 3 82 ? -38.066 -15.683 155.039 1.00 62.44 82 PRO L C 1
ATOM 5877 O O . PRO C 3 82 ? -37.401 -14.832 155.642 1.00 58.43 82 PRO L O 1
ATOM 5881 N N . GLU C 3 83 ? -37.611 -16.297 153.945 1.00 61.26 83 GLU L N 1
ATOM 5882 C CA . GLU C 3 83 ? -36.279 -16.015 153.423 1.00 61.91 83 GLU L CA 1
ATOM 5883 C C . GLU C 3 83 ? -36.188 -14.665 152.725 1.00 62.61 83 GLU L C 1
ATOM 5884 O O . GLU C 3 83 ? -35.080 -14.245 152.373 1.00 57.79 83 GLU L O 1
ATOM 5890 N N . ASP C 3 84 ? -37.312 -13.979 152.516 1.00 57.80 84 ASP L N 1
ATOM 5891 C CA . ASP C 3 84 ? -37.294 -12.671 151.874 1.00 55.13 84 ASP L CA 1
ATOM 5892 C C . ASP C 3 84 ? -36.927 -11.543 152.829 1.00 55.27 84 ASP L C 1
ATOM 5893 O O . ASP C 3 84 ? -36.762 -10.404 152.380 1.00 56.01 84 ASP L O 1
ATOM 5898 N N . GLU C 3 85 ? -36.795 -11.826 154.123 1.00 55.97 85 GLU L N 1
ATOM 5899 C CA . GLU C 3 85 ? -36.385 -10.814 155.092 1.00 55.42 85 GLU L CA 1
ATOM 5900 C C . GLU C 3 85 ? -34.910 -10.494 154.888 1.00 55.17 85 GLU L C 1
ATOM 5901 O O . GLU C 3 85 ? -34.045 -11.348 155.109 1.00 58.61 85 GLU L O 1
ATOM 5907 N N . ALA C 3 86 ? -34.616 -9.270 154.462 1.00 51.28 86 ALA L N 1
ATOM 5908 C CA . ALA C 3 86 ? -33.248 -8.874 154.147 1.00 49.21 86 ALA L CA 1
ATOM 5909 C C . ALA C 3 86 ? -33.236 -7.376 153.866 1.00 46.53 86 ALA L C 1
ATOM 5910 O O . ALA C 3 86 ? -34.263 -6.697 153.961 1.00 48.39 86 ALA L O 1
ATOM 5912 N N . ASP C 3 87 ? -32.057 -6.861 153.527 1.00 48.45 87 ASP L N 1
ATOM 5913 C CA . ASP C 3 87 ? -31.910 -5.470 153.123 1.00 49.60 87 ASP L CA 1
ATOM 5914 C C . ASP C 3 87 ? -32.006 -5.386 151.605 1.00 45.40 87 ASP L C 1
ATOM 5915 O O . ASP C 3 87 ? -31.224 -6.021 150.890 1.00 46.15 87 ASP L O 1
ATOM 5920 N N . TYR C 3 88 ? -32.965 -4.609 151.115 1.00 39.54 88 TYR L N 1
ATOM 5921 C CA . TYR C 3 88 ? -33.182 -4.427 149.688 1.00 38.08 88 TYR L CA 1
ATOM 5922 C C . TYR C 3 88 ? -32.651 -3.058 149.289 1.00 35.97 88 TYR L C 1
ATOM 5923 O O . TYR C 3 88 ? -33.061 -2.039 149.854 1.00 38.03 88 TYR L O 1
ATOM 5932 N N . TYR C 3 89 ? -31.736 -3.044 148.326 1.00 35.25 89 TYR L N 1
ATOM 5933 C CA . TYR C 3 89 ? -31.088 -1.829 147.864 1.00 33.12 89 TYR L CA 1
ATOM 5934 C C . TYR C 3 89 ? -31.500 -1.532 146.431 1.00 31.51 89 TYR L C 1
ATOM 5935 O O . TYR C 3 89 ? -31.598 -2.439 145.596 1.00 27.21 89 TYR L O 1
ATOM 5944 N N . CYS C 3 90 ? -31.743 -0.255 146.159 1.00 35.01 90 CYS L N 1
ATOM 5945 C CA . CYS C 3 90 ? -32.167 0.219 144.852 1.00 29.39 90 CYS L CA 1
ATOM 5946 C C . CYS C 3 90 ? -31.045 1.012 144.198 1.00 30.37 90 CYS L C 1
ATOM 5947 O O . CYS C 3 90 ? -30.441 1.888 144.826 1.00 34.43 90 CYS L O 1
ATOM 5950 N N . SER C 3 91 ? -30.773 0.696 142.937 1.00 25.83 91 SER L N 1
ATOM 5951 C CA . SER C 3 91 ? -29.752 1.367 142.148 1.00 23.40 91 SER L CA 1
ATOM 5952 C C . SER C 3 91 ? -30.418 2.090 140.988 1.00 24.57 91 SER L C 1
ATOM 5953 O O . SER C 3 91 ? -31.241 1.508 140.274 1.00 22.58 91 SER L O 1
ATOM 5956 N N . LEU C 3 92 ? -30.061 3.357 140.809 1.00 24.02 92 LEU L N 1
ATOM 5957 C CA . LEU C 3 92 ? -30.564 4.184 139.724 1.00 22.39 92 LEU L CA 1
ATOM 5958 C C . LEU C 3 92 ? -29.410 4.568 138.811 1.00 20.02 92 LEU L C 1
ATOM 5959 O O . LEU C 3 92 ? -28.346 4.988 139.284 1.00 21.97 92 LEU L O 1
ATOM 5964 N N . TYR C 3 93 ? -29.620 4.414 137.506 1.00 21.15 93 TYR L N 1
ATOM 5965 C CA . TYR C 3 93 ? -28.659 4.866 136.508 1.00 20.13 93 TYR L CA 1
ATOM 5966 C C . TYR C 3 93 ? -28.878 6.356 136.281 1.00 20.48 93 TYR L C 1
ATOM 5967 O O . TYR C 3 93 ? -29.897 6.763 135.714 1.00 21.53 93 TYR L O 1
ATOM 5976 N N . MET C 3 94 ? -27.922 7.174 136.724 1.00 19.82 94 MET L N 1
ATOM 5977 C CA . MET C 3 94 ? -28.071 8.624 136.723 1.00 21.13 94 MET L CA 1
ATOM 5978 C C . MET C 3 94 ? -27.547 9.272 135.449 1.00 22.24 94 MET L C 1
ATOM 5979 O O . MET C 3 94 ? -27.131 10.438 135.476 1.00 26.47 94 MET L O 1
ATOM 5984 N N . GLY C 3 95 ? -27.557 8.552 134.333 1.00 17.94 95 GLY L N 1
ATOM 5985 C CA . GLY C 3 95 ? -27.087 9.091 133.076 1.00 17.71 95 GLY L CA 1
ATOM 5986 C C . GLY C 3 95 ? -25.582 8.977 132.930 1.00 17.52 95 GLY L C 1
ATOM 5987 O O . GLY C 3 95 ? -24.850 8.633 133.859 1.00 18.00 95 GLY L O 1
ATOM 5988 N N . SER C 3 96 ? -25.113 9.291 131.723 1.00 20.12 96 SER L N 1
ATOM 5989 C CA . SER C 3 96 ? -23.704 9.121 131.394 1.00 18.90 96 SER L CA 1
ATOM 5990 C C . SER C 3 96 ? -23.280 7.697 131.724 1.00 23.60 96 SER L C 1
ATOM 5991 O O . SER C 3 96 ? -23.731 6.745 131.080 1.00 28.32 96 SER L O 1
ATOM 5994 N N . TYR C 3 97 ? -22.410 7.539 132.717 1.00 16.18 97 TYR L N 1
ATOM 5995 C CA . TYR C 3 97 ? -22.084 6.226 133.260 1.00 17.03 97 TYR L CA 1
ATOM 5996 C C . TYR C 3 97 ? -21.977 6.299 134.775 1.00 20.73 97 TYR L C 1
ATOM 5997 O O . TYR C 3 97 ? -21.089 5.696 135.387 1.00 24.54 97 TYR L O 1
ATOM 6006 N N . THR C 3 98 ? -22.888 7.042 135.395 1.00 23.43 98 THR L N 1
ATOM 6007 C CA . THR C 3 98 ? -22.923 7.229 136.837 1.00 19.80 98 THR L CA 1
ATOM 6008 C C . THR C 3 98 ? -24.070 6.424 137.432 1.00 20.36 98 THR L C 1
ATOM 6009 O O . THR C 3 98 ? -25.180 6.411 136.890 1.00 21.35 98 THR L O 1
ATOM 6013 N N . TYR C 3 99 ? -23.793 5.751 138.544 1.00 17.92 99 TYR L N 1
ATOM 6014 C CA . TYR C 3 99 ? -24.783 4.959 139.257 1.00 20.82 99 TYR L CA 1
ATOM 6015 C C . TYR C 3 99 ? -24.933 5.495 140.671 1.00 22.28 99 TYR L C 1
ATOM 6016 O O . TYR C 3 99 ? -23.957 5.944 141.281 1.00 24.92 99 TYR L O 1
ATOM 6025 N N . VAL C 3 100 ? -26.157 5.450 141.190 1.00 22.29 100 VAL L N 1
ATOM 6026 C CA . VAL C 3 100 ? -26.437 5.868 142.555 1.00 21.58 100 VAL L CA 1
ATOM 6027 C C . VAL C 3 100 ? -27.205 4.755 143.249 1.00 22.22 100 VAL L C 1
ATOM 6028 O O . VAL C 3 100 ? -27.940 3.996 142.614 1.00 22.40 100 VAL L O 1
ATOM 6032 N N . PHE C 3 101 ? -27.022 4.649 144.561 1.00 28.58 101 PHE L N 1
ATOM 6033 C CA . PHE C 3 101 ? -27.653 3.602 145.350 1.00 26.60 101 PHE L CA 1
ATOM 6034 C C . PHE C 3 101 ? -28.517 4.220 146.438 1.00 32.62 101 PHE L C 1
ATOM 6035 O O . PHE C 3 101 ? -28.153 5.241 147.030 1.00 36.76 101 PHE L O 1
ATOM 6043 N N . GLY C 3 102 ? -29.663 3.598 146.694 1.00 33.87 102 GLY L N 1
ATOM 6044 C CA . GLY C 3 102 ? -30.548 4.062 147.740 1.00 36.15 102 GLY L CA 1
ATOM 6045 C C . GLY C 3 102 ? -30.044 3.697 149.122 1.00 42.93 102 GLY L C 1
ATOM 6046 O O . GLY C 3 102 ? -29.124 2.899 149.303 1.00 44.55 102 GLY L O 1
ATOM 6047 N N . SER C 3 103 ? -30.675 4.306 150.128 1.00 45.81 103 SER L N 1
ATOM 6048 C CA . SER C 3 103 ? -30.290 4.047 151.509 1.00 46.35 103 SER L CA 1
ATOM 6049 C C . SER C 3 103 ? -30.530 2.600 151.914 1.00 46.72 103 SER L C 1
ATOM 6050 O O . SER C 3 103 ? -29.837 2.093 152.802 1.00 44.08 103 SER L O 1
ATOM 6053 N N . GLY C 3 104 ? -31.482 1.929 151.288 1.00 46.52 104 GLY L N 1
ATOM 6054 C CA . GLY C 3 104 ? -31.795 0.551 151.607 1.00 41.76 104 G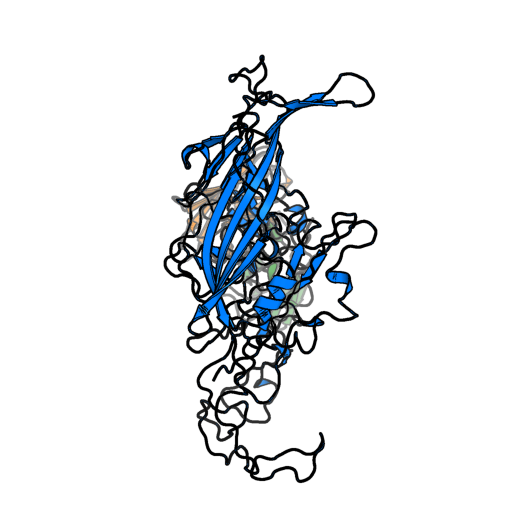LY L CA 1
ATOM 6055 C C . GLY C 3 104 ? -33.018 0.435 152.497 1.00 47.32 104 GLY L C 1
ATOM 6056 O O . GLY C 3 104 ? -33.313 1.310 153.319 1.00 52.85 104 GLY L O 1
ATOM 6057 N N . THR C 3 105 ? -33.748 -0.665 152.331 1.00 46.21 105 THR L N 1
ATOM 6058 C CA . THR C 3 105 ? -34.948 -0.942 153.110 1.00 47.82 105 THR L CA 1
ATOM 6059 C C . THR C 3 105 ? -34.806 -2.299 153.781 1.00 51.50 105 THR L C 1
ATOM 6060 O O . THR C 3 105 ? -34.560 -3.304 153.109 1.00 52.44 105 THR L O 1
ATOM 6064 N N . GLN C 3 106 ? -34.966 -2.328 155.101 1.00 53.90 106 GLN L N 1
ATOM 6065 C CA . GLN C 3 106 ? -34.854 -3.565 155.871 1.00 56.22 106 GLN L CA 1
ATOM 6066 C C . GLN C 3 106 ? -36.238 -4.196 155.954 1.00 57.22 106 GLN L C 1
ATOM 6067 O O . GLN C 3 106 ? -37.086 -3.758 156.735 1.00 55.89 106 GLN L O 1
ATOM 6073 N N . LEU C 3 107 ? -36.473 -5.228 155.146 1.00 55.27 107 LEU L N 1
ATOM 6074 C CA . LEU C 3 107 ? -37.760 -5.910 155.117 1.00 54.75 107 LEU L CA 1
ATOM 6075 C C . LEU C 3 107 ? -37.701 -7.128 156.030 1.00 55.79 107 LEU L C 1
ATOM 6076 O O . LEU C 3 107 ? -36.872 -8.023 155.830 1.00 56.71 107 LEU L O 1
ATOM 6081 N N . THR C 3 108 ? -38.578 -7.157 157.029 1.00 56.82 108 THR L N 1
ATOM 6082 C CA . THR C 3 108 ? -38.660 -8.250 157.986 1.00 60.39 108 THR L CA 1
ATOM 6083 C C . THR C 3 108 ? -39.993 -8.965 157.822 1.00 61.83 108 THR L C 1
ATOM 6084 O O . THR C 3 108 ? -41.048 -8.323 157.807 1.00 59.27 108 THR L O 1
ATOM 6088 N N . VAL C 3 109 ? -39.941 -10.287 157.699 1.00 62.74 109 VAL L N 1
ATOM 6089 C CA . VAL C 3 109 ? -41.141 -11.106 157.566 1.00 65.84 109 VAL L CA 1
ATOM 6090 C C . VAL C 3 109 ? -41.580 -11.513 158.967 1.00 64.85 109 VAL L C 1
ATOM 6091 O O . VAL C 3 109 ? -40.852 -12.210 159.679 1.00 60.39 109 VAL L O 1
ATOM 6095 N N . LEU C 3 110 ? -42.771 -11.079 159.363 1.00 65.10 110 LEU L N 1
ATOM 6096 C CA . LEU C 3 110 ? -43.282 -11.347 160.702 1.00 66.11 110 LEU L CA 1
ATOM 6097 C C . LEU C 3 110 ? -43.550 -12.834 160.909 1.00 72.45 110 LEU L C 1
ATOM 6098 O O . LEU C 3 110 ? -43.643 -13.603 159.953 1.00 72.90 110 LEU L O 1
#

B-factor: mean 19.68, std 17.96, range [0.67, 79.43]

Solvent-accessible surface area: 40479 Å² total; per-residue (Å²): 60,99,72,121,78,38,29,92,92,39,43,125,32,83,39,122,124,55,150,128,26,54,0,80,0,17,0,4,0,0,3,42,0,56,8,93,43,18,175,26,29,92,50,126,156,54,58,56,68,23,54,111,100,8,65,86,38,36,38,60,61,93,31,87,6,34,1,33,5,45,8,8,1,13,5,6,18,5,4,1,0,2,1,6,5,83,28,45,29,0,59,73,0,2,17,45,3,25,35,0,32,10,37,4,8,46,10,41,0,5,42,1,55,4,60,17,27,52,118,62,108,76,174,89,127,68,100,82,112,63,88,31,86,95,9,19,0,28,0,0,28,3,65,129,26,64,8,37,54,32,28,4,11,118,156,31,55,5,1,1,11,4,37,170,62,77,2,89,9,11,82,4,70,5,135,13,29,20,19,5,49,15,85,86,15,89,125,42,24,12,28,89,19,10,30,73,61,87,16,49,36,110,129,72,72,110,115,50,16,0,84,132,42,9,101,47,90,107,9,121,23,22,55,77,18,58,33,43,66,44,134,23,67,27,131,70,4,111,1,13,23,3,126,13,60,38,141,39,8,44,165,98,50,156,63,88,50,112,64,172,74,182,47,71,119,56,124,29,127,38,59,59,122,86,54,137,53,231,50,95,29,144,55,85,85,24,117,80,21,28,56,71,23,50,91,42,74,35,49,7,0,28,13,12,33,44,132,34,101,83,80,68,80,76,5,38,101,80,27,84,27,18,9,22,47,18,29,0,86,131,52,117,135,55,27,40,7,25,12,55,148,41,49,8,30,74,46,6,3,15,71,35,64,54,135,42,168,93,44,81,108,18,34,4,14,23,33,20,53,3,18,58,117,11,91,38,35,131,75,40,64,145,88,28,108,84,128,51,81,120,139,53,20,65,73,24,114,38,70,47,74,69,116,128,66,72,23,10,5,26,113,54,89,38,107,24,145,102,11,44,47,29,56,20,16,0,9,0,0,10,1,3,0,12,13,50,27,117,148,70,146,163,105,56,165,41,11,73,30,0,9,1,23,1,108,113,59,0,17,6,18,0,0,0,8,2,19,58,29,76,45,138,138,91,72,97,130,51,127,81,138,64,60,39,68,81,2,34,0,33,0,75,0,41,1,68,0,21,0,60,0,71,63,78,60,96,155,78,261,84,122,42,88,68,25,70,102,68,123,132,31,77,145,40,45,72,80,46,151,130,45,3,27,65,10,39,77,17,51,0,10,3,8,53,51,160,62,142,184,23,105,5,66,13,59,37,28,92,114,27,142,66,55,24,63,36,125,0,26,0,76,4,53,45,30,85,4,52,48,44,26,0,0,0,0,14,20,31,92,84,129,21,7,72,11,0,0,0,1,38,39,117,181,47,45,54,34,35,13,112,47,0,116,87,26,6,73,3,48,31,41,65,99,140,56,9,0,30,0,52,0,64,63,2,128,61,135,1,23,2,43,0,13,0,0,12,0,13,4,51,138,66,18,40,42,2,0,16,85,31,1,84,19,13,40,0,102,8,64,132,213,48,81,9,66,11,51,114,70,44,60,11,58,81,54,24,85,10,61,0,26,0,1,16,84,89,54,29,3,35,94,55,1,60,0,0,2,1,13,19,52,180,94,162,22,7,99,8,0,0,32,107,4,75,26,81,26,126,70,11,39,124,49,0,47,9,45,57,65,75,96,86,0,4,0,33,0,74,22,0,73,93,109,1,71,10,45,0,11,0,2,0,14,13,10,32,47,49,6,26,19,2,75,6,0,93,0,44,19,145